Protein 4E9X (pdb70)

B-factor: mean 14.38, std 8.17, range [5.62, 87.33]

Radius of gyration: 26.78 Å; Cα contacts (8 Å, |Δi|>4): 2995; chains: 3; bounding box: 72×50×72 Å

CATH classification: 2.60.40.420 (+1 more: 2.60.40.420)

Solvent-accessible surface area: 29374 Å² total; per-residue (Å²): 79,124,61,99,22,110,2,42,0,23,47,3,29,9,103,0,0,69,76,11,68,0,46,0,0,0,0,29,3,0,1,0,0,0,0,0,12,0,68,46,19,4,60,2,20,0,38,0,44,0,75,9,75,52,36,0,0,0,2,0,0,8,5,40,1,102,64,46,27,112,14,0,0,2,36,20,5,1,6,106,45,4,86,50,55,74,73,67,60,0,118,7,98,2,57,9,34,6,0,0,0,0,4,0,15,12,60,16,9,12,0,3,7,3,0,1,0,1,0,0,0,0,1,36,28,125,152,42,51,102,38,30,137,121,37,74,37,25,0,0,1,0,0,2,13,2,11,41,80,4,10,103,96,53,54,90,8,2,19,35,97,41,76,33,17,20,6,0,3,0,1,38,0,15,51,52,0,18,3,5,78,3,129,137,55,19,8,3,6,0,17,0,0,1,0,1,22,13,28,1,0,4,2,2,2,6,11,24,0,30,0,3,7,9,0,1,28,53,28,128,27,49,60,114,0,1,0,7,24,0,0,0,0,5,0,32,1,0,4,4,67,2,88,6,50,0,6,0,15,1,9,0,13,14,8,36,20,5,0,5,31,27,116,54,72,0,0,1,7,3,0,4,17,8,100,70,15,98,83,39,130,82,10,69,12,84,128,43,130,74,25,70,14,1,9,0,9,61,4,14,122,113,38,78,12,41,35,67,20,109,29,1,103,13,134,130,171,80,117,48,101,21,93,1,40,0,23,57,3,40,13,90,0,1,70,82,13,75,0,68,0,0,0,0,18,4,0,3,0,0,0,0,0,12,0,75,46,24,5,61,1,25,0,41,0,45,0,76,9,75,53,38,0,0,0,2,0,0,8,4,35,1,89,68,44,14,124,14,0,0,2,36,19,6,3,6,109,46,3,85,50,55,74,75,67,58,0,121,6,99,1,57,8,33,6,0,0,1,0,3,0,13,12,58,15,9,11,0,3,6,3,0,0,0,1,0,0,0,1,1,37,31,141,148,43,50,102,32,31,139,121,36,78,46,26,0,0,2,0,0,2,12,2,10,38,75,6,11,100,101,54,54,92,9,2,18,37,99,41,75,33,16,21,6,0,3,1,3,48,0,14,53,54,0,20,3,5,79,4,124,142,56,10,7,4,5,0,14,0,0,1,0,2,24,13,28,0,0,4,2,2,2,7,10,24,0,30,0,3,7,10,0,1,26,55,27,129,28,49,62,114,0,2,0,5,24,0,0,0,0,4,0,30,1,0,4,3,68,2,67,1,49,0,6,0,14,1,8,0,11,14,6,36,21,5,0,9,30,29,124,55,72,0,0,1,8,3,0,4,19,8,95,81,20,110,97,28,122,67,9,70,11,94,125,44,129,75,31,66,15,8,8,0,8,61,5,14,140,119,37,81,13,55,32,63,25,123,48,9,78,15,136,182,79,121,62,102,24,106,1,41,0,26,59,4,41,13,100,0,0,62,79,10,85,0,76,0,0,0,0,22,3,0,3,0,0,0,0,0,11,0,60,49,17,4,60,2,15,0,38,0,45,0,76,10,76,53,50,0,0,0,2,0,0,9,5,46,0,139,74,43,15,129,12,0,0,2,36,19,5,2,7,108,51,5,110,53,59,78,62,66,57,0,114,5,95,1,45,8,37,7,0,0,1,0,4,0,14,14,60,14,9,10,0,4,6,3,0,0,0,2,0,0,0,1,1,35,29,143,158,54,43,100,47,30,162,125,37,70,32,25,0,0,1,0,0,1,13,2,10,42,79,2,14,89,83,53,55,87,7,2,17,37,99,42,76,32,15,13,6,0,3,1,3,47,0,13,52,48,0,18,3,6,80,4,118,132,53,6,8,3,6,0,16,0,0,1,0,1,23,13,27,1,0,4,2,2,2,4,11,24,0,32,0,2,7,10,0,1,26,50,28,128,28,47,61,112,0,1,0,5,24,0,0,0,0,5,0,30,1,0,7,4,71,2,62,1,48,0,5,0,15,2,8,0,13,13,7,38,20,5,0,9,27,27,122,54,71,0,0,1,8,3,0,3,20,8,95,78,24,91,90,38,117,74,10,72,11,83,133,43,130,73,30,71,14,7,7,0,6,61,4,15,128,111,33,78,11,39,34,67,25,124,45,9,76,9,133,183

Secondary structure (DSSP, 8-state):
-EEEEEEEEEEEEEEEETTEEEEEEEETTBSSPPEEEEETTPEEEEEEEE-SSS-B--EEET---TT-GGGS--BTTTB--B-TT-EEEEEEE--S-EEEEEE--SSHHHHHHHS--EEEEEEE-SS--TGGGG-SEEEEEEEEEE-GGGTT-TT---STTS---EEEETTB-TTSS--EEE-TTEEEEEEEEE-SSS-EEEEETT--EEEEEETTEEEEEEEEESEEEE-TT-EEEEEEEE-S-SEEEEEE--GGGS-BTTBSS-SSEEEEEETTSPPPTT-TTTT----TTTTSTTGGGS-SEEE--GGGB-EE-/-EEEEEEEEEEEEEEEETTEEEEEEEETTBSSPPEEEEETT-EEEEEEEEESSS-B--EEET---TT-GGGS--BTTTB--B-TT-EEEEEEE--S-EEEEEE--SSHHHHTTTS--EEEEEEE-SS--HHHHT-SEEEEEEEEEE-GGGTT-TT---STTS---EEEETTB-TTSS--EEE-TT-EEEEEEEE-SSS-EEEEETT--EEEEEETTEEEEEEEEESEEEE-TT-EEEEEEE--S-SEEEEEE--GGGS-BTTBSS-SSEEEEEETT----TT-TTTT----TTTTSTTGGGS-SEEE--GGGB-B-/-EEEEEEEEEEEEEEEETTEEEEEEEETTBSSPPEEEEETT-EEEEEEEEESSS-B--EEET---TT-GGGS--BTTTB--B-TT-EEEEEEE--S-EEEEEE--SSHHHHTTTS--EEEEEEE-SS--HHHHH--EEEEEEEEEE-GGGTT-TT---STTS---EEEETTB-TTSS--EEE-TT-EEEEEEEE-SSS-EEEEETTS-EEEEEETTEEEEEEEEESEEEE-TT-EEEEEEE--S-SEEEEEE--GGGS-BTTBSS-SSEEEEEETTPPPPTT-TTTT----TTTTSTTGGGS-SEEE--GGGB-B-

Structure (mmCIF, N/CA/C/O backbone):
data_4E9X
#
_entry.id   4E9X
#
_cell.length_a   74.737
_cell.length_b   101.159
_cell.length_c   123.982
_cell.angle_alpha   90.00
_cell.angle_beta   90.00
_cell.angle_gamma   90.00
#
_symmetry.space_group_name_H-M   'P 21 21 21'
#
loop_
_entity.id
_entity.type
_entity.pdbx_description
1 polymer 'Multicopper oxidase'
2 non-polymer 'COPPER (II) ION'
3 non-polymer 'OXYGEN MOLECULE'
4 non-polymer 'CHLORIDE ION'
5 water water
#
loop_
_atom_site.group_PDB
_atom_site.id
_atom_site.type_symbol
_atom_site.label_atom_id
_atom_site.label_alt_id
_atom_site.label_comp_id
_atom_site.label_asym_id
_atom_site.label_entity_id
_atom_site.label_seq_id
_atom_site.pdbx_PDB_ins_code
_atom_site.Cartn_x
_atom_site.Cartn_y
_atom_site.Cartn_z
_atom_site.occupancy
_atom_site.B_iso_or_equiv
_atom_site.auth_seq_id
_atom_site.auth_comp_id
_atom_site.auth_asym_id
_atom_site.auth_atom_id
_atom_site.pdbx_PDB_model_num
ATOM 1 N N . ALA A 1 2 ? 81.666 64.050 41.575 1.00 17.83 1002 ALA A N 1
ATOM 2 C CA . ALA A 1 2 ? 82.979 64.684 41.728 1.00 18.28 1002 ALA A CA 1
ATOM 3 C C . ALA A 1 2 ? 82.860 65.972 42.529 1.00 17.96 1002 ALA A C 1
ATOM 4 O O . ALA A 1 2 ? 81.804 66.643 42.421 1.00 17.65 1002 ALA A O 1
ATOM 6 N N . GLU A 1 3 ? 83.915 66.350 43.243 1.00 17.00 1003 GLU A N 1
ATOM 7 C CA . GLU A 1 3 ? 83.922 67.703 43.841 1.00 17.30 1003 GLU A CA 1
ATOM 8 C C . GLU A 1 3 ? 84.428 68.731 42.830 1.00 18.11 1003 GLU A C 1
ATOM 9 O O . GLU A 1 3 ? 85.526 68.612 42.254 1.00 23.30 1003 GLU A O 1
ATOM 15 N N . ARG A 1 4 ? 83.637 69.794 42.613 1.00 15.70 1004 ARG A N 1
ATOM 16 C CA . ARG A 1 4 ? 83.947 70.841 41.642 1.00 16.12 1004 ARG A CA 1
ATOM 17 C C . ARG A 1 4 ? 83.886 72.176 42.364 1.00 16.05 1004 ARG A C 1
ATOM 18 O O . ARG A 1 4 ? 82.829 72.552 42.823 1.00 18.85 1004 ARG A O 1
ATOM 26 N N . GLU A 1 5 ? 85.043 72.801 42.438 1.00 14.77 1005 GLU A N 1
ATOM 27 C CA . GLU A 1 5 ? 85.201 74.051 43.172 1.00 15.06 1005 GLU A CA 1
ATOM 28 C C . GLU A 1 5 ? 85.558 75.187 42.221 1.00 13.80 1005 GLU A C 1
ATOM 29 O O . GLU A 1 5 ? 86.481 75.034 41.417 1.00 15.36 1005 GLU A O 1
ATOM 35 N N . PHE A 1 6 ? 84.856 76.300 42.356 1.00 14.01 1006 PHE A N 1
ATOM 36 C CA . PHE A 1 6 ? 84.954 77.452 41.498 1.00 14.43 1006 PHE A CA 1
ATOM 37 C C . PHE A 1 6 ? 85.193 78.724 42.267 1.00 13.75 1006 PHE A C 1
ATOM 38 O O . PHE A 1 6 ? 84.649 78.834 43.362 1.00 16.71 1006 PHE A O 1
ATOM 46 N N . ASP A 1 7 ? 85.945 79.650 41.688 1.00 14.53 1007 ASP A N 1
ATOM 47 C CA . ASP A 1 7 ? 86.174 80.933 42.342 1.00 15.00 1007 ASP A CA 1
ATOM 48 C C . ASP A 1 7 ? 85.471 82.003 41.482 1.00 17.79 1007 ASP A C 1
ATOM 49 O O . ASP A 1 7 ? 85.766 82.097 40.284 1.00 22.09 1007 ASP A O 1
ATOM 54 N N . MET A 1 8 ? 84.523 82.728 42.070 1.00 15.24 1008 MET A N 1
ATOM 55 C CA A MET A 1 8 ? 83.801 83.712 41.276 0.50 15.77 1008 MET A CA 1
ATOM 56 C CA B MET A 1 8 ? 83.735 83.694 41.344 0.50 15.53 1008 MET A CA 1
ATOM 57 C C . MET A 1 8 ? 83.976 85.086 41.912 1.00 14.68 1008 MET A C 1
ATOM 58 O O . MET A 1 8 ? 84.176 85.165 43.131 1.00 21.08 1008 MET A O 1
ATOM 67 N N . THR A 1 9 ? 83.960 86.142 41.133 1.00 12.61 1009 THR A N 1
ATOM 68 C CA . THR A 1 9 ? 83.987 87.499 41.692 1.00 12.06 1009 THR A CA 1
ATOM 69 C C . THR A 1 9 ? 82.709 88.217 41.196 1.00 12.19 1009 THR A C 1
ATOM 70 O O . THR A 1 9 ? 81.969 87.703 40.333 1.00 13.95 1009 THR A O 1
ATOM 74 N N . ILE A 1 10 ? 82.466 89.350 41.815 1.00 11.90 1010 ILE A N 1
ATOM 75 C CA . ILE A 1 10 ? 81.387 90.241 41.476 1.00 11.37 1010 ILE A CA 1
ATOM 76 C C . ILE A 1 10 ? 82.043 91.586 41.151 1.00 11.51 1010 ILE A C 1
ATOM 77 O O . ILE A 1 10 ? 82.786 92.050 42.036 1.00 12.84 1010 ILE A O 1
ATOM 82 N N . GLU A 1 11 ? 81.816 92.162 39.994 1.00 11.92 1011 GLU A N 1
ATOM 83 C CA . GLU A 1 11 ? 82.574 93.314 39.501 1.00 11.09 1011 GLU A CA 1
ATOM 84 C C . GLU A 1 11 ? 81.656 94.430 39.048 1.00 11.02 1011 GLU A C 1
ATOM 85 O O . GLU A 1 11 ? 80.575 94.147 38.508 1.00 12.29 1011 GLU A O 1
ATOM 91 N N . GLU A 1 12 ? 82.089 95.690 39.205 1.00 12.11 1012 GLU A N 1
ATOM 92 C CA . GLU A 1 12 ? 81.390 96.807 38.608 1.00 11.39 1012 GLU A CA 1
ATOM 93 C C . GLU A 1 12 ? 81.989 97.029 37.222 1.00 11.46 1012 GLU A C 1
ATOM 94 O O . GLU A 1 12 ? 83.148 97.390 37.084 1.00 12.61 1012 GLU A O 1
ATOM 100 N N . VAL A 1 13 ? 81.151 96.778 36.206 1.00 11.58 1013 VAL A N 1
ATOM 101 C CA . VAL A 1 13 ? 81.557 96.989 34.826 1.00 10.80 1013 VAL A CA 1
ATOM 102 C C . VAL A 1 13 ? 80.410 97.640 34.081 1.00 10.59 1013 VAL A C 1
ATOM 103 O O . VAL A 1 13 ? 79.256 97.689 34.574 1.00 11.48 1013 VAL A O 1
ATOM 107 N N . THR A 1 14 ? 80.732 98.166 32.895 1.00 11.05 1014 THR A N 1
ATOM 108 C CA . THR A 1 14 ? 79.729 98.711 31.969 1.00 11.55 1014 THR A CA 1
ATOM 109 C C . THR A 1 14 ? 79.690 97.846 30.685 1.00 10.63 1014 THR A C 1
ATOM 110 O O . THR A 1 14 ? 80.727 97.546 30.097 1.00 12.04 1014 THR A O 1
ATOM 114 N N . ILE A 1 15 ? 78.469 97.507 30.297 1.00 10.70 1015 ILE A N 1
ATOM 115 C CA . ILE A 1 15 ? 78.282 96.694 29.113 1.00 10.20 1015 ILE A CA 1
ATOM 116 C C . ILE A 1 15 ? 77.559 97.484 28.061 1.00 10.16 1015 ILE A C 1
ATOM 117 O O . ILE A 1 15 ? 76.829 98.393 28.384 1.00 13.32 1015 ILE A O 1
ATOM 122 N N . LYS A 1 16 ? 77.743 97.141 26.822 1.00 10.23 1016 LYS A N 1
ATOM 123 C CA . LYS A 1 16 ? 76.956 97.768 25.760 1.00 10.71 1016 LYS A CA 1
ATOM 124 C C . LYS A 1 16 ? 75.770 96.872 25.468 1.00 10.95 1016 LYS A C 1
ATOM 125 O O . LYS A 1 16 ? 75.965 95.773 24.985 1.00 12.33 1016 LYS A O 1
ATOM 131 N N . VAL A 1 17 ? 74.574 97.322 25.801 1.00 10.57 1017 VAL A N 1
ATOM 132 C CA . VAL A 1 17 ? 73.372 96.505 25.580 1.00 10.57 1017 VAL A CA 1
ATOM 133 C C . VAL A 1 17 ? 72.828 96.720 24.168 1.00 10.64 1017 VAL A C 1
ATOM 134 O O . VAL A 1 17 ? 72.381 95.777 23.521 1.00 11.00 1017 VAL A O 1
ATOM 138 N N . ALA A 1 18 ? 72.844 97.989 23.705 1.00 11.27 1018 ALA A N 1
ATOM 139 C CA . ALA A 1 18 ? 72.265 98.340 22.421 1.00 11.73 1018 ALA A CA 1
ATOM 140 C C . ALA A 1 18 ? 73.141 99.466 21.834 1.00 12.34 1018 ALA A C 1
ATOM 141 O O . ALA A 1 18 ? 73.869 100.095 22.633 1.00 15.33 1018 ALA A O 1
ATOM 143 N N . PRO A 1 19 ? 73.045 99.782 20.560 1.00 14.31 1019 PRO A N 1
ATOM 144 C CA . PRO A 1 19 ? 73.731 100.964 20.004 1.00 16.33 1019 PRO A CA 1
ATOM 145 C C . PRO A 1 19 ? 73.301 102.156 20.864 1.00 18.17 1019 PRO A C 1
ATOM 146 O O . PRO A 1 19 ? 72.086 102.426 21.109 1.00 22.99 1019 PRO A O 1
ATOM 150 N N . GLY A 1 20 ? 74.317 102.837 21.438 1.00 23.99 1020 GLY A N 1
ATOM 151 C CA . GLY A 1 20 ? 74.035 103.961 22.288 1.00 28.43 1020 GLY A CA 1
ATOM 152 C C . GLY A 1 20 ? 73.461 103.751 23.663 1.00 28.46 1020 GLY A C 1
ATOM 153 O O . GLY A 1 20 ? 73.157 104.744 24.353 1.00 33.66 1020 GLY A O 1
ATOM 154 N N . LEU A 1 21 ? 73.309 102.514 24.106 1.00 18.89 1021 LEU A N 1
ATOM 155 C CA . LEU A 1 21 ? 72.952 102.221 25.475 1.00 14.23 1021 LEU A CA 1
ATOM 156 C C . LEU A 1 21 ? 74.075 101.373 26.096 1.00 14.23 1021 LEU A C 1
ATOM 157 O O . LEU A 1 21 ? 74.184 100.169 25.896 1.00 13.54 1021 LEU A O 1
ATOM 162 N N . ASP A 1 22 ? 74.894 102.063 26.889 1.00 14.95 1022 ASP A N 1
ATOM 163 C CA . ASP A 1 22 ? 75.889 101.480 27.791 1.00 15.04 1022 ASP A CA 1
ATOM 164 C C . ASP A 1 22 ? 75.272 101.374 29.180 1.00 15.11 1022 ASP A C 1
ATOM 165 O O . ASP A 1 22 ? 74.596 102.328 29.582 1.00 24.67 1022 ASP A O 1
ATOM 170 N N . TYR A 1 23 ? 75.468 100.299 29.902 1.00 11.05 1023 TYR A N 1
ATOM 171 C CA . TYR A 1 23 ? 74.705 100.062 31.124 1.00 10.81 1023 TYR A CA 1
ATOM 172 C C . TYR A 1 23 ? 75.649 99.628 32.235 1.00 11.59 1023 TYR A C 1
ATOM 173 O O . TYR A 1 23 ? 76.449 98.708 32.042 1.00 12.08 1023 TYR A O 1
ATOM 182 N N . LYS A 1 24 ? 75.590 100.262 33.395 1.00 11.69 1024 LYS A N 1
ATOM 183 C CA . LYS A 1 24 ? 76.354 99.854 34.574 1.00 11.76 1024 LYS A CA 1
ATOM 184 C C . LYS A 1 24 ? 75.701 98.636 35.200 1.00 10.87 1024 LYS A C 1
ATOM 185 O O . LYS A 1 24 ? 74.503 98.631 35.505 1.00 12.13 1024 LYS A O 1
ATOM 191 N N . VAL A 1 25 ? 76.482 97.586 35.385 1.00 10.86 1025 VAL A N 1
ATOM 192 C CA . VAL A 1 25 ? 75.988 96.318 35.854 1.00 10.09 1025 VAL A CA 1
ATOM 193 C C . VAL A 1 25 ? 76.895 95.795 36.968 1.00 10.52 1025 VAL A C 1
ATOM 194 O O . VAL A 1 25 ? 78.007 96.288 37.174 1.00 11.14 1025 VAL A O 1
ATOM 198 N N . PHE A 1 26 ? 76.440 94.802 37.711 1.00 10.18 1026 PHE A N 1
ATOM 199 C CA . PHE A 1 26 ? 77.246 94.063 38.660 1.00 10.49 1026 PHE A CA 1
ATOM 200 C C . PHE A 1 26 ? 77.481 92.667 38.076 1.00 10.06 1026 PHE A C 1
ATOM 201 O O . PHE A 1 26 ? 76.722 91.749 38.309 1.00 13.19 1026 PHE A O 1
ATOM 209 N N . GLY A 1 27 ? 78.530 92.542 37.276 1.00 10.27 1027 GLY A N 1
ATOM 210 C CA . GLY A 1 27 ? 78.698 91.299 36.508 1.00 10.90 1027 GLY A CA 1
ATOM 211 C C . GLY A 1 27 ? 79.478 90.285 37.295 1.00 10.25 1027 GLY A C 1
ATOM 212 O O . GLY A 1 27 ? 80.576 90.544 37.815 1.00 11.93 1027 GLY A O 1
ATOM 213 N N . PHE A 1 28 ? 78.950 89.080 37.399 1.00 10.33 1028 PHE A N 1
ATOM 214 C CA . PHE A 1 28 ? 79.714 87.946 37.889 1.00 10.60 1028 PHE A CA 1
ATOM 215 C C . PHE A 1 28 ? 80.897 87.746 36.936 1.00 10.16 1028 PHE A C 1
ATOM 216 O O . PHE A 1 28 ? 80.729 87.683 35.721 1.00 10.62 1028 PHE A O 1
ATOM 224 N N . ASN A 1 29 ? 82.102 87.703 37.503 1.00 11.19 1029 ASN A N 1
ATOM 225 C CA . ASN A 1 29 ? 83.358 87.663 36.765 1.00 11.51 1029 ASN A CA 1
ATOM 226 C C . ASN A 1 29 ? 83.364 88.771 35.726 1.00 11.30 1029 ASN A C 1
ATOM 227 O O . ASN A 1 29 ? 84.004 88.626 34.656 1.00 12.53 1029 ASN A O 1
ATOM 232 N N . GLY A 1 30 ? 82.723 89.897 35.981 1.00 11.40 1030 GLY A N 1
ATOM 233 C CA . GLY A 1 30 ? 82.797 91.022 35.080 1.00 12.20 1030 GLY A CA 1
ATOM 234 C C . GLY A 1 30 ? 82.098 90.811 33.750 1.00 11.03 1030 GLY A C 1
ATOM 235 O O . GLY A 1 30 ? 82.419 91.460 32.769 1.00 11.36 1030 GLY A O 1
ATOM 236 N N . GLN A 1 31 ? 81.073 89.922 33.712 1.00 10.47 1031 GLN A N 1
ATOM 237 C CA . GLN A 1 31 ? 80.395 89.699 32.430 1.00 9.19 1031 GLN A CA 1
ATOM 238 C C . GLN A 1 31 ? 78.889 89.509 32.704 1.00 9.15 1031 GLN A C 1
ATOM 239 O O . GLN A 1 31 ? 78.506 89.108 33.815 1.00 9.55 1031 GLN A O 1
ATOM 245 N N . VAL A 1 32 ? 78.078 89.759 31.661 1.00 8.84 1032 VAL A N 1
ATOM 246 C CA . VAL A 1 32 ? 76.643 89.523 31.693 1.00 9.67 1032 VAL A CA 1
ATOM 247 C C . VAL A 1 32 ? 76.272 88.857 30.359 1.00 8.79 1032 VAL A C 1
ATOM 248 O O . VAL A 1 32 ? 76.589 89.494 29.336 1.00 9.75 1032 VAL A O 1
ATOM 252 N N . PRO A 1 33 ? 75.674 87.671 30.275 1.00 8.89 1033 PRO A N 1
ATOM 253 C CA . PRO A 1 33 ? 75.390 86.747 31.372 1.00 9.25 1033 PRO A CA 1
ATOM 254 C C . PRO A 1 33 ? 76.668 86.361 32.151 1.00 8.99 1033 PRO A C 1
ATOM 255 O O . PRO A 1 33 ? 77.801 86.486 31.641 1.00 8.75 1033 PRO A O 1
ATOM 259 N N . GLY A 1 34 ? 76.468 85.978 33.393 1.00 9.16 1034 GLY A N 1
ATOM 260 C CA . GLY A 1 34 ? 77.554 85.467 34.209 1.00 9.15 1034 GLY A CA 1
ATOM 261 C C . GLY A 1 34 ? 78.114 84.189 33.573 1.00 8.48 1034 GLY A C 1
ATOM 262 O O . GLY A 1 34 ? 77.574 83.605 32.615 1.00 8.54 1034 GLY A O 1
ATOM 263 N N . PRO A 1 35 ? 79.238 83.708 34.130 1.00 8.69 1035 PRO A N 1
ATOM 264 C CA . PRO A 1 35 ? 79.878 82.468 33.644 1.00 9.35 1035 PRO A CA 1
ATOM 265 C C . PRO A 1 35 ? 78.928 81.281 33.650 1.00 8.60 1035 PRO A C 1
ATOM 266 O O . PRO A 1 35 ? 78.047 81.113 34.504 1.00 8.90 1035 PRO A O 1
ATOM 270 N N . LEU A 1 36 ? 79.111 80.439 32.629 1.00 7.87 1036 LEU A N 1
ATOM 271 C CA . LEU A 1 36 ? 78.408 79.181 32.608 1.00 8.34 1036 LEU A CA 1
ATOM 272 C C . LEU A 1 36 ? 79.018 78.232 33.640 1.00 8.70 1036 LEU A C 1
ATOM 273 O O . LEU A 1 36 ? 80.242 78.001 33.652 1.00 9.77 1036 LEU A O 1
ATOM 278 N N . ILE A 1 37 ? 78.197 77.598 34.470 1.00 8.69 1037 ILE A N 1
ATOM 279 C CA . ILE A 1 37 ? 78.631 76.525 35.368 1.00 8.40 1037 ILE A CA 1
ATOM 280 C C . ILE A 1 37 ? 77.960 75.264 34.852 1.00 9.12 1037 ILE A C 1
ATOM 281 O O . ILE A 1 37 ? 76.737 75.216 34.730 1.00 9.89 1037 ILE A O 1
ATOM 286 N N . HIS A 1 38 ? 78.740 74.271 34.518 1.00 9.16 1038 HIS A N 1
ATOM 287 C CA . HIS A 1 38 ? 78.244 73.048 33.880 1.00 9.08 1038 HIS A CA 1
ATOM 288 C C . HIS A 1 38 ? 78.804 71.882 34.676 1.00 9.17 1038 HIS A C 1
ATOM 289 O O . HIS A 1 38 ? 80.021 71.677 34.718 1.00 10.65 1038 HIS A O 1
ATOM 296 N N . VAL A 1 39 ? 77.933 71.133 35.327 1.00 9.94 1039 VAL A N 1
ATOM 297 C CA . VAL A 1 39 ? 78.338 70.024 36.193 1.00 10.44 1039 VAL A CA 1
ATOM 298 C C . VAL A 1 39 ? 77.461 68.823 35.917 1.00 10.63 1039 VAL A C 1
ATOM 299 O O . VAL A 1 39 ? 76.516 68.918 35.109 1.00 10.80 1039 VAL A O 1
ATOM 303 N N . GLN A 1 40 ? 77.788 67.705 36.570 1.00 11.49 1040 GLN A N 1
ATOM 304 C CA . GLN A 1 40 ? 77.000 66.476 36.447 1.00 11.82 1040 GLN A CA 1
ATOM 305 C C . GLN A 1 40 ? 76.131 66.243 37.668 1.00 11.10 1040 GLN A C 1
ATOM 306 O O . GLN A 1 40 ? 76.530 66.598 38.802 1.00 12.46 1040 GLN A O 1
ATOM 312 N N . GLU A 1 41 ? 74.969 65.627 37.425 1.00 10.89 1041 GLU A N 1
ATOM 313 C CA . GLU A 1 41 ? 74.107 65.230 38.534 1.00 11.40 1041 GLU A CA 1
ATOM 314 C C . GLU A 1 41 ? 74.919 64.471 39.571 1.00 12.89 1041 GLU A C 1
ATOM 315 O O . GLU A 1 41 ? 75.718 63.559 39.289 1.00 14.20 1041 GLU A O 1
ATOM 321 N N . GLY A 1 42 ? 74.767 64.892 40.838 1.00 13.28 1042 GLY A N 1
ATOM 322 C CA . GLY A 1 42 ? 75.457 64.306 41.985 1.00 15.91 1042 GLY A CA 1
ATOM 323 C C . GLY A 1 42 ? 76.768 64.994 42.315 1.00 15.07 1042 GLY A C 1
ATOM 324 O O . GLY A 1 42 ? 77.360 64.662 43.347 1.00 16.72 1042 GLY A O 1
ATOM 325 N N . ASP A 1 43 ? 77.294 65.904 41.504 1.00 12.63 1043 ASP A N 1
ATOM 326 C CA . ASP A 1 43 ? 78.549 66.538 41.869 1.00 12.69 1043 ASP A CA 1
ATOM 327 C C . ASP A 1 43 ? 78.349 67.364 43.127 1.00 13.99 1043 ASP A C 1
ATOM 328 O O . ASP A 1 43 ? 77.265 67.898 43.437 1.00 15.05 1043 ASP A O 1
ATOM 333 N N . ASP A 1 44 ? 79.463 67.459 43.888 1.00 13.80 1044 ASP A N 1
ATOM 334 C CA . ASP A 1 44 ? 79.523 68.364 45.010 1.00 12.94 1044 ASP A CA 1
ATOM 335 C C . ASP A 1 44 ? 80.145 69.664 44.530 1.00 14.56 1044 ASP A C 1
ATOM 336 O O . ASP A 1 44 ? 81.306 69.668 44.139 1.00 19.09 1044 ASP A O 1
ATOM 341 N N . VAL A 1 45 ? 79.372 70.742 44.583 1.00 12.91 1045 VAL A N 1
ATOM 342 C CA . VAL A 1 45 ? 79.809 72.044 44.074 1.00 12.25 1045 VAL A CA 1
ATOM 343 C C . VAL A 1 45 ? 80.222 72.931 45.238 1.00 12.69 1045 VAL A C 1
ATOM 344 O O . VAL A 1 45 ? 79.528 73.011 46.256 1.00 15.00 1045 VAL A O 1
ATOM 348 N N . ILE A 1 46 ? 81.350 73.612 45.033 1.00 13.90 1046 ILE A N 1
ATOM 349 C CA . ILE A 1 46 ? 81.824 74.623 45.960 1.00 14.31 1046 ILE A CA 1
ATOM 350 C C . ILE A 1 46 ? 82.061 75.897 45.190 1.00 12.64 1046 ILE A C 1
ATOM 351 O O . ILE A 1 46 ? 82.791 75.866 44.187 1.00 14.87 1046 ILE A O 1
ATOM 356 N N . VAL A 1 47 ? 81.449 77.002 45.584 1.00 13.40 1047 VAL A N 1
ATOM 357 C CA . VAL A 1 47 ? 81.669 78.267 44.880 1.00 13.94 1047 VAL A CA 1
ATOM 358 C C . VAL A 1 47 ? 82.137 79.303 45.912 1.00 13.92 1047 VAL A C 1
ATOM 359 O O . VAL A 1 47 ? 81.399 79.639 46.874 1.00 15.00 1047 VAL A O 1
ATOM 363 N N . ASN A 1 48 ? 83.368 79.824 45.721 1.00 14.19 1048 ASN A N 1
ATOM 364 C CA . ASN A 1 48 ? 83.916 80.843 46.605 1.00 14.41 1048 ASN A CA 1
ATOM 365 C C . ASN A 1 48 ? 83.685 82.196 45.928 1.00 13.42 1048 ASN A C 1
ATOM 366 O O . ASN A 1 48 ? 84.215 82.383 44.815 1.00 16.86 1048 ASN A O 1
ATOM 371 N N . VAL A 1 49 ? 82.912 83.050 46.554 1.00 13.91 1049 VAL A N 1
ATOM 372 C CA . VAL A 1 49 ? 82.495 84.298 45.937 1.00 15.40 1049 VAL A CA 1
ATOM 373 C C . VAL A 1 49 ? 83.205 85.491 46.608 1.00 15.33 1049 VAL A C 1
ATOM 374 O O . VAL A 1 49 ? 83.100 85.605 47.842 1.00 18.41 1049 VAL A O 1
ATOM 378 N N . THR A 1 50 ? 83.858 86.339 45.832 1.00 15.21 1050 THR A N 1
ATOM 379 C CA . THR A 1 50 ? 84.393 87.607 46.346 1.00 14.68 1050 THR A CA 1
ATOM 380 C C . THR A 1 50 ? 83.673 88.804 45.739 1.00 14.64 1050 THR A C 1
ATOM 381 O O . THR A 1 50 ? 83.556 88.945 44.526 1.00 15.08 1050 THR A O 1
ATOM 385 N N . ASN A 1 51 ? 83.183 89.643 46.631 1.00 13.55 1051 ASN A N 1
ATOM 386 C CA . ASN A 1 51 ? 82.436 90.828 46.190 1.00 13.44 1051 ASN A CA 1
ATOM 387 C C . ASN A 1 51 ? 83.383 92.009 45.971 1.00 14.38 1051 ASN A C 1
ATOM 388 O O . ASN A 1 51 ? 83.784 92.658 46.958 1.00 16.12 1051 ASN A O 1
ATOM 393 N N . ASN A 1 52 ? 83.735 92.333 44.729 1.00 14.77 1052 ASN A N 1
ATOM 394 C CA . ASN A 1 52 ? 84.570 93.457 44.381 1.00 14.06 1052 ASN A CA 1
ATOM 395 C C . ASN A 1 52 ? 83.752 94.668 43.994 1.00 14.07 1052 ASN A C 1
ATOM 396 O O . ASN A 1 52 ? 84.264 95.502 43.242 1.00 17.37 1052 ASN A O 1
ATOM 401 N N . THR A 1 53 ? 82.563 94.778 44.532 1.00 14.47 1053 THR A N 1
ATOM 402 C CA . THR A 1 53 ? 81.722 95.957 44.229 1.00 15.13 1053 THR A CA 1
ATOM 403 C C . THR A 1 53 ? 81.510 96.755 45.517 1.00 14.16 1053 THR A C 1
ATOM 404 O O . THR A 1 53 ? 81.998 96.350 46.575 1.00 16.98 1053 THR A O 1
ATOM 408 N N . SER A 1 54 ? 80.819 97.874 45.400 1.00 15.30 1054 SER A N 1
ATOM 409 C CA . SER A 1 54 ? 80.551 98.793 46.495 1.00 16.70 1054 SER A CA 1
ATOM 410 C C . SER A 1 54 ? 79.279 98.463 47.260 1.00 15.79 1054 SER A C 1
ATOM 411 O O . SER A 1 54 ? 79.014 99.205 48.197 1.00 19.15 1054 SER A O 1
ATOM 414 N N . LEU A 1 55 ? 78.569 97.388 46.902 1.00 17.49 1055 LEU A N 1
ATOM 415 C CA . LEU A 1 55 ? 77.256 97.126 47.502 1.00 16.12 1055 LEU A CA 1
ATOM 416 C C . LEU A 1 55 ? 77.201 95.662 47.902 1.00 14.99 1055 LEU A C 1
ATOM 417 O O . LEU A 1 55 ? 77.931 94.834 47.347 1.00 15.31 1055 LEU A O 1
ATOM 422 N N . PRO A 1 56 ? 76.345 95.294 48.864 1.00 15.31 1056 PRO A N 1
ATOM 423 C CA . PRO A 1 56 ? 76.189 93.915 49.243 1.00 14.29 1056 PRO A CA 1
ATOM 424 C C . PRO A 1 56 ? 75.411 93.096 48.191 1.00 12.89 1056 PRO A C 1
ATOM 425 O O . PRO A 1 56 ? 74.544 93.606 47.464 1.00 13.84 1056 PRO A O 1
ATOM 429 N N . HIS A 1 57 ? 75.785 91.796 48.170 1.00 11.82 1057 HIS A N 1
ATOM 430 C CA . HIS A 1 57 ? 75.131 90.841 47.258 1.00 11.79 1057 HIS A CA 1
ATOM 431 C C . HIS A 1 57 ? 75.036 89.477 47.938 1.00 10.86 1057 HIS A C 1
ATOM 432 O O . HIS A 1 57 ? 75.662 89.266 48.982 1.00 11.65 1057 HIS A O 1
ATOM 439 N N . THR A 1 58 ? 74.347 88.545 47.280 1.00 11.07 1058 THR A N 1
ATOM 440 C CA . THR A 1 58 ? 74.439 87.119 47.584 1.00 11.75 1058 THR A CA 1
ATOM 441 C C . THR A 1 58 ? 74.410 86.337 46.259 1.00 11.04 1058 THR A C 1
ATOM 442 O O . THR A 1 58 ? 74.251 86.987 45.225 1.00 12.60 1058 THR A O 1
ATOM 446 N N . ILE A 1 59 ? 74.527 85.028 46.310 1.00 11.09 1059 ILE A N 1
ATOM 447 C CA . ILE A 1 59 ? 74.122 84.241 45.136 1.00 10.69 1059 ILE A CA 1
ATOM 448 C C . ILE A 1 59 ? 73.125 83.194 45.614 1.00 11.47 1059 ILE A C 1
ATOM 449 O O . ILE A 1 59 ? 73.452 82.385 46.482 1.00 11.49 1059 ILE A O 1
ATOM 454 N N . HIS A 1 60 ? 71.941 83.219 45.005 1.00 10.58 1060 HIS A N 1
ATOM 455 C CA . HIS A 1 60 ? 70.961 82.158 45.105 1.00 10.88 1060 HIS A CA 1
ATOM 456 C C . HIS A 1 60 ? 71.042 81.240 43.886 1.00 10.07 1060 HIS A C 1
ATOM 457 O O . HIS A 1 60 ? 71.211 81.665 42.730 1.00 10.87 1060 HIS A O 1
ATOM 464 N N . TRP A 1 61 ? 70.923 79.949 44.118 1.00 9.20 1061 TRP A N 1
ATOM 465 C CA . TRP A 1 61 ? 71.082 78.883 43.115 1.00 10.23 1061 TRP A CA 1
ATOM 466 C C . TRP A 1 61 ? 69.691 78.379 42.800 1.00 8.73 1061 TRP A C 1
ATOM 467 O O . TRP A 1 61 ? 69.119 77.564 43.520 1.00 10.03 1061 TRP A O 1
ATOM 478 N N . HIS A 1 62 ? 69.076 78.944 41.763 1.00 9.47 1062 HIS A N 1
ATOM 479 C CA . HIS A 1 62 ? 67.667 78.751 41.469 1.00 8.93 1062 HIS A CA 1
ATOM 480 C C . HIS A 1 62 ? 67.484 77.386 40.860 1.00 9.16 1062 HIS A C 1
ATOM 481 O O . HIS A 1 62 ? 67.897 77.115 39.751 1.00 10.86 1062 HIS A O 1
ATOM 488 N N . GLY A 1 63 ? 66.686 76.593 41.574 1.00 9.69 1063 GLY A N 1
ATOM 489 C CA . GLY A 1 63 ? 66.382 75.230 41.194 1.00 11.35 1063 GLY A CA 1
ATOM 490 C C . GLY A 1 63 ? 67.182 74.200 41.986 1.00 10.98 1063 GLY A C 1
ATOM 491 O O . GLY A 1 63 ? 66.780 73.019 42.006 1.00 15.04 1063 GLY A O 1
ATOM 492 N N . VAL A 1 64 ? 68.240 74.672 42.665 1.00 10.53 1064 VAL A N 1
ATOM 493 C CA . VAL A 1 64 ? 69.017 73.762 43.512 1.00 10.43 1064 VAL A CA 1
ATOM 494 C C . VAL A 1 64 ? 68.267 73.543 44.787 1.00 10.77 1064 VAL A C 1
ATOM 495 O O . VAL A 1 64 ? 67.856 74.494 45.478 1.00 13.42 1064 VAL A O 1
ATOM 499 N N . HIS A 1 65 ? 67.985 72.289 45.149 1.00 11.28 1065 HIS A N 1
ATOM 500 C CA . HIS A 1 65 ? 67.140 72.122 46.329 1.00 12.27 1065 HIS A CA 1
ATOM 501 C C . HIS A 1 65 ? 67.804 72.502 47.632 1.00 11.23 1065 HIS A C 1
ATOM 502 O O . HIS A 1 65 ? 67.093 72.785 48.604 1.00 11.75 1065 HIS A O 1
ATOM 509 N N . GLN A 1 66 ? 69.137 72.450 47.675 1.00 11.53 1066 GLN A N 1
ATOM 510 C CA . GLN A 1 66 ? 69.878 72.669 48.920 1.00 11.63 1066 GLN A CA 1
ATOM 511 C C . GLN A 1 66 ? 69.451 71.664 49.982 1.00 11.65 1066 GLN A C 1
ATOM 512 O O . GLN A 1 66 ? 69.142 72.015 51.093 1.00 14.26 1066 GLN A O 1
ATOM 518 N N . LYS A 1 67 ? 69.447 70.396 49.600 1.00 12.90 1067 LYS A N 1
ATOM 519 C CA . LYS A 1 67 ? 69.048 69.296 50.459 1.00 15.25 1067 LYS A CA 1
ATOM 520 C C . LYS A 1 67 ? 70.043 69.194 51.612 1.00 18.73 1067 LYS A C 1
ATOM 521 O O . LYS A 1 67 ? 71.191 68.765 51.407 1.00 21.79 1067 LYS A O 1
ATOM 527 N N . GLY A 1 68 ? 69.609 69.604 52.794 1.00 21.18 1068 GLY A N 1
ATOM 528 C CA . GLY A 1 68 ? 70.405 69.598 54.001 1.00 25.98 1068 GLY A CA 1
ATOM 529 C C . GLY A 1 68 ? 71.456 70.699 53.971 1.00 23.45 1068 GLY A C 1
ATOM 530 O O . GLY A 1 68 ? 72.376 70.698 54.786 1.00 27.52 1068 GLY A O 1
ATOM 531 N N . THR A 1 69 ? 71.347 71.605 53.025 1.00 16.59 1069 THR A N 1
ATOM 532 C CA . THR A 1 69 ? 72.338 72.685 52.885 1.00 14.84 1069 THR A CA 1
ATOM 533 C C . THR A 1 69 ? 71.634 74.042 52.757 1.00 13.65 1069 THR A C 1
ATOM 534 O O . THR A 1 69 ? 72.163 74.933 52.053 1.00 13.07 1069 THR A O 1
ATOM 538 N N . TRP A 1 70 ? 70.498 74.190 53.460 1.00 13.38 1070 TRP A N 1
ATOM 539 C CA . TRP A 1 70 ? 69.734 75.425 53.258 1.00 12.59 1070 TRP A CA 1
ATOM 540 C C . TRP A 1 70 ? 70.507 76.704 53.534 1.00 11.28 1070 TRP A C 1
ATOM 541 O O . TRP A 1 70 ? 70.168 77.781 53.015 1.00 12.52 1070 TRP A O 1
ATOM 552 N N . ARG A 1 71 ? 71.553 76.673 54.371 1.00 12.90 1071 ARG A N 1
ATOM 553 C CA . ARG A 1 71 ? 72.349 77.863 54.678 1.00 13.17 1071 ARG A CA 1
ATOM 554 C C . ARG A 1 71 ? 73.172 78.330 53.486 1.00 13.76 1071 ARG A C 1
ATOM 555 O O . ARG A 1 71 ? 73.780 79.434 53.578 1.00 14.93 1071 ARG A O 1
ATOM 563 N N . SER A 1 72 ? 73.176 77.579 52.393 1.00 13.77 1072 SER A N 1
ATOM 564 C CA . SER A 1 72 ? 73.776 78.025 51.136 1.00 12.02 1072 SER A CA 1
ATOM 565 C C . SER A 1 72 ? 72.735 78.463 50.117 1.00 10.74 1072 SER A C 1
ATOM 566 O O . SER A 1 72 ? 73.137 78.637 48.960 1.00 12.01 1072 SER A O 1
ATOM 569 N N . ASP A 1 73 ? 71.479 78.717 50.526 1.00 10.87 1073 ASP A N 1
ATOM 570 C CA . ASP A 1 73 ? 70.474 79.127 49.543 1.00 11.33 1073 ASP A CA 1
ATOM 571 C C . ASP A 1 73 ? 70.619 80.572 49.045 1.00 11.53 1073 ASP A C 1
ATOM 572 O O . ASP A 1 73 ? 70.038 80.938 47.994 1.00 11.35 1073 ASP A O 1
ATOM 577 N N . GLY A 1 74 ? 71.385 81.381 49.743 1.00 10.99 1074 GLY A N 1
ATOM 578 C CA . GLY A 1 74 ? 71.684 82.702 49.242 1.00 11.44 1074 GLY A CA 1
ATOM 579 C C . GLY A 1 74 ? 70.639 83.761 49.457 1.00 11.11 1074 GLY A C 1
ATOM 580 O O . GLY A 1 74 ? 70.573 84.751 48.696 1.00 12.29 1074 GLY A O 1
ATOM 581 N N . VAL A 1 75 ? 69.794 83.648 50.504 1.00 11.43 1075 VAL A N 1
ATOM 582 C CA . VAL A 1 75 ? 68.733 84.662 50.669 1.00 11.72 1075 VAL A CA 1
ATOM 583 C C . VAL A 1 75 ? 69.045 85.514 51.906 1.00 10.82 1075 VAL A C 1
ATOM 584 O O . VAL A 1 75 ? 69.094 85.001 53.035 1.00 11.39 1075 VAL A O 1
ATOM 588 N N . PRO A 1 76 ? 69.256 86.813 51.734 1.00 11.25 1076 PRO A N 1
ATOM 589 C CA . PRO A 1 76 ? 69.671 87.654 52.857 1.00 11.46 1076 PRO A CA 1
ATOM 590 C C . PRO A 1 76 ? 68.529 87.724 53.839 1.00 11.24 1076 PRO A C 1
ATOM 591 O O . PRO A 1 76 ? 67.349 87.832 53.509 1.00 14.40 1076 PRO A O 1
ATOM 595 N N . GLY A 1 77 ? 68.852 87.674 55.129 1.00 12.62 1077 GLY A N 1
ATOM 596 C CA . GLY A 1 77 ? 67.843 87.764 56.196 1.00 12.33 1077 GLY A CA 1
ATOM 597 C C . GLY A 1 77 ? 67.040 86.486 56.395 1.00 11.55 1077 GLY A C 1
ATOM 598 O O . GLY A 1 77 ? 66.195 86.414 57.289 1.00 11.69 1077 GLY A O 1
ATOM 599 N N . VAL A 1 78 ? 67.325 85.487 55.523 1.00 11.47 1078 VAL A N 1
ATOM 600 C CA . VAL A 1 78 ? 66.606 84.216 55.656 1.00 11.22 1078 VAL A CA 1
ATOM 601 C C . VAL A 1 78 ? 67.593 83.073 55.841 1.00 10.70 1078 VAL A C 1
ATOM 602 O O . VAL A 1 78 ? 67.438 82.290 56.803 1.00 11.65 1078 VAL A O 1
ATOM 606 N N . THR A 1 79 ? 68.604 82.997 54.956 1.00 11.06 1079 THR A N 1
ATOM 607 C CA . THR A 1 79 ? 69.607 81.911 55.076 1.00 11.12 1079 THR A CA 1
ATOM 608 C C . THR A 1 79 ? 71.016 82.434 55.318 1.00 11.28 1079 THR A C 1
ATOM 609 O O . THR A 1 79 ? 71.850 81.580 55.687 1.00 13.44 1079 THR A O 1
ATOM 613 N N . GLN A 1 80 ? 71.250 83.749 55.133 1.00 11.52 1080 GLN A N 1
ATOM 614 C CA . GLN A 1 80 ? 72.565 84.311 55.477 1.00 12.05 1080 GLN A CA 1
ATOM 615 C C . GLN A 1 80 ? 72.425 85.796 55.663 1.00 13.59 1080 GLN A C 1
ATOM 616 O O . GLN A 1 80 ? 71.413 86.408 55.257 1.00 13.25 1080 GLN A O 1
ATOM 622 N N . GLN A 1 81 ? 73.451 86.399 56.234 1.00 13.73 1081 GLN A N 1
ATOM 623 C CA . GLN A 1 81 ? 73.636 87.835 56.079 1.00 14.30 1081 GLN A CA 1
ATOM 624 C C . GLN A 1 81 ? 74.271 88.095 54.723 1.00 13.69 1081 GLN A C 1
ATOM 625 O O . GLN A 1 81 ? 74.931 87.195 54.189 1.00 14.84 1081 GLN A O 1
ATOM 631 N N . PRO A 1 82 ? 74.065 89.285 54.136 1.00 13.93 1082 PRO A N 1
ATOM 632 C CA . PRO A 1 82 ? 74.593 89.520 52.797 1.00 14.83 1082 PRO A CA 1
ATOM 633 C C . PRO A 1 82 ? 76.135 89.518 52.762 1.00 14.72 1082 PRO A C 1
ATOM 634 O O . PRO A 1 82 ? 76.809 89.703 53.777 1.00 18.11 1082 PRO A O 1
ATOM 638 N N . ILE A 1 83 ? 76.667 89.366 51.551 1.00 13.25 1083 ILE A N 1
ATOM 639 C CA . ILE A 1 83 ? 78.110 89.486 51.358 1.00 14.36 1083 ILE A CA 1
ATOM 640 C C . ILE A 1 83 ? 78.426 90.945 51.154 1.00 14.19 1083 ILE A C 1
ATOM 641 O O . ILE A 1 83 ? 78.111 91.542 50.119 1.00 14.99 1083 ILE A O 1
ATOM 646 N N . GLU A 1 84 ? 79.001 91.590 52.191 1.00 16.12 1084 GLU A N 1
ATOM 647 C CA . GLU A 1 84 ? 79.252 93.004 52.107 1.00 16.64 1084 GLU A CA 1
ATOM 648 C C . GLU A 1 84 ? 80.370 93.300 51.127 1.00 16.56 1084 GLU A C 1
ATOM 649 O O . GLU A 1 84 ? 81.143 92.414 50.753 1.00 16.94 1084 GLU A O 1
ATOM 655 N N . ALA A 1 85 ? 80.452 94.567 50.746 1.00 16.70 1085 ALA A N 1
ATOM 656 C CA . ALA A 1 85 ? 81.464 95.027 49.816 1.00 17.06 1085 ALA A CA 1
ATOM 657 C C . ALA A 1 85 ? 82.853 94.656 50.304 1.00 16.89 1085 ALA A C 1
ATOM 658 O O . ALA A 1 85 ? 83.209 94.940 51.440 1.00 21.96 1085 ALA A O 1
ATOM 660 N N . GLY A 1 86 ? 83.596 93.999 49.414 1.00 20.37 1086 GLY A N 1
ATOM 661 C CA . GLY A 1 86 ? 84.977 93.565 49.655 1.00 19.71 1086 GLY A CA 1
ATOM 662 C C . GLY A 1 86 ? 85.048 92.226 50.353 1.00 21.85 1086 GLY A C 1
ATOM 663 O O . GLY A 1 86 ? 86.148 91.677 50.451 1.00 25.17 1086 GLY A O 1
ATOM 664 N N . ASP A 1 87 ? 83.956 91.651 50.839 1.00 19.83 1087 ASP A N 1
ATOM 665 C CA . ASP A 1 87 ? 83.988 90.370 51.544 1.00 19.13 1087 ASP A CA 1
ATOM 666 C C . ASP A 1 87 ? 83.803 89.200 50.603 1.00 18.60 1087 ASP A C 1
ATOM 667 O O . ASP A 1 87 ? 83.492 89.310 49.403 1.00 18.02 1087 ASP A O 1
ATOM 672 N N . SER A 1 88 ? 84.023 88.028 51.217 1.00 20.69 1088 SER A N 1
ATOM 673 C CA . SER A 1 88 ? 83.873 86.773 50.525 1.00 20.05 1088 SER A CA 1
ATOM 674 C C . SER A 1 88 ? 82.918 85.849 51.280 1.00 19.12 1088 SER A C 1
ATOM 675 O O . SER A 1 88 ? 82.700 86.094 52.439 1.00 23.25 1088 SER A O 1
ATOM 678 N N . TYR A 1 89 ? 82.455 84.831 50.575 1.00 17.58 1089 TYR A N 1
ATOM 679 C CA . TYR A 1 89 ? 81.532 83.845 51.118 1.00 16.50 1089 TYR A CA 1
ATOM 680 C C . TYR A 1 89 ? 81.578 82.572 50.289 1.00 17.47 1089 TYR A C 1
ATOM 681 O O . TYR A 1 89 ? 81.702 82.657 49.063 1.00 20.82 1089 TYR A O 1
ATOM 690 N N . THR A 1 90 ? 81.458 81.432 50.929 1.00 16.02 1090 THR A N 1
ATOM 691 C CA . THR A 1 90 ? 81.501 80.145 50.207 1.00 14.91 1090 THR A CA 1
ATOM 692 C C . THR A 1 90 ? 80.163 79.409 50.294 1.00 16.05 1090 THR A C 1
ATOM 693 O O . THR A 1 90 ? 79.597 79.187 51.377 1.00 16.42 1090 THR A O 1
ATOM 697 N N . TYR A 1 91 ? 79.699 79.063 49.093 1.00 14.22 1091 TYR A N 1
ATOM 698 C CA . TYR A 1 91 ? 78.506 78.233 48.909 1.00 14.01 1091 TYR A CA 1
ATOM 699 C C . TYR A 1 91 ? 78.923 76.774 48.707 1.00 13.49 1091 TYR A C 1
ATOM 700 O O . TYR A 1 91 ? 79.854 76.589 47.918 1.00 14.49 1091 TYR A O 1
ATOM 709 N N . LYS A 1 92 ? 78.231 75.829 49.337 1.00 14.35 1092 LYS A N 1
ATOM 710 C CA . LYS A 1 92 ? 78.424 74.415 49.034 1.00 14.27 1092 LYS A CA 1
ATOM 711 C C . LYS A 1 92 ? 77.074 73.697 48.910 1.00 14.62 1092 LYS A C 1
ATOM 712 O O . LYS A 1 92 ? 76.197 73.839 49.775 1.00 15.67 1092 LYS A O 1
ATOM 718 N N . PHE A 1 93 ? 76.905 72.954 47.800 1.00 15.16 1093 PHE A N 1
ATOM 719 C CA . PHE A 1 93 ? 75.672 72.196 47.606 1.00 13.82 1093 PHE A CA 1
ATOM 720 C C . PHE A 1 93 ? 75.960 70.998 46.748 1.00 13.06 1093 PHE A C 1
ATOM 721 O O . PHE A 1 93 ? 76.925 71.030 45.970 1.00 14.85 1093 PHE A O 1
ATOM 729 N N . LYS A 1 94 ? 75.135 69.967 46.858 1.00 13.21 1094 LYS A N 1
ATOM 730 C CA . LYS A 1 94 ? 75.202 68.869 45.920 1.00 13.15 1094 LYS A CA 1
ATOM 731 C C . LYS A 1 94 ? 74.205 69.149 44.809 1.00 12.49 1094 LYS A C 1
ATOM 732 O O . LYS A 1 94 ? 73.068 69.556 45.015 1.00 13.74 1094 LYS A O 1
ATOM 738 N N . ALA A 1 95 ? 74.679 68.874 43.563 1.00 11.92 1095 ALA A N 1
ATOM 739 C CA . ALA A 1 95 ? 73.862 69.077 42.392 1.00 12.88 1095 ALA A CA 1
ATOM 740 C C . ALA A 1 95 ? 72.947 67.876 42.151 1.00 11.94 1095 ALA A C 1
ATOM 741 O O . ALA A 1 95 ? 73.110 67.193 41.132 1.00 13.48 1095 ALA A O 1
ATOM 743 N N . ASP A 1 96 ? 72.001 67.638 43.051 1.00 11.18 1096 ASP A N 1
ATOM 744 C CA . ASP A 1 96 ? 71.157 66.462 42.923 1.00 12.20 1096 ASP A CA 1
ATOM 745 C C . ASP A 1 96 ? 69.936 66.790 42.090 1.00 12.71 1096 ASP A C 1
ATOM 746 O O . ASP A 1 96 ? 69.216 65.868 41.722 1.00 24.64 1096 ASP A O 1
ATOM 751 N N . ARG A 1 97 ? 69.663 68.020 41.776 1.00 11.42 1097 ARG A N 1
ATOM 752 C CA . ARG A 1 97 ? 68.539 68.428 40.908 1.00 10.36 1097 ARG A CA 1
ATOM 753 C C . ARG A 1 97 ? 69.052 68.635 39.489 1.00 10.09 1097 ARG A C 1
ATOM 754 O O . ARG A 1 97 ? 69.942 69.446 39.290 1.00 11.69 1097 ARG A O 1
ATOM 762 N N . ILE A 1 98 ? 68.514 67.899 38.532 1.00 10.08 1098 ILE A N 1
ATOM 763 C CA . ILE A 1 98 ? 69.041 67.967 37.175 1.00 9.89 1098 ILE A CA 1
ATOM 764 C C . ILE A 1 98 ? 68.445 69.140 36.413 1.00 9.07 1098 ILE A C 1
ATOM 765 O O . ILE A 1 98 ? 67.403 69.712 36.715 1.00 9.78 1098 ILE A O 1
ATOM 770 N N . GLY A 1 99 ? 69.132 69.429 35.300 1.00 8.74 1099 GLY A N 1
ATOM 771 C CA . GLY A 1 99 ? 68.542 70.220 34.208 1.00 8.90 1099 GLY A CA 1
ATOM 772 C C . GLY A 1 99 ? 69.064 71.631 34.110 1.00 7.78 1099 GLY A C 1
ATOM 773 O O . GLY A 1 99 ? 70.109 72.016 34.665 1.00 8.64 1099 GLY A O 1
ATOM 774 N N . THR A 1 100 ? 68.260 72.455 33.424 1.00 7.51 1100 THR A N 1
ATOM 775 C CA . THR A 1 100 ? 68.565 73.840 33.236 1.00 7.36 1100 THR A CA 1
ATOM 776 C C . THR A 1 100 ? 68.209 74.639 34.496 1.00 7.33 1100 THR A C 1
ATOM 777 O O . THR A 1 100 ? 67.026 74.946 34.738 1.00 8.05 1100 THR A O 1
ATOM 781 N N . LEU A 1 101 ? 69.245 74.973 35.261 1.00 7.62 1101 LEU A N 1
ATOM 782 C CA . LEU A 1 101 ? 69.080 75.821 36.442 1.00 7.27 1101 LEU A CA 1
ATOM 783 C C . LEU A 1 101 ? 69.755 77.158 36.192 1.00 7.46 1101 LEU A C 1
ATOM 784 O O . LEU A 1 101 ? 70.297 77.411 35.088 1.00 8.36 1101 LEU A O 1
ATOM 789 N N . TRP A 1 102 ? 69.743 78.045 37.180 1.00 7.82 1102 TRP A N 1
ATOM 790 C CA . TRP A 1 102 ? 70.453 79.326 37.003 1.00 7.82 1102 TRP A CA 1
ATOM 791 C C . TRP A 1 102 ? 70.796 79.880 38.367 1.00 8.13 1102 TRP A C 1
ATOM 792 O O . TRP A 1 102 ? 70.407 79.313 39.374 1.00 9.73 1102 TRP A O 1
ATOM 803 N N . TYR A 1 103 ? 71.531 80.971 38.382 1.00 8.92 1103 TYR A N 1
ATOM 804 C CA . TYR A 1 103 ? 71.961 81.523 39.662 1.00 8.74 1103 TYR A CA 1
ATOM 805 C C . TYR A 1 103 ? 71.817 83.041 39.516 1.00 9.03 1103 TYR A C 1
ATOM 806 O O . TYR A 1 103 ? 71.950 83.599 38.408 1.00 9.54 1103 TYR A O 1
ATOM 815 N N . HIS A 1 104 ? 71.580 83.742 40.626 1.00 9.66 1104 HIS A N 1
ATOM 816 C CA . HIS A 1 104 ? 71.392 85.181 40.548 1.00 9.43 1104 HIS A CA 1
ATOM 817 C C . HIS A 1 104 ? 71.511 85.804 41.937 1.00 9.35 1104 HIS A C 1
ATOM 818 O O . HIS A 1 104 ? 71.293 85.091 42.936 1.00 11.81 1104 HIS A O 1
ATOM 825 N N . CYS A 1 105 ? 71.780 87.094 41.992 1.00 10.35 1105 CYS A N 1
ATOM 826 C CA . CYS A 1 105 ? 71.784 87.741 43.320 1.00 11.47 1105 CYS A CA 1
ATOM 827 C C . CYS A 1 105 ? 70.398 87.649 43.930 1.00 10.97 1105 CYS A C 1
ATOM 828 O O . CYS A 1 105 ? 69.393 87.626 43.227 1.00 11.26 1105 CYS A O 1
ATOM 831 N N . HIS A 1 106 ? 70.333 87.665 45.264 1.00 10.97 1106 HIS A N 1
ATOM 832 C CA . HIS A 1 106 ? 69.052 87.743 45.949 1.00 11.06 1106 HIS A CA 1
ATOM 833 C C . HIS A 1 106 ? 68.963 88.917 46.930 1.00 12.97 1106 HIS A C 1
ATOM 834 O O . HIS A 1 106 ? 68.108 88.923 47.816 1.00 14.14 1106 HIS A O 1
ATOM 841 N N . VAL A 1 107 ? 69.817 89.924 46.755 1.00 13.91 1107 VAL A N 1
ATOM 842 C CA . VAL A 1 107 ? 69.771 91.189 47.446 1.00 13.72 1107 VAL A CA 1
ATOM 843 C C . VAL A 1 107 ? 69.155 92.232 46.464 1.00 14.94 1107 VAL A C 1
ATOM 844 O O . VAL A 1 107 ? 69.571 92.279 45.288 1.00 17.35 1107 VAL A O 1
ATOM 848 N N . ASN A 1 108 ? 68.255 93.040 46.967 1.00 18.03 1108 ASN A N 1
ATOM 849 C CA . ASN A 1 108 ? 67.722 94.137 46.154 1.00 16.74 1108 ASN A CA 1
ATOM 850 C C . ASN A 1 108 ? 67.304 93.662 44.768 1.00 18.78 1108 ASN A C 1
ATOM 851 O O . ASN A 1 108 ? 67.664 94.241 43.734 1.00 18.64 1108 ASN A O 1
ATOM 856 N N . VAL A 1 109 ? 66.656 92.512 44.677 1.00 16.18 1109 VAL A N 1
ATOM 857 C CA . VAL A 1 109 ? 66.515 91.812 43.397 1.00 15.59 1109 VAL A CA 1
ATOM 858 C C . VAL A 1 109 ? 65.828 92.582 42.281 1.00 14.65 1109 VAL A C 1
ATOM 859 O O . VAL A 1 109 ? 66.166 92.385 41.113 1.00 14.48 1109 VAL A O 1
ATOM 863 N N . ASN A 1 110 ? 64.850 93.423 42.620 1.00 12.62 1110 ASN A N 1
ATOM 864 C CA . ASN A 1 110 ? 64.175 94.217 41.588 1.00 13.07 1110 ASN A CA 1
ATOM 865 C C . ASN A 1 110 ? 65.185 94.992 40.771 1.00 13.21 1110 ASN A C 1
ATOM 866 O O . ASN A 1 110 ? 65.036 95.114 39.557 1.00 13.20 1110 ASN A O 1
ATOM 871 N N . GLU A 1 111 ? 66.236 95.509 41.417 1.00 12.03 1111 GLU A N 1
ATOM 872 C CA . GLU A 1 111 ? 67.259 96.231 40.682 1.00 11.59 1111 GLU A CA 1
ATOM 873 C C . GLU A 1 111 ? 68.365 95.306 40.233 1.00 10.50 1111 GLU A C 1
ATOM 874 O O . GLU A 1 111 ? 68.785 95.318 39.053 1.00 11.54 1111 GLU A O 1
ATOM 880 N N . HIS A 1 112 ? 68.944 94.494 41.151 1.00 11.55 1112 HIS A N 1
ATOM 881 C CA . HIS A 1 112 ? 70.157 93.761 40.821 1.00 10.99 1112 HIS A CA 1
ATOM 882 C C . HIS A 1 112 ? 69.902 92.711 39.739 1.00 10.77 1112 HIS A C 1
ATOM 883 O O . HIS A 1 112 ? 70.741 92.544 38.848 1.00 11.41 1112 HIS A O 1
ATOM 890 N N . VAL A 1 113 ? 68.782 91.979 39.864 1.00 10.96 1113 VAL A N 1
ATOM 891 C CA . VAL A 1 113 ? 68.424 90.978 38.874 1.00 10.50 1113 VAL A CA 1
ATOM 892 C C . VAL A 1 113 ? 67.683 91.656 37.740 1.00 10.12 1113 VAL A C 1
ATOM 893 O O . VAL A 1 113 ? 67.910 91.332 36.569 1.00 11.21 1113 VAL A O 1
ATOM 897 N N . GLY A 1 114 ? 66.845 92.637 38.035 1.00 10.24 1114 GLY A N 1
ATOM 898 C CA . GLY A 1 114 ? 66.031 93.259 36.965 1.00 10.89 1114 GLY A CA 1
ATOM 899 C C . GLY A 1 114 ? 66.871 94.065 35.972 1.00 10.79 1114 GLY A C 1
ATOM 900 O O . GLY A 1 114 ? 66.595 93.986 34.752 1.00 11.96 1114 GLY A O 1
ATOM 901 N N . VAL A 1 115 ? 67.862 94.840 36.457 1.00 10.08 1115 VAL A N 1
ATOM 902 C CA . VAL A 1 115 ? 68.651 95.695 35.505 1.00 9.97 1115 VAL A CA 1
ATOM 903 C C . VAL A 1 115 ? 70.142 95.628 35.716 1.00 10.48 1115 VAL A C 1
ATOM 904 O O . VAL A 1 115 ? 70.797 96.315 34.915 1.00 11.88 1115 VAL A O 1
ATOM 908 N N . ARG A 1 116 ? 70.716 94.890 36.685 1.00 10.20 1116 ARG A N 1
ATOM 909 C CA . ARG A 1 116 ? 72.161 94.951 36.863 1.00 10.20 1116 ARG A CA 1
ATOM 910 C C . ARG A 1 116 ? 72.844 93.656 36.463 1.00 9.69 1116 ARG A C 1
ATOM 911 O O . ARG A 1 116 ? 74.030 93.482 36.733 1.00 10.55 1116 ARG A O 1
ATOM 919 N N . GLY A 1 117 ? 72.144 92.784 35.750 1.00 9.14 1117 GLY A N 1
ATOM 920 C CA . GLY A 1 117 ? 72.778 91.671 35.092 1.00 9.37 1117 GLY A CA 1
ATOM 921 C C . GLY A 1 117 ? 73.314 90.602 36.018 1.00 9.07 1117 GLY A C 1
ATOM 922 O O . GLY A 1 117 ? 74.162 89.823 35.616 1.00 8.96 1117 GLY A O 1
ATOM 923 N N . MET A 1 118 ? 72.796 90.533 37.271 1.00 8.71 1118 MET A N 1
ATOM 924 C CA . MET A 1 118 ? 73.365 89.571 38.242 1.00 9.54 1118 MET A CA 1
ATOM 925 C C . MET A 1 118 ? 72.742 88.203 38.116 1.00 8.60 1118 MET A C 1
ATOM 926 O O . MET A 1 118 ? 72.001 87.718 38.986 1.00 9.91 1118 MET A O 1
ATOM 931 N N . TRP A 1 119 ? 73.120 87.497 37.028 1.00 8.61 1119 TRP A N 1
ATOM 932 C CA . TRP A 1 119 ? 72.549 86.173 36.790 1.00 9.50 1119 TRP A CA 1
ATOM 933 C C . TRP A 1 119 ? 73.399 85.455 35.756 1.00 8.44 1119 TRP A C 1
ATOM 934 O O . TRP A 1 119 ? 74.126 86.072 34.940 1.00 8.90 1119 TRP A O 1
ATOM 945 N N . GLY A 1 120 ? 73.327 84.139 35.790 1.00 9.03 1120 GLY A N 1
ATOM 946 C CA . GLY A 1 120 ? 74.005 83.291 34.826 1.00 8.26 1120 GLY A CA 1
ATOM 947 C C . GLY A 1 120 ? 73.427 81.894 34.897 1.00 8.44 1120 GLY A C 1
ATOM 948 O O . GLY A 1 120 ? 72.583 81.606 35.727 1.00 8.39 1120 GLY A O 1
ATOM 949 N N . PRO A 1 121 ? 73.834 81.036 33.937 1.00 8.35 1121 PRO A N 1
ATOM 950 C CA . PRO A 1 121 ? 73.263 79.696 33.815 1.00 8.20 1121 PRO A CA 1
ATOM 951 C C . PRO A 1 121 ? 74.018 78.614 34.577 1.00 8.02 1121 PRO A C 1
ATOM 952 O O . PRO A 1 121 ? 75.261 78.665 34.620 1.00 9.40 1121 PRO A O 1
ATOM 956 N N . LEU A 1 122 ? 73.262 77.673 35.133 1.00 8.04 1122 LEU A N 1
ATOM 957 C CA . LEU A 1 122 ? 73.785 76.515 35.864 1.00 8.18 1122 LEU A CA 1
ATOM 958 C C . LEU A 1 122 ? 73.194 75.262 35.220 1.00 7.95 1122 LEU A C 1
ATOM 959 O O . LEU A 1 122 ? 72.011 75.014 35.398 1.00 8.62 1122 LEU A O 1
ATOM 964 N N . ILE A 1 123 ? 74.018 74.513 34.502 1.00 8.27 1123 ILE A N 1
ATOM 965 C CA . ILE A 1 123 ? 73.500 73.363 33.752 1.00 8.39 1123 ILE A CA 1
ATOM 966 C C . ILE A 1 123 ? 73.955 72.119 34.472 1.00 8.53 1123 ILE A C 1
ATOM 967 O O . ILE A 1 123 ? 75.163 71.895 34.618 1.00 10.19 1123 ILE A O 1
ATOM 972 N N . VAL A 1 124 ? 73.006 71.296 34.892 1.00 8.45 1124 VAL A N 1
ATOM 973 C CA . VAL A 1 124 ? 73.297 70.034 35.568 1.00 9.50 1124 VAL A CA 1
ATOM 974 C C . VAL A 1 124 ? 72.939 68.904 34.604 1.00 9.71 1124 VAL A C 1
ATOM 975 O O . VAL A 1 124 ? 71.758 68.706 34.307 1.00 11.37 1124 VAL A O 1
ATOM 979 N N . ASP A 1 125 ? 73.945 68.169 34.143 1.00 10.18 1125 ASP A N 1
ATOM 980 C CA . ASP A 1 125 ? 73.648 67.063 33.225 1.00 11.28 1125 ASP A CA 1
ATOM 981 C C . ASP A 1 125 ? 73.016 65.885 33.940 1.00 10.99 1125 ASP A C 1
ATOM 982 O O . ASP A 1 125 ? 73.643 65.362 34.886 1.00 12.84 1125 ASP A O 1
ATOM 987 N N . PRO A 1 126 ? 71.878 65.376 33.516 1.00 11.34 1126 PRO A N 1
ATOM 988 C CA . PRO A 1 126 ? 71.357 64.171 34.141 1.00 12.52 1126 PRO A CA 1
ATOM 989 C C . PRO A 1 126 ? 72.282 62.976 33.860 1.00 13.85 1126 PRO A C 1
ATOM 990 O O . PRO A 1 126 ? 72.835 62.823 32.767 1.00 16.63 1126 PRO A O 1
ATOM 994 N N . LYS A 1 127 ? 72.363 62.087 34.876 1.00 14.03 1127 LYS A N 1
ATOM 995 C CA . LYS A 1 127 ? 73.027 60.810 34.559 1.00 18.64 1127 LYS A CA 1
ATOM 996 C C . LYS A 1 127 ? 72.215 60.037 33.531 1.00 23.58 1127 LYS A C 1
ATOM 997 O O . LYS A 1 127 ? 72.831 59.277 32.735 1.00 29.11 1127 LYS A O 1
ATOM 1003 N N . GLN A 1 128 ? 70.888 60.198 33.484 1.00 21.92 1128 GLN A N 1
ATOM 1004 C CA . GLN A 1 128 ? 70.109 59.585 32.416 1.00 24.46 1128 GLN A CA 1
ATOM 1005 C C . GLN A 1 128 ? 69.187 60.537 31.652 1.00 21.68 1128 GLN A C 1
ATOM 1006 O O . GLN A 1 128 ? 68.021 60.871 31.905 1.00 26.76 1128 GLN A O 1
ATOM 1012 N N . PRO A 1 129 ? 69.814 61.024 30.578 1.00 20.14 1129 PRO A N 1
ATOM 1013 C CA . PRO A 1 129 ? 69.147 62.024 29.724 1.00 21.39 1129 PRO A CA 1
ATOM 1014 C C . PRO A 1 129 ? 68.045 61.400 28.898 1.00 18.51 1129 PRO A C 1
ATOM 1015 O O . PRO A 1 129 ? 68.066 60.188 28.739 1.00 23.08 1129 PRO A O 1
ATOM 1019 N N . LEU A 1 130 ? 67.105 62.237 28.407 1.00 18.23 1130 LEU A N 1
ATOM 1020 C CA . LEU A 1 130 ? 66.084 61.721 27.499 1.00 18.49 1130 LEU A CA 1
ATOM 1021 C C . LEU A 1 130 ? 66.771 61.131 26.296 1.00 20.48 1130 LEU A C 1
ATOM 1022 O O . LEU A 1 130 ? 67.787 61.685 25.912 1.00 19.37 1130 LEU A O 1
ATOM 1027 N N . PRO A 1 131 ? 66.247 60.104 25.652 1.00 18.70 1131 PRO A N 1
ATOM 1028 C CA . PRO A 1 131 ? 66.812 59.730 24.330 1.00 20.11 1131 PRO A CA 1
ATOM 1029 C C . PRO A 1 131 ? 67.000 60.896 23.347 1.00 19.66 1131 PRO A C 1
ATOM 1030 O O . PRO A 1 131 ? 68.012 60.961 22.633 1.00 27.44 1131 PRO A O 1
ATOM 1034 N N . ILE A 1 132 ? 66.090 61.867 23.258 1.00 23.50 1132 ILE A N 1
ATOM 1035 C CA . ILE A 1 132 ? 66.238 62.953 22.268 1.00 22.22 1132 ILE A CA 1
ATOM 1036 C C . ILE A 1 132 ? 67.408 63.856 22.581 1.00 20.68 1132 ILE A C 1
ATOM 1037 O O . ILE A 1 132 ? 68.070 64.345 21.641 1.00 22.95 1132 ILE A O 1
ATOM 1042 N N . GLU A 1 133 ? 67.655 64.037 23.878 1.00 18.52 1133 GLU A N 1
ATOM 1043 C CA . GLU A 1 133 ? 68.814 64.805 24.313 1.00 17.90 1133 GLU A CA 1
ATOM 1044 C C . GLU A 1 133 ? 70.068 64.161 23.774 1.00 18.56 1133 GLU A C 1
ATOM 1045 O O . GLU A 1 133 ? 71.065 64.847 23.521 1.00 23.79 1133 GLU A O 1
ATOM 1051 N N . LYS A 1 134 ? 70.073 62.864 23.541 1.00 21.15 1134 LYS A N 1
ATOM 1052 C CA . LYS A 1 134 ? 71.284 62.220 23.008 1.00 24.75 1134 LYS A CA 1
ATOM 1053 C C . LYS A 1 134 ? 71.507 62.480 21.526 1.00 25.92 1134 LYS A C 1
ATOM 1054 O O . LYS A 1 134 ? 72.608 62.210 21.005 1.00 31.49 1134 LYS A O 1
ATOM 1060 N N . ARG A 1 135 ? 70.526 62.981 20.776 1.00 22.02 1135 ARG A N 1
ATOM 1061 C CA . ARG A 1 135 ? 70.654 63.299 19.359 1.00 21.72 1135 ARG A CA 1
ATOM 1062 C C . ARG A 1 135 ? 71.160 64.709 19.151 1.00 15.76 1135 ARG A C 1
ATOM 1063 O O . ARG A 1 135 ? 71.505 65.116 18.042 1.00 15.18 1135 ARG A O 1
ATOM 1071 N N . VAL A 1 136 ? 71.161 65.480 20.208 1.00 14.77 1136 VAL A N 1
ATOM 1072 C CA . VAL A 1 136 ? 71.465 66.901 20.118 1.00 13.13 1136 VAL A CA 1
ATOM 1073 C C . VAL A 1 136 ? 72.888 67.142 19.596 1.00 12.53 1136 VAL A C 1
ATOM 1074 O O . VAL A 1 136 ? 73.848 66.505 20.057 1.00 15.57 1136 VAL A O 1
ATOM 1078 N N . THR A 1 137 ? 73.010 68.073 18.657 1.00 10.79 1137 THR A N 1
ATOM 1079 C CA . THR A 1 137 ? 74.299 68.436 18.075 1.00 11.34 1137 THR A CA 1
ATOM 1080 C C . THR A 1 137 ? 74.688 69.860 18.448 1.00 11.30 1137 THR A C 1
ATOM 1081 O O . THR A 1 137 ? 75.844 70.248 18.272 1.00 13.69 1137 THR A O 1
ATOM 1085 N N . LYS A 1 138 ? 73.766 70.621 19.023 1.00 10.68 1138 LYS A N 1
ATOM 1086 C CA . LYS A 1 138 ? 74.087 71.999 19.405 1.00 9.99 1138 LYS A CA 1
ATOM 1087 C C . LYS A 1 138 ? 73.181 72.389 20.570 1.00 9.13 1138 LYS A C 1
ATOM 1088 O O . LYS A 1 138 ? 71.977 72.137 20.474 1.00 11.09 1138 LYS A O 1
ATOM 1094 N N . ASP A 1 139 ? 73.763 72.946 21.610 1.00 9.13 1139 ASP A N 1
ATOM 1095 C CA . ASP A 1 139 ? 73.062 73.353 22.837 1.00 9.09 1139 ASP A CA 1
ATOM 1096 C C . ASP A 1 139 ? 73.180 74.841 22.939 1.00 8.17 1139 ASP A C 1
ATOM 1097 O O . ASP A 1 139 ? 74.280 75.370 22.707 1.00 10.03 1139 ASP A O 1
ATOM 1102 N N . VAL A 1 140 ? 72.079 75.523 23.214 1.00 7.96 1140 VAL A N 1
ATOM 1103 C CA . VAL A 1 140 ? 71.935 76.967 23.087 1.00 7.90 1140 VAL A CA 1
ATOM 1104 C C . VAL A 1 140 ? 71.261 77.528 24.331 1.00 7.90 1140 VAL A C 1
ATOM 1105 O O . VAL A 1 140 ? 70.185 77.090 24.692 1.00 9.55 1140 VAL A O 1
ATOM 1109 N N . ILE A 1 141 ? 71.895 78.529 24.928 1.00 7.05 1141 ILE A N 1
ATOM 1110 C CA . ILE A 1 141 ? 71.326 79.234 26.097 1.00 6.98 1141 ILE A CA 1
ATOM 1111 C C . ILE A 1 141 ? 70.841 80.580 25.668 1.00 6.79 1141 ILE A C 1
ATOM 1112 O O . ILE A 1 141 ? 71.612 81.357 25.084 1.00 7.32 1141 ILE A O 1
ATOM 1117 N N . MET A 1 142 ? 69.591 80.901 25.988 1.00 6.75 1142 MET A N 1
ATOM 1118 C CA . MET A 1 142 ? 68.973 82.207 25.713 1.00 7.19 1142 MET A CA 1
ATOM 1119 C C . MET A 1 142 ? 68.370 82.788 26.986 1.00 7.04 1142 MET A C 1
ATOM 1120 O O . MET A 1 142 ? 67.301 82.345 27.447 1.00 7.25 1142 MET A O 1
ATOM 1125 N N . MET A 1 143 ? 69.050 83.797 27.567 1.00 7.40 1143 MET A N 1
ATOM 1126 C CA . MET A 1 143 ? 68.573 84.385 28.837 1.00 7.27 1143 MET A CA 1
ATOM 1127 C C . MET A 1 143 ? 68.003 85.746 28.519 1.00 7.20 1143 MET A C 1
ATOM 1128 O O . MET A 1 143 ? 68.744 86.663 28.070 1.00 7.81 1143 MET A O 1
ATOM 1133 N N . MET A 1 144 ? 66.711 85.902 28.680 1.00 6.98 1144 MET A N 1
ATOM 1134 C CA . MET A 1 144 ? 66.031 87.143 28.303 1.00 7.95 1144 MET A CA 1
ATOM 1135 C C . MET A 1 144 ? 65.911 88.078 29.484 1.00 6.99 1144 MET A C 1
ATOM 1136 O O . MET A 1 144 ? 65.707 87.631 30.615 1.00 8.06 1144 MET A O 1
ATOM 1141 N N . SER A 1 145 ? 66.055 89.392 29.252 1.00 7.69 1145 SER A N 1
ATOM 1142 C CA . SER A 1 145 ? 65.894 90.393 30.296 1.00 8.00 1145 SER A CA 1
ATOM 1143 C C . SER A 1 145 ? 65.532 91.717 29.618 1.00 7.62 1145 SER A C 1
ATOM 1144 O O . SER A 1 145 ? 65.445 91.858 28.397 1.00 8.42 1145 SER A O 1
ATOM 1147 N N . THR A 1 146 ? 65.279 92.660 30.526 1.00 8.65 1146 THR A N 1
ATOM 1148 C CA . THR A 1 146 ? 64.870 94.001 30.108 1.00 8.69 1146 THR A CA 1
ATOM 1149 C C . THR A 1 146 ? 65.720 95.057 30.804 1.00 8.15 1146 THR A C 1
ATOM 1150 O O . THR A 1 146 ? 66.374 94.789 31.816 1.00 10.39 1146 THR A O 1
ATOM 1154 N N . TRP A 1 147 ? 65.688 96.280 30.287 1.00 9.02 1147 TRP A N 1
ATOM 1155 C CA . TRP A 1 147 ? 66.595 97.329 30.750 1.00 9.41 1147 TRP A CA 1
ATOM 1156 C C . TRP A 1 147 ? 65.819 98.646 30.806 1.00 9.23 1147 TRP A C 1
ATOM 1157 O O . TRP A 1 147 ? 64.982 98.897 29.966 1.00 10.52 1147 TRP A O 1
ATOM 1168 N N . GLU A 1 148 ? 66.165 99.473 31.793 1.00 11.21 1148 GLU A N 1
ATOM 1169 C CA . GLU A 1 148 ? 65.518 100.784 31.975 1.00 12.47 1148 GLU A CA 1
ATOM 1170 C C . GLU A 1 148 ? 66.550 101.864 31.710 1.00 11.29 1148 GLU A C 1
ATOM 1171 O O . GLU A 1 148 ? 67.427 102.091 32.551 1.00 13.16 1148 GLU A O 1
ATOM 1177 N N . SER A 1 149 ? 66.522 102.523 30.562 1.00 12.43 1149 SER A N 1
ATOM 1178 C CA . SER A 1 149 ? 67.621 103.419 30.215 1.00 14.25 1149 SER A CA 1
ATOM 1179 C C . SER A 1 149 ? 67.791 104.565 31.206 1.00 15.71 1149 SER A C 1
ATOM 1180 O O . SER A 1 149 ? 68.937 105.052 31.330 1.00 17.32 1149 SER A O 1
ATOM 1183 N N . ALA A 1 150 ? 66.731 104.981 31.893 1.00 14.24 1150 ALA A N 1
ATOM 1184 C CA . ALA A 1 150 ? 66.919 106.123 32.799 1.00 14.91 1150 ALA A CA 1
ATOM 1185 C C . ALA A 1 150 ? 67.896 105.848 33.927 1.00 14.47 1150 ALA A C 1
ATOM 1186 O O . ALA A 1 150 ? 68.424 106.780 34.536 1.00 16.88 1150 ALA A O 1
ATOM 1188 N N . VAL A 1 151 ? 68.061 104.570 34.249 1.00 13.79 1151 VAL A N 1
ATOM 1189 C CA . VAL A 1 151 ? 68.977 104.263 35.375 1.00 13.11 1151 VAL A CA 1
ATOM 1190 C C . VAL A 1 151 ? 70.228 103.563 34.903 1.00 13.14 1151 VAL A C 1
ATOM 1191 O O . VAL A 1 151 ? 70.933 102.924 35.722 1.00 14.39 1151 VAL A O 1
ATOM 1195 N N . ALA A 1 152 ? 70.556 103.667 33.623 1.00 13.82 1152 ALA A N 1
ATOM 1196 C CA . ALA A 1 152 ? 71.747 102.987 33.121 1.00 13.84 1152 ALA A CA 1
ATOM 1197 C C . ALA A 1 152 ? 73.015 103.348 33.866 1.00 14.44 1152 ALA A C 1
ATOM 1198 O O . ALA A 1 152 ? 73.937 102.518 34.005 1.00 17.66 1152 ALA A O 1
ATOM 1200 N N . ASP A 1 153 ? 73.128 104.605 34.266 1.00 17.87 1153 ASP A N 1
ATOM 1201 C CA . ASP A 1 153 ? 74.443 105.110 34.722 1.00 23.22 1153 ASP A CA 1
ATOM 1202 C C . ASP A 1 153 ? 74.493 105.238 36.239 1.00 27.46 1153 ASP A C 1
ATOM 1203 O O . ASP A 1 153 ? 75.402 105.930 36.743 1.00 42.74 1153 ASP A O 1
ATOM 1208 N N . LYS A 1 154 ? 73.528 104.659 36.979 1.00 28.34 1154 LYS A N 1
ATOM 1209 C CA . LYS A 1 154 ? 73.495 104.942 38.421 1.00 36.51 1154 LYS A CA 1
ATOM 1210 C C . LYS A 1 154 ? 72.940 103.771 39.196 1.00 30.75 1154 LYS A C 1
ATOM 1211 O O . LYS A 1 154 ? 71.763 103.464 39.314 1.00 32.59 1154 LYS A O 1
ATOM 1217 N N . TYR A 1 155 ? 73.898 103.078 39.772 1.00 21.96 1155 TYR A N 1
ATOM 1218 C CA . TYR A 1 155 ? 73.566 102.028 40.701 1.00 18.10 1155 TYR A CA 1
ATOM 1219 C C . TYR A 1 155 ? 72.710 102.561 41.848 1.00 20.02 1155 TYR A C 1
ATOM 1220 O O . TYR A 1 155 ? 72.827 103.740 42.280 1.00 22.66 1155 TYR A O 1
ATOM 1229 N N . GLY A 1 156 ? 71.842 101.696 42.395 1.00 18.01 1156 GLY A N 1
ATOM 1230 C CA . GLY A 1 156 ? 70.989 102.085 43.486 1.00 19.24 1156 GLY A CA 1
ATOM 1231 C C . GLY A 1 156 ? 69.579 102.467 43.142 1.00 17.32 1156 GLY A C 1
ATOM 1232 O O . GLY A 1 156 ? 68.780 102.687 44.073 1.00 22.97 1156 GLY A O 1
ATOM 1233 N N . GLU A 1 157 ? 69.253 102.528 41.855 1.00 17.14 1157 GLU A N 1
ATOM 1234 C CA . GLU A 1 157 ? 67.936 102.921 41.362 1.00 20.93 1157 GLU A CA 1
ATOM 1235 C C . GLU A 1 157 ? 67.480 101.900 40.318 1.00 17.92 1157 GLU A C 1
ATOM 1236 O O . GLU A 1 157 ? 68.323 101.228 39.742 1.00 15.85 1157 GLU A O 1
ATOM 1242 N N . GLY A 1 158 ? 66.155 101.802 40.103 1.00 15.27 1158 GLY A N 1
ATOM 1243 C CA . GLY A 1 158 ? 65.621 100.973 39.039 1.00 16.84 1158 GLY A CA 1
ATOM 1244 C C . GLY A 1 158 ? 64.864 99.761 39.514 1.00 14.79 1158 GLY A C 1
ATOM 1245 O O . GLY A 1 158 ? 64.816 99.394 40.663 1.00 16.49 1158 GLY A O 1
ATOM 1246 N N . GLY A 1 159 ? 64.181 99.158 38.554 1.00 15.62 1159 GLY A N 1
ATOM 1247 C CA . GLY A 1 159 ? 63.458 97.955 38.857 1.00 17.39 1159 GLY A CA 1
ATOM 1248 C C . GLY A 1 159 ? 62.163 98.091 39.591 1.00 17.46 1159 GLY A C 1
ATOM 1249 O O . GLY A 1 159 ? 61.683 97.158 40.252 1.00 24.24 1159 GLY A O 1
ATOM 1250 N N . THR A 1 160 ? 61.533 99.261 39.487 1.00 16.79 1160 THR A N 1
ATOM 1251 C CA . THR A 1 160 ? 60.219 99.420 40.120 1.00 15.86 1160 THR A CA 1
ATOM 1252 C C . THR A 1 160 ? 59.111 99.636 39.089 1.00 15.26 1160 THR A C 1
ATOM 1253 O O . THR A 1 160 ? 59.376 99.929 37.940 1.00 14.91 1160 THR A O 1
ATOM 1257 N N . PRO A 1 161 ? 57.853 99.524 39.462 1.00 15.70 1161 PRO A N 1
ATOM 1258 C CA . PRO A 1 161 ? 56.704 99.831 38.601 1.00 17.21 1161 PRO A CA 1
ATOM 1259 C C . PRO A 1 161 ? 56.724 101.231 38.030 1.00 18.12 1161 PRO A C 1
ATOM 1260 O O . PRO A 1 161 ? 56.106 101.533 36.996 1.00 23.31 1161 PRO A O 1
ATOM 1264 N N . MET A 1 162 ? 57.472 102.113 38.723 1.00 19.46 1162 MET A N 1
ATOM 1265 C CA A MET A 1 162 ? 57.569 103.508 38.300 0.50 22.51 1162 MET A CA 1
ATOM 1266 C CA B MET A 1 162 ? 57.472 103.495 38.203 0.50 22.09 1162 MET A CA 1
ATOM 1267 C C . MET A 1 162 ? 58.601 103.761 37.213 1.00 21.89 1162 MET A C 1
ATOM 1268 O O . MET A 1 162 ? 58.666 104.843 36.594 1.00 27.67 1162 MET A O 1
ATOM 1277 N N . ASN A 1 163 ? 59.496 102.818 36.980 1.00 17.80 1163 ASN A N 1
ATOM 1278 C CA . ASN A 1 163 ? 60.497 102.918 35.933 1.00 15.90 1163 ASN A CA 1
ATOM 1279 C C . ASN A 1 163 ? 59.892 102.452 34.620 1.00 14.35 1163 ASN A C 1
ATOM 1280 O O . ASN A 1 163 ? 58.813 101.818 34.656 1.00 21.03 1163 ASN A O 1
ATOM 1285 N N . VAL A 1 164 ? 60.584 102.765 33.533 1.00 14.42 1164 VAL A N 1
ATOM 1286 C CA . VAL A 1 164 ? 60.140 102.326 32.203 1.00 16.41 1164 VAL A CA 1
ATOM 1287 C C . VAL A 1 164 ? 61.180 101.427 31.579 1.00 13.36 1164 VAL A C 1
ATOM 1288 O O . VAL A 1 164 ? 62.291 101.893 31.336 1.00 14.54 1164 VAL A O 1
ATOM 1292 N N . ALA A 1 165 ? 60.830 100.170 31.295 1.00 12.48 1165 ALA A N 1
ATOM 1293 C CA . ALA A 1 165 ? 61.738 99.217 30.595 1.00 11.40 1165 ALA A CA 1
ATOM 1294 C C . ALA A 1 165 ? 61.589 99.496 29.117 1.00 11.28 1165 ALA A C 1
ATOM 1295 O O . ALA A 1 165 ? 60.523 99.259 28.565 1.00 13.84 1165 ALA A O 1
ATOM 1297 N N . ASP A 1 166 ? 62.639 100.057 28.513 1.00 10.66 1166 ASP A N 1
ATOM 1298 C CA . ASP A 1 166 ? 62.569 100.518 27.157 1.00 11.09 1166 ASP A CA 1
ATOM 1299 C C . ASP A 1 166 ? 63.604 99.837 26.257 1.00 11.33 1166 ASP A C 1
ATOM 1300 O O . ASP A 1 166 ? 63.631 100.114 25.051 1.00 11.44 1166 ASP A O 1
ATOM 1305 N N . TYR A 1 167 ? 64.395 98.918 26.787 1.00 10.83 1167 TYR A N 1
ATOM 1306 C CA . TYR A 1 167 ? 65.278 98.094 25.962 1.00 9.72 1167 TYR A CA 1
ATOM 1307 C C . TYR A 1 167 ? 65.163 96.645 26.460 1.00 8.77 1167 TYR A C 1
ATOM 1308 O O . TYR A 1 167 ? 64.777 96.367 27.574 1.00 9.78 1167 TYR A O 1
ATOM 1317 N N . PHE A 1 168 ? 65.409 95.733 25.528 1.00 9.69 1168 PHE A N 1
ATOM 1318 C CA . PHE A 1 168 ? 65.111 94.287 25.680 1.00 9.56 1168 PHE A CA 1
ATOM 1319 C C . PHE A 1 168 ? 66.223 93.438 25.081 1.00 8.93 1168 PHE A C 1
ATOM 1320 O O . PHE A 1 168 ? 66.802 93.872 24.075 1.00 11.01 1168 PHE A O 1
ATOM 1328 N N . SER A 1 169 ? 66.528 92.275 25.634 1.00 7.42 1169 SER A N 1
ATOM 1329 C CA . SER A 1 169 ? 67.684 91.570 25.124 1.00 7.26 1169 SER A CA 1
ATOM 1330 C C . SER A 1 169 ? 67.560 90.066 25.278 1.00 7.23 1169 SER A C 1
ATOM 1331 O O . SER A 1 169 ? 66.777 89.527 26.071 1.00 7.50 1169 SER A O 1
ATOM 1334 N N . VAL A 1 170 ? 68.413 89.379 24.509 1.00 7.64 1170 VAL A N 1
ATOM 1335 C CA . VAL A 1 170 ? 68.801 88.015 24.802 1.00 7.65 1170 VAL A CA 1
ATOM 1336 C C . VAL A 1 170 ? 70.295 88.044 25.094 1.00 7.27 1170 VAL A C 1
ATOM 1337 O O . VAL A 1 170 ? 71.074 88.652 24.341 1.00 8.11 1170 VAL A O 1
ATOM 1341 N N . ASN A 1 171 ? 70.715 87.411 26.173 1.00 7.05 1171 ASN A N 1
ATOM 1342 C CA . ASN A 1 171 ? 72.127 87.365 26.615 1.00 8.83 1171 ASN A CA 1
ATOM 1343 C C . ASN A 1 171 ? 72.719 88.760 26.631 1.00 7.87 1171 ASN A C 1
ATOM 1344 O O . ASN A 1 171 ? 73.857 88.968 26.190 1.00 8.79 1171 ASN A O 1
ATOM 1349 N N . ALA A 1 172 ? 71.925 89.706 27.144 1.00 7.70 1172 ALA A N 1
ATOM 1350 C CA . ALA A 1 172 ? 72.343 91.102 27.397 1.00 9.01 1172 ALA A CA 1
ATOM 1351 C C . ALA A 1 172 ? 72.685 91.899 26.139 1.00 8.43 1172 ALA A C 1
ATOM 1352 O O . ALA A 1 172 ? 73.310 92.956 26.265 1.00 10.38 1172 ALA A O 1
ATOM 1354 N N . LYS A 1 173 ? 72.223 91.486 24.958 1.00 8.21 1173 LYS A N 1
ATOM 1355 C CA A LYS A 1 173 ? 72.330 92.352 23.782 0.50 8.71 1173 LYS A CA 1
ATOM 1356 C CA B LYS A 1 173 ? 72.335 92.325 23.765 0.50 8.74 1173 LYS A CA 1
ATOM 1357 C C . LYS A 1 173 ? 70.963 92.466 23.118 1.00 9.07 1173 LYS A C 1
ATOM 1358 O O . LYS A 1 173 ? 70.142 91.558 23.103 1.00 8.76 1173 LYS A O 1
ATOM 1369 N N . SER A 1 174 ? 70.772 93.655 22.547 1.00 9.40 1174 SER A N 1
ATOM 1370 C CA . SER A 1 174 ? 69.603 94.020 21.753 1.00 9.57 1174 SER A CA 1
ATOM 1371 C C . SER A 1 174 ? 69.975 94.040 20.262 1.00 9.87 1174 SER A C 1
ATOM 1372 O O . SER A 1 174 ? 71.015 94.628 19.901 1.00 9.82 1174 SER A O 1
ATOM 1375 N N . PHE A 1 175 ? 69.167 93.411 19.416 1.00 9.45 1175 PHE A N 1
ATOM 1376 C CA . PHE A 1 175 ? 69.385 93.425 17.989 1.00 10.30 1175 PHE A CA 1
ATOM 1377 C C . PHE A 1 175 ? 69.619 94.854 17.511 1.00 10.94 1175 PHE A C 1
ATOM 1378 O O . PHE A 1 175 ? 68.850 95.745 17.900 1.00 11.66 1175 PHE A O 1
ATOM 1386 N N . PRO A 1 176 ? 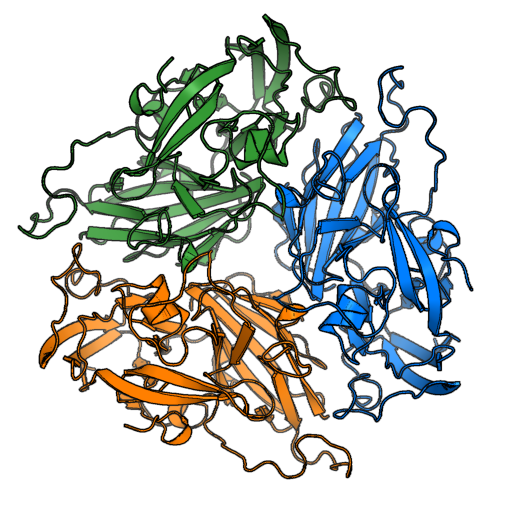70.591 95.149 16.636 1.00 10.86 1176 PRO A N 1
ATOM 1387 C CA . PRO A 1 176 ? 71.425 94.198 15.886 1.00 10.78 1176 PRO A CA 1
ATOM 1388 C C . PRO A 1 176 ? 72.694 93.677 16.532 1.00 10.69 1176 PRO A C 1
ATOM 1389 O O . PRO A 1 176 ? 73.474 93.008 15.855 1.00 10.61 1176 PRO A O 1
ATOM 1393 N N . LEU A 1 177 ? 72.875 93.969 17.812 1.00 10.07 1177 LEU A N 1
ATOM 1394 C CA . LEU A 1 177 ? 74.096 93.562 18.540 1.00 10.38 1177 LEU A CA 1
ATOM 1395 C C . LEU A 1 177 ? 74.030 92.135 19.033 1.00 10.24 1177 LEU A C 1
ATOM 1396 O O . LEU A 1 177 ? 75.021 91.620 19.574 1.00 11.31 1177 LEU A O 1
ATOM 1401 N N . THR A 1 178 ? 72.903 91.465 18.885 1.00 8.94 1178 THR A N 1
ATOM 1402 C CA . THR A 1 178 ? 72.835 90.019 19.097 1.00 8.33 1178 THR A CA 1
ATOM 1403 C C . THR A 1 178 ? 73.628 89.329 17.987 1.00 8.71 1178 THR A C 1
ATOM 1404 O O . THR A 1 178 ? 74.209 89.960 17.113 1.00 10.06 1178 THR A O 1
ATOM 1408 N N . GLN A 1 179 ? 73.659 88.001 18.030 1.00 8.85 1179 GLN A N 1
ATOM 1409 C CA . GLN A 1 179 ? 74.407 87.201 17.037 1.00 8.80 1179 GLN A CA 1
ATOM 1410 C C . GLN A 1 179 ? 73.466 86.137 16.475 1.00 9.12 1179 GLN A C 1
ATOM 1411 O O . GLN A 1 179 ? 72.544 85.681 17.180 1.00 8.55 1179 GLN A O 1
ATOM 1417 N N . PRO A 1 180 ? 73.730 85.700 15.273 1.00 8.26 1180 PRO A N 1
ATOM 1418 C CA . PRO A 1 180 ? 72.936 84.627 14.682 1.00 8.70 1180 PRO A CA 1
ATOM 1419 C C . PRO A 1 180 ? 73.204 83.298 15.342 1.00 7.91 1180 PRO A C 1
ATOM 1420 O O . PRO A 1 180 ? 74.259 83.035 15.936 1.00 9.37 1180 PRO A O 1
ATOM 1424 N N . LEU A 1 181 ? 72.215 82.419 15.201 1.00 8.10 1181 LEU A N 1
ATOM 1425 C CA A LEU A 1 181 ? 72.280 81.010 15.632 0.50 8.21 1181 LEU A CA 1
ATOM 1426 C CA B LEU A 1 181 ? 72.293 81.019 15.625 0.50 8.50 1181 LEU A CA 1
ATOM 1427 C C . LEU A 1 181 ? 72.562 80.229 14.352 1.00 8.38 1181 LEU A C 1
ATOM 1428 O O . LEU A 1 181 ? 71.661 80.017 13.509 1.00 8.55 1181 LEU A O 1
ATOM 1437 N N . ARG A 1 182 ? 73.836 79.838 14.147 1.00 8.62 1182 ARG A N 1
ATOM 1438 C CA . ARG A 1 182 ? 74.256 79.211 12.896 1.00 8.45 1182 ARG A CA 1
ATOM 1439 C C . ARG A 1 182 ? 74.146 77.704 12.996 1.00 8.36 1182 ARG A C 1
ATOM 1440 O O . ARG A 1 182 ? 74.675 77.090 13.941 1.00 10.89 1182 ARG A O 1
ATOM 1448 N N . VAL A 1 183 ? 73.445 77.126 12.036 1.00 8.44 1183 VAL A N 1
ATOM 1449 C CA . VAL A 1 183 ? 73.202 75.670 11.990 1.00 8.93 1183 VAL A CA 1
ATOM 1450 C C . VAL A 1 183 ? 73.522 75.174 10.611 1.00 8.95 1183 VAL A C 1
ATOM 1451 O O . VAL A 1 183 ? 73.708 75.942 9.673 1.00 9.96 1183 VAL A O 1
ATOM 1455 N N . LYS A 1 184 ? 73.543 73.851 10.465 1.00 10.19 1184 LYS A N 1
ATOM 1456 C CA . LYS A 1 184 ? 73.535 73.239 9.136 1.00 10.38 1184 LYS A CA 1
ATOM 1457 C C . LYS A 1 184 ? 72.442 72.172 9.132 1.00 9.41 1184 LYS A C 1
ATOM 1458 O O . LYS A 1 184 ? 72.008 71.662 10.163 1.00 10.66 1184 LYS A O 1
ATOM 1464 N N . LYS A 1 185 ? 71.975 71.838 7.927 1.00 9.85 1185 LYS A N 1
ATOM 1465 C CA . LYS A 1 185 ? 70.886 70.874 7.794 1.00 10.02 1185 LYS A CA 1
ATOM 1466 C C . LYS A 1 185 ? 71.216 69.579 8.488 1.00 9.61 1185 LYS A C 1
ATOM 1467 O O . LYS A 1 185 ? 72.341 69.080 8.307 1.00 11.72 1185 LYS A O 1
ATOM 1473 N N . GLY A 1 186 ? 70.299 69.055 9.287 1.00 10.77 1186 GLY A N 1
ATOM 1474 C CA . GLY A 1 186 ? 70.477 67.781 10.019 1.00 11.10 1186 GLY A CA 1
ATOM 1475 C C . GLY A 1 186 ? 70.868 68.048 11.465 1.00 10.60 1186 GLY A C 1
ATOM 1476 O O . GLY A 1 186 ? 70.858 67.143 12.272 1.00 12.42 1186 GLY A O 1
ATOM 1477 N N . ASP A 1 187 ? 71.244 69.307 11.809 1.00 9.92 1187 ASP A N 1
ATOM 1478 C CA . ASP A 1 187 ? 71.480 69.612 13.223 1.00 9.24 1187 ASP A CA 1
ATOM 1479 C C . ASP A 1 187 ? 70.223 69.341 14.032 1.00 8.74 1187 ASP A C 1
ATOM 1480 O O . ASP A 1 187 ? 69.102 69.416 13.550 1.00 9.61 1187 ASP A O 1
ATOM 1485 N N . VAL A 1 188 ? 70.457 69.027 15.315 1.00 9.25 1188 VAL A N 1
ATOM 1486 C CA . VAL A 1 188 ? 69.376 68.854 16.303 1.00 9.21 1188 VAL A CA 1
ATOM 1487 C C . VAL A 1 188 ? 69.728 69.803 17.423 1.00 8.89 1188 VAL A C 1
ATOM 1488 O O . VAL A 1 188 ? 70.748 69.636 18.112 1.00 10.58 1188 VAL A O 1
ATOM 1492 N N . VAL A 1 189 ? 68.890 70.836 17.572 1.00 8.66 1189 VAL A N 1
ATOM 1493 C CA . VAL A 1 189 ? 69.286 72.002 18.396 1.00 8.35 1189 VAL A CA 1
ATOM 1494 C C . VAL A 1 189 ? 68.462 71.981 19.696 1.00 7.84 1189 VAL A C 1
ATOM 1495 O O . VAL A 1 189 ? 67.246 71.997 19.637 1.00 8.40 1189 VAL A O 1
ATOM 1499 N N . LYS A 1 190 ? 69.168 71.980 20.833 1.00 8.21 1190 LYS A N 1
ATOM 1500 C CA . LYS A 1 190 ? 68.473 72.130 22.126 1.00 8.07 1190 LYS A CA 1
ATOM 1501 C C . LYS A 1 190 ? 68.565 73.610 22.474 1.00 7.92 1190 LYS A C 1
ATOM 1502 O O . LYS A 1 190 ? 69.691 74.138 22.504 1.00 8.63 1190 LYS A O 1
ATOM 1508 N N . ILE A 1 191 ? 67.427 74.266 22.718 1.00 7.40 1191 ILE A N 1
ATOM 1509 C CA . ILE A 1 191 ? 67.440 75.666 23.170 1.00 7.57 1191 ILE A CA 1
ATOM 1510 C C . ILE A 1 191 ? 66.872 75.702 24.592 1.00 6.71 1191 ILE A C 1
ATOM 1511 O O . ILE A 1 191 ? 65.805 75.138 24.838 1.00 7.79 1191 ILE A O 1
ATOM 1516 N N . ARG A 1 192 ? 67.601 76.387 25.447 1.00 6.81 1192 ARG A N 1
ATOM 1517 C CA . ARG A 1 192 ? 67.201 76.581 26.852 1.00 7.16 1192 ARG A CA 1
ATOM 1518 C C . ARG A 1 192 ? 66.862 78.052 27.018 1.00 6.39 1192 ARG A C 1
ATOM 1519 O O . ARG A 1 192 ? 67.772 78.899 26.957 1.00 7.46 1192 ARG A O 1
ATOM 1527 N N . PHE A 1 193 ? 65.573 78.338 27.241 1.00 6.94 1193 PHE A N 1
ATOM 1528 C CA . PHE A 1 193 ? 65.104 79.703 27.468 1.00 7.13 1193 PHE A CA 1
ATOM 1529 C C . PHE A 1 193 ? 65.061 80.003 28.975 1.00 6.20 1193 PHE A C 1
ATOM 1530 O O . PHE A 1 193 ? 64.570 79.157 29.729 1.00 7.41 1193 PHE A O 1
ATOM 1538 N N . PHE A 1 194 ? 65.492 81.200 29.338 1.00 6.57 1194 PHE A N 1
ATOM 1539 C CA . PHE A 1 194 ? 65.434 81.620 30.742 1.00 7.12 1194 PHE A CA 1
ATOM 1540 C C . PHE A 1 194 ? 64.753 82.968 30.868 1.00 6.65 1194 PHE A C 1
ATOM 1541 O O . PHE A 1 194 ? 65.131 83.922 30.144 1.00 7.37 1194 PHE A O 1
ATOM 1549 N N . GLY A 1 195 ? 63.806 83.037 31.811 1.00 6.34 1195 GLY A N 1
ATOM 1550 C CA . GLY A 1 195 ? 63.223 84.332 32.161 1.00 6.94 1195 GLY A CA 1
ATOM 1551 C C . GLY A 1 195 ? 64.113 84.998 33.228 1.00 7.23 1195 GLY A C 1
ATOM 1552 O O . GLY A 1 195 ? 63.824 84.953 34.433 1.00 7.85 1195 GLY A O 1
ATOM 1553 N N . ALA A 1 196 ? 65.235 85.586 32.793 1.00 7.84 1196 ALA A N 1
ATOM 1554 C CA . ALA A 1 196 ? 66.217 86.044 33.778 1.00 8.36 1196 ALA A CA 1
ATOM 1555 C C . ALA A 1 196 ? 65.833 87.387 34.370 1.00 7.86 1196 ALA A C 1
ATOM 1556 O O . ALA A 1 196 ? 66.054 87.607 35.559 1.00 10.86 1196 ALA A O 1
ATOM 1558 N N . GLY A 1 197 ? 65.233 88.303 33.602 1.00 8.59 1197 GLY A N 1
ATOM 1559 C CA . GLY A 1 197 ? 64.797 89.595 34.091 1.00 9.69 1197 GLY A CA 1
ATOM 1560 C C . GLY A 1 197 ? 63.332 89.604 34.499 1.00 9.00 1197 GLY A C 1
ATOM 1561 O O . GLY A 1 197 ? 62.728 88.553 34.772 1.00 9.36 1197 GLY A O 1
ATOM 1562 N N . GLY A 1 198 ? 62.757 90.811 34.524 1.00 9.65 1198 GLY A N 1
ATOM 1563 C CA . GLY A 1 198 ? 61.430 91.059 35.032 1.00 10.22 1198 GLY A CA 1
ATOM 1564 C C . GLY A 1 198 ? 60.314 90.986 33.989 1.00 10.66 1198 GLY A C 1
ATOM 1565 O O . GLY A 1 198 ? 59.149 91.235 34.349 1.00 10.56 1198 GLY A O 1
ATOM 1566 N N . GLY A 1 199 ? 60.642 90.701 32.733 1.00 9.40 1199 GLY A N 1
ATOM 1567 C CA . GLY A 1 199 ? 59.639 90.738 31.652 1.00 11.57 1199 GLY A CA 1
ATOM 1568 C C . GLY A 1 199 ? 59.110 89.367 31.275 1.00 8.01 1199 GLY A C 1
ATOM 1569 O O . GLY A 1 199 ? 59.604 88.305 31.741 1.00 8.32 1199 GLY A O 1
ATOM 1570 N N . ILE A 1 200 ? 58.084 89.393 30.433 1.00 7.94 1200 ILE A N 1
ATOM 1571 C CA A ILE A 1 200 ? 57.578 88.168 29.791 0.50 8.01 1200 ILE A CA 1
ATOM 1572 C CA B ILE A 1 200 ? 57.603 88.158 29.795 0.50 7.95 1200 ILE A CA 1
ATOM 1573 C C . ILE A 1 200 ? 57.972 88.195 28.320 1.00 8.09 1200 ILE A C 1
ATOM 1574 O O . ILE A 1 200 ? 57.940 89.244 27.738 1.00 17.88 1200 ILE A O 1
ATOM 1583 N N . HIS A 1 201 ? 58.355 87.042 27.781 1.00 7.08 1201 HIS A N 1
ATOM 1584 C CA . HIS A 1 201 ? 58.949 86.993 26.441 1.00 7.81 1201 HIS A CA 1
ATOM 1585 C C . HIS A 1 201 ? 58.290 85.832 25.684 1.00 8.26 1201 HIS A C 1
ATOM 1586 O O . HIS A 1 201 ? 58.290 84.679 26.157 1.00 9.87 1201 HIS A O 1
ATOM 1593 N N . ALA A 1 202 ? 57.714 86.123 24.528 1.00 7.10 1202 ALA A N 1
ATOM 1594 C CA . ALA A 1 202 ? 56.990 85.100 23.764 1.00 7.32 1202 ALA A CA 1
ATOM 1595 C C . ALA A 1 202 ? 57.906 84.666 22.622 1.00 6.95 1202 ALA A C 1
ATOM 1596 O O . ALA A 1 202 ? 57.975 85.276 21.582 1.00 8.46 1202 ALA A O 1
ATOM 1598 N N . MET A 1 203 ? 58.716 83.646 22.831 1.00 7.96 1203 MET A N 1
ATOM 1599 C CA . MET A 1 203 ? 59.818 83.338 21.894 1.00 7.99 1203 MET A CA 1
ATOM 1600 C C . MET A 1 203 ? 59.284 82.505 20.726 1.00 7.77 1203 MET A C 1
ATOM 1601 O O . MET A 1 203 ? 58.780 81.387 20.914 1.00 8.27 1203 MET A O 1
ATOM 1606 N N . HIS A 1 204 ? 59.402 83.066 19.540 1.00 8.57 1204 HIS A N 1
ATOM 1607 C CA . HIS A 1 204 ? 58.847 82.458 18.312 1.00 7.53 1204 HIS A CA 1
ATOM 1608 C C . HIS A 1 204 ? 59.955 82.130 17.303 1.00 7.34 1204 HIS A C 1
ATOM 1609 O O . HIS A 1 204 ? 60.714 83.045 16.914 1.00 8.67 1204 HIS A O 1
ATOM 1616 N N . SER A 1 205 ? 59.978 80.884 16.874 1.00 7.45 1205 SER A N 1
ATOM 1617 C CA . SER A 1 205 ? 60.937 80.459 15.842 1.00 7.71 1205 SER A CA 1
ATOM 1618 C C . SER A 1 205 ? 60.258 80.446 14.473 1.00 7.11 1205 SER A C 1
ATOM 1619 O O . SER A 1 205 ? 59.359 79.637 14.226 1.00 9.59 1205 SER A O 1
ATOM 1622 N N . HIS A 1 206 ? 60.702 81.270 13.525 1.00 8.04 1206 HIS A N 1
ATOM 1623 C CA . HIS A 1 206 ? 60.216 81.111 12.153 1.00 7.94 1206 HIS A CA 1
ATOM 1624 C C . HIS A 1 206 ? 60.793 79.797 11.574 1.00 7.44 1206 HIS A C 1
ATOM 1625 O O . HIS A 1 206 ? 61.868 79.335 11.975 1.00 8.22 1206 HIS A O 1
ATOM 1632 N N . GLY A 1 207 ? 60.040 79.262 10.622 1.00 7.67 1207 GLY A N 1
ATOM 1633 C CA . GLY A 1 207 ? 60.551 78.142 9.818 1.00 9.12 1207 GLY A CA 1
ATOM 1634 C C . GLY A 1 207 ? 60.489 76.794 10.463 1.00 8.41 1207 GLY A C 1
ATOM 1635 O O . GLY A 1 207 ? 60.849 75.776 9.817 1.00 8.93 1207 GLY A O 1
ATOM 1636 N N . HIS A 1 208 ? 60.146 76.716 11.766 1.00 8.37 1208 HIS A N 1
ATOM 1637 C CA . HIS A 1 208 ? 60.305 75.495 12.562 1.00 7.81 1208 HIS A CA 1
ATOM 1638 C C . HIS A 1 208 ? 59.312 75.515 13.703 1.00 7.21 1208 HIS A C 1
ATOM 1639 O O . HIS A 1 208 ? 58.977 76.537 14.261 1.00 9.45 1208 HIS A O 1
ATOM 1646 N N . ASP A 1 209 ? 58.853 74.313 14.083 1.00 7.24 1209 ASP A N 1
ATOM 1647 C CA . ASP A 1 209 ? 58.246 74.139 15.401 1.00 8.35 1209 ASP A CA 1
ATOM 1648 C C . ASP A 1 209 ? 59.318 73.720 16.407 1.00 7.87 1209 ASP A C 1
ATOM 1649 O O . ASP A 1 209 ? 60.337 73.147 16.061 1.00 9.85 1209 ASP A O 1
ATOM 1654 N N . MET A 1 210 ? 59.028 74.042 17.662 1.00 7.67 1210 MET A N 1
ATOM 1655 C CA . MET A 1 210 ? 59.844 73.643 18.776 1.00 6.82 1210 MET A CA 1
ATOM 1656 C C . MET A 1 210 ? 59.121 72.527 19.540 1.00 7.64 1210 MET A C 1
ATOM 1657 O O . MET A 1 210 ? 57.920 72.605 19.830 1.00 9.95 1210 MET A O 1
ATOM 1662 N N . LEU A 1 211 ? 59.824 71.476 19.903 1.00 7.08 1211 LEU A N 1
ATOM 1663 C CA . LEU A 1 211 ? 59.286 70.458 20.793 1.00 7.16 1211 LEU A CA 1
ATOM 1664 C C . LEU A 1 211 ? 59.689 70.840 22.215 1.00 7.11 1211 LEU A C 1
ATOM 1665 O O . LEU A 1 211 ? 60.885 70.807 22.528 1.00 7.45 1211 LEU A O 1
ATOM 1670 N N . VAL A 1 212 ? 58.718 71.233 23.025 1.00 7.09 1212 VAL A N 1
ATOM 1671 C CA . VAL A 1 212 ? 58.975 71.616 24.430 1.00 6.82 1212 VAL A CA 1
ATOM 1672 C C . VAL A 1 212 ? 59.136 70.327 25.238 1.00 6.93 1212 VAL A C 1
ATOM 1673 O O . VAL A 1 212 ? 58.190 69.542 25.385 1.00 7.80 1212 VAL A O 1
ATOM 1677 N N . THR A 1 213 ? 60.360 70.101 25.749 1.00 7.36 1213 THR A N 1
ATOM 1678 C CA . THR A 1 213 ? 60.648 68.858 26.448 1.00 7.11 1213 THR A CA 1
ATOM 1679 C C . THR A 1 213 ? 60.836 69.006 27.944 1.00 7.28 1213 THR A C 1
ATOM 1680 O O . THR A 1 213 ? 60.723 68.013 28.640 1.00 7.75 1213 THR A O 1
ATOM 1684 N N . HIS A 1 214 ? 61.195 70.204 28.430 1.00 6.82 1214 HIS A N 1
ATOM 1685 C CA . HIS A 1 214 ? 61.489 70.375 29.860 1.00 7.50 1214 HIS A CA 1
ATOM 1686 C C . HIS A 1 214 ? 60.933 71.698 30.375 1.00 7.21 1214 HIS A C 1
ATOM 1687 O O . HIS A 1 214 ? 61.037 72.711 29.670 1.00 7.86 1214 HIS A O 1
ATOM 1694 N N . LYS A 1 215 ? 60.401 71.621 31.565 1.00 6.83 1215 LYS A N 1
ATOM 1695 C CA . LYS A 1 215 ? 59.906 72.798 32.278 1.00 7.58 1215 LYS A CA 1
ATOM 1696 C C . LYS A 1 215 ? 60.757 72.937 33.543 1.00 6.79 1215 LYS A C 1
ATOM 1697 O O . LYS A 1 215 ? 60.845 71.985 34.329 1.00 7.34 1215 LYS A O 1
ATOM 1703 N N . ASP A 1 216 ? 61.409 74.109 33.680 1.00 7.28 1216 ASP A N 1
ATOM 1704 C CA . ASP A 1 216 ? 62.280 74.377 34.844 1.00 7.47 1216 ASP A CA 1
ATOM 1705 C C . ASP A 1 216 ? 63.323 73.266 35.010 1.00 7.66 1216 ASP A C 1
ATOM 1706 O O . ASP A 1 216 ? 63.732 72.923 36.125 1.00 8.36 1216 ASP A O 1
ATOM 1711 N N . GLY A 1 217 ? 63.804 72.727 33.875 1.00 7.69 1217 GLY A N 1
ATOM 1712 C CA . GLY A 1 217 ? 64.866 71.721 33.872 1.00 7.92 1217 GLY A CA 1
ATOM 1713 C C . GLY A 1 217 ? 64.396 70.293 34.031 1.00 9.04 1217 GLY A C 1
ATOM 1714 O O . GLY A 1 217 ? 65.214 69.403 33.835 1.00 10.71 1217 GLY A O 1
ATOM 1715 N N . LEU A 1 218 ? 63.120 70.046 34.324 1.00 8.50 1218 LEU A N 1
ATOM 1716 C CA . LEU A 1 218 ? 62.672 68.646 34.526 1.00 9.18 1218 LEU A CA 1
ATOM 1717 C C . LEU A 1 218 ? 61.864 68.206 33.322 1.00 7.87 1218 LEU A C 1
ATOM 1718 O O . LEU A 1 218 ? 61.069 68.967 32.755 1.00 8.03 1218 LEU A O 1
ATOM 1723 N N . PRO A 1 219 ? 62.077 66.962 32.889 1.00 8.63 1219 PRO A N 1
ATOM 1724 C CA . PRO A 1 219 ? 61.479 66.513 31.636 1.00 8.97 1219 PRO A CA 1
ATOM 1725 C C . PRO A 1 219 ? 59.980 66.295 31.759 1.00 9.00 1219 PRO A C 1
ATOM 1726 O O . PRO A 1 219 ? 59.493 65.657 32.718 1.00 10.21 1219 PRO A O 1
ATOM 1730 N N . LEU A 1 220 ? 59.242 66.780 30.775 1.00 8.57 1220 LEU A N 1
ATOM 1731 C CA . LEU A 1 220 ? 57.793 66.623 30.774 1.00 8.53 1220 LEU A CA 1
ATOM 1732 C C . LEU A 1 220 ? 57.441 65.198 30.379 1.00 8.72 1220 LEU A C 1
ATOM 1733 O O . LEU A 1 220 ? 57.979 64.623 29.414 1.00 9.71 1220 LEU A O 1
ATOM 1738 N N . ASP A 1 221 ? 56.451 64.630 31.060 1.00 9.46 1221 ASP A N 1
ATOM 1739 C CA . ASP A 1 221 ? 55.891 63.344 30.620 1.00 9.82 1221 ASP A CA 1
ATOM 1740 C C . ASP A 1 221 ? 55.157 63.508 29.293 1.00 9.79 1221 ASP A C 1
ATOM 1741 O O . ASP A 1 221 ? 55.104 62.517 28.516 1.00 11.92 1221 ASP A O 1
ATOM 1746 N N . SER A 1 222 ? 54.596 64.678 29.044 1.00 8.91 1222 SER A N 1
ATOM 1747 C CA A SER A 1 222 ? 53.865 64.921 27.802 0.50 9.46 1222 SER A CA 1
ATOM 1748 C CA B SER A 1 222 ? 53.845 64.941 27.813 0.50 9.57 1222 SER A CA 1
ATOM 1749 C C . SER A 1 222 ? 54.445 66.141 27.099 1.00 8.44 1222 SER A C 1
ATOM 1750 O O . SER A 1 222 ? 53.941 67.256 27.179 1.00 9.85 1222 SER A O 1
ATOM 1755 N N . PRO A 1 223 ? 55.559 65.953 26.378 1.00 8.39 1223 PRO A N 1
ATOM 1756 C CA . PRO A 1 223 ? 56.132 67.052 25.595 1.00 8.69 1223 PRO A CA 1
ATOM 1757 C C . PRO A 1 223 ? 55.134 67.505 24.551 1.00 8.60 1223 PRO A C 1
ATOM 1758 O O . PRO A 1 223 ? 54.240 66.758 24.121 1.00 9.17 1223 PRO A O 1
ATOM 1762 N N . TYR A 1 224 ? 55.256 68.752 24.096 1.00 7.70 1224 TYR A N 1
ATOM 1763 C CA . TYR A 1 224 ? 54.320 69.268 23.125 1.00 7.38 1224 TYR A CA 1
ATOM 1764 C C . TYR A 1 224 ? 55.024 70.225 22.204 1.00 7.88 1224 TYR A C 1
ATOM 1765 O O . TYR A 1 224 ? 55.991 70.905 22.567 1.00 8.61 1224 TYR A O 1
ATOM 1774 N N . TYR A 1 225 ? 54.503 70.319 20.977 1.00 7.50 1225 TYR A N 1
ATOM 1775 C CA . TYR A 1 225 ? 55.024 71.272 20.007 1.00 7.80 1225 TYR A CA 1
ATOM 1776 C C . TYR A 1 225 ? 54.449 72.661 20.188 1.00 7.53 1225 TYR A C 1
ATOM 1777 O O . TYR A 1 225 ? 53.287 72.847 20.591 1.00 8.83 1225 TYR A O 1
ATOM 1786 N N . ALA A 1 226 ? 55.244 73.653 19.859 1.00 7.90 1226 ALA A N 1
ATOM 1787 C CA . ALA A 1 226 ? 54.881 75.057 19.899 1.00 7.94 1226 ALA A CA 1
ATOM 1788 C C . ALA A 1 226 ? 55.667 75.804 18.845 1.00 8.02 1226 ALA A C 1
ATOM 1789 O O . ALA A 1 226 ? 56.814 75.404 18.581 1.00 9.57 1226 ALA A O 1
ATOM 1791 N N . ASP A 1 227 ? 55.087 76.858 18.300 1.00 7.08 1227 ASP A N 1
ATOM 1792 C CA . ASP A 1 227 ? 55.931 77.798 17.544 1.00 7.24 1227 ASP A CA 1
ATOM 1793 C C . ASP A 1 227 ? 56.205 79.063 18.353 1.00 6.78 1227 ASP A C 1
ATOM 1794 O O . ASP A 1 227 ? 57.101 79.829 17.959 1.00 7.79 1227 ASP A O 1
ATOM 1799 N N . THR A 1 228 ? 55.531 79.254 19.498 1.00 6.79 1228 THR A N 1
ATOM 1800 C CA . THR A 1 228 ? 55.746 80.434 20.352 1.00 7.44 1228 THR A CA 1
ATOM 1801 C C . THR A 1 228 ? 55.700 79.953 21.799 1.00 7.38 1228 THR A C 1
ATOM 1802 O O . THR A 1 228 ? 54.719 79.363 22.248 1.00 9.10 1228 THR A O 1
ATOM 1806 N N . VAL A 1 229 ? 56.797 80.183 22.546 1.00 7.22 1229 VAL A N 1
ATOM 1807 C CA . VAL A 1 229 ? 56.873 79.708 23.914 1.00 7.68 1229 VAL A CA 1
ATOM 1808 C C . VAL A 1 229 ? 56.964 80.907 24.841 1.00 7.26 1229 VAL A C 1
ATOM 1809 O O . VAL A 1 229 ? 57.915 81.717 24.747 1.00 8.30 1229 VAL A O 1
ATOM 1813 N N . LEU A 1 230 ? 56.009 81.042 25.749 1.00 7.03 1230 LEU A N 1
ATOM 1814 C CA . LEU A 1 230 ? 55.977 82.161 26.691 1.00 7.42 1230 LEU A CA 1
ATOM 1815 C C . LEU A 1 230 ? 56.891 81.855 27.876 1.00 6.75 1230 LEU A C 1
ATOM 1816 O O . LEU A 1 230 ? 56.735 80.819 28.528 1.00 9.45 1230 LEU A O 1
ATOM 1821 N N . VAL A 1 231 ? 57.831 82.784 28.105 1.00 7.72 1231 VAL A N 1
ATOM 1822 C CA . VAL A 1 231 ? 58.797 82.609 29.184 1.00 8.74 1231 VAL A CA 1
ATOM 1823 C C . VAL A 1 231 ? 58.676 83.785 30.138 1.00 8.56 1231 VAL A C 1
ATOM 1824 O O . VAL A 1 231 ? 58.778 84.930 29.703 1.00 10.06 1231 VAL A O 1
ATOM 1828 N N . SER A 1 232 ? 58.414 83.527 31.405 1.00 8.52 1232 SER A N 1
ATOM 1829 C CA A SER A 1 232 ? 58.170 84.560 32.402 0.50 7.64 1232 SER A CA 1
ATOM 1830 C CA B SER A 1 232 ? 58.199 84.578 32.386 0.50 7.58 1232 SER A CA 1
ATOM 1831 C C . SER A 1 232 ? 59.260 84.508 33.475 1.00 7.00 1232 SER A C 1
ATOM 1832 O O . SER A 1 232 ? 60.041 83.523 33.504 1.00 7.41 1232 SER A O 1
ATOM 1837 N N . PRO A 1 233 ? 59.345 85.512 34.318 1.00 7.43 1233 PRO A N 1
ATOM 1838 C CA . PRO A 1 233 ? 60.473 85.562 35.289 1.00 7.75 1233 PRO A CA 1
ATOM 1839 C C . PRO A 1 233 ? 60.598 84.320 36.154 1.00 7.80 1233 PRO A C 1
ATOM 1840 O O . PRO A 1 233 ? 59.669 83.829 36.792 1.00 8.51 1233 PRO A O 1
ATOM 1844 N N . GLY A 1 234 ? 61.849 83.803 36.176 1.00 7.29 1234 GLY A N 1
ATOM 1845 C CA . GLY A 1 234 ? 62.171 82.638 36.968 1.00 8.09 1234 GLY A CA 1
ATOM 1846 C C . GLY A 1 234 ? 62.138 81.328 36.199 1.00 7.23 1234 GLY A C 1
ATOM 1847 O O . GLY A 1 234 ? 62.840 80.383 36.568 1.00 8.39 1234 GLY A O 1
ATOM 1848 N N . GLU A 1 235 ? 61.318 81.296 35.128 1.00 6.94 1235 GLU A N 1
ATOM 1849 C CA . GLU A 1 235 ? 61.085 80.030 34.445 1.00 7.04 1235 GLU A CA 1
ATOM 1850 C C . GLU A 1 235 ? 62.210 79.629 33.504 1.00 6.35 1235 GLU A C 1
ATOM 1851 O O . GLU A 1 235 ? 62.919 80.486 33.000 1.00 7.41 1235 GLU A O 1
ATOM 1857 N N . ARG A 1 236 ? 62.311 78.326 33.243 1.00 6.56 1236 ARG A N 1
ATOM 1858 C CA . ARG A 1 236 ? 63.091 77.873 32.087 1.00 6.93 1236 ARG A CA 1
ATOM 1859 C C . ARG A 1 236 ? 62.231 76.907 31.292 1.00 7.16 1236 ARG A C 1
ATOM 1860 O O . ARG A 1 236 ? 61.405 76.155 31.819 1.00 7.08 1236 ARG A O 1
ATOM 1868 N N . TYR A 1 237 ? 62.444 76.945 29.969 1.00 6.82 1237 TYR A N 1
ATOM 1869 C CA . TYR A 1 237 ? 61.892 75.939 29.076 1.00 7.39 1237 TYR A CA 1
ATOM 1870 C C . TYR A 1 237 ? 63.020 75.397 28.206 1.00 7.35 1237 TYR A C 1
ATOM 1871 O O . TYR A 1 237 ? 63.804 76.213 27.693 1.00 8.66 1237 TYR A O 1
ATOM 1880 N N . ASP A 1 238 ? 63.094 74.072 28.011 1.00 7.39 1238 ASP A N 1
ATOM 1881 C CA . ASP A 1 238 ? 64.003 73.519 27.032 1.00 7.63 1238 ASP A CA 1
ATOM 1882 C C . ASP A 1 238 ? 63.177 73.010 25.881 1.00 6.67 1238 ASP A C 1
ATOM 1883 O O . ASP A 1 238 ? 62.144 72.368 26.086 1.00 7.43 1238 ASP A O 1
ATOM 1888 N N . VAL A 1 239 ? 63.668 73.277 24.663 1.00 6.91 1239 VAL A N 1
ATOM 1889 C CA . VAL A 1 239 ? 62.987 72.796 23.471 1.00 6.82 1239 VAL A CA 1
ATOM 1890 C C . VAL A 1 239 ? 64.042 72.138 22.562 1.00 6.82 1239 VAL A C 1
ATOM 1891 O O . VAL A 1 239 ? 65.252 72.303 22.734 1.00 7.90 1239 VAL A O 1
ATOM 1895 N N . ILE A 1 240 ? 63.540 71.376 21.592 1.00 7.35 1240 ILE A N 1
ATOM 1896 C CA . ILE A 1 240 ? 64.342 70.823 20.492 1.00 7.41 1240 ILE A CA 1
ATOM 1897 C C . ILE A 1 240 ? 63.799 71.379 19.186 1.00 7.19 1240 ILE A C 1
ATOM 1898 O O . ILE A 1 240 ? 62.584 71.339 18.933 1.00 8.08 1240 ILE A O 1
ATOM 1903 N N . ILE A 1 241 ? 64.719 71.854 18.347 1.00 7.09 1241 ILE A N 1
ATOM 1904 C CA . ILE A 1 241 ? 64.409 72.165 16.952 1.00 8.11 1241 ILE A CA 1
ATOM 1905 C C . ILE A 1 241 ? 65.189 71.195 16.078 1.00 8.18 1241 ILE A C 1
ATOM 1906 O O . ILE A 1 241 ? 66.408 71.073 16.223 1.00 9.80 1241 ILE A O 1
ATOM 1911 N N . GLU A 1 242 ? 64.495 70.514 15.169 1.00 9.28 1242 GLU A N 1
ATOM 1912 C CA . GLU A 1 242 ? 65.134 69.750 14.094 1.00 8.92 1242 GLU A CA 1
ATOM 1913 C C . GLU A 1 242 ? 65.501 70.715 12.994 1.00 8.18 1242 GLU A C 1
ATOM 1914 O O . GLU A 1 242 ? 64.582 71.294 12.386 1.00 10.20 1242 GLU A O 1
ATOM 1920 N N . ALA A 1 243 ? 66.793 70.902 12.730 1.00 9.42 1243 ALA A N 1
ATOM 1921 C CA . ALA A 1 243 ? 67.180 71.853 11.663 1.00 9.14 1243 ALA A CA 1
ATOM 1922 C C . ALA A 1 243 ? 67.156 71.212 10.308 1.00 9.37 1243 ALA A C 1
ATOM 1923 O O . ALA A 1 243 ? 68.167 70.855 9.731 1.00 12.43 1243 ALA A O 1
ATOM 1925 N N . ASP A 1 244 ? 65.951 71.056 9.796 1.00 11.03 1244 ASP A N 1
ATOM 1926 C CA . ASP A 1 244 ? 65.824 70.286 8.558 1.00 11.67 1244 ASP A CA 1
ATOM 1927 C C . ASP A 1 244 ? 65.192 71.158 7.480 1.00 11.08 1244 ASP A C 1
ATOM 1928 O O . ASP A 1 244 ? 64.667 70.662 6.473 1.00 15.37 1244 ASP A O 1
ATOM 1933 N N . ASN A 1 245 ? 65.272 72.477 7.618 1.00 9.11 1245 ASN A N 1
ATOM 1934 C CA . ASN A 1 245 ? 64.587 73.383 6.691 1.00 10.71 1245 ASN A CA 1
ATOM 1935 C C . ASN A 1 245 ? 65.462 74.566 6.361 1.00 9.16 1245 ASN A C 1
ATOM 1936 O O . ASN A 1 245 ? 65.334 75.656 6.927 1.00 10.79 1245 ASN A O 1
ATOM 1941 N N . PRO A 1 246 ? 66.428 74.375 5.460 1.00 9.97 1246 PRO A N 1
ATOM 1942 C CA . PRO A 1 246 ? 67.417 75.467 5.253 1.00 9.79 1246 PRO A CA 1
ATOM 1943 C C . PRO A 1 246 ? 66.782 76.768 4.774 1.00 9.46 1246 PRO A C 1
ATOM 1944 O O . PRO A 1 246 ? 65.994 76.816 3.824 1.00 12.52 1246 PRO A O 1
ATOM 1948 N N . GLY A 1 247 ? 67.209 77.853 5.380 1.00 8.64 1247 GLY A N 1
ATOM 1949 C CA . GLY A 1 247 ? 66.750 79.204 5.084 1.00 9.34 1247 GLY A CA 1
ATOM 1950 C C . GLY A 1 247 ? 67.463 80.184 6.009 1.00 8.42 1247 GLY A C 1
ATOM 1951 O O . GLY A 1 247 ? 68.396 79.765 6.737 1.00 9.98 1247 GLY A O 1
ATOM 1952 N N . ARG A 1 248 ? 67.030 81.418 6.013 1.00 9.28 1248 ARG A N 1
ATOM 1953 C CA . ARG A 1 248 ? 67.382 82.371 7.058 1.00 8.62 1248 ARG A CA 1
ATOM 1954 C C . ARG A 1 248 ? 66.062 82.667 7.788 1.00 8.24 1248 ARG A C 1
ATOM 1955 O O . ARG A 1 248 ? 65.177 83.305 7.207 1.00 9.47 1248 ARG A O 1
ATOM 1963 N N . PHE A 1 249 ? 65.965 82.168 9.015 1.00 7.62 1249 PHE A N 1
ATOM 1964 C CA . PHE A 1 249 ? 64.705 82.201 9.742 1.00 8.25 1249 PHE A CA 1
ATOM 1965 C C . PHE A 1 249 ? 64.850 82.958 11.053 1.00 7.83 1249 PHE A C 1
ATOM 1966 O O . PHE A 1 249 ? 65.511 82.528 11.990 1.00 8.73 1249 PHE A O 1
ATOM 1974 N N . ILE A 1 250 ? 64.207 84.130 11.126 1.00 8.55 1250 ILE A N 1
ATOM 1975 C CA . ILE A 1 250 ? 64.313 84.956 12.347 1.00 9.09 1250 ILE A CA 1
ATOM 1976 C C . ILE A 1 250 ? 63.681 84.226 13.495 1.00 9.31 1250 ILE A C 1
ATOM 1977 O O . ILE A 1 250 ? 62.793 83.380 13.356 1.00 10.11 1250 ILE A O 1
ATOM 1982 N N . PHE A 1 251 ? 64.128 84.567 14.719 1.00 9.21 1251 PHE A N 1
ATOM 1983 C CA . PHE A 1 251 ? 63.753 83.819 15.937 1.00 8.56 1251 PHE A CA 1
ATOM 1984 C C . PHE A 1 251 ? 63.739 84.933 16.981 1.00 9.27 1251 PHE A C 1
ATOM 1985 O O . PHE A 1 251 ? 64.767 85.566 17.218 1.00 11.97 1251 PHE A O 1
ATOM 1993 N N . HIS A 1 252 ? 62.569 85.207 17.573 1.00 8.41 1252 HIS A N 1
ATOM 1994 C CA . HIS A 1 252 ? 62.495 86.480 18.318 1.00 8.99 1252 HIS A CA 1
ATOM 1995 C C . HIS A 1 252 ? 61.368 86.461 19.330 1.00 8.00 1252 HIS A C 1
ATOM 1996 O O . HIS A 1 252 ? 60.436 85.673 19.253 1.00 8.33 1252 HIS A O 1
ATOM 2003 N N . ASP A 1 253 ? 61.450 87.400 20.267 1.00 8.53 1253 ASP A N 1
ATOM 2004 C CA . ASP A 1 253 ? 60.337 87.685 21.188 1.00 8.49 1253 ASP A CA 1
ATOM 2005 C C . ASP A 1 253 ? 59.222 88.307 20.362 1.00 8.65 1253 ASP A C 1
ATOM 2006 O O . ASP A 1 253 ? 59.431 89.288 19.628 1.00 12.31 1253 ASP A O 1
ATOM 2011 N N . HIS A 1 254 ? 58.032 87.737 20.482 1.00 8.65 1254 HIS A N 1
ATOM 2012 C CA . HIS A 1 254 ? 56.866 88.212 19.709 1.00 8.60 1254 HIS A CA 1
ATOM 2013 C C . HIS A 1 254 ? 56.095 89.290 20.426 1.00 9.64 1254 HIS A C 1
ATOM 2014 O O . HIS A 1 254 ? 55.076 89.808 19.894 1.00 11.24 1254 HIS A O 1
ATOM 2021 N N . VAL A 1 255 ? 56.445 89.661 21.658 1.00 8.91 1255 VAL A N 1
ATOM 2022 C CA . VAL A 1 255 ? 55.746 90.758 22.348 1.00 9.88 1255 VAL A CA 1
ATOM 2023 C C . VAL A 1 255 ? 56.082 92.038 21.616 1.00 10.91 1255 VAL A C 1
ATOM 2024 O O . VAL A 1 255 ? 57.270 92.419 21.550 1.00 11.81 1255 VAL A O 1
ATOM 2028 N N . ASP A 1 256 ? 55.085 92.695 21.045 1.00 11.67 1256 ASP A N 1
ATOM 2029 C CA . ASP A 1 256 ? 55.328 93.795 20.080 1.00 14.85 1256 ASP A CA 1
ATOM 2030 C C . ASP A 1 256 ? 56.214 94.896 20.615 1.00 12.90 1256 ASP A C 1
ATOM 2031 O O . ASP A 1 256 ? 57.099 95.340 19.871 1.00 14.76 1256 ASP A O 1
ATOM 2036 N N . THR A 1 257 ? 56.002 95.373 21.854 1.00 12.68 1257 THR A N 1
ATOM 2037 C CA . THR A 1 257 ? 56.855 96.448 22.343 1.00 13.08 1257 THR A CA 1
ATOM 2038 C C . THR A 1 257 ? 58.268 96.011 22.636 1.00 11.59 1257 THR A C 1
ATOM 2039 O O . THR A 1 257 ? 59.170 96.842 22.787 1.00 13.24 1257 THR A O 1
ATOM 2043 N N . HIS A 1 258 ? 58.573 94.709 22.680 1.00 10.94 1258 HIS A N 1
ATOM 2044 C CA . HIS A 1 258 ? 59.922 94.244 22.982 1.00 9.93 1258 HIS A CA 1
ATOM 2045 C C . HIS A 1 258 ? 60.819 94.214 21.762 1.00 11.22 1258 HIS A C 1
ATOM 2046 O O . HIS A 1 258 ? 62.024 94.055 21.955 1.00 13.00 1258 HIS A O 1
ATOM 2053 N N . VAL A 1 259 ? 60.257 94.372 20.539 1.00 11.16 1259 VAL A N 1
ATOM 2054 C CA . VAL A 1 259 ? 61.174 94.444 19.381 1.00 11.67 1259 VAL A CA 1
ATOM 2055 C C . VAL A 1 259 ? 61.411 95.905 19.027 1.00 11.40 1259 VAL A C 1
ATOM 2056 O O . VAL A 1 259 ? 61.400 96.392 17.903 1.00 14.97 1259 VAL A O 1
ATOM 2060 N N . THR A 1 260 ? 61.698 96.647 20.087 1.00 12.05 1260 THR A N 1
ATOM 2061 C CA . THR A 1 260 ? 62.065 98.056 19.972 1.00 11.97 1260 THR A CA 1
ATOM 2062 C C . THR A 1 260 ? 63.302 98.282 20.848 1.00 12.11 1260 THR A C 1
ATOM 2063 O O . THR A 1 260 ? 63.654 97.448 21.698 1.00 12.70 1260 THR A O 1
ATOM 2067 N N . ALA A 1 261 ? 63.921 99.463 20.669 1.00 12.11 1261 ALA A N 1
ATOM 2068 C CA . ALA A 1 261 ? 65.083 99.827 21.473 1.00 11.48 1261 ALA A CA 1
ATOM 2069 C C . ALA A 1 261 ? 64.970 101.317 21.686 1.00 12.16 1261 ALA A C 1
ATOM 2070 O O . ALA A 1 261 ? 65.106 102.074 20.710 1.00 13.74 1261 ALA A O 1
ATOM 2072 N N . GLY A 1 262 ? 64.683 101.788 22.890 1.00 12.93 1262 GLY A N 1
ATOM 2073 C CA . GLY A 1 262 ? 64.553 103.258 23.032 1.00 15.52 1262 GLY A CA 1
ATOM 2074 C C . GLY A 1 262 ? 63.443 103.843 22.198 1.00 15.93 1262 GLY A C 1
ATOM 2075 O O . GLY A 1 262 ? 63.580 105.020 21.788 1.00 20.62 1262 GLY A O 1
ATOM 2076 N N . GLY A 1 263 ? 62.390 103.080 21.946 1.00 14.01 1263 GLY A N 1
ATOM 2077 C CA . GLY A 1 263 ? 61.253 103.536 21.153 1.00 15.46 1263 GLY A CA 1
ATOM 2078 C C . GLY A 1 263 ? 61.487 103.386 19.660 1.00 16.76 1263 GLY A C 1
ATOM 2079 O O . GLY A 1 263 ? 60.605 103.743 18.862 1.00 18.68 1263 GLY A O 1
ATOM 2080 N N . LYS A 1 264 ? 62.632 102.888 19.216 1.00 17.18 1264 LYS A N 1
ATOM 2081 C CA . LYS A 1 264 ? 62.906 102.661 17.779 1.00 16.81 1264 LYS A CA 1
ATOM 2082 C C . LYS A 1 264 ? 62.899 101.186 17.409 1.00 14.67 1264 LYS A C 1
ATOM 2083 O O . LYS A 1 264 ? 63.111 100.321 18.232 1.00 18.60 1264 LYS A O 1
ATOM 2089 N N . HIS A 1 265 ? 62.636 100.821 16.144 1.00 19.51 1265 HIS A N 1
ATOM 2090 C CA . HIS A 1 265 ? 62.483 99.419 15.728 1.00 17.16 1265 HIS A CA 1
ATOM 2091 C C . HIS A 1 265 ? 63.387 99.339 14.515 1.00 16.57 1265 HIS A C 1
ATOM 2092 O O . HIS A 1 265 ? 63.486 100.295 13.703 1.00 18.15 1265 HIS A O 1
ATOM 2099 N N . PRO A 1 266 ? 64.067 98.213 14.322 1.00 15.54 1266 PRO A N 1
ATOM 2100 C CA . PRO A 1 266 ? 64.027 97.011 15.126 1.00 15.84 1266 PRO A CA 1
ATOM 2101 C C . PRO A 1 266 ? 65.064 97.078 16.242 1.00 18.97 1266 PRO A C 1
ATOM 2102 O O . PRO A 1 266 ? 66.000 97.857 16.200 1.00 19.14 1266 PRO A O 1
ATOM 2106 N N . GLY A 1 267 ? 64.771 96.205 17.213 1.00 13.48 1267 GLY A N 1
ATOM 2107 C CA . GLY A 1 267 ? 65.670 96.090 18.350 1.00 11.89 1267 GLY A CA 1
ATOM 2108 C C . GLY A 1 267 ? 65.143 94.918 19.150 1.00 11.18 1267 GLY A C 1
ATOM 2109 O O . GLY A 1 267 ? 64.129 94.310 18.801 1.00 12.28 1267 GLY A O 1
ATOM 2110 N N . GLY A 1 268 ? 65.860 94.594 20.239 1.00 10.30 1268 GLY A N 1
ATOM 2111 C CA . GLY A 1 268 ? 65.281 93.653 21.162 1.00 10.40 1268 GLY A CA 1
ATOM 2112 C C . GLY A 1 268 ? 65.791 92.252 21.015 1.00 9.11 1268 GLY A C 1
ATOM 2113 O O . GLY A 1 268 ? 66.881 92.013 20.441 1.00 9.64 1268 GLY A O 1
ATOM 2114 N N . PRO A 1 269 ? 65.101 91.257 21.567 1.00 9.18 1269 PRO A N 1
ATOM 2115 C CA . PRO A 1 269 ? 65.597 89.863 21.569 1.00 9.16 1269 PRO A CA 1
ATOM 2116 C C . PRO A 1 269 ? 65.264 89.209 20.252 1.00 8.50 1269 PRO A C 1
ATOM 2117 O O . PRO A 1 269 ? 64.227 88.537 20.098 1.00 9.46 1269 PRO A O 1
ATOM 2121 N N . ILE A 1 270 ? 66.159 89.450 19.294 1.00 9.37 1270 ILE A N 1
ATOM 2122 C CA . ILE A 1 270 ? 66.021 88.906 17.948 1.00 9.21 1270 ILE A CA 1
ATOM 2123 C C . ILE A 1 270 ? 67.325 88.203 17.549 1.00 7.89 1270 ILE A C 1
ATOM 2124 O O . ILE A 1 270 ? 68.383 88.835 17.687 1.00 9.86 1270 ILE A O 1
ATOM 2129 N N . THR A 1 271 ? 67.243 86.988 17.031 1.00 8.03 1271 THR A N 1
ATOM 2130 C CA . THR A 1 271 ? 68.352 86.366 16.351 1.00 8.56 1271 THR A CA 1
ATOM 2131 C C . THR A 1 271 ? 67.831 85.829 15.019 1.00 8.56 1271 THR A C 1
ATOM 2132 O O . THR A 1 271 ? 66.640 86.032 14.689 1.00 8.17 1271 THR A O 1
ATOM 2136 N N . VAL A 1 272 ? 68.716 85.206 14.249 1.00 8.55 1272 VAL A N 1
ATOM 2137 C CA . VAL A 1 272 ? 68.320 84.550 12.987 1.00 7.98 1272 VAL A CA 1
ATOM 2138 C C . VAL A 1 272 ? 68.930 83.163 13.021 1.00 7.98 1272 VAL A C 1
ATOM 2139 O O . VAL A 1 272 ? 70.150 83.016 13.323 1.00 8.86 1272 VAL A O 1
ATOM 2143 N N . ILE A 1 273 ? 68.113 82.150 12.749 1.00 7.57 1273 ILE A N 1
ATOM 2144 C CA . ILE A 1 273 ? 68.622 80.794 12.485 1.00 7.56 1273 ILE A CA 1
ATOM 2145 C C . ILE A 1 273 ? 69.151 80.855 11.072 1.00 7.99 1273 ILE A C 1
ATOM 2146 O O . ILE A 1 273 ? 68.351 80.907 10.110 1.00 8.77 1273 ILE A O 1
ATOM 2151 N N . GLU A 1 274 ? 70.477 80.864 10.936 1.00 8.47 1274 GLU A N 1
ATOM 2152 C CA . GLU A 1 274 ? 71.150 80.966 9.636 1.00 7.83 1274 GLU A CA 1
ATOM 2153 C C . GLU A 1 274 ? 71.653 79.591 9.274 1.00 8.35 1274 GLU A C 1
ATOM 2154 O O . GLU A 1 274 ? 72.527 79.041 9.969 1.00 9.86 1274 GLU A O 1
ATOM 2160 N N . TYR A 1 275 ? 71.144 79.025 8.181 1.00 8.49 1275 TYR A N 1
ATOM 2161 C CA . TYR A 1 275 ? 71.703 77.738 7.750 1.00 8.51 1275 TYR A CA 1
ATOM 2162 C C . TYR A 1 275 ? 72.932 77.949 6.853 1.00 8.37 1275 TYR A C 1
ATOM 2163 O O . TYR A 1 275 ? 72.939 78.820 5.946 1.00 9.47 1275 TYR A O 1
ATOM 2172 N N . ASP A 1 276 ? 73.933 77.147 7.129 1.00 8.94 1276 ASP A N 1
ATOM 2173 C CA . ASP A 1 276 ? 75.237 77.311 6.437 1.00 9.97 1276 ASP A CA 1
ATOM 2174 C C . ASP A 1 276 ? 75.099 77.278 4.926 1.00 9.89 1276 ASP A C 1
ATOM 2175 O O . ASP A 1 276 ? 75.866 77.950 4.246 1.00 11.54 1276 ASP A O 1
ATOM 2180 N N . GLY A 1 277 ? 74.164 76.486 4.405 1.00 10.68 1277 GLY A N 1
ATOM 2181 C CA . GLY A 1 277 ? 74.187 76.247 2.932 1.00 11.85 1277 GLY A CA 1
ATOM 2182 C C . GLY A 1 277 ? 73.510 77.366 2.172 1.00 11.02 1277 GLY A C 1
ATOM 2183 O O . GLY A 1 277 ? 73.487 77.305 0.913 1.00 12.53 1277 GLY A O 1
ATOM 2184 N N . VAL A 1 278 ? 72.886 78.331 2.851 1.00 10.85 1278 VAL A N 1
ATOM 2185 C CA . VAL A 1 278 ? 72.036 79.277 2.091 1.00 10.86 1278 VAL A CA 1
ATOM 2186 C C . VAL A 1 278 ? 72.877 80.420 1.576 1.00 10.95 1278 VAL A C 1
ATOM 2187 O O . VAL A 1 278 ? 73.557 81.121 2.357 1.00 11.74 1278 VAL A O 1
ATOM 2191 N N . PRO A 1 279 ? 72.928 80.700 0.284 1.00 12.32 1279 PRO A N 1
ATOM 2192 C CA . PRO A 1 279 ? 73.751 81.829 -0.181 1.00 13.00 1279 PRO A CA 1
ATOM 2193 C C . PRO A 1 279 ? 73.285 83.145 0.388 1.00 13.20 1279 PRO A C 1
ATOM 2194 O O . PRO A 1 279 ? 72.090 83.386 0.564 1.00 14.26 1279 PRO A O 1
ATOM 2198 N N . VAL A 1 280 ? 74.226 84.016 0.728 1.00 13.66 1280 VAL A N 1
ATOM 2199 C CA . VAL A 1 280 ? 73.911 85.289 1.381 1.00 14.76 1280 VAL A CA 1
ATOM 2200 C C . VAL A 1 280 ? 73.605 86.394 0.397 1.00 14.87 1280 VAL A C 1
ATOM 2201 O O . VAL A 1 280 ? 74.366 86.735 -0.473 1.00 27.04 1280 VAL A O 1
ATOM 2205 N N . ASP A 1 281 ? 72.478 87.076 0.531 1.00 15.03 1281 ASP A N 1
ATOM 2206 C CA . ASP A 1 281 ? 72.084 88.172 -0.325 1.00 15.40 1281 ASP A CA 1
ATOM 2207 C C . ASP A 1 281 ? 72.760 89.477 0.080 1.00 13.42 1281 ASP A C 1
ATOM 2208 O O . ASP A 1 281 ? 73.028 89.612 1.284 1.00 15.84 1281 ASP A O 1
ATOM 2213 N N . ASP A 1 282 ? 73.043 90.384 -0.834 1.00 16.69 1282 ASP A N 1
ATOM 2214 C CA . ASP A 1 282 ? 73.728 91.641 -0.512 1.00 18.27 1282 ASP A CA 1
ATOM 2215 C C . ASP A 1 282 ? 72.890 92.484 0.466 1.00 16.95 1282 ASP A C 1
ATOM 2216 O O . ASP A 1 282 ? 73.520 93.283 1.153 1.00 19.09 1282 ASP A O 1
ATOM 2221 N N . TRP A 1 283 ? 71.555 92.278 0.465 1.00 16.11 1283 TRP A N 1
ATOM 2222 C CA . TRP A 1 283 ? 70.677 93.114 1.308 1.00 15.60 1283 TRP A CA 1
ATOM 2223 C C . TRP A 1 283 ? 70.443 92.494 2.683 1.00 14.25 1283 TRP A C 1
ATOM 2224 O O . TRP A 1 283 ? 69.733 93.082 3.510 1.00 16.40 1283 TRP A O 1
ATOM 2235 N N . TYR A 1 284 ? 71.048 91.319 2.909 1.00 11.92 1284 TYR A N 1
ATOM 2236 C CA . TYR A 1 284 ? 70.830 90.669 4.220 1.00 11.17 1284 TYR A CA 1
ATOM 2237 C C . TYR A 1 284 ? 71.408 91.508 5.334 1.00 11.73 1284 TYR A C 1
ATOM 2238 O O . TYR A 1 284 ? 72.581 91.910 5.309 1.00 13.98 1284 TYR A O 1
ATOM 2247 N N . VAL A 1 285 ? 70.603 91.750 6.359 1.00 11.45 1285 VAL A N 1
ATOM 2248 C CA . VAL A 1 285 ? 71.012 92.637 7.445 1.00 11.60 1285 VAL A CA 1
ATOM 2249 C C . VAL A 1 285 ? 72.325 92.197 8.109 1.00 12.12 1285 VAL A C 1
ATOM 2250 O O . VAL A 1 285 ? 73.131 93.039 8.522 1.00 14.46 1285 VAL A O 1
ATOM 2254 N N . TRP A 1 286 ? 72.569 90.914 8.172 1.00 12.20 1286 TRP A N 1
ATOM 2255 C CA . TRP A 1 286 ? 73.756 90.409 8.886 1.00 11.17 1286 TRP A CA 1
ATOM 2256 C C . TRP A 1 286 ? 74.790 89.861 7.938 1.00 11.39 1286 TRP A C 1
ATOM 2257 O O . TRP A 1 286 ? 75.643 89.029 8.323 1.00 11.76 1286 TRP A O 1
ATOM 2268 N N . LYS A 1 287 ? 74.801 90.320 6.691 1.00 12.08 1287 LYS A N 1
ATOM 2269 C CA . LYS A 1 287 ? 75.892 89.912 5.792 1.00 13.28 1287 LYS A CA 1
ATOM 2270 C C . LYS A 1 287 ? 77.236 90.360 6.364 1.00 14.25 1287 LYS A C 1
ATOM 2271 O O . LYS A 1 287 ? 77.366 91.472 6.887 1.00 17.78 1287 LYS A O 1
ATOM 2277 N N . ASP A 1 288 ? 78.280 89.562 6.357 1.00 17.80 1288 ASP A N 1
ATOM 2278 C CA . ASP A 1 288 ? 79.520 90.102 6.996 1.00 22.31 1288 ASP A CA 1
ATOM 2279 C C . ASP A 1 288 ? 79.469 90.496 8.462 1.00 22.41 1288 ASP A C 1
ATOM 2280 O O . ASP A 1 288 ? 80.246 91.278 9.042 1.00 21.79 1288 ASP A O 1
ATOM 2285 N N . LYS A 1 289 ? 78.545 89.950 9.222 1.00 20.20 1289 LYS A N 1
ATOM 2286 C CA . LYS A 1 289 ? 78.535 90.086 10.703 1.00 14.73 1289 LYS A CA 1
ATOM 2287 C C . LYS A 1 289 ? 79.848 89.727 11.324 1.00 14.57 1289 LYS A C 1
ATOM 2288 O O . LYS A 1 289 ? 80.457 88.725 10.928 1.00 14.52 1289 LYS A O 1
ATOM 2294 N N . ASP A 1 290 ? 80.326 90.468 12.292 1.00 15.01 1290 ASP A N 1
ATOM 2295 C CA . ASP A 1 290 ? 81.498 90.070 13.102 1.00 15.22 1290 ASP A CA 1
ATOM 2296 C C . ASP A 1 290 ? 80.992 89.014 14.085 1.00 14.20 1290 ASP A C 1
ATOM 2297 O O . ASP A 1 290 ? 80.447 89.340 15.149 1.00 17.09 1290 ASP A O 1
ATOM 2302 N N . TYR A 1 291 ? 81.156 87.746 13.716 1.00 13.24 1291 TYR A N 1
ATOM 2303 C CA . TYR A 1 291 ? 80.467 86.658 14.370 1.00 11.82 1291 TYR A CA 1
ATOM 2304 C C . TYR A 1 291 ? 81.103 86.150 15.652 1.00 12.31 1291 TYR A C 1
ATOM 2305 O O . TYR A 1 291 ? 82.335 85.978 15.731 1.00 15.11 1291 TYR A O 1
ATOM 2314 N N . ASP A 1 292 ? 80.267 85.857 16.638 1.00 10.25 1292 ASP A N 1
ATOM 2315 C CA . ASP A 1 292 ? 80.651 85.219 17.890 1.00 9.86 1292 ASP A CA 1
ATOM 2316 C C . ASP A 1 292 ? 80.005 83.824 17.991 1.00 9.69 1292 ASP A C 1
ATOM 2317 O O . ASP A 1 292 ? 78.817 83.730 18.293 1.00 9.71 1292 ASP A O 1
ATOM 2322 N N . PRO A 1 293 ? 80.758 82.754 17.779 1.00 9.52 1293 PRO A N 1
ATOM 2323 C CA . PRO A 1 293 ? 80.137 81.407 17.808 1.00 9.91 1293 PRO A CA 1
ATOM 2324 C C . PRO A 1 293 ? 79.677 81.012 19.205 1.00 8.98 1293 PRO A C 1
ATOM 2325 O O . PRO A 1 293 ? 78.992 79.970 19.342 1.00 10.42 1293 PRO A O 1
ATOM 2329 N N . ASN A 1 294 ? 80.085 81.735 20.249 1.00 8.79 1294 ASN A N 1
ATOM 2330 C CA . ASN A 1 294 ? 79.712 81.387 21.611 1.00 8.77 1294 ASN A CA 1
ATOM 2331 C C . ASN A 1 294 ? 78.709 82.327 22.248 1.00 7.68 1294 ASN A C 1
ATOM 2332 O O . ASN A 1 294 ? 78.562 82.309 23.478 1.00 8.67 1294 ASN A O 1
ATOM 2337 N N . PHE A 1 295 ? 77.992 83.097 21.461 1.00 8.19 1295 PHE A N 1
ATOM 2338 C CA . PHE A 1 295 ? 77.010 84.051 21.977 1.00 8.04 1295 PHE A CA 1
ATOM 2339 C C . PHE A 1 295 ? 75.898 83.355 22.751 1.00 8.45 1295 PHE A C 1
ATOM 2340 O O . PHE A 1 295 ? 75.283 83.982 23.602 1.00 8.37 1295 PHE A O 1
ATOM 2348 N N . PHE A 1 296 ? 75.621 82.090 22.443 1.00 8.02 1296 PHE A N 1
ATOM 2349 C CA . PHE A 1 296 ? 74.625 81.317 23.185 1.00 8.03 1296 PHE A CA 1
ATOM 2350 C C . PHE A 1 296 ? 75.271 80.216 24.003 1.00 7.47 1296 PHE A C 1
ATOM 2351 O O . PHE A 1 296 ? 74.615 79.245 24.386 1.00 7.97 1296 PHE A O 1
ATOM 2359 N N . TYR A 1 297 ? 76.580 80.399 24.317 1.00 8.16 1297 TYR A N 1
ATOM 2360 C CA . TYR A 1 297 ? 77.338 79.432 25.132 1.00 8.26 1297 TYR A CA 1
ATOM 2361 C C . TYR A 1 297 ? 77.485 78.086 24.449 1.00 8.42 1297 TYR A C 1
ATOM 2362 O O . TYR A 1 297 ? 77.892 77.093 25.055 1.00 9.18 1297 TYR A O 1
ATOM 2371 N N . SER A 1 298 ? 77.228 77.980 23.119 1.00 8.81 1298 SER A N 1
ATOM 2372 C CA . SER A 1 298 ? 77.210 76.632 22.507 1.00 9.10 1298 SER A CA 1
ATOM 2373 C C . SER A 1 298 ? 78.581 76.013 22.421 1.00 8.79 1298 SER A C 1
ATOM 2374 O O . SER A 1 298 ? 78.688 74.821 22.446 1.00 10.22 1298 SER A O 1
ATOM 2377 N N . GLU A 1 299 ? 79.627 76.846 22.321 1.00 9.38 1299 GLU A N 1
ATOM 2378 C CA . GLU A 1 299 ? 80.980 76.236 22.313 1.00 10.25 1299 GLU A CA 1
ATOM 2379 C C . GLU A 1 299 ? 81.364 75.851 23.736 1.00 9.74 1299 GLU A C 1
ATOM 2380 O O . GLU A 1 299 ? 81.837 74.730 23.986 1.00 11.47 1299 GLU A O 1
ATOM 2386 N N . SER A 1 300 ? 81.135 76.728 24.713 1.00 9.24 1300 SER A N 1
ATOM 2387 C CA . SER A 1 300 ? 81.465 76.360 26.104 1.00 9.92 1300 SER A CA 1
ATOM 2388 C C . SER A 1 300 ? 80.728 75.099 26.541 1.00 10.16 1300 SER A C 1
ATOM 2389 O O . SER A 1 300 ? 81.337 74.339 27.312 1.00 11.27 1300 SER A O 1
ATOM 2392 N N . LEU A 1 301 ? 79.481 74.924 26.094 1.00 10.74 1301 LEU A N 1
ATOM 2393 C CA . LEU A 1 301 ? 78.710 73.757 26.507 1.00 10.94 1301 LEU A CA 1
ATOM 2394 C C . LEU A 1 301 ? 79.330 72.463 26.019 1.00 12.84 1301 LEU A C 1
ATOM 2395 O O . LEU A 1 301 ? 78.975 71.420 26.595 1.00 15.78 1301 LEU A O 1
ATOM 2400 N N . LYS A 1 302 ? 80.220 72.465 25.025 1.00 11.97 1302 LYS A N 1
ATOM 2401 C CA . LYS A 1 302 ? 80.876 71.267 24.511 1.00 14.57 1302 LYS A CA 1
ATOM 2402 C C . LYS A 1 302 ? 82.199 71.003 25.189 1.00 13.35 1302 LYS A C 1
ATOM 2403 O O . LYS A 1 302 ? 82.832 69.961 24.880 1.00 16.07 1302 LYS A O 1
ATOM 2409 N N . GLN A 1 303 ? 82.645 71.935 26.062 1.00 12.82 1303 GLN A N 1
ATOM 2410 C CA . GLN A 1 303 ? 84.044 71.834 26.519 1.00 14.76 1303 GLN A CA 1
ATOM 2411 C C . GLN A 1 303 ? 84.227 71.160 27.857 1.00 15.99 1303 GLN A C 1
ATOM 2412 O O . GLN A 1 303 ? 85.286 71.347 28.461 1.00 18.18 1303 GLN A O 1
ATOM 2418 N N . GLY A 1 304 ? 83.272 70.356 28.287 1.00 15.90 1304 GLY A N 1
ATOM 2419 C CA . GLY A 1 304 ? 83.405 69.555 29.521 1.00 17.40 1304 GLY A CA 1
ATOM 2420 C C . GLY A 1 304 ? 82.874 70.320 30.734 1.00 15.46 1304 GLY A C 1
ATOM 2421 O O . GLY A 1 304 ? 82.397 71.469 30.727 1.00 16.07 1304 GLY A O 1
ATOM 2422 N N . TYR A 1 305 ? 82.913 69.586 31.854 1.00 13.05 1305 TYR A N 1
ATOM 2423 C CA . TYR A 1 305 ? 82.398 70.207 33.059 1.00 12.52 1305 TYR A CA 1
ATOM 2424 C C . TYR A 1 305 ? 83.325 71.278 33.584 1.00 12.77 1305 TYR A C 1
ATOM 2425 O O . TYR A 1 305 ? 84.542 71.159 33.401 1.00 14.62 1305 TYR A O 1
ATOM 2434 N N . GLY A 1 306 ? 82.782 72.279 34.240 1.00 12.01 1306 GLY A N 1
ATOM 2435 C CA . GLY A 1 306 ? 83.568 73.358 34.808 1.00 12.22 1306 GLY A CA 1
ATOM 2436 C C . GLY A 1 306 ? 82.833 74.681 34.758 1.00 10.42 1306 GLY A C 1
ATOM 2437 O O . GLY A 1 306 ? 81.603 74.706 34.578 1.00 11.75 1306 GLY A O 1
ATOM 2438 N N . MET A 1 307 ? 83.571 75.768 34.922 1.00 10.89 1307 MET A N 1
ATOM 2439 C CA . MET A 1 307 ? 83.017 77.119 34.898 1.00 11.17 1307 MET A CA 1
ATOM 2440 C C . MET A 1 307 ? 83.697 77.876 33.751 1.00 12.38 1307 MET A C 1
ATOM 2441 O O . MET A 1 307 ? 84.947 77.870 33.601 1.00 13.47 1307 MET A O 1
ATOM 2446 N N . PHE A 1 308 ? 82.910 78.511 32.882 1.00 10.28 1308 PHE A N 1
ATOM 2447 C CA . PHE A 1 308 ? 83.398 79.097 31.657 1.00 10.36 1308 PHE A CA 1
ATOM 2448 C C . PHE A 1 308 ? 82.997 80.550 31.546 1.00 8.88 1308 PHE A C 1
ATOM 2449 O O . PHE A 1 308 ? 81.813 80.899 31.526 1.00 10.61 1308 PHE A O 1
ATOM 2457 N N . ASP A 1 309 ? 84.023 81.401 31.480 1.00 8.81 1309 ASP A N 1
ATOM 2458 C CA . ASP A 1 309 ? 83.826 82.813 31.133 1.00 9.32 1309 ASP A CA 1
ATOM 2459 C C . ASP A 1 309 ? 83.661 82.949 29.620 1.00 8.75 1309 ASP A C 1
ATOM 2460 O O . ASP A 1 309 ? 83.952 82.011 28.854 1.00 10.22 1309 ASP A O 1
ATOM 2465 N N . HIS A 1 310 ? 83.185 84.102 29.187 1.00 8.63 1310 HIS A N 1
ATOM 2466 C CA . HIS A 1 310 ? 83.111 84.338 27.764 1.00 9.35 1310 HIS A CA 1
ATOM 2467 C C . HIS A 1 310 ? 83.372 85.825 27.522 1.00 9.65 1310 HIS A C 1
ATOM 2468 O O . HIS A 1 310 ? 82.645 86.711 28.026 1.00 10.10 1310 HIS A O 1
ATOM 2475 N N . ASP A 1 311 ? 84.423 86.107 26.719 1.00 9.23 1311 ASP A N 1
ATOM 2476 C CA . ASP A 1 311 ? 84.773 87.508 26.555 1.00 9.57 1311 ASP A CA 1
ATOM 2477 C C . ASP A 1 311 ? 83.746 88.274 25.751 1.00 9.31 1311 ASP A C 1
ATOM 2478 O O . ASP A 1 311 ? 83.684 89.487 25.884 1.00 11.50 1311 ASP A O 1
ATOM 2483 N N . GLY A 1 312 ? 82.868 87.644 24.962 1.00 9.65 1312 GLY A N 1
ATOM 2484 C CA . GLY A 1 312 ? 81.819 88.410 24.262 1.00 10.79 1312 GLY A CA 1
ATOM 2485 C C . GLY A 1 312 ? 80.825 88.985 25.233 1.00 10.45 1312 GLY A C 1
ATOM 2486 O O . GLY A 1 312 ? 80.044 89.855 24.848 1.00 17.70 1312 GLY A O 1
ATOM 2487 N N . PHE A 1 313 ? 80.818 88.502 26.481 1.00 8.77 1313 PHE A N 1
ATOM 2488 C CA . PHE A 1 313 ? 79.867 89.005 27.493 1.00 9.78 1313 PHE A CA 1
ATOM 2489 C C . PHE A 1 313 ? 80.545 89.941 28.476 1.00 9.89 1313 PHE A C 1
ATOM 2490 O O . PHE A 1 313 ? 79.868 90.462 29.386 1.00 10.29 1313 PHE A O 1
ATOM 2498 N N . LYS A 1 314 ? 81.848 90.175 28.370 1.00 9.46 1314 LYS A N 1
ATOM 2499 C CA . LYS A 1 314 ? 82.553 91.007 29.348 1.00 10.48 1314 LYS A CA 1
ATOM 2500 C C . LYS A 1 314 ? 82.302 92.507 29.203 1.00 11.39 1314 LYS A C 1
ATOM 2501 O O . LYS A 1 314 ? 82.190 93.007 28.072 1.00 14.16 1314 LYS A O 1
ATOM 2507 N N . GLY A 1 315 ? 82.195 93.198 30.358 1.00 11.82 1315 GLY A N 1
ATOM 2508 C CA . GLY A 1 315 ? 82.044 94.658 30.310 1.00 12.84 1315 GLY A CA 1
ATOM 2509 C C . GLY A 1 315 ? 83.394 95.303 30.611 1.00 12.98 1315 GLY A C 1
ATOM 2510 O O . GLY A 1 315 ? 84.433 94.667 30.827 1.00 14.40 1315 GLY A O 1
ATOM 2511 N N . GLU A 1 316 ? 83.341 96.636 30.613 1.00 11.95 1316 GLU A N 1
ATOM 2512 C CA . GLU A 1 316 ? 84.512 97.475 30.793 1.00 12.62 1316 GLU A CA 1
ATOM 2513 C C . GLU A 1 316 ? 84.566 97.976 32.238 1.00 13.39 1316 GLU A C 1
ATOM 2514 O O . GLU A 1 316 ? 83.571 98.497 32.786 1.00 14.45 1316 GLU A O 1
ATOM 2520 N N . PHE A 1 317 ? 85.721 97.826 32.899 1.00 13.24 1317 PHE A N 1
ATOM 2521 C CA . PHE A 1 317 ? 85.958 98.357 34.231 1.00 14.89 1317 PHE A CA 1
ATOM 2522 C C . PHE A 1 317 ? 86.098 99.881 34.232 1.00 17.97 1317 PHE A C 1
ATOM 2523 O O . PHE A 1 317 ? 86.539 100.439 33.208 1.00 21.00 1317 PHE A O 1
ATOM 2531 N N . GLU A 1 318 ? 85.798 100.618 35.287 1.00 19.38 1318 GLU A N 1
ATOM 2532 C CA . GLU A 1 318 ? 86.186 102.027 35.319 1.00 25.24 1318 GLU A CA 1
ATOM 2533 C C . GLU A 1 318 ? 87.688 102.235 35.278 1.00 27.86 1318 GLU A C 1
ATOM 2534 O O . GLU A 1 318 ? 88.346 101.358 35.896 1.00 31.80 1318 GLU A O 1
ATOM 2540 N N . ALA B 1 2 ? 24.266 67.802 50.223 1.00 17.60 2002 ALA B N 1
ATOM 2541 C CA . ALA B 1 2 ? 23.594 68.517 51.299 1.00 14.90 2002 ALA B CA 1
ATOM 2542 C C . ALA B 1 2 ? 23.341 69.989 50.956 1.00 15.38 2002 ALA B C 1
ATOM 2543 O O . ALA B 1 2 ? 24.007 70.575 50.113 1.00 16.63 2002 ALA B O 1
ATOM 2545 N N . GLU B 1 3 ? 22.375 70.617 51.595 1.00 15.56 2003 GLU B N 1
ATOM 2546 C CA . GLU B 1 3 ? 22.084 72.012 51.371 1.00 16.52 2003 GLU B CA 1
ATOM 2547 C C . GLU B 1 3 ? 22.961 72.815 52.318 1.00 15.87 2003 GLU B C 1
ATOM 2548 O O . GLU B 1 3 ? 23.016 72.563 53.538 1.00 21.73 2003 GLU B O 1
ATOM 2554 N N . ARG B 1 4 ? 23.631 73.799 51.773 1.00 14.41 2004 ARG B N 1
ATOM 2555 C CA . ARG B 1 4 ? 24.503 74.693 52.508 1.00 15.54 2004 ARG B CA 1
ATOM 2556 C C . ARG B 1 4 ? 24.048 76.149 52.336 1.00 16.16 2004 ARG B C 1
ATOM 2557 O O . ARG B 1 4 ? 24.201 76.726 51.224 1.00 18.99 2004 ARG B O 1
ATOM 2565 N N . GLU B 1 5 ? 23.474 76.710 53.370 1.00 13.10 2005 GLU B N 1
ATOM 2566 C CA . GLU B 1 5 ? 22.937 78.063 53.272 1.00 12.54 2005 GLU B CA 1
ATOM 2567 C C . GLU B 1 5 ? 23.690 78.985 54.199 1.00 14.74 2005 GLU B C 1
ATOM 2568 O O . GLU B 1 5 ? 23.936 78.743 55.416 1.00 15.65 2005 GLU B O 1
ATOM 2574 N N . PHE B 1 6 ? 24.099 80.148 53.655 1.00 15.59 2006 PHE B N 1
ATOM 2575 C CA . PHE B 1 6 ? 24.708 81.102 54.591 1.00 17.77 2006 PHE B CA 1
ATOM 2576 C C . PHE B 1 6 ? 24.461 82.499 54.054 1.00 14.58 2006 PHE B C 1
ATOM 2577 O O . PHE B 1 6 ? 23.936 82.727 52.964 1.00 15.19 2006 PHE B O 1
ATOM 2585 N N . ASP B 1 7 ? 24.828 83.442 54.906 1.00 12.75 2007 ASP B N 1
ATOM 2586 C CA . ASP B 1 7 ? 24.571 84.849 54.718 1.00 10.89 2007 ASP B CA 1
ATOM 2587 C C . ASP B 1 7 ? 25.884 85.611 54.586 1.00 12.96 2007 ASP B C 1
ATOM 2588 O O . ASP B 1 7 ? 26.784 85.474 55.432 1.00 14.64 2007 ASP B O 1
ATOM 2593 N N . MET B 1 8 ? 25.938 86.420 53.525 1.00 11.64 2008 MET B N 1
ATOM 2594 C CA A MET B 1 8 ? 27.128 87.226 53.273 0.50 11.55 2008 MET B CA 1
ATOM 2595 C CA B MET B 1 8 ? 27.109 87.231 53.281 0.50 11.76 2008 MET B CA 1
ATOM 2596 C C . MET B 1 8 ? 26.703 88.689 53.207 1.00 11.72 2008 MET B C 1
ATOM 2597 O O . MET B 1 8 ? 25.630 89.010 52.718 1.00 15.50 2008 MET B O 1
ATOM 2606 N N . THR B 1 9 ? 27.554 89.573 53.698 1.00 11.46 2009 THR B N 1
ATOM 2607 C CA . THR B 1 9 ? 27.341 91.011 53.489 1.00 11.17 2009 THR B CA 1
ATOM 2608 C C . THR B 1 9 ? 28.492 91.605 52.680 1.00 9.68 2009 THR B C 1
ATOM 2609 O O . THR B 1 9 ? 29.496 90.919 52.451 1.00 10.66 2009 THR B O 1
ATOM 2613 N N . ILE B 1 10 ? 28.286 92.834 52.277 1.00 10.47 2010 ILE B N 1
ATOM 2614 C CA . ILE B 1 10 ? 29.287 93.623 51.568 1.00 10.09 2010 ILE B CA 1
ATOM 2615 C C . ILE B 1 10 ? 29.455 94.895 52.380 1.00 10.50 2010 ILE B C 1
ATOM 2616 O O . ILE B 1 10 ? 28.450 95.531 52.632 1.00 10.92 2010 ILE B O 1
ATOM 2621 N N . GLU B 1 11 ? 30.697 95.207 52.777 1.00 11.29 2011 GLU B N 1
ATOM 2622 C CA . GLU B 1 11 ? 30.935 96.242 53.762 1.00 10.94 2011 GLU B CA 1
ATOM 2623 C C . GLU B 1 11 ? 32.020 97.198 53.287 1.00 10.33 2011 GLU B C 1
ATOM 2624 O O . GLU B 1 11 ? 32.989 96.766 52.648 1.00 11.52 2011 GLU B O 1
ATOM 2630 N N . GLU B 1 12 ? 31.863 98.469 53.615 1.00 10.79 2012 GLU B N 1
ATOM 2631 C CA . GLU B 1 12 ? 32.926 99.438 53.393 1.00 11.83 2012 GLU B CA 1
ATOM 2632 C C . GLU B 1 12 ? 33.866 99.404 54.597 1.00 11.16 2012 GLU B C 1
ATOM 2633 O O . GLU B 1 12 ? 33.500 99.832 55.689 1.00 13.53 2012 GLU B O 1
ATOM 2639 N N . VAL B 1 13 ? 35.079 98.869 54.420 1.00 10.09 2013 VAL B N 1
ATOM 2640 C CA . VAL B 1 13 ? 36.063 98.832 55.461 1.00 11.47 2013 VAL B CA 1
ATOM 2641 C C . VAL B 1 13 ? 37.405 99.199 54.921 1.00 10.97 2013 VAL B C 1
ATOM 2642 O O . VAL B 1 13 ? 37.585 99.305 53.713 1.00 11.99 2013 VAL B O 1
ATOM 2646 N N . THR B 1 14 ? 38.347 99.405 55.812 1.00 10.81 2014 THR B N 1
ATOM 2647 C CA . THR B 1 14 ? 39.737 99.716 55.476 1.00 11.06 2014 THR B CA 1
ATOM 2648 C C . THR B 1 14 ? 40.657 98.612 56.030 1.00 11.26 2014 THR B C 1
ATOM 2649 O O . THR B 1 14 ? 40.531 98.187 57.176 1.00 12.42 2014 THR B O 1
ATOM 2653 N N . ILE B 1 15 ? 41.541 98.114 55.192 1.00 11.08 2015 ILE B N 1
ATOM 2654 C CA . ILE B 1 15 ? 42.509 97.101 55.597 1.00 11.52 2015 ILE B CA 1
ATOM 2655 C C . ILE B 1 15 ? 43.917 97.664 55.499 1.00 10.75 2015 ILE B C 1
ATOM 2656 O O . ILE B 1 15 ? 44.153 98.630 54.804 1.00 12.64 2015 ILE B O 1
ATOM 2661 N N . LYS B 1 16 ? 44.864 97.013 56.188 1.00 10.47 2016 LYS B N 1
ATOM 2662 C CA . LYS B 1 16 ? 46.271 97.406 56.054 1.00 11.10 2016 LYS B CA 1
ATOM 2663 C C . LYS B 1 16 ? 46.936 96.467 55.070 1.00 10.83 2016 LYS B C 1
ATOM 2664 O O . LYS B 1 16 ? 47.034 95.267 55.356 1.00 13.95 2016 LYS B O 1
ATOM 2670 N N . VAL B 1 17 ? 47.345 96.977 53.923 1.00 10.67 2017 VAL B N 1
ATOM 2671 C CA . VAL B 1 17 ? 48.008 96.086 52.937 1.00 11.09 2017 VAL B CA 1
ATOM 2672 C C . VAL B 1 17 ? 49.505 96.045 53.168 1.00 10.22 2017 VAL B C 1
ATOM 2673 O O . VAL B 1 17 ? 50.116 94.965 53.007 1.00 11.89 2017 VAL B O 1
ATOM 2677 N N . ALA B 1 18 ? 50.098 97.169 53.498 1.00 10.66 2018 ALA B N 1
ATOM 2678 C CA . ALA B 1 18 ? 51.545 97.221 53.709 1.00 12.46 2018 ALA B CA 1
ATOM 2679 C C . ALA B 1 18 ? 51.787 98.197 54.826 1.00 14.22 2018 ALA B C 1
ATOM 2680 O O . ALA B 1 18 ? 50.912 99.007 55.138 1.00 16.26 2018 ALA B O 1
ATOM 2682 N N . PRO B 1 19 ? 52.954 98.207 55.460 1.00 16.52 2019 PRO B N 1
ATOM 2683 C CA . PRO B 1 19 ? 53.238 99.321 56.380 1.00 19.65 2019 PRO B CA 1
ATOM 2684 C C . PRO B 1 19 ? 53.104 100.642 55.629 1.00 18.70 2019 PRO B C 1
ATOM 2685 O O . PRO B 1 19 ? 53.618 100.913 54.535 1.00 22.66 2019 PRO B O 1
ATOM 2689 N N . GLY B 1 20 ? 52.326 101.567 56.208 1.00 18.79 2020 GLY B N 1
ATOM 2690 C CA . GLY B 1 20 ? 52.063 102.825 55.577 1.00 19.27 2020 GLY B CA 1
ATOM 2691 C C . GLY B 1 20 ? 50.926 102.864 54.585 1.00 18.65 2020 GLY B C 1
ATOM 2692 O O . GLY B 1 20 ? 50.620 103.977 54.111 1.00 20.33 2020 GLY B O 1
ATOM 2693 N N . LEU B 1 21 ? 50.329 101.732 54.219 1.00 14.89 2021 LEU B N 1
ATOM 2694 C CA . LEU B 1 21 ? 49.306 101.729 53.182 1.00 12.81 2021 LEU B CA 1
ATOM 2695 C C . LEU B 1 21 ?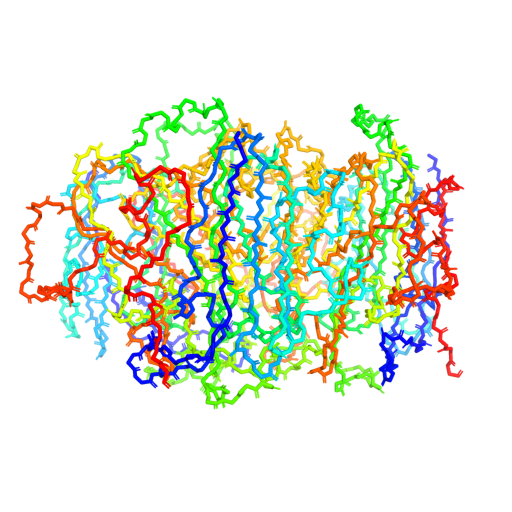 48.041 101.056 53.734 1.00 12.37 2021 LEU B C 1
ATOM 2696 O O . LEU B 1 21 ? 47.906 99.817 53.783 1.00 15.03 2021 LEU B O 1
ATOM 2701 N N . ASP B 1 22 ? 47.107 101.914 54.120 1.00 13.09 2022 ASP B N 1
ATOM 2702 C CA . ASP B 1 22 ? 45.752 101.533 54.433 1.00 13.08 2022 ASP B CA 1
ATOM 2703 C C . ASP B 1 22 ? 44.920 101.715 53.159 1.00 14.30 2022 ASP B C 1
ATOM 2704 O O . ASP B 1 22 ? 45.161 102.633 52.404 1.00 19.19 2022 ASP B O 1
ATOM 2709 N N . TYR B 1 23 ? 44.016 100.763 52.915 1.00 10.77 2023 TYR B N 1
ATOM 2710 C CA . TYR B 1 23 ? 43.306 100.717 51.640 1.00 11.19 2023 TYR B CA 1
ATOM 2711 C C . TYR B 1 23 ? 41.815 100.531 51.880 1.00 9.18 2023 TYR B C 1
ATOM 2712 O O . TYR B 1 23 ? 41.432 99.616 52.609 1.00 10.81 2023 TYR B O 1
ATOM 2721 N N . LYS B 1 24 ? 41.013 101.422 51.275 1.00 9.83 2024 LYS B N 1
ATOM 2722 C CA . LYS B 1 24 ? 39.543 101.276 51.333 1.00 10.79 2024 LYS B CA 1
ATOM 2723 C C . LYS B 1 24 ? 39.115 100.170 50.370 1.00 9.69 2024 LYS B C 1
ATOM 2724 O O . LYS B 1 24 ? 39.489 100.188 49.178 1.00 10.79 2024 LYS B O 1
ATOM 2730 N N . VAL B 1 25 ? 38.341 99.220 50.926 1.00 10.81 2025 VAL B N 1
ATOM 2731 C CA . VAL B 1 25 ? 37.921 98.034 50.123 1.00 9.79 2025 VAL B CA 1
ATOM 2732 C C . VAL B 1 25 ? 36.422 97.846 50.341 1.00 10.03 2025 VAL B C 1
ATOM 2733 O O . VAL B 1 25 ? 35.788 98.431 51.249 1.00 11.20 2025 VAL B O 1
ATOM 2737 N N . PHE B 1 26 ? 35.842 96.998 49.493 1.00 9.36 2026 PHE B N 1
ATOM 2738 C CA . PHE B 1 26 ? 34.466 96.521 49.670 1.00 9.04 2026 PHE B CA 1
ATOM 2739 C C . PHE B 1 26 ? 34.554 95.076 50.092 1.00 9.55 2026 PHE B C 1
ATOM 2740 O O . PHE B 1 26 ? 34.577 94.167 49.259 1.00 12.04 2026 PHE B O 1
ATOM 2748 N N . GLY B 1 27 ? 34.697 94.825 51.396 1.00 9.85 2027 GLY B N 1
ATOM 2749 C CA . GLY B 1 27 ? 34.984 93.450 51.823 1.00 9.80 2027 GLY B CA 1
ATOM 2750 C C . GLY B 1 27 ? 33.720 92.636 52.025 1.00 9.60 2027 GLY B C 1
ATOM 2751 O O . GLY B 1 27 ? 32.770 93.071 52.699 1.00 10.09 2027 GLY B O 1
ATOM 2752 N N . PHE B 1 28 ? 33.730 91.448 51.467 1.00 9.06 2028 PHE B N 1
ATOM 2753 C CA . PHE B 1 28 ? 32.692 90.452 51.789 1.00 9.11 2028 PHE B CA 1
ATOM 2754 C C . PHE B 1 28 ? 32.836 90.104 53.277 1.00 9.89 2028 PHE B C 1
ATOM 2755 O O . PHE B 1 28 ? 33.946 89.784 53.724 1.00 9.54 2028 PHE B O 1
ATOM 2763 N N . ASN B 1 29 ? 31.724 90.262 54.001 1.00 9.93 2029 ASN B N 1
ATOM 2764 C CA . ASN B 1 29 ? 31.715 90.108 55.466 1.00 11.06 2029 ASN B CA 1
ATOM 2765 C C . ASN B 1 29 ? 32.803 90.991 56.092 1.00 10.94 2029 ASN B C 1
ATOM 2766 O O . ASN B 1 29 ? 33.371 90.667 57.136 1.00 12.16 2029 ASN B O 1
ATOM 2771 N N . GLY B 1 30 ? 33.066 92.142 55.464 1.00 10.01 2030 GLY B N 1
ATOM 2772 C CA . GLY B 1 30 ? 34.047 93.086 56.008 1.00 11.18 2030 GLY B CA 1
ATOM 2773 C C . GLY B 1 30 ? 35.466 92.573 56.063 1.00 10.62 2030 GLY B C 1
ATOM 2774 O O . GLY B 1 30 ? 36.246 93.039 56.934 1.00 12.17 2030 GLY B O 1
ATOM 2775 N N . GLN B 1 31 ? 35.853 91.658 55.180 1.00 10.83 2031 GLN B N 1
ATOM 2776 C CA . GLN B 1 31 ? 37.224 91.122 55.237 1.00 9.83 2031 GLN B CA 1
ATOM 2777 C C . GLN B 1 31 ? 37.727 90.921 53.831 1.00 9.46 2031 GLN B C 1
ATOM 2778 O O . GLN B 1 31 ? 36.970 90.696 52.902 1.00 9.55 2031 GLN B O 1
ATOM 2784 N N . VAL B 1 32 ? 39.055 90.936 53.722 1.00 9.36 2032 VAL B N 1
ATOM 2785 C CA . VAL B 1 32 ? 39.741 90.636 52.464 1.00 9.42 2032 VAL B CA 1
ATOM 2786 C C . VAL B 1 32 ? 40.951 89.714 52.807 1.00 9.28 2032 VAL B C 1
ATOM 2787 O O . VAL B 1 32 ? 41.771 90.152 53.655 1.00 9.50 2032 VAL B O 1
ATOM 2791 N N . PRO B 1 33 ? 41.153 88.525 52.244 1.00 8.53 2033 PRO B N 1
ATOM 2792 C CA . PRO B 1 33 ? 40.201 87.833 51.379 1.00 8.41 2033 PRO B CA 1
ATOM 2793 C C . PRO B 1 33 ? 38.821 87.641 51.977 1.00 9.63 2033 PRO B C 1
ATOM 2794 O O . PRO B 1 33 ? 38.672 87.715 53.191 1.00 8.85 2033 PRO B O 1
ATOM 2798 N N . GLY B 1 34 ? 37.820 87.540 51.096 1.00 8.52 2034 GLY B N 1
ATOM 2799 C CA . GLY B 1 34 ? 36.483 87.232 51.581 1.00 8.93 2034 GLY B CA 1
ATOM 2800 C C . GLY B 1 34 ? 36.471 85.882 52.282 1.00 8.13 2034 GLY B C 1
ATOM 2801 O O . GLY B 1 34 ? 37.451 85.109 52.271 1.00 8.53 2034 GLY B O 1
ATOM 2802 N N . PRO B 1 35 ? 35.329 85.571 52.947 1.00 8.29 2035 PRO B N 1
ATOM 2803 C CA . PRO B 1 35 ? 35.198 84.296 53.664 1.00 9.10 2035 PRO B CA 1
ATOM 2804 C C . PRO B 1 35 ? 35.500 83.114 52.771 1.00 8.25 2035 PRO B C 1
ATOM 2805 O O . PRO B 1 35 ? 35.170 83.063 51.579 1.00 8.90 2035 PRO B O 1
ATOM 2809 N N . LEU B 1 36 ? 36.121 82.090 53.387 1.00 8.58 2036 LEU B N 1
ATOM 2810 C CA . LEU B 1 36 ? 36.240 80.806 52.686 1.00 8.29 2036 LEU B CA 1
ATOM 2811 C C . LEU B 1 36 ? 34.910 80.118 52.590 1.00 7.91 2036 LEU B C 1
ATOM 2812 O O . LEU B 1 36 ? 34.189 80.004 53.595 1.00 9.15 2036 LEU B O 1
ATOM 2817 N N . ILE B 1 37 ? 34.515 79.614 51.435 1.00 7.54 2037 ILE B N 1
ATOM 2818 C CA . ILE B 1 37 ? 33.358 78.714 51.301 1.00 8.24 2037 ILE B CA 1
ATOM 2819 C C . ILE B 1 37 ? 33.941 77.367 50.929 1.00 7.94 2037 ILE B C 1
ATOM 2820 O O . ILE B 1 37 ? 34.685 77.263 49.938 1.00 8.33 2037 ILE B O 1
ATOM 2825 N N . HIS B 1 38 ? 33.617 76.363 51.725 1.00 7.93 2038 HIS B N 1
ATOM 2826 C CA . HIS B 1 38 ? 34.137 75.014 51.504 1.00 8.07 2038 HIS B CA 1
ATOM 2827 C C . HIS B 1 38 ? 32.955 74.052 51.479 1.00 8.27 2038 HIS B C 1
ATOM 2828 O O . HIS B 1 38 ? 32.250 73.940 52.495 1.00 8.98 2038 HIS B O 1
ATOM 2835 N N . VAL B 1 39 ? 32.716 73.404 50.352 1.00 8.33 2039 VAL B N 1
ATOM 2836 C CA . VAL B 1 39 ? 31.577 72.505 50.205 1.00 9.23 2039 VAL B CA 1
ATOM 2837 C C . VAL B 1 39 ? 32.048 71.189 49.563 1.00 8.95 2039 VAL B C 1
ATOM 2838 O O . VAL B 1 39 ? 33.196 71.074 49.162 1.00 10.13 2039 VAL B O 1
ATOM 2842 N N . GLN B 1 40 ? 31.111 70.237 49.447 1.00 10.01 2040 GLN B N 1
ATOM 2843 C CA . GLN B 1 40 ? 31.343 68.980 48.754 1.00 9.98 2040 GLN B CA 1
ATOM 2844 C C . GLN B 1 40 ? 30.698 68.993 47.363 1.00 10.09 2040 GLN B C 1
ATOM 2845 O O . GLN B 1 40 ? 29.634 69.586 47.169 1.00 10.72 2040 GLN B O 1
ATOM 2851 N N . GLU B 1 41 ? 31.352 68.254 46.438 1.00 10.13 2041 GLU B N 1
ATOM 2852 C CA . GLU B 1 41 ? 30.777 68.027 45.102 1.00 11.07 2041 GLU B CA 1
ATOM 2853 C C . GLU B 1 41 ? 29.332 67.592 45.230 1.00 11.50 2041 GLU B C 1
ATOM 2854 O O . GLU B 1 41 ? 28.998 66.654 45.965 1.00 11.75 2041 GLU B O 1
ATOM 2860 N N . GLY B 1 42 ? 28.473 68.291 44.529 1.00 12.25 2042 GLY B N 1
ATOM 2861 C CA . GLY B 1 42 ? 27.046 67.978 44.514 1.00 12.34 2042 GLY B CA 1
ATOM 2862 C C . GLY B 1 42 ? 26.241 68.756 45.527 1.00 12.49 2042 GLY B C 1
ATOM 2863 O O . GLY B 1 42 ? 25.007 68.664 45.464 1.00 14.96 2042 GLY B O 1
ATOM 2864 N N . ASP B 1 43 ? 26.840 69.500 46.455 1.00 11.13 2043 ASP B N 1
ATOM 2865 C CA . ASP B 1 43 ? 26.036 70.272 47.417 1.00 11.81 2043 ASP B CA 1
ATOM 2866 C C . ASP B 1 43 ? 25.201 71.354 46.743 1.00 11.18 2043 ASP B C 1
ATOM 2867 O O . ASP B 1 43 ? 25.602 71.940 45.751 1.00 12.75 2043 ASP B O 1
ATOM 2872 N N . ASP B 1 44 ? 24.037 71.607 47.335 1.00 11.78 2044 ASP B N 1
ATOM 2873 C CA . ASP B 1 44 ? 23.206 72.720 46.932 1.00 12.10 2044 ASP B CA 1
ATOM 2874 C C . ASP B 1 44 ? 23.581 73.900 47.789 1.00 12.45 2044 ASP B C 1
ATOM 2875 O O . ASP B 1 44 ? 23.476 73.816 49.037 1.00 19.81 2044 ASP B O 1
ATOM 2880 N N . VAL B 1 45 ? 23.974 74.997 47.172 1.00 11.90 2045 VAL B N 1
ATOM 2881 C CA . VAL B 1 45 ? 24.423 76.195 47.892 1.00 11.71 2045 VAL B CA 1
ATOM 2882 C C . VAL B 1 45 ? 23.393 77.296 47.763 1.00 11.92 2045 VAL B C 1
ATOM 2883 O O . VAL B 1 45 ? 22.858 77.522 46.665 1.00 12.88 2045 VAL B O 1
ATOM 2887 N N . ILE B 1 46 ? 23.098 77.983 48.867 1.00 12.06 2046 ILE B N 1
ATOM 2888 C CA . ILE B 1 46 ? 22.218 79.145 48.880 1.00 12.44 2046 ILE B CA 1
ATOM 2889 C C . ILE B 1 46 ? 22.994 80.245 49.585 1.00 11.20 2046 ILE B C 1
ATOM 2890 O O . ILE B 1 46 ? 23.425 80.037 50.729 1.00 13.79 2046 ILE B O 1
ATOM 2895 N N . VAL B 1 47 ? 23.197 81.377 48.892 1.00 11.56 2047 VAL B N 1
ATOM 2896 C CA . VAL B 1 47 ? 23.920 82.472 49.506 1.00 11.15 2047 VAL B CA 1
ATOM 2897 C C . VAL B 1 47 ? 23.033 83.710 49.546 1.00 11.87 2047 VAL B C 1
ATOM 2898 O O . VAL B 1 47 ? 22.640 84.215 48.478 1.00 13.05 2047 VAL B O 1
ATOM 2902 N N . ASN B 1 48 ? 22.711 84.179 50.747 1.00 12.89 2048 ASN B N 1
ATOM 2903 C CA . ASN B 1 48 ? 21.908 85.396 50.902 1.00 12.83 2048 ASN B CA 1
ATOM 2904 C C . ASN B 1 48 ? 22.825 86.610 51.114 1.00 13.06 2048 ASN B C 1
ATOM 2905 O O . ASN B 1 48 ? 23.515 86.675 52.119 1.00 15.18 2048 ASN B O 1
ATOM 2910 N N . VAL B 1 49 ? 22.827 87.520 50.154 1.00 11.87 2049 VAL B N 1
ATOM 2911 C CA . VAL B 1 49 ? 23.767 88.644 50.116 1.00 12.26 2049 VAL B CA 1
ATOM 2912 C C . VAL B 1 49 ? 23.071 89.932 50.432 1.00 12.45 2049 VAL B C 1
ATOM 2913 O O . VAL B 1 49 ? 22.022 90.226 49.865 1.00 17.22 2049 VAL B O 1
ATOM 2917 N N . THR B 1 50 ? 23.652 90.709 51.363 1.00 12.15 2050 THR B N 1
ATOM 2918 C CA . THR B 1 50 ? 23.161 92.057 51.641 1.00 11.93 2050 THR B CA 1
ATOM 2919 C C . THR B 1 50 ? 24.268 93.069 51.357 1.00 11.24 2050 THR B C 1
ATOM 2920 O O . THR B 1 50 ? 25.376 92.956 51.867 1.00 12.17 2050 THR B O 1
ATOM 2924 N N . ASN B 1 51 ? 23.935 94.075 50.529 1.00 11.15 2051 ASN B N 1
ATOM 2925 C CA . ASN B 1 51 ? 24.889 95.122 50.193 1.00 11.08 2051 ASN B CA 1
ATOM 2926 C C . ASN B 1 51 ? 24.824 96.252 51.173 1.00 10.55 2051 ASN B C 1
ATOM 2927 O O . ASN B 1 51 ? 23.918 97.088 51.103 1.00 13.97 2051 ASN B O 1
ATOM 2932 N N . ASN B 1 52 ? 25.758 96.348 52.103 1.00 11.43 2052 ASN B N 1
ATOM 2933 C CA . ASN B 1 52 ? 25.802 97.444 53.077 1.00 12.45 2052 ASN B CA 1
ATOM 2934 C C . ASN B 1 52 ? 26.808 98.485 52.640 1.00 12.03 2052 ASN B C 1
ATOM 2935 O O . ASN B 1 52 ? 27.404 99.159 53.484 1.00 15.75 2052 ASN B O 1
ATOM 2940 N N . THR B 1 53 ? 26.995 98.672 51.354 1.00 11.93 2053 THR B N 1
ATOM 2941 C CA . THR B 1 53 ? 27.873 99.725 50.810 1.00 11.69 2053 THR B CA 1
ATOM 2942 C C . THR B 1 53 ? 27.058 100.758 50.033 1.00 11.84 2053 THR B C 1
ATOM 2943 O O . THR B 1 53 ? 25.858 100.626 49.810 1.00 15.08 2053 THR B O 1
ATOM 2947 N N . SER B 1 54 ? 27.734 101.808 49.621 1.00 12.65 2054 SER B N 1
ATOM 2948 C CA . SER B 1 54 ? 27.133 102.881 48.852 1.00 13.74 2054 SER B CA 1
ATOM 2949 C C . SER B 1 54 ? 27.049 102.600 47.363 1.00 13.88 2054 SER B C 1
ATOM 2950 O O . SER B 1 54 ? 26.497 103.485 46.667 1.00 15.50 2054 SER B O 1
ATOM 2953 N N . LEU B 1 55 ? 27.575 101.508 46.864 1.00 12.08 2055 LEU B N 1
ATOM 2954 C CA . LEU B 1 55 ? 27.579 101.254 45.439 1.00 13.69 2055 LEU B CA 1
ATOM 2955 C C . LEU B 1 55 ? 26.943 99.910 45.097 1.00 11.73 2055 LEU B C 1
ATOM 2956 O O . LEU B 1 55 ? 26.914 99.031 45.949 1.00 11.51 2055 LEU B O 1
ATOM 2961 N N . PRO B 1 56 ? 26.498 99.695 43.849 1.00 11.81 2056 PRO B N 1
ATOM 2962 C CA . PRO B 1 56 ? 25.996 98.375 43.464 1.00 11.36 2056 PRO B CA 1
ATOM 2963 C C . PRO B 1 56 ? 27.133 97.372 43.249 1.00 10.30 2056 PRO B C 1
ATOM 2964 O O . PRO B 1 56 ? 28.254 97.691 42.874 1.00 10.50 2056 PRO B O 1
ATOM 2968 N N . HIS B 1 57 ? 26.787 96.104 43.498 1.00 9.95 2057 HIS B N 1
ATOM 2969 C CA . HIS B 1 57 ? 27.682 94.946 43.361 1.00 9.07 2057 HIS B CA 1
ATOM 2970 C C . HIS B 1 57 ? 26.893 93.742 42.899 1.00 8.91 2057 HIS B C 1
ATOM 2971 O O . HIS B 1 57 ? 25.652 93.759 42.878 1.00 10.61 2057 HIS B O 1
ATOM 2978 N N . THR B 1 58 ? 27.606 92.677 42.544 1.00 8.72 2058 THR B N 1
ATOM 2979 C CA . THR B 1 58 ? 27.038 91.340 42.407 1.00 8.66 2058 THR B CA 1
ATOM 2980 C C . THR B 1 58 ? 28.051 90.347 43.002 1.00 8.61 2058 THR B C 1
ATOM 2981 O O . THR B 1 58 ? 29.098 90.748 43.463 1.00 10.31 2058 THR B O 1
ATOM 2985 N N . ILE B 1 59 ? 27.698 89.059 43.006 1.00 9.15 2059 ILE B N 1
ATOM 2986 C CA . ILE B 1 59 ? 28.714 88.041 43.209 1.00 8.92 2059 ILE B CA 1
ATOM 2987 C C . ILE B 1 59 ? 28.607 87.043 42.063 1.00 8.60 2059 ILE B C 1
ATOM 2988 O O . ILE B 1 59 ? 27.568 86.468 41.828 1.00 9.48 2059 ILE B O 1
ATOM 2993 N N . HIS B 1 60 ? 29.737 86.876 41.326 1.00 8.83 2060 HIS B N 1
ATOM 2994 C CA . HIS B 1 60 ? 29.920 85.828 40.337 1.00 8.21 2060 HIS B CA 1
ATOM 2995 C C . HIS B 1 60 ? 30.736 84.685 40.969 1.00 7.86 2060 HIS B C 1
ATOM 2996 O O . HIS B 1 60 ? 31.692 84.946 41.714 1.00 8.37 2060 HIS B O 1
ATOM 3003 N N . TRP B 1 61 ? 30.350 83.454 40.652 1.00 7.20 2061 TRP B N 1
ATOM 3004 C CA . TRP B 1 61 ? 30.923 82.237 41.242 1.00 8.12 2061 TRP B CA 1
ATOM 3005 C C . TRP B 1 61 ? 31.791 81.627 40.139 1.00 7.13 2061 TRP B C 1
ATOM 3006 O O . TRP B 1 61 ? 31.294 80.948 39.227 1.00 8.84 2061 TRP B O 1
ATOM 3017 N N . HIS B 1 62 ? 33.065 81.975 40.164 1.00 8.00 2062 HIS B N 1
ATOM 3018 C CA . HIS B 1 62 ? 33.983 81.667 39.033 1.00 7.57 2062 HIS B CA 1
ATOM 3019 C C . HIS B 1 62 ? 34.352 80.211 39.081 1.00 7.56 2062 HIS B C 1
ATOM 3020 O O . HIS B 1 62 ? 35.049 79.717 39.957 1.00 8.88 2062 HIS B O 1
ATOM 3027 N N . GLY B 1 63 ? 33.979 79.506 37.996 1.00 8.57 2063 GLY B N 1
ATOM 3028 C CA . GLY B 1 63 ? 34.232 78.077 37.887 1.00 9.96 2063 GLY B CA 1
ATOM 3029 C C . GLY B 1 63 ? 32.930 77.291 38.074 1.00 9.46 2063 GLY B C 1
ATOM 3030 O O . GLY B 1 63 ? 32.872 76.143 37.636 1.00 11.92 2063 GLY B O 1
ATOM 3031 N N . VAL B 1 64 ? 31.924 77.918 38.705 1.00 8.76 2064 VAL B N 1
ATOM 3032 C CA . VAL B 1 64 ? 30.630 77.254 38.929 1.00 9.30 2064 VAL B CA 1
ATOM 3033 C C . VAL B 1 64 ? 29.871 77.287 37.594 1.00 9.64 2064 VAL B C 1
ATOM 3034 O O . VAL B 1 64 ? 29.688 78.366 37.018 1.00 11.98 2064 VAL B O 1
ATOM 3038 N N . HIS B 1 65 ? 29.430 76.148 37.114 1.00 9.30 2065 HIS B N 1
ATOM 3039 C CA . HIS B 1 65 ? 28.818 76.105 35.756 1.00 9.82 2065 HIS B CA 1
ATOM 3040 C C . HIS B 1 65 ? 27.469 76.786 35.743 1.00 9.09 2065 HIS B C 1
ATOM 3041 O O . HIS B 1 65 ? 27.038 77.262 34.689 1.00 10.72 2065 HIS B O 1
ATOM 3048 N N . GLN B 1 66 ? 26.772 76.784 36.891 1.00 9.05 2066 GLN B N 1
ATOM 3049 C CA . GLN B 1 66 ? 25.400 77.292 36.923 1.00 9.37 2066 GLN B CA 1
ATOM 3050 C C . GLN B 1 66 ? 24.497 76.486 35.973 1.00 9.58 2066 GLN B C 1
ATOM 3051 O O . GLN B 1 66 ? 23.709 77.046 35.197 1.00 12.64 2066 GLN B O 1
ATOM 3057 N N . LYS B 1 67 ? 24.604 75.152 36.065 1.00 10.96 2067 LYS B N 1
ATOM 3058 C CA . LYS B 1 67 ? 23.868 74.266 35.213 1.00 13.37 2067 LYS B CA 1
ATOM 3059 C C . LYS B 1 67 ? 22.386 74.406 35.562 1.00 15.79 2067 LYS B C 1
ATOM 3060 O O . LYS B 1 67 ? 21.960 74.044 36.656 1.00 19.48 2067 LYS B O 1
ATOM 3066 N N . GLY B 1 68 ? 21.634 74.955 34.623 1.00 19.11 2068 GLY B N 1
ATOM 3067 C CA . GLY B 1 68 ? 20.218 75.277 34.705 1.00 19.69 2068 GLY B CA 1
ATOM 3068 C C . GLY B 1 68 ? 19.970 76.412 35.680 1.00 19.84 2068 GLY B C 1
ATOM 3069 O O . GLY B 1 68 ? 18.831 76.648 36.094 1.00 24.69 2068 GLY B O 1
ATOM 3070 N N . THR B 1 69 ? 21.011 77.107 36.113 1.00 15.25 2069 THR B N 1
ATOM 3071 C CA . THR B 1 69 ? 20.815 78.184 37.104 1.00 13.70 2069 THR B CA 1
ATOM 3072 C C . THR B 1 69 ? 21.562 79.445 36.642 1.00 11.65 2069 THR B C 1
ATOM 3073 O O . THR B 1 69 ? 22.100 80.227 37.461 1.00 10.28 2069 THR B O 1
ATOM 3077 N N . TRP B 1 70 ? 21.633 79.718 35.331 1.00 11.05 2070 TRP B N 1
ATOM 3078 C CA . TRP B 1 70 ? 22.391 80.847 34.804 1.00 9.96 2070 TRP B CA 1
ATOM 3079 C C . TRP B 1 70 ? 21.974 82.170 35.434 1.00 9.00 2070 TRP B C 1
ATOM 3080 O O . TRP B 1 70 ? 22.825 83.074 35.492 1.00 10.26 2070 TRP B O 1
ATOM 3091 N N . ARG B 1 71 ? 20.745 82.350 35.913 1.00 9.92 2071 ARG B N 1
ATOM 3092 C CA . ARG B 1 71 ? 20.339 83.586 36.565 1.00 12.00 2071 ARG B CA 1
ATOM 3093 C C . ARG B 1 71 ? 21.013 83.814 37.917 1.00 9.51 2071 ARG B C 1
ATOM 3094 O O . ARG B 1 71 ? 20.814 84.870 38.519 1.00 11.29 2071 ARG B O 1
ATOM 3102 N N . SER B 1 72 ? 21.822 82.874 38.376 1.00 9.46 2072 SER B N 1
ATOM 3103 C CA . SER B 1 72 ? 22.652 83.054 39.584 1.00 10.16 2072 SER B CA 1
ATOM 3104 C C . SER B 1 72 ? 24.116 83.318 39.200 1.00 8.80 2072 SER B C 1
ATOM 3105 O O . SER B 1 72 ? 24.957 83.280 40.098 1.00 10.56 2072 SER B O 1
ATOM 3108 N N . ASP B 1 73 ? 24.432 83.532 37.938 1.00 8.38 2073 ASP B N 1
ATOM 3109 C CA . ASP B 1 73 ? 25.838 83.720 37.570 1.00 8.84 2073 ASP B CA 1
ATOM 3110 C C . ASP B 1 73 ? 26.440 85.031 38.024 1.00 8.71 2073 ASP B C 1
ATOM 3111 O O . ASP B 1 73 ? 27.672 85.162 38.052 1.00 10.11 2073 ASP B O 1
ATOM 3116 N N . GLY B 1 74 ? 25.631 86.021 38.378 1.00 8.72 2074 GLY B N 1
ATOM 3117 C CA . GLY B 1 74 ? 26.180 87.226 39.014 1.00 9.18 2074 GLY B CA 1
ATOM 3118 C C . GLY B 1 74 ? 26.716 88.284 38.021 1.00 9.01 2074 GLY B C 1
ATOM 3119 O O . GLY B 1 74 ? 27.591 89.051 38.416 1.00 10.54 2074 GLY B O 1
ATOM 3120 N N . VAL B 1 75 ? 26.191 88.351 36.789 1.00 8.56 2075 VAL B N 1
ATOM 3121 C CA . VAL B 1 75 ? 26.764 89.291 35.819 1.00 8.69 2075 VAL B CA 1
ATOM 3122 C C . VAL B 1 75 ? 25.741 90.382 35.554 1.00 7.87 2075 VAL B C 1
ATOM 3123 O O . VAL B 1 75 ? 24.657 90.117 34.986 1.00 8.48 2075 VAL B O 1
ATOM 3127 N N . PRO B 1 76 ? 26.048 91.623 35.910 1.00 8.74 2076 PRO B N 1
ATOM 3128 C CA . PRO B 1 76 ? 25.049 92.675 35.765 1.00 9.19 2076 PRO B CA 1
ATOM 3129 C C . PRO B 1 76 ? 24.769 92.961 34.288 1.00 8.59 2076 PRO B C 1
ATOM 3130 O O . PRO B 1 76 ? 25.652 92.984 33.443 1.00 10.21 2076 PRO B O 1
ATOM 3134 N N . GLY B 1 77 ? 23.496 93.142 33.993 1.00 8.55 2077 GLY B N 1
ATOM 3135 C CA . GLY B 1 77 ? 23.119 93.425 32.594 1.00 9.14 2077 GLY B CA 1
ATOM 3136 C C . GLY B 1 77 ? 23.111 92.193 31.696 1.00 8.58 2077 GLY B C 1
ATOM 3137 O O . GLY B 1 77 ? 22.756 92.292 30.520 1.00 9.27 2077 GLY B O 1
ATOM 3138 N N . VAL B 1 78 ? 23.509 91.047 32.238 1.00 8.81 2078 VAL B N 1
ATOM 3139 C CA . VAL B 1 78 ? 23.543 89.808 31.458 1.00 8.84 2078 VAL B CA 1
ATOM 3140 C C . VAL B 1 78 ? 22.676 88.756 32.179 1.00 8.44 2078 VAL B C 1
ATOM 3141 O O . VAL B 1 78 ? 21.815 88.196 31.513 1.00 9.21 2078 VAL B O 1
ATOM 3145 N N . THR B 1 79 ? 22.898 88.526 33.471 1.00 8.44 2079 THR B N 1
ATOM 3146 C CA . THR B 1 79 ? 22.109 87.523 34.193 1.00 8.55 2079 THR B CA 1
ATOM 3147 C C . THR B 1 79 ? 21.267 88.111 35.329 1.00 8.00 2079 THR B C 1
ATOM 3148 O O . THR B 1 79 ? 20.374 87.422 35.830 1.00 9.35 2079 THR B O 1
ATOM 3152 N N . GLN B 1 80 ? 21.535 89.332 35.733 1.00 8.47 2080 GLN B N 1
ATOM 3153 C CA . GLN B 1 80 ? 20.706 90.010 36.738 1.00 8.57 2080 GLN B CA 1
ATOM 3154 C C . GLN B 1 80 ? 20.893 91.499 36.607 1.00 8.56 2080 GLN B C 1
ATOM 3155 O O . GLN B 1 80 ? 21.851 91.967 36.002 1.00 9.12 2080 GLN B O 1
ATOM 3161 N N . GLN B 1 81 ? 19.971 92.214 37.270 1.00 9.84 2081 GLN B N 1
ATOM 3162 C CA . GLN B 1 81 ? 20.214 93.611 37.574 1.00 11.22 2081 GLN B CA 1
ATOM 3163 C C . GLN B 1 81 ? 21.135 93.658 38.795 1.00 10.27 2081 GLN B C 1
ATOM 3164 O O . GLN B 1 81 ? 21.067 92.734 39.595 1.00 11.38 2081 GLN B O 1
ATOM 3170 N N . PRO B 1 82 ? 21.958 94.679 38.969 1.00 11.31 2082 PRO B N 1
ATOM 3171 C CA . PRO B 1 82 ? 22.870 94.694 40.112 1.00 12.17 2082 PRO B CA 1
ATOM 3172 C C . PRO B 1 82 ? 22.147 94.738 41.451 1.00 10.80 2082 PRO B C 1
ATOM 3173 O O . PRO B 1 82 ? 20.964 95.068 41.556 1.00 12.11 2082 PRO B O 1
ATOM 3177 N N . ILE B 1 83 ? 22.889 94.396 42.500 1.00 11.13 2083 ILE B N 1
ATOM 3178 C CA . ILE B 1 83 ? 22.388 94.511 43.859 1.00 11.01 2083 ILE B CA 1
ATOM 3179 C C . ILE B 1 83 ? 22.666 95.946 44.306 1.00 10.51 2083 ILE B C 1
ATOM 3180 O O . ILE B 1 83 ? 23.839 96.305 44.574 1.00 11.14 2083 ILE B O 1
ATOM 3185 N N . GLU B 1 84 ? 21.598 96.746 44.370 1.00 11.50 2084 GLU B N 1
ATOM 3186 C CA . GLU B 1 84 ? 21.812 98.150 44.689 1.00 11.87 2084 GLU B CA 1
ATOM 3187 C C . GLU B 1 84 ? 22.215 98.325 46.161 1.00 13.08 2084 GLU B C 1
ATOM 3188 O O . GLU B 1 84 ? 22.064 97.444 47.003 1.00 12.83 2084 GLU B O 1
ATOM 3194 N N . ALA B 1 85 ? 22.714 99.544 46.445 1.00 13.55 2085 ALA B N 1
ATOM 3195 C CA . ALA B 1 85 ? 23.099 99.855 47.832 1.00 14.50 2085 ALA B CA 1
ATOM 3196 C C . ALA B 1 85 ? 21.948 99.597 48.776 1.00 13.61 2085 ALA B C 1
ATOM 3197 O O . ALA B 1 85 ? 20.814 100.081 48.541 1.00 15.83 2085 ALA B O 1
ATOM 3199 N N . GLY B 1 86 ? 22.201 98.853 49.855 1.00 14.77 2086 GLY B N 1
ATOM 3200 C CA . GLY B 1 86 ? 21.168 98.554 50.840 1.00 16.10 2086 GLY B CA 1
ATOM 3201 C C . GLY B 1 86 ? 20.279 97.370 50.532 1.00 16.80 2086 GLY B C 1
ATOM 3202 O O . GLY B 1 86 ? 19.530 96.943 51.422 1.00 20.58 2086 GLY B O 1
ATOM 3203 N N . ASP B 1 87 ? 20.385 96.828 49.291 1.00 15.43 2087 ASP B N 1
ATOM 3204 C CA . ASP B 1 87 ? 19.497 95.738 48.937 1.00 15.13 2087 ASP B CA 1
ATOM 3205 C C . ASP B 1 87 ? 20.122 94.374 49.167 1.00 14.04 2087 ASP B C 1
ATOM 3206 O O . ASP B 1 87 ? 21.288 94.233 49.496 1.00 14.14 2087 ASP B O 1
ATOM 3211 N N . SER B 1 88 ? 19.290 93.361 48.949 1.00 17.53 2088 SER B N 1
ATOM 3212 C CA . SER B 1 88 ? 19.721 91.983 49.166 1.00 18.21 2088 SER B CA 1
ATOM 3213 C C . SER B 1 88 ? 19.350 91.121 47.979 1.00 16.55 2088 SER B C 1
ATOM 3214 O O . SER B 1 88 ? 18.462 91.495 47.183 1.00 20.01 2088 SER B O 1
ATOM 3217 N N . TYR B 1 89 ? 19.987 89.981 47.864 1.00 15.51 2089 TYR B N 1
ATOM 3218 C CA . TYR B 1 89 ? 19.823 89.120 46.692 1.00 15.10 2089 TYR B CA 1
ATOM 3219 C C . TYR B 1 89 ? 20.268 87.731 47.107 1.00 14.21 2089 TYR B C 1
ATOM 3220 O O . TYR B 1 89 ? 21.263 87.620 47.865 1.00 15.59 2089 TYR B O 1
ATOM 3229 N N . THR B 1 90 ? 19.585 86.725 46.637 1.00 12.89 2090 THR B N 1
ATOM 3230 C CA . THR B 1 90 ? 19.956 85.348 46.950 1.00 13.30 2090 THR B CA 1
ATOM 3231 C C . THR B 1 90 ? 20.449 84.611 45.715 1.00 12.28 2090 THR B C 1
ATOM 3232 O O . THR B 1 90 ? 19.776 84.604 44.660 1.00 16.84 2090 THR B O 1
ATOM 3236 N N . TYR B 1 91 ? 21.594 83.969 45.804 1.00 10.98 2091 TYR B N 1
ATOM 3237 C CA . TYR B 1 91 ? 22.151 83.069 44.790 1.00 11.60 2091 TYR B CA 1
ATOM 3238 C C . TYR B 1 91 ? 21.838 81.647 45.173 1.00 10.67 2091 TYR B C 1
ATOM 3239 O O . TYR B 1 91 ? 21.965 81.293 46.338 1.00 12.69 2091 TYR B O 1
ATOM 3248 N N . LYS B 1 92 ? 21.459 80.834 44.173 1.00 11.19 2092 LYS B N 1
ATOM 3249 C CA . LYS B 1 92 ? 21.296 79.394 44.429 1.00 11.84 2092 LYS B CA 1
ATOM 3250 C C . LYS B 1 92 ? 21.978 78.640 43.305 1.00 11.47 2092 LYS B C 1
ATOM 3251 O O . LYS B 1 92 ? 21.715 78.926 42.132 1.00 13.59 2092 LYS B O 1
ATOM 3257 N N . PHE B 1 93 ? 22.844 77.691 43.634 1.00 11.73 2093 PHE B N 1
ATOM 3258 C CA . PHE B 1 93 ? 23.465 76.868 42.582 1.00 12.22 2093 PHE B CA 1
ATOM 3259 C C . PHE B 1 93 ? 23.876 75.539 43.188 1.00 11.14 2093 PHE B C 1
ATOM 3260 O O . PHE B 1 93 ? 24.014 75.397 44.423 1.00 13.55 2093 PHE B O 1
ATOM 3268 N N . LYS B 1 94 ? 24.074 74.556 42.320 1.00 10.72 2094 LYS B N 1
ATOM 3269 C CA . LYS B 1 94 ? 24.611 73.230 42.717 1.00 11.74 2094 LYS B CA 1
ATOM 3270 C C . LYS B 1 94 ? 26.111 73.189 42.433 1.00 10.79 2094 LYS B C 1
ATOM 3271 O O . LYS B 1 94 ? 26.574 73.570 41.351 1.00 13.06 2094 LYS B O 1
ATOM 3277 N N . ALA B 1 95 ? 26.893 72.778 43.435 1.00 10.24 2095 ALA B N 1
ATOM 3278 C CA . ALA B 1 95 ? 28.341 72.727 43.300 1.00 12.34 2095 ALA B CA 1
ATOM 3279 C C . ALA B 1 95 ? 28.753 71.432 42.621 1.00 10.61 2095 ALA B C 1
ATOM 3280 O O . ALA B 1 95 ? 29.413 70.578 43.220 1.00 13.72 2095 ALA B O 1
ATOM 3282 N N . ASP B 1 96 ? 28.403 71.296 41.326 1.00 10.09 2096 ASP B N 1
ATOM 3283 C CA A ASP B 1 96 ? 28.724 70.085 40.577 0.50 11.11 2096 ASP B CA 1
ATOM 3284 C CA B ASP B 1 96 ? 28.727 70.108 40.562 0.50 10.77 2096 ASP B CA 1
ATOM 3285 C C . ASP B 1 96 ? 30.098 70.185 39.917 1.00 10.91 2096 ASP B C 1
ATOM 3286 O O . ASP B 1 96 ? 30.527 69.173 39.375 1.00 22.18 2096 ASP B O 1
ATOM 3295 N N . ARG B 1 97 ? 30.760 71.301 39.937 1.00 9.87 2097 ARG B N 1
ATOM 3296 C CA . ARG B 1 97 ? 32.115 71.448 39.409 1.00 9.67 2097 ARG B CA 1
ATOM 3297 C C . ARG B 1 97 ? 33.092 71.410 40.560 1.00 8.69 2097 ARG B C 1
ATOM 3298 O O . ARG B 1 97 ? 32.974 72.178 41.526 1.00 10.49 2097 ARG B O 1
ATOM 3306 N N . ILE B 1 98 ? 34.078 70.507 40.472 1.00 8.58 2098 ILE B N 1
ATOM 3307 C CA . ILE B 1 98 ? 34.973 70.273 41.604 1.00 8.23 2098 ILE B CA 1
ATOM 3308 C C . ILE B 1 98 ? 36.134 71.255 41.584 1.00 7.98 2098 ILE B C 1
ATOM 3309 O O . ILE B 1 98 ? 36.502 71.846 40.557 1.00 8.46 2098 ILE B O 1
ATOM 3314 N N . GLY B 1 99 ? 36.812 71.366 42.747 1.00 7.72 2099 GLY B N 1
ATOM 3315 C CA . GLY B 1 99 ? 38.141 71.885 42.851 1.00 7.02 2099 GLY B CA 1
ATOM 3316 C C . GLY B 1 99 ? 38.208 73.304 43.388 1.00 6.90 2099 GLY B C 1
ATOM 3317 O O . GLY B 1 99 ? 37.292 73.858 44.023 1.00 7.46 2099 GLY B O 1
ATOM 3318 N N . THR B 1 100 ? 39.372 73.912 43.103 1.00 6.39 2100 THR B N 1
ATOM 3319 C CA . THR B 1 100 ? 39.640 75.279 43.507 1.00 6.70 2100 THR B CA 1
ATOM 3320 C C . THR B 1 100 ? 38.913 76.302 42.624 1.00 6.12 2100 THR B C 1
ATOM 3321 O O . THR B 1 100 ? 39.334 76.563 41.496 1.00 7.05 2100 THR B O 1
ATOM 3325 N N . LEU B 1 101 ? 37.817 76.840 43.161 1.00 6.17 2101 LEU B N 1
ATOM 3326 C CA . LEU B 1 101 ? 37.026 77.877 42.491 1.00 6.14 2101 LEU B CA 1
ATOM 3327 C C . LEU B 1 101 ? 37.163 79.162 43.289 1.00 6.15 2101 LEU B C 1
ATOM 3328 O O . LEU B 1 101 ? 37.876 79.183 44.317 1.00 7.21 2101 LEU B O 1
ATOM 3333 N N . TRP B 1 102 ? 36.502 80.217 42.844 1.00 6.43 2102 TRP B N 1
ATOM 3334 C CA . TRP B 1 102 ? 36.535 81.452 43.647 1.00 6.98 2102 TRP B CA 1
ATOM 3335 C C . TRP B 1 102 ? 35.319 82.264 43.316 1.00 7.03 2102 TRP B C 1
ATOM 3336 O O . TRP B 1 102 ? 34.509 81.870 42.461 1.00 8.28 2102 TRP B O 1
ATOM 3347 N N . TYR B 1 103 ? 35.126 83.362 44.007 1.00 7.08 2103 TYR B N 1
ATOM 3348 C CA . TYR B 1 103 ? 33.967 84.241 43.760 1.00 6.90 2103 TYR B CA 1
ATOM 3349 C C . TYR B 1 103 ? 34.448 85.681 43.803 1.00 7.15 2103 TYR B C 1
ATOM 3350 O O . TYR B 1 103 ? 35.441 85.996 44.490 1.00 7.92 2103 TYR B O 1
ATOM 3359 N N . HIS B 1 104 ? 33.738 86.552 43.082 1.00 6.89 2104 HIS B N 1
ATOM 3360 C CA . HIS B 1 104 ? 34.154 87.933 43.073 1.00 6.85 2104 HIS B CA 1
ATOM 3361 C C . HIS B 1 104 ? 33.005 88.790 42.552 1.00 7.32 2104 HIS B C 1
ATOM 3362 O O . HIS B 1 104 ? 32.112 88.270 41.881 1.00 8.31 2104 HIS B O 1
ATOM 3369 N N . CYS B 1 105 ? 33.098 90.077 42.841 1.00 8.59 2105 CYS B N 1
ATOM 3370 C CA . CYS B 1 105 ? 32.098 91.009 42.270 1.00 9.06 2105 CYS B CA 1
ATOM 3371 C C . CYS B 1 105 ? 32.217 91.015 40.762 1.00 8.60 2105 CYS B C 1
ATOM 3372 O O . CYS B 1 105 ? 33.319 90.797 40.216 1.00 9.85 2105 CYS B O 1
ATOM 3375 N N . HIS B 1 106 ? 31.117 91.264 40.049 1.00 8.43 2106 HIS B N 1
ATOM 3376 C CA . HIS B 1 106 ? 31.209 91.409 38.592 1.00 9.70 2106 HIS B CA 1
ATOM 3377 C C . HIS B 1 106 ? 30.671 92.744 38.113 1.00 10.05 2106 HIS B C 1
ATOM 3378 O O . HIS B 1 106 ? 30.404 92.912 36.927 1.00 10.88 2106 HIS B O 1
ATOM 3385 N N . VAL B 1 107 ? 30.526 93.690 39.021 1.00 10.83 2107 VAL B N 1
ATOM 3386 C CA . VAL B 1 107 ? 30.289 95.106 38.677 1.00 11.35 2107 VAL B CA 1
ATOM 3387 C C . VAL B 1 107 ? 31.612 95.885 38.722 1.00 11.54 2107 VAL B C 1
ATOM 3388 O O . VAL B 1 107 ? 32.429 95.724 39.674 1.00 13.61 2107 VAL B O 1
ATOM 3392 N N . ASN B 1 108 ? 31.775 96.787 37.767 1.00 14.27 2108 ASN B N 1
ATOM 3393 C CA . ASN B 1 108 ? 32.997 97.629 37.786 1.00 15.66 2108 ASN B CA 1
ATOM 3394 C C . ASN B 1 108 ? 34.284 96.878 38.074 1.00 15.25 2108 ASN B C 1
ATOM 3395 O O . ASN B 1 108 ? 35.066 97.291 38.937 1.00 18.19 2108 ASN B O 1
ATOM 3400 N N . VAL B 1 109 ? 34.476 95.718 37.422 1.00 14.07 2109 VAL B N 1
ATOM 3401 C CA . VAL B 1 109 ? 35.437 94.724 37.906 1.00 14.06 2109 VAL B CA 1
ATOM 3402 C C . VAL B 1 109 ? 36.864 95.254 37.941 1.00 12.31 2109 VAL B C 1
ATOM 3403 O O . VAL B 1 109 ? 37.664 94.869 38.821 1.00 12.79 2109 VAL B O 1
ATOM 3407 N N . ASN B 1 110 ? 37.227 96.099 36.979 1.00 10.79 2110 ASN B N 1
ATOM 3408 C CA . ASN B 1 110 ? 38.606 96.625 36.961 1.00 11.72 2110 ASN B CA 1
ATOM 3409 C C . ASN B 1 110 ? 38.965 97.275 38.265 1.00 10.31 2110 ASN B C 1
ATOM 3410 O O . ASN B 1 110 ? 40.082 97.143 38.752 1.00 12.03 2110 ASN B O 1
ATOM 3415 N N . GLU B 1 111 ? 38.020 97.996 38.904 1.00 9.91 2111 GLU B N 1
ATOM 3416 C CA . GLU B 1 111 ? 38.273 98.587 40.214 1.00 10.11 2111 GLU B CA 1
ATOM 3417 C C . GLU B 1 111 ? 37.891 97.620 41.344 1.00 9.09 2111 GLU B C 1
ATOM 3418 O O . GLU B 1 111 ? 38.656 97.391 42.272 1.00 10.02 2111 GLU B O 1
ATOM 3424 N N . HIS B 1 112 ? 36.654 97.044 41.309 1.00 9.04 2112 HIS B N 1
ATOM 3425 C CA . HIS B 1 112 ? 36.177 96.315 42.480 1.00 9.11 2112 HIS B CA 1
ATOM 3426 C C . HIS B 1 112 ? 36.964 95.039 42.747 1.00 9.55 2112 HIS B C 1
ATOM 3427 O O . HIS B 1 112 ? 37.292 94.711 43.898 1.00 9.78 2112 HIS B O 1
ATOM 3434 N N . VAL B 1 113 ? 37.290 94.319 41.675 1.00 9.45 2113 VAL B N 1
ATOM 3435 C CA . VAL B 1 113 ? 38.135 93.129 41.815 1.00 10.48 2113 VAL B CA 1
ATOM 3436 C C . VAL B 1 113 ? 39.605 93.544 41.800 1.00 10.67 2113 VAL B C 1
ATOM 3437 O O . VAL B 1 113 ? 40.403 92.985 42.593 1.00 11.35 2113 VAL B O 1
ATOM 3441 N N . GLY B 1 114 ? 39.962 94.501 40.937 1.00 9.85 2114 GLY B N 1
ATOM 3442 C CA . GLY B 1 114 ? 41.363 94.890 40.813 1.00 10.38 2114 GLY B CA 1
ATOM 3443 C C . GLY B 1 114 ? 41.940 95.465 42.095 1.00 9.92 2114 GLY B C 1
ATOM 3444 O O . GLY B 1 114 ? 43.094 95.166 42.440 1.00 12.48 2114 GLY B O 1
ATOM 3445 N N . VAL B 1 115 ? 41.246 96.364 42.781 1.00 9.45 2115 VAL B N 1
ATOM 3446 C CA . VAL B 1 115 ? 41.832 97.035 43.932 1.00 9.85 2115 VAL B CA 1
ATOM 3447 C C . VAL B 1 115 ? 40.876 97.132 45.119 1.00 9.93 2115 VAL B C 1
ATOM 3448 O O . VAL B 1 115 ? 41.299 97.661 46.147 1.00 10.93 2115 VAL B O 1
ATOM 3452 N N . ARG B 1 116 ? 39.639 96.656 45.094 1.00 9.45 2116 ARG B N 1
ATOM 3453 C CA . ARG B 1 116 ? 38.761 96.798 46.271 1.00 9.57 2116 ARG B CA 1
ATOM 3454 C C . ARG B 1 116 ? 38.508 95.471 46.957 1.00 8.22 2116 ARG B C 1
ATOM 3455 O O . ARG B 1 116 ? 37.636 95.415 47.831 1.00 9.71 2116 ARG B O 1
ATOM 3463 N N . GLY B 1 117 ? 39.272 94.439 46.665 1.00 8.57 2117 GLY B N 1
ATOM 3464 C CA . GLY B 1 117 ? 39.292 93.240 47.481 1.00 9.06 2117 GLY B CA 1
ATOM 3465 C C . GLY B 1 117 ? 38.021 92.387 47.370 1.00 8.09 2117 GLY B C 1
ATOM 3466 O O . GLY B 1 117 ? 37.765 91.601 48.303 1.00 8.64 2117 GLY B O 1
ATOM 3467 N N . MET B 1 118 ? 37.248 92.546 46.298 1.00 8.17 2118 MET B N 1
ATOM 3468 C CA . MET B 1 118 ? 35.959 91.858 46.249 1.00 7.90 2118 MET B CA 1
ATOM 3469 C C . MET B 1 118 ? 36.105 90.450 45.701 1.00 7.50 2118 MET B C 1
ATOM 3470 O O . MET B 1 118 ? 35.669 90.152 44.583 1.00 8.37 2118 MET B O 1
ATOM 3475 N N . TRP B 1 119 ? 36.700 89.584 46.490 1.00 7.75 2119 TRP B N 1
ATOM 3476 C CA . TRP B 1 119 ? 36.980 88.222 46.041 1.00 7.94 2119 TRP B CA 1
ATOM 3477 C C . TRP B 1 119 ? 37.239 87.352 47.261 1.00 6.96 2119 TRP B C 1
ATOM 3478 O O . TRP B 1 119 ? 37.653 87.808 48.344 1.00 8.13 2119 TRP B O 1
ATOM 3489 N N . GLY B 1 120 ? 37.044 86.037 47.088 1.00 7.22 2120 GLY B N 1
ATOM 3490 C CA . GLY B 1 120 ? 37.366 85.032 48.082 1.00 7.46 2120 GLY B CA 1
ATOM 3491 C C . GLY B 1 120 ? 37.358 83.667 47.467 1.00 7.12 2120 GLY B C 1
ATOM 3492 O O . GLY B 1 120 ? 37.006 83.490 46.280 1.00 7.98 2120 GLY B O 1
ATOM 3493 N N . PRO B 1 121 ? 37.773 82.658 48.210 1.00 7.32 2121 PRO B N 1
ATOM 3494 C CA . PRO B 1 121 ? 37.921 81.304 47.695 1.00 6.81 2121 PRO B CA 1
ATOM 3495 C C . PRO B 1 121 ? 36.702 80.435 47.892 1.00 6.75 2121 PRO B C 1
ATOM 3496 O O . PRO B 1 121 ? 36.031 80.540 48.918 1.00 7.75 2121 PRO B O 1
ATOM 3500 N N . LEU B 1 122 ? 36.441 79.560 46.887 1.00 6.58 2122 LEU B N 1
ATOM 3501 C CA . LEU B 1 122 ? 35.331 78.604 46.916 1.00 6.92 2122 LEU B CA 1
ATOM 3502 C C . LEU B 1 122 ? 35.928 77.250 46.604 1.00 6.69 2122 LEU B C 1
ATOM 3503 O O . LEU B 1 122 ? 36.277 76.954 45.473 1.00 7.65 2122 LEU B O 1
ATOM 3508 N N . ILE B 1 123 ? 36.084 76.394 47.620 1.00 7.13 2123 ILE B N 1
ATOM 3509 C CA . ILE B 1 123 ? 36.683 75.083 47.470 1.00 7.31 2123 ILE B CA 1
ATOM 3510 C C . ILE B 1 123 ? 35.631 74.002 47.468 1.00 7.21 2123 ILE B C 1
ATOM 3511 O O . ILE B 1 123 ? 34.846 73.875 48.415 1.00 8.22 2123 ILE B O 1
ATOM 3516 N N . VAL B 1 124 ? 35.581 73.252 46.375 1.00 7.72 2124 VAL B N 1
ATOM 3517 C CA . VAL B 1 124 ? 34.610 72.142 46.250 1.00 7.83 2124 VAL B CA 1
ATOM 3518 C C . VAL B 1 124 ? 35.399 70.843 46.319 1.00 8.19 2124 VAL B C 1
ATOM 3519 O O . VAL B 1 124 ? 36.229 70.524 45.455 1.00 9.48 2124 VAL B O 1
ATOM 3523 N N . ASP B 1 125 ? 35.166 70.058 47.382 1.00 8.43 2125 ASP B N 1
ATOM 3524 C CA . ASP B 1 125 ? 35.908 68.807 47.531 1.00 8.68 2125 ASP B CA 1
ATOM 3525 C C . ASP B 1 125 ? 35.338 67.744 46.553 1.00 9.32 2125 ASP B C 1
ATOM 3526 O O . ASP B 1 125 ? 34.128 67.476 46.554 1.00 10.23 2125 ASP B O 1
ATOM 3531 N N . PRO B 1 126 ? 36.191 67.118 45.757 1.00 9.63 2126 PRO B N 1
ATOM 3532 C CA . PRO B 1 126 ? 35.674 66.059 44.856 1.00 10.41 2126 PRO B CA 1
ATOM 3533 C C . PRO B 1 126 ? 35.299 64.817 45.628 1.00 9.97 2126 PRO B C 1
ATOM 3534 O O . PRO B 1 126 ? 35.931 64.439 46.630 1.00 10.96 2126 PRO B O 1
ATOM 3538 N N . LYS B 1 127 ? 34.279 64.134 45.132 1.00 10.93 2127 LYS B N 1
ATOM 3539 C CA . LYS B 1 127 ? 33.956 62.789 45.611 1.00 12.70 2127 LYS B CA 1
ATOM 3540 C C . LYS B 1 127 ? 35.132 61.849 45.456 1.00 12.61 2127 LYS B C 1
ATOM 3541 O O . LYS B 1 127 ? 35.305 60.921 46.291 1.00 17.37 2127 LYS B O 1
ATOM 3547 N N . GLN B 1 128 ? 35.948 62.001 44.433 1.00 11.38 2128 GLN B N 1
ATOM 3548 C CA . GLN B 1 128 ? 37.083 61.122 44.151 1.00 11.04 2128 GLN B CA 1
ATOM 3549 C C . GLN B 1 128 ? 38.349 61.959 44.025 1.00 10.74 2128 GLN B C 1
ATOM 3550 O O . GLN B 1 128 ? 38.829 62.299 42.919 1.00 13.66 2128 GLN B O 1
ATOM 3556 N N . PRO B 1 129 ? 38.966 62.302 45.144 1.00 11.36 2129 PRO B N 1
ATOM 3557 C CA . PRO B 1 129 ? 40.200 63.058 45.088 1.00 13.16 2129 PRO B CA 1
ATOM 3558 C C . PRO B 1 129 ? 41.269 62.208 44.426 1.00 12.54 2129 PRO B C 1
ATOM 3559 O O . PRO B 1 129 ? 41.161 60.990 44.354 1.00 16.77 2129 PRO B O 1
ATOM 3563 N N . LEU B 1 130 ? 42.320 62.838 43.934 1.00 12.56 2130 LEU B N 1
ATOM 3564 C CA . LEU B 1 130 ? 43.522 62.091 43.498 1.00 13.56 2130 LEU B CA 1
ATOM 3565 C C . LEU B 1 130 ? 44.166 61.400 44.664 1.00 13.98 2130 LEU B C 1
ATOM 3566 O O . LEU B 1 130 ? 44.084 61.848 45.804 1.00 13.52 2130 LEU B O 1
ATOM 3571 N N . PRO B 1 131 ? 44.885 60.305 44.395 1.00 15.74 2131 PRO B N 1
ATOM 3572 C CA . PRO B 1 131 ? 45.610 59.634 45.496 1.00 17.31 2131 PRO B CA 1
ATOM 3573 C C . PRO B 1 131 ? 46.528 60.592 46.251 1.00 14.83 2131 PRO B C 1
ATOM 3574 O O . PRO B 1 131 ? 46.611 60.528 47.467 1.00 16.47 2131 PRO B O 1
ATOM 3578 N N . ILE B 1 132 ? 47.167 61.522 45.510 1.00 15.47 2132 ILE B N 1
ATOM 3579 C CA . ILE B 1 132 ? 48.119 62.413 46.225 1.00 15.20 2132 ILE B CA 1
ATOM 3580 C C . ILE B 1 132 ? 47.345 63.337 47.135 1.00 14.47 2132 ILE B C 1
ATOM 3581 O O . ILE B 1 132 ? 47.850 63.716 48.208 1.00 14.59 2132 ILE B O 1
ATOM 3586 N N . GLU B 1 133 ? 46.124 63.693 46.736 1.00 13.43 2133 GLU B N 1
ATOM 3587 C CA . GLU B 1 133 ? 45.339 64.578 47.606 1.00 13.36 2133 GLU B CA 1
ATOM 3588 C C . GLU B 1 133 ? 44.980 63.899 48.929 1.00 13.01 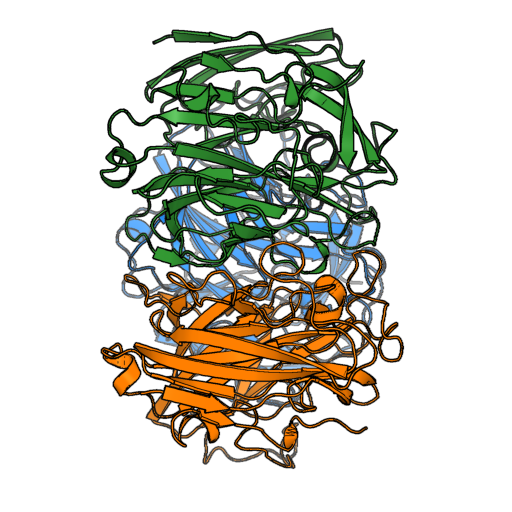2133 GLU B C 1
ATOM 3589 O O . GLU B 1 133 ? 44.794 64.590 49.930 1.00 15.14 2133 GLU B O 1
ATOM 3595 N N . LYS B 1 134 ? 44.847 62.578 48.933 1.00 14.08 2134 LYS B N 1
ATOM 3596 C CA . LYS B 1 134 ? 44.515 61.886 50.155 1.00 14.40 2134 LYS B CA 1
ATOM 3597 C C . LYS B 1 134 ? 45.712 61.896 51.104 1.00 14.80 2134 LYS B C 1
ATOM 3598 O O . LYS B 1 134 ? 45.520 61.610 52.290 1.00 20.95 2134 LYS B O 1
ATOM 3604 N N . ARG B 1 135 ? 46.930 62.168 50.678 1.00 14.72 2135 ARG B N 1
ATOM 3605 C CA . ARG B 1 135 ? 48.138 62.204 51.503 1.00 14.65 2135 ARG B CA 1
ATOM 3606 C C . ARG B 1 135 ? 48.336 63.601 52.108 1.00 12.47 2135 ARG B C 1
ATOM 3607 O O . ARG B 1 135 ? 49.204 63.777 52.974 1.00 13.31 2135 ARG B O 1
ATOM 3615 N N . VAL B 1 136 ? 47.591 64.631 51.664 1.00 11.60 2136 VAL B N 1
ATOM 3616 C CA . VAL B 1 136 ? 47.825 65.998 52.066 1.00 11.32 2136 VAL B CA 1
ATOM 3617 C C . VAL B 1 136 ? 47.568 66.132 53.564 1.00 12.17 2136 VAL B C 1
ATOM 3618 O O . VAL B 1 136 ? 46.573 65.621 54.080 1.00 15.13 2136 VAL B O 1
ATOM 3622 N N . THR B 1 137 ? 48.507 66.841 54.205 1.00 11.55 2137 THR B N 1
ATOM 3623 C CA . THR B 1 137 ? 48.409 67.128 55.626 1.00 11.84 2137 THR B CA 1
ATOM 3624 C C . THR B 1 137 ? 48.168 68.615 55.877 1.00 12.55 2137 THR B C 1
ATOM 3625 O O . THR B 1 137 ? 47.828 68.980 57.003 1.00 14.78 2137 THR B O 1
ATOM 3629 N N . LYS B 1 138 ? 48.339 69.487 54.891 1.00 11.71 2138 LYS B N 1
ATOM 3630 C CA . LYS B 1 138 ? 48.144 70.925 55.050 1.00 10.76 2138 LYS B CA 1
ATOM 3631 C C . LYS B 1 138 ? 47.656 71.470 53.696 1.00 9.86 2138 LYS B C 1
ATOM 3632 O O . LYS B 1 138 ? 48.297 71.203 52.665 1.00 10.59 2138 LYS B O 1
ATOM 3638 N N . ASP B 1 139 ? 46.604 72.230 53.739 1.00 8.78 2139 ASP B N 1
ATOM 3639 C CA . ASP B 1 139 ? 45.959 72.790 52.541 1.00 8.74 2139 ASP B CA 1
ATOM 3640 C C . ASP B 1 139 ? 46.105 74.314 52.682 1.00 8.89 2139 ASP B C 1
ATOM 3641 O O . ASP B 1 139 ? 45.803 74.862 53.745 1.00 9.80 2139 ASP B O 1
ATOM 3646 N N . VAL B 1 140 ? 46.584 74.978 51.624 1.00 8.45 2140 VAL B N 1
ATOM 3647 C CA . VAL B 1 140 ? 47.046 76.349 51.683 1.00 8.23 2140 VAL B CA 1
ATOM 3648 C C . VAL B 1 140 ? 46.453 77.165 50.542 1.00 7.79 2140 VAL B C 1
ATOM 3649 O O . VAL B 1 140 ? 46.665 76.798 49.377 1.00 9.21 2140 VAL B O 1
ATOM 3653 N N . ILE B 1 141 ? 45.781 78.246 50.833 1.00 7.42 2141 ILE B N 1
ATOM 3654 C CA . ILE B 1 141 ? 45.209 79.166 49.823 1.00 6.63 2141 ILE B CA 1
ATOM 3655 C C . ILE B 1 141 ? 46.084 80.399 49.719 1.00 7.13 2141 ILE B C 1
ATOM 3656 O O . ILE B 1 141 ? 46.344 81.086 50.727 1.00 8.02 2141 ILE B O 1
ATOM 3661 N N . MET B 1 142 ? 46.516 80.746 48.523 1.00 7.21 2142 MET B N 1
ATOM 3662 C CA . MET B 1 142 ? 47.323 81.933 48.222 1.00 6.98 2142 MET B CA 1
ATOM 3663 C C . MET B 1 142 ? 46.669 82.711 47.100 1.00 6.66 2142 MET B C 1
ATOM 3664 O O . MET B 1 142 ? 46.729 82.338 45.917 1.00 6.88 2142 MET B O 1
ATOM 3669 N N . MET B 1 143 ? 46.015 83.821 47.471 1.00 6.98 2143 MET B N 1
ATOM 3670 C CA . MET B 1 143 ? 45.292 84.673 46.491 1.00 6.91 2143 MET B CA 1
ATOM 3671 C C . MET B 1 143 ? 46.118 85.921 46.235 1.00 6.89 2143 MET B C 1
ATOM 3672 O O . MET B 1 143 ? 46.326 86.744 47.126 1.00 7.55 2143 MET B O 1
ATOM 3677 N N . MET B 1 144 ? 46.644 86.043 45.002 1.00 6.68 2144 MET B N 1
ATOM 3678 C CA . MET B 1 144 ? 47.544 87.149 44.685 1.00 7.25 2144 MET B CA 1
ATOM 3679 C C . MET B 1 144 ? 46.759 88.310 44.064 1.00 6.81 2144 MET B C 1
ATOM 3680 O O . MET B 1 144 ? 45.847 88.088 43.283 1.00 7.98 2144 MET B O 1
ATOM 3685 N N . SER B 1 145 ? 47.162 89.532 44.391 1.00 7.68 2145 SER B N 1
ATOM 3686 C CA . SER B 1 145 ? 46.554 90.704 43.797 1.00 7.74 2145 SER B CA 1
ATOM 3687 C C . SER B 1 145 ? 47.540 91.869 43.876 1.00 7.87 2145 SER B C 1
ATOM 3688 O O . SER B 1 145 ? 48.643 91.747 44.432 1.00 8.65 2145 SER B O 1
ATOM 3691 N N . THR B 1 146 ? 47.110 92.990 43.299 1.00 8.12 2146 THR B N 1
ATOM 3692 C CA . THR B 1 146 ? 47.953 94.208 43.229 1.00 8.69 2146 THR B CA 1
ATOM 3693 C C . THR B 1 146 ? 47.123 95.406 43.673 1.00 8.94 2146 THR B C 1
ATOM 3694 O O . THR B 1 146 ? 45.866 95.364 43.709 1.00 9.22 2146 THR B O 1
ATOM 3698 N N . TRP B 1 147 ? 47.833 96.490 43.983 1.00 8.46 2147 TRP B N 1
ATOM 3699 C CA . TRP B 1 147 ? 47.173 97.644 44.622 1.00 9.39 2147 TRP B CA 1
ATOM 3700 C C . TRP B 1 147 ? 47.774 98.907 43.996 1.00 9.40 2147 TRP B C 1
ATOM 3701 O O . TRP B 1 147 ? 48.981 98.934 43.683 1.00 10.40 2147 TRP B O 1
ATOM 3712 N N . GLU B 1 148 ? 46.950 99.928 43.848 1.00 10.68 2148 GLU B N 1
ATOM 3713 C CA . GLU B 1 148 ? 47.320 101.233 43.305 1.00 11.11 2148 GLU B CA 1
ATOM 3714 C C . GLU B 1 148 ? 47.238 102.237 44.434 1.00 10.81 2148 GLU B C 1
ATOM 3715 O O . GLU B 1 148 ? 46.161 102.678 44.845 1.00 12.08 2148 GLU B O 1
ATOM 3721 N N . SER B 1 149 ? 48.386 102.611 45.013 1.00 12.90 2149 SER B N 1
ATOM 3722 C CA . SER B 1 149 ? 48.314 103.446 46.199 1.00 14.23 2149 SER B CA 1
ATOM 3723 C C . SER B 1 149 ? 47.640 104.773 45.915 1.00 14.18 2149 SER B C 1
ATOM 3724 O O . SER B 1 149 ? 47.032 105.320 46.849 1.00 14.68 2149 SER B O 1
ATOM 3727 N N . ALA B 1 150 ? 47.684 105.296 44.706 1.00 13.78 2150 ALA B N 1
ATOM 3728 C CA . ALA B 1 150 ? 47.056 106.613 44.487 1.00 15.28 2150 ALA B CA 1
ATOM 3729 C C . ALA B 1 150 ? 45.576 106.634 44.774 1.00 13.70 2150 ALA B C 1
ATOM 3730 O O . ALA B 1 150 ? 45.001 107.681 45.015 1.00 15.72 2150 ALA B O 1
ATOM 3732 N N . VAL B 1 151 ? 44.898 105.480 44.712 1.00 13.19 2151 VAL B N 1
ATOM 3733 C CA . VAL B 1 151 ? 43.447 105.458 44.875 1.00 12.09 2151 VAL B CA 1
ATOM 3734 C C . VAL B 1 151 ? 43.075 104.701 46.128 1.00 11.88 2151 VAL B C 1
ATOM 3735 O O . VAL B 1 151 ? 41.921 104.295 46.274 1.00 12.23 2151 VAL B O 1
ATOM 3739 N N . ALA B 1 152 ? 44.003 104.511 47.057 1.00 11.95 2152 ALA B N 1
ATOM 3740 C CA . ALA B 1 152 ? 43.734 103.800 48.284 1.00 11.98 2152 ALA B CA 1
ATOM 3741 C C . ALA B 1 152 ? 42.536 104.386 49.061 1.00 12.05 2152 ALA B C 1
ATOM 3742 O O . ALA B 1 152 ? 41.786 103.652 49.680 1.00 13.29 2152 ALA B O 1
ATOM 3744 N N . ASP B 1 153 ? 42.371 105.714 49.042 1.00 12.60 2153 ASP B N 1
ATOM 3745 C CA . ASP B 1 153 ? 41.294 106.382 49.788 1.00 13.95 2153 ASP B CA 1
ATOM 3746 C C . ASP B 1 153 ? 40.124 106.772 48.880 1.00 14.35 2153 ASP B C 1
ATOM 3747 O O . ASP B 1 153 ? 39.245 107.571 49.248 1.00 19.27 2153 ASP B O 1
ATOM 3752 N N . LYS B 1 154 ? 40.024 106.261 47.659 1.00 14.30 2154 LYS B N 1
ATOM 3753 C CA . LYS B 1 154 ? 39.150 106.853 46.615 1.00 15.83 2154 LYS B CA 1
ATOM 3754 C C . LYS B 1 154 ? 38.276 105.835 45.890 1.00 13.46 2154 LYS B C 1
ATOM 3755 O O . LYS B 1 154 ? 38.505 105.532 44.708 1.00 16.54 2154 LYS B O 1
ATOM 3761 N N . TYR B 1 155 ? 37.217 105.340 46.566 1.00 15.62 2155 TYR B N 1
ATOM 3762 C CA . TYR B 1 155 ? 36.222 104.500 45.890 1.00 14.46 2155 TYR B CA 1
ATOM 3763 C C . TYR B 1 155 ? 35.743 105.195 44.639 1.00 15.05 2155 TYR B C 1
ATOM 3764 O O . TYR B 1 155 ? 35.511 106.398 44.610 1.00 18.95 2155 TYR B O 1
ATOM 3773 N N . GLY B 1 156 ? 35.622 104.449 43.568 1.00 14.37 2156 GLY B N 1
ATOM 3774 C CA . GLY B 1 156 ? 35.097 104.925 42.300 1.00 14.85 2156 GLY B CA 1
ATOM 3775 C C . GLY B 1 156 ? 36.250 105.268 41.371 1.00 14.33 2156 GLY B C 1
ATOM 3776 O O . GLY B 1 156 ? 36.006 105.754 40.244 1.00 16.99 2156 GLY B O 1
ATOM 3777 N N . GLU B 1 157 ? 37.466 105.034 41.796 1.00 14.19 2157 GLU B N 1
ATOM 3778 C CA . GLU B 1 157 ? 38.662 105.291 40.971 1.00 16.32 2157 GLU B CA 1
ATOM 3779 C C . GLU B 1 157 ? 39.591 104.077 41.003 1.00 13.64 2157 GLU B C 1
ATOM 3780 O O . GLU B 1 157 ? 39.578 103.341 41.979 1.00 15.10 2157 GLU B O 1
ATOM 3786 N N . GLY B 1 158 ? 40.385 103.924 39.939 1.00 14.95 2158 GLY B N 1
ATOM 3787 C CA . GLY B 1 158 ? 41.401 102.886 39.891 1.00 16.09 2158 GLY B CA 1
ATOM 3788 C C . GLY B 1 158 ? 41.138 101.773 38.898 1.00 13.86 2158 GLY B C 1
ATOM 3789 O O . GLY B 1 158 ? 40.096 101.622 38.286 1.00 15.77 2158 GLY B O 1
ATOM 3790 N N . GLY B 1 159 ? 42.195 100.935 38.742 1.00 13.40 2159 GLY B N 1
ATOM 3791 C CA . GLY B 1 159 ? 42.024 99.780 37.916 1.00 14.75 2159 GLY B CA 1
ATOM 3792 C C . GLY B 1 159 ? 42.022 100.093 36.439 1.00 13.47 2159 GLY B C 1
ATOM 3793 O O . GLY B 1 159 ? 41.456 99.336 35.642 1.00 19.60 2159 GLY B O 1
ATOM 3794 N N . THR B 1 160 ? 42.679 101.163 36.014 1.00 14.84 2160 THR B N 1
ATOM 3795 C CA . THR B 1 160 ? 42.761 101.374 34.571 1.00 14.44 2160 THR B CA 1
ATOM 3796 C C . THR B 1 160 ? 44.202 101.379 34.118 1.00 14.11 2160 THR B C 1
ATOM 3797 O O . THR B 1 160 ? 45.115 101.411 34.942 1.00 15.18 2160 THR B O 1
ATOM 3801 N N . PRO B 1 161 ? 44.446 101.298 32.819 1.00 15.11 2161 PRO B N 1
ATOM 3802 C CA . PRO B 1 161 ? 45.817 101.387 32.278 1.00 17.61 2161 PRO B CA 1
ATOM 3803 C C . PRO B 1 161 ? 46.582 102.637 32.733 1.00 17.45 2161 PRO B C 1
ATOM 3804 O O . PRO B 1 161 ? 47.816 102.607 32.692 1.00 23.43 2161 PRO B O 1
ATOM 3808 N N . MET B 1 162 ? 45.847 103.669 33.102 1.00 17.98 2162 MET B N 1
ATOM 3809 C CA . MET B 1 162 ? 46.460 104.954 33.417 1.00 18.90 2162 MET B CA 1
ATOM 3810 C C . MET B 1 162 ? 46.938 104.952 34.866 1.00 19.28 2162 MET B C 1
ATOM 3811 O O . MET B 1 162 ? 47.695 105.857 35.251 1.00 23.17 2162 MET B O 1
ATOM 3816 N N . ASN B 1 163 ? 46.507 103.981 35.664 1.00 16.49 2163 ASN B N 1
ATOM 3817 C CA . ASN B 1 163 ? 46.882 103.847 37.072 1.00 14.44 2163 ASN B CA 1
ATOM 3818 C C . ASN B 1 163 ? 48.175 103.050 37.176 1.00 14.64 2163 ASN B C 1
ATOM 3819 O O . ASN B 1 163 ? 48.595 102.389 36.215 1.00 18.09 2163 ASN B O 1
ATOM 3824 N N . VAL B 1 164 ? 48.789 103.183 38.356 1.00 15.32 2164 VAL B N 1
ATOM 3825 C CA . VAL B 1 164 ? 50.059 102.489 38.582 1.00 17.88 2164 VAL B CA 1
ATOM 3826 C C . VAL B 1 164 ? 49.913 101.519 39.756 1.00 13.14 2164 VAL B C 1
ATOM 3827 O O . VAL B 1 164 ? 49.635 101.961 40.872 1.00 15.29 2164 VAL B O 1
ATOM 3831 N N . ALA B 1 165 ? 50.065 100.223 39.464 1.00 13.00 2165 ALA B N 1
ATOM 3832 C CA . ALA B 1 165 ? 50.015 99.228 40.541 1.00 11.33 2165 ALA B CA 1
ATOM 3833 C C . ALA B 1 165 ? 51.405 99.181 41.145 1.00 11.77 2165 ALA B C 1
ATOM 3834 O O . ALA B 1 165 ? 52.379 98.821 40.470 1.00 13.98 2165 ALA B O 1
ATOM 3836 N N . ASP B 1 166 ? 51.508 99.600 42.399 1.00 11.30 2166 ASP B N 1
ATOM 3837 C CA . ASP B 1 166 ? 52.788 99.787 43.059 1.00 10.99 2166 ASP B CA 1
ATOM 3838 C C . ASP B 1 166 ? 52.893 98.971 44.347 1.00 9.41 2166 ASP B C 1
ATOM 3839 O O . ASP B 1 166 ? 53.949 99.052 44.985 1.00 11.25 2166 ASP B O 1
ATOM 3844 N N . TYR B 1 167 ? 51.877 98.249 44.731 1.00 9.57 2167 TYR B N 1
ATOM 3845 C CA . TYR B 1 167 ? 52.002 97.320 45.851 1.00 9.31 2167 TYR B CA 1
ATOM 3846 C C . TYR B 1 167 ? 51.347 96.006 45.422 1.00 9.09 2167 TYR B C 1
ATOM 3847 O O . TYR B 1 167 ? 50.538 95.926 44.511 1.00 9.61 2167 TYR B O 1
ATOM 3856 N N . PHE B 1 168 ? 51.831 94.934 46.052 1.00 9.01 2168 PHE B N 1
ATOM 3857 C CA . PHE B 1 168 ? 51.575 93.569 45.592 1.00 8.70 2168 PHE B CA 1
ATOM 3858 C C . PHE B 1 168 ? 51.414 92.679 46.824 1.00 8.21 2168 PHE B C 1
ATOM 3859 O O . PHE B 1 168 ? 52.063 92.891 47.842 1.00 10.44 2168 PHE B O 1
ATOM 3867 N N . SER B 1 169 ? 50.557 91.663 46.758 1.00 7.87 2169 SER B N 1
ATOM 3868 C CA . SER B 1 169 ? 50.272 90.909 47.955 1.00 8.05 2169 SER B CA 1
ATOM 3869 C C . SER B 1 169 ? 49.876 89.461 47.708 1.00 7.95 2169 SER B C 1
ATOM 3870 O O . SER B 1 169 ? 49.477 89.067 46.598 1.00 8.34 2169 SER B O 1
ATOM 3873 N N . VAL B 1 170 ? 49.968 88.680 48.780 1.00 7.68 2170 VAL B N 1
ATOM 3874 C CA . VAL B 1 170 ? 49.262 87.394 48.899 1.00 7.82 2170 VAL B CA 1
ATOM 3875 C C . VAL B 1 170 ? 48.298 87.557 50.044 1.00 8.29 2170 VAL B C 1
ATOM 3876 O O . VAL B 1 170 ? 48.659 88.073 51.136 1.00 8.49 2170 VAL B O 1
ATOM 3880 N N . ASN B 1 171 ? 47.035 87.170 49.838 1.00 8.17 2171 ASN B N 1
ATOM 3881 C CA . ASN B 1 171 ? 45.989 87.290 50.849 1.00 8.26 2171 ASN B CA 1
ATOM 3882 C C . ASN B 1 171 ? 45.958 88.680 51.474 1.00 8.00 2171 ASN B C 1
ATOM 3883 O O . ASN B 1 171 ? 45.800 88.824 52.678 1.00 9.04 2171 ASN B O 1
ATOM 3888 N N . ALA B 1 172 ? 46.095 89.701 50.636 1.00 7.94 2172 ALA B N 1
ATOM 3889 C CA . ALA B 1 172 ? 45.919 91.125 50.955 1.00 8.61 2172 ALA B CA 1
ATOM 3890 C C . ALA B 1 172 ? 46.985 91.654 51.911 1.00 7.83 2172 ALA B C 1
ATOM 3891 O O . ALA B 1 172 ? 46.797 92.722 52.505 1.00 10.22 2172 ALA B O 1
ATOM 3893 N N . LYS B 1 173 ? 48.135 91.004 52.005 1.00 8.30 2173 LYS B N 1
ATOM 3894 C CA . LYS B 1 173 ? 49.271 91.567 52.719 1.00 8.66 2173 LYS B CA 1
ATOM 3895 C C . LYS B 1 173 ? 50.525 91.530 51.862 1.00 8.40 2173 LYS B C 1
ATOM 3896 O O . LYS B 1 173 ? 50.761 90.576 51.094 1.00 9.03 2173 LYS B O 1
ATOM 3902 N N . SER B 1 174 ? 51.345 92.570 52.002 1.00 8.93 2174 SER B N 1
ATOM 3903 C CA . SER B 1 174 ? 52.651 92.743 51.408 1.00 8.70 2174 SER B CA 1
ATOM 3904 C C . SER B 1 174 ? 53.701 92.433 52.455 1.00 9.15 2174 SER B C 1
ATOM 3905 O O . SER B 1 174 ? 53.623 92.973 53.568 1.00 11.07 2174 SER B O 1
ATOM 3908 N N . PHE B 1 175 ? 54.694 91.597 52.138 1.00 9.19 2175 PHE B N 1
ATOM 3909 C CA . PHE B 1 175 ? 55.796 91.327 53.050 1.00 10.48 2175 PHE B CA 1
ATOM 3910 C C . PHE B 1 175 ? 56.364 92.627 53.568 1.00 11.17 2175 PHE B C 1
ATOM 3911 O O . PHE B 1 175 ? 56.595 93.526 52.767 1.00 11.27 2175 PHE B O 1
ATOM 3919 N N . PRO B 1 176 ? 56.686 92.767 54.855 1.00 11.74 2176 PRO B N 1
ATOM 3920 C CA . PRO B 1 176 ? 56.742 91.707 55.865 1.00 11.37 2176 PRO B CA 1
ATOM 3921 C C . PRO B 1 176 ? 55.458 91.414 56.610 1.00 11.21 2176 PRO B C 1
ATOM 3922 O O . PRO B 1 176 ? 55.509 90.664 57.587 1.00 12.11 2176 PRO B O 1
ATOM 3926 N N . LEU B 1 177 ? 54.329 91.956 56.176 1.00 11.10 2177 LEU B N 1
ATOM 3927 C CA . LEU B 1 177 ? 53.080 91.733 56.912 1.00 11.30 2177 LEU B CA 1
ATOM 3928 C C . LEU B 1 177 ? 52.379 90.454 56.487 1.00 10.80 2177 LEU B C 1
ATOM 3929 O O . LEU B 1 177 ? 51.312 90.133 57.028 1.00 12.26 2177 LEU B O 1
ATOM 3934 N N . THR B 1 178 ? 52.934 89.701 55.502 1.00 10.53 2178 THR B N 1
ATOM 3935 C CA . THR B 1 178 ? 52.481 88.320 55.293 1.00 9.94 2178 THR B CA 1
ATOM 3936 C C . THR B 1 178 ? 52.871 87.453 56.483 1.00 9.40 2178 THR B C 1
ATOM 3937 O O . THR B 1 178 ? 53.442 87.920 57.465 1.00 11.38 2178 THR B O 1
ATOM 3941 N N . GLN B 1 179 ? 52.548 86.163 56.389 1.00 10.27 2179 GLN B N 1
ATOM 3942 C CA . GLN B 1 179 ? 52.834 85.199 57.454 1.00 9.92 2179 GLN B CA 1
ATOM 3943 C C . GLN B 1 179 ? 53.635 84.050 56.874 1.00 9.54 2179 GLN B C 1
ATOM 3944 O O . GLN B 1 179 ? 53.432 83.741 55.669 1.00 10.16 2179 GLN B O 1
ATOM 3950 N N . PRO B 1 180 ? 54.457 83.416 57.656 1.00 9.56 2180 PRO B N 1
ATOM 3951 C CA . PRO B 1 180 ? 55.191 82.220 57.200 1.00 9.27 2180 PRO B CA 1
ATOM 3952 C C . PRO B 1 180 ? 54.233 81.032 57.008 1.00 9.43 2180 PRO B C 1
ATOM 3953 O O . PRO B 1 180 ? 53.152 80.962 57.627 1.00 11.06 2180 PRO B O 1
ATOM 3957 N N . LEU B 1 181 ? 54.689 80.105 56.151 1.00 9.37 2181 LEU B N 1
ATOM 3958 C CA . LEU B 1 181 ? 54.033 78.848 55.930 1.00 9.70 2181 LEU B CA 1
ATOM 3959 C C . LEU B 1 181 ? 54.809 77.836 56.779 1.00 9.69 2181 LEU B C 1
ATOM 3960 O O . LEU B 1 181 ? 55.905 77.401 56.386 1.00 11.14 2181 LEU B O 1
ATOM 3965 N N . ARG B 1 182 ? 54.261 77.493 57.937 1.00 10.11 2182 ARG B N 1
ATOM 3966 C CA . ARG B 1 182 ? 54.990 76.635 58.876 1.00 11.06 2182 ARG B CA 1
ATOM 3967 C C . ARG B 1 182 ? 54.651 75.182 58.640 1.00 10.98 2182 ARG B C 1
ATOM 3968 O O . ARG B 1 182 ? 53.436 74.807 58.618 1.00 13.85 2182 ARG B O 1
ATOM 3976 N N . VAL B 1 183 ? 55.695 74.385 58.439 1.00 10.82 2183 VAL B N 1
ATOM 3977 C CA . VAL B 1 183 ? 55.513 72.965 58.124 1.00 10.64 2183 VAL B CA 1
ATOM 3978 C C . VAL B 1 183 ? 56.405 72.147 59.053 1.00 11.23 2183 VAL B C 1
ATOM 3979 O O . VAL B 1 183 ? 57.289 72.719 59.708 1.00 11.17 2183 VAL B O 1
ATOM 3983 N N . LYS B 1 184 ? 56.159 70.857 59.036 1.00 12.76 2184 LYS B N 1
ATOM 3984 C CA . LYS B 1 184 ? 57.117 69.946 59.695 1.00 14.96 2184 LYS B CA 1
ATOM 3985 C C . LYS B 1 184 ? 57.549 68.893 58.679 1.00 13.12 2184 LYS B C 1
ATOM 3986 O O . LYS B 1 184 ? 56.794 68.583 57.757 1.00 12.47 2184 LYS B O 1
ATOM 3992 N N . LYS B 1 185 ? 58.765 68.351 58.866 1.00 12.53 2185 LYS B N 1
ATOM 3993 C CA . LYS B 1 185 ? 59.297 67.378 57.952 1.00 12.22 2185 LYS B CA 1
ATOM 3994 C C . LYS B 1 185 ? 58.308 66.230 57.811 1.00 11.91 2185 LYS B C 1
ATOM 3995 O O . LYS B 1 185 ? 57.787 65.703 58.793 1.00 14.50 2185 LYS B O 1
ATOM 4001 N N . GLY B 1 186 ? 58.045 65.839 56.562 1.00 13.27 2186 GLY B N 1
ATOM 4002 C CA . GLY B 1 186 ? 57.124 64.768 56.172 1.00 13.01 2186 GLY B CA 1
ATOM 4003 C C . GLY B 1 186 ? 55.717 65.308 55.844 1.00 12.01 2186 GLY B C 1
ATOM 4004 O O . GLY B 1 186 ? 54.839 64.548 55.404 1.00 14.18 2186 GLY B O 1
ATOM 4005 N N . ASP B 1 187 ? 55.461 66.606 56.063 1.00 12.24 2187 ASP B N 1
ATOM 4006 C CA . ASP B 1 187 ? 54.165 67.169 55.656 1.00 11.65 2187 ASP B CA 1
ATOM 4007 C C . ASP B 1 187 ? 54.029 66.989 54.140 1.00 11.33 2187 ASP B C 1
ATOM 4008 O O . ASP B 1 187 ? 55.023 66.965 53.407 1.00 10.30 2187 ASP B O 1
ATOM 4013 N N . VAL B 1 188 ? 52.778 66.944 53.706 1.00 10.34 2188 VAL B N 1
ATOM 4014 C CA . VAL B 1 188 ? 52.438 66.930 52.249 1.00 10.14 2188 VAL B CA 1
ATOM 4015 C C . VAL B 1 188 ? 51.536 68.121 52.089 1.00 9.45 2188 VAL B C 1
ATOM 4016 O O . VAL B 1 188 ? 50.410 68.132 52.614 1.00 10.65 2188 VAL B O 1
ATOM 4020 N N . VAL B 1 189 ? 52.039 69.170 51.409 1.00 8.58 2189 VAL B N 1
ATOM 4021 C CA . VAL B 1 189 ? 51.372 70.467 51.366 1.00 8.86 2189 VAL B CA 1
ATOM 4022 C C . VAL B 1 189 ? 50.696 70.698 50.019 1.00 8.02 2189 VAL B C 1
ATOM 4023 O O . VAL B 1 189 ? 51.357 70.672 48.963 1.00 8.93 2189 VAL B O 1
ATOM 4027 N N . LYS B 1 190 ? 49.384 70.918 50.039 1.00 7.98 2190 LYS B N 1
ATOM 4028 C CA . LYS B 1 190 ? 48.657 71.323 48.844 1.00 7.83 2190 LYS B CA 1
ATOM 4029 C C . LYS B 1 190 ? 48.600 72.848 48.853 1.00 7.85 2190 LYS B C 1
ATOM 4030 O O . LYS B 1 190 ? 48.124 73.435 49.833 1.00 9.01 2190 LYS B O 1
ATOM 4036 N N . ILE B 1 191 ? 49.083 73.491 47.783 1.00 7.06 2191 ILE B N 1
ATOM 4037 C CA . ILE B 1 191 ? 48.964 74.956 47.679 1.00 7.31 2191 ILE B CA 1
ATOM 4038 C C . ILE B 1 191 ? 48.112 75.267 46.457 1.00 6.66 2191 ILE B C 1
ATOM 4039 O O . ILE B 1 191 ? 48.329 74.722 45.376 1.00 7.40 2191 ILE B O 1
ATOM 4044 N N . ARG B 1 192 ? 47.120 76.142 46.709 1.00 7.02 2192 ARG B N 1
ATOM 4045 C CA . ARG B 1 192 ? 46.209 76.596 45.659 1.00 6.55 2192 ARG B CA 1
ATOM 4046 C C . ARG B 1 192 ? 46.512 78.052 45.404 1.00 6.24 2192 ARG B C 1
ATOM 4047 O O . ARG B 1 192 ? 46.315 78.916 46.269 1.00 6.72 2192 ARG B O 1
ATOM 4055 N N . PHE B 1 193 ? 47.030 78.344 44.210 1.00 6.52 2193 PHE B N 1
ATOM 4056 C CA . PHE B 1 193 ? 47.321 79.709 43.753 1.00 6.62 2193 PHE B CA 1
ATOM 4057 C C . PHE B 1 193 ? 46.157 80.285 42.978 1.00 5.94 2193 PHE B C 1
ATOM 4058 O O . PHE B 1 193 ? 45.596 79.601 42.136 1.00 7.43 2193 PHE B O 1
ATOM 4066 N N . PHE B 1 194 ? 45.843 81.562 43.278 1.00 6.06 2194 PHE B N 1
ATOM 4067 C CA . PHE B 1 194 ? 44.745 82.235 42.560 1.00 6.55 2194 PHE B CA 1
ATOM 4068 C C . PHE B 1 194 ? 45.251 83.555 42.001 1.00 6.59 2194 PHE B C 1
ATOM 4069 O O . PHE B 1 194 ? 45.868 84.340 42.741 1.00 6.93 2194 PHE B O 1
ATOM 4077 N N . GLY B 1 195 ? 44.914 83.807 40.727 1.00 6.25 2195 GLY B N 1
ATOM 4078 C CA . GLY B 1 195 ? 45.133 85.124 40.127 1.00 6.82 2195 GLY B CA 1
ATOM 4079 C C . GLY B 1 195 ? 43.920 85.995 40.398 1.00 6.29 2195 GLY B C 1
ATOM 4080 O O . GLY B 1 195 ? 43.038 86.160 39.584 1.00 7.54 2195 GLY B O 1
ATOM 4081 N N . ALA B 1 196 ? 43.852 86.527 41.622 1.00 6.59 2196 ALA B N 1
ATOM 4082 C CA . ALA B 1 196 ? 42.652 87.238 42.050 1.00 7.33 2196 ALA B CA 1
ATOM 4083 C C . ALA B 1 196 ? 42.588 88.621 41.489 1.00 8.42 2196 ALA B C 1
ATOM 4084 O O . ALA B 1 196 ? 41.507 89.105 41.139 1.00 10.67 2196 ALA B O 1
ATOM 4086 N N . GLY B 1 197 ? 43.750 89.304 41.401 1.00 9.24 2197 GLY B N 1
ATOM 4087 C CA . GLY B 1 197 ? 43.768 90.690 40.889 1.00 9.60 2197 GLY B CA 1
ATOM 4088 C C . GLY B 1 197 ? 44.157 90.749 39.426 1.00 8.56 2197 GLY B C 1
ATOM 4089 O O . GLY B 1 197 ? 44.018 89.757 38.683 1.00 9.44 2197 GLY B O 1
ATOM 4090 N N . GLY B 1 198 ? 44.622 91.927 38.998 1.00 9.02 2198 GLY B N 1
ATOM 4091 C CA . GLY B 1 198 ? 44.894 92.163 37.579 1.00 9.66 2198 GLY B CA 1
ATOM 4092 C C . GLY B 1 198 ? 46.301 91.841 37.181 1.00 9.40 2198 GLY B C 1
ATOM 4093 O O . GLY B 1 198 ? 46.603 92.117 36.000 1.00 10.36 2198 GLY B O 1
ATOM 4094 N N . GLY B 1 199 ? 47.141 91.292 38.038 1.00 9.32 2199 GLY B N 1
ATOM 4095 C CA . GLY B 1 199 ? 48.554 91.089 37.701 1.00 11.20 2199 GLY B CA 1
ATOM 4096 C C . GLY B 1 199 ? 48.889 89.638 37.325 1.00 7.58 2199 GLY B C 1
ATOM 4097 O O . GLY B 1 199 ? 48.068 88.745 37.429 1.00 7.73 2199 GLY B O 1
ATOM 4098 N N . ILE B 1 200 ? 50.117 89.450 36.881 1.00 7.43 2200 ILE B N 1
ATOM 4099 C CA A ILE B 1 200 ? 50.662 88.132 36.662 0.50 7.80 2200 ILE B CA 1
ATOM 4100 C CA B ILE B 1 200 ? 50.662 88.133 36.660 0.50 7.47 2200 ILE B CA 1
ATOM 4101 C C . ILE B 1 200 ? 51.719 87.865 37.730 1.00 9.04 2200 ILE B C 1
ATOM 4102 O O . ILE B 1 200 ? 52.454 88.750 38.139 1.00 15.69 2200 ILE B O 1
ATOM 4111 N N . HIS B 1 201 ? 51.757 86.637 38.234 1.00 6.56 2201 HIS B N 1
ATOM 4112 C CA . HIS B 1 201 ? 52.596 86.348 39.403 1.00 7.07 2201 HIS B CA 1
ATOM 4113 C C . HIS B 1 201 ? 53.351 85.051 39.085 1.00 7.43 2201 HIS B C 1
ATOM 4114 O O . HIS B 1 201 ? 52.713 84.011 38.758 1.00 10.13 2201 HIS B O 1
ATOM 4121 N N . ALA B 1 202 ? 54.652 85.067 39.205 1.00 7.35 2202 ALA B N 1
ATOM 4122 C CA . ALA B 1 202 ? 55.482 83.868 38.887 1.00 7.05 2202 ALA B CA 1
ATOM 4123 C C . ALA B 1 202 ? 55.878 83.252 40.223 1.00 7.29 2202 ALA B C 1
ATOM 4124 O O . ALA B 1 202 ? 56.912 83.666 40.821 1.00 8.60 2202 ALA B O 1
ATOM 4126 N N . MET B 1 203 ? 55.123 82.303 40.734 1.00 8.03 2203 MET B N 1
ATOM 4127 C CA . MET B 1 203 ? 55.324 81.861 42.128 1.00 8.43 2203 MET B CA 1
ATOM 4128 C C . MET B 1 203 ? 56.421 80.798 42.184 1.00 7.69 2203 MET B C 1
ATOM 4129 O O . MET B 1 203 ? 56.338 79.737 41.538 1.00 8.77 2203 MET B O 1
ATOM 4134 N N . HIS B 1 204 ? 57.485 81.078 42.940 1.00 9.05 2204 HIS B N 1
ATOM 4135 C CA . HIS B 1 204 ? 58.671 80.234 42.983 1.00 9.18 2204 HIS B CA 1
ATOM 4136 C C . HIS B 1 204 ? 58.939 79.778 44.422 1.00 7.88 2204 HIS B C 1
ATOM 4137 O O . HIS B 1 204 ? 59.034 80.627 45.314 1.00 9.28 2204 HIS B O 1
ATOM 4144 N N . SER B 1 205 ? 59.064 78.472 44.585 1.00 7.71 2205 SER B N 1
ATOM 4145 C CA . SER B 1 205 ? 59.387 77.889 45.897 1.00 8.01 2205 SER B CA 1
ATOM 4146 C C . SER B 1 205 ? 60.867 77.570 45.978 1.00 7.85 2205 SER B C 1
ATOM 4147 O O . SER B 1 205 ? 61.368 76.717 45.263 1.00 9.89 2205 SER B O 1
ATOM 4150 N N . HIS B 1 206 ? 61.602 78.225 46.881 1.00 8.11 2206 HIS B N 1
ATOM 4151 C CA . HIS B 1 206 ? 62.976 77.726 47.123 1.00 8.26 2206 HIS B CA 1
ATOM 4152 C C . HIS B 1 206 ? 62.944 76.393 47.802 1.00 8.05 2206 HIS B C 1
ATOM 4153 O O . HIS B 1 206 ? 61.971 76.073 48.491 1.00 9.19 2206 HIS B O 1
ATOM 4160 N N . GLY B 1 207 ? 64.003 75.591 47.610 1.00 9.09 2207 GLY B N 1
ATOM 4161 C CA . GLY B 1 207 ? 64.257 74.390 48.355 1.00 10.34 2207 GLY B CA 1
ATOM 4162 C C . GLY B 1 207 ? 63.452 73.184 47.914 1.00 9.74 2207 GLY B C 1
ATOM 4163 O O . GLY B 1 207 ? 63.606 72.087 48.504 1.00 10.10 2207 GLY B O 1
ATOM 4164 N N . HIS B 1 208 ? 62.500 73.367 46.978 1.00 9.15 2208 HIS B N 1
ATOM 4165 C CA . HIS B 1 208 ? 61.511 72.373 46.671 1.00 9.15 2208 HIS B CA 1
ATOM 4166 C C . HIS B 1 208 ? 61.028 72.538 45.229 1.00 8.65 2208 HIS B C 1
ATOM 4167 O O . HIS B 1 208 ? 60.872 73.647 44.797 1.00 9.84 2208 HIS B O 1
ATOM 4174 N N . ASP B 1 209 ? 60.719 71.425 44.582 1.00 9.12 2209 ASP B N 1
ATOM 4175 C CA . ASP B 1 209 ? 59.908 71.488 43.384 1.00 8.92 2209 ASP B CA 1
ATOM 4176 C C . ASP B 1 209 ? 58.426 71.351 43.763 1.00 8.49 2209 ASP B C 1
ATOM 4177 O O . ASP B 1 209 ? 58.109 70.739 44.789 1.00 10.89 2209 ASP B O 1
ATOM 4182 N N . MET B 1 210 ? 57.583 71.911 42.945 1.00 7.56 2210 MET B N 1
ATOM 4183 C CA . MET B 1 210 ? 56.133 71.774 43.080 1.00 7.26 2210 MET B CA 1
ATOM 4184 C C . MET B 1 210 ? 55.635 70.768 42.036 1.00 7.32 2210 MET B C 1
ATOM 4185 O O . MET B 1 210 ? 56.100 70.854 40.877 1.00 10.46 2210 MET B O 1
ATOM 4190 N N . LEU B 1 211 ? 54.739 69.899 42.389 1.00 7.03 2211 LEU B N 1
ATOM 4191 C CA . LEU B 1 211 ? 54.065 69.049 41.383 1.00 7.47 2211 LEU B CA 1
ATOM 4192 C C . LEU B 1 211 ? 52.749 69.753 41.056 1.00 7.35 2211 LEU B C 1
ATOM 4193 O O . LEU B 1 211 ? 51.877 69.891 41.938 1.00 7.27 2211 LEU B O 1
ATOM 4198 N N . VAL B 1 212 ? 52.603 70.233 39.806 1.00 7.23 2212 VAL B N 1
ATOM 4199 C CA . VAL B 1 212 ? 51.368 70.894 39.369 1.00 6.82 2212 VAL B CA 1
ATOM 4200 C C . VAL B 1 212 ? 50.360 69.802 39.023 1.00 6.93 2212 VAL B C 1
ATOM 4201 O O . VAL B 1 212 ? 50.561 69.031 38.081 1.00 7.44 2212 VAL B O 1
ATOM 4205 N N . THR B 1 213 ? 49.277 69.794 39.826 1.00 6.49 2213 THR B N 1
ATOM 4206 C CA . THR B 1 213 ? 48.293 68.731 39.716 1.00 6.97 2213 THR B CA 1
ATOM 4207 C C . THR B 1 213 ? 46.964 69.169 39.122 1.00 6.64 2213 THR B C 1
ATOM 4208 O O . THR B 1 213 ? 46.232 68.328 38.604 1.00 7.24 2213 THR B O 1
ATOM 4212 N N . HIS B 1 214 ? 46.623 70.468 39.254 1.00 6.64 2214 HIS B N 1
ATOM 4213 C CA . HIS B 1 214 ? 45.285 70.928 38.793 1.00 7.04 2214 HIS B CA 1
ATOM 4214 C C . HIS B 1 214 ? 45.417 72.292 38.129 1.00 6.54 2214 HIS B C 1
ATOM 4215 O O . HIS B 1 214 ? 46.197 73.139 38.592 1.00 7.29 2214 HIS B O 1
ATOM 4222 N N . LYS B 1 215 ? 44.639 72.465 37.080 1.00 6.25 2215 LYS B N 1
ATOM 4223 C CA . LYS B 1 215 ? 44.502 73.754 36.396 1.00 6.85 2215 LYS B CA 1
ATOM 4224 C C . LYS B 1 215 ? 43.047 74.137 36.537 1.00 5.95 2215 LYS B C 1
ATOM 4225 O O . LYS B 1 215 ? 42.149 73.369 36.175 1.00 6.82 2215 LYS B O 1
ATOM 4231 N N . ASP B 1 216 ? 42.799 75.303 37.121 1.00 6.58 2216 ASP B N 1
ATOM 4232 C CA . ASP B 1 216 ? 41.444 75.844 37.325 1.00 6.57 2216 ASP B CA 1
ATOM 4233 C C . ASP B 1 216 ? 40.567 74.841 38.085 1.00 6.86 2216 ASP B C 1
ATOM 4234 O O . ASP B 1 216 ? 39.358 74.739 37.858 1.00 7.34 2216 ASP B O 1
ATOM 4239 N N . GLY B 1 217 ? 41.199 74.133 39.022 1.00 7.10 2217 GLY B N 1
ATOM 4240 C CA . GLY B 1 217 ? 40.515 73.168 39.872 1.00 7.71 2217 GLY B CA 1
ATOM 4241 C C . GLY B 1 217 ? 40.338 71.777 39.292 1.00 7.34 2217 GLY B C 1
ATOM 4242 O O . GLY B 1 217 ? 39.885 70.882 40.013 1.00 9.60 2217 GLY B O 1
ATOM 4243 N N . LEU B 1 218 ? 40.648 71.546 38.030 1.00 6.95 2218 LEU B N 1
ATOM 4244 C CA . LEU B 1 218 ? 40.444 70.225 37.431 1.00 7.35 2218 LEU B CA 1
ATOM 4245 C C . LEU B 1 218 ? 41.769 69.494 37.341 1.00 7.26 2218 LEU B C 1
ATOM 4246 O O . LEU B 1 218 ? 42.788 70.112 36.957 1.00 7.52 2218 LEU B O 1
ATOM 4251 N N . PRO B 1 219 ? 41.800 68.208 37.680 1.00 7.50 2219 PRO B N 1
ATOM 4252 C CA . PRO B 1 219 ? 43.052 67.471 37.707 1.00 7.84 2219 PRO B CA 1
ATOM 4253 C C . PRO B 1 219 ? 43.614 67.230 36.318 1.00 7.92 2219 PRO B C 1
ATOM 4254 O O . PRO B 1 219 ? 42.936 66.782 35.394 1.00 9.11 2219 PRO B O 1
ATOM 4258 N N . LEU B 1 220 ? 44.901 67.505 36.166 1.00 7.43 2220 LEU B N 1
ATOM 4259 C CA . LEU B 1 220 ? 45.589 67.263 34.897 1.00 7.56 2220 LEU B CA 1
ATOM 4260 C C . LEU B 1 220 ? 45.840 65.791 34.699 1.00 7.85 2220 LEU B C 1
ATOM 4261 O O . LEU B 1 220 ? 46.280 65.055 35.599 1.00 8.84 2220 LEU B O 1
ATOM 4266 N N . ASP B 1 221 ? 45.605 65.315 33.473 1.00 8.07 2221 ASP B N 1
ATOM 4267 C CA . ASP B 1 221 ? 45.989 63.972 33.128 1.00 9.20 2221 ASP B CA 1
ATOM 4268 C C . ASP B 1 221 ? 47.495 63.808 33.152 1.00 9.36 2221 ASP B C 1
ATOM 4269 O O . ASP B 1 221 ? 47.995 62.706 33.421 1.00 11.35 2221 ASP B O 1
ATOM 4274 N N . SER B 1 222 ? 48.240 64.834 32.843 1.00 8.89 2222 SER B N 1
ATOM 4275 C CA A SER B 1 222 ? 49.701 64.845 32.831 0.50 9.92 2222 SER B CA 1
ATOM 4276 C CA B SER B 1 222 ? 49.706 64.829 32.839 0.50 9.65 2222 SER B CA 1
ATOM 4277 C C . SER B 1 222 ? 50.238 65.901 33.780 1.00 8.90 2222 SER B C 1
ATOM 4278 O O . SER B 1 222 ? 50.649 66.987 33.348 1.00 10.00 2222 SER B O 1
ATOM 4283 N N . PRO B 1 223 ? 50.280 65.639 35.062 1.00 8.40 2223 PRO B N 1
ATOM 4284 C CA . PRO B 1 223 ? 50.871 66.611 36.009 1.00 8.13 2223 PRO B CA 1
ATOM 4285 C C . PRO B 1 223 ? 52.326 66.742 35.688 1.00 7.94 2223 PRO B C 1
ATOM 4286 O O . PRO B 1 223 ? 52.969 65.882 35.073 1.00 9.07 2223 PRO B O 1
ATOM 4290 N N . TYR B 1 224 ? 52.883 67.874 36.112 1.00 7.24 2224 TYR B N 1
ATOM 4291 C CA . TYR B 1 224 ? 54.282 68.164 35.804 1.00 7.66 2224 TYR B CA 1
ATOM 4292 C C . TYR B 1 224 ? 54.923 68.954 36.966 1.00 7.32 2224 TYR B C 1
ATOM 4293 O O . TYR B 1 224 ? 54.268 69.706 37.694 1.00 8.22 2224 TYR B O 1
ATOM 4302 N N . TYR B 1 225 ? 56.226 68.776 37.096 1.00 7.70 2225 TYR B N 1
ATOM 4303 C CA . TYR B 1 225 ? 56.987 69.512 38.107 1.00 7.88 2225 TYR B CA 1
ATOM 4304 C C . TYR B 1 225 ? 57.394 70.875 37.605 1.00 7.58 2225 TYR B C 1
ATOM 4305 O O . TYR B 1 225 ? 57.670 71.088 36.417 1.00 9.01 2225 TYR B O 1
ATOM 4314 N N . ALA B 1 226 ? 57.482 71.793 38.552 1.00 7.88 2226 ALA B N 1
ATOM 4315 C CA . ALA B 1 226 ? 57.873 73.167 38.275 1.00 7.80 2226 ALA B CA 1
ATOM 4316 C C . ALA B 1 226 ? 58.511 73.736 39.510 1.00 7.24 2226 ALA B C 1
ATOM 4317 O O . ALA B 1 226 ? 58.115 73.383 40.639 1.00 9.65 2226 ALA B O 1
ATOM 4319 N N . ASP B 1 227 ? 59.458 74.642 39.360 1.00 7.31 2227 ASP B N 1
ATOM 4320 C CA . ASP B 1 227 ? 59.889 75.448 40.483 1.00 7.31 2227 ASP B CA 1
ATOM 4321 C C . ASP B 1 227 ? 59.325 76.842 40.426 1.00 8.38 2227 ASP B C 1
ATOM 4322 O O . ASP B 1 227 ? 59.358 77.551 41.447 1.00 8.41 2227 ASP B O 1
ATOM 4327 N N . THR B 1 228 ? 58.701 77.236 39.297 1.00 7.20 2228 THR B N 1
ATOM 4328 C CA . THR B 1 228 ? 58.079 78.545 39.157 1.00 7.40 2228 THR B CA 1
ATOM 4329 C C . THR B 1 228 ? 56.802 78.351 38.386 1.00 7.84 2228 THR B C 1
ATOM 4330 O O . THR B 1 228 ? 56.808 77.806 37.267 1.00 9.68 2228 THR B O 1
ATOM 4334 N N . VAL B 1 229 ? 55.661 78.798 38.944 1.00 7.92 2229 VAL B N 1
ATOM 4335 C CA . VAL B 1 229 ? 54.351 78.618 38.332 1.00 7.24 2229 VAL B CA 1
ATOM 4336 C C . VAL B 1 229 ? 53.758 79.975 37.997 1.00 6.90 2229 VAL B C 1
ATOM 4337 O O . VAL B 1 229 ? 53.533 80.768 38.910 1.00 7.93 2229 VAL B O 1
ATOM 4341 N N . LEU B 1 230 ? 53.510 80.240 36.721 1.00 6.85 2230 LEU B N 1
ATOM 4342 C CA . LEU B 1 230 ? 52.950 81.532 36.307 1.00 7.62 2230 LEU B CA 1
ATOM 4343 C C . LEU B 1 230 ? 51.447 81.504 36.530 1.00 6.97 2230 LEU B C 1
ATOM 4344 O O . LEU B 1 230 ? 50.718 80.637 36.030 1.00 9.34 2230 LEU B O 1
ATOM 4349 N N . VAL B 1 231 ? 50.938 82.491 37.273 1.00 7.51 2231 VAL B N 1
ATOM 4350 C CA . VAL B 1 231 ? 49.521 82.603 37.608 1.00 8.26 2231 VAL B CA 1
ATOM 4351 C C . VAL B 1 231 ? 49.001 83.936 37.103 1.00 7.30 2231 VAL B C 1
ATOM 4352 O O . VAL B 1 231 ? 49.528 84.979 37.496 1.00 9.22 2231 VAL B O 1
ATOM 4356 N N . SER B 1 232 ? 48.006 83.913 36.199 1.00 7.53 2232 SER B N 1
ATOM 4357 C CA A SER B 1 232 ? 47.472 85.127 35.591 0.50 7.52 2232 SER B CA 1
ATOM 4358 C CA B SER B 1 232 ? 47.473 85.138 35.617 0.50 7.56 2232 SER B CA 1
ATOM 4359 C C . SER B 1 232 ? 46.029 85.342 36.033 1.00 6.58 2232 SER B C 1
ATOM 4360 O O . SER B 1 232 ? 45.411 84.439 36.636 1.00 6.95 2232 SER B O 1
ATOM 4365 N N . PRO B 1 233 ? 45.460 86.531 35.745 1.00 6.86 2233 PRO B N 1
ATOM 4366 C CA . PRO B 1 233 ? 44.125 86.825 36.258 1.00 7.09 2233 PRO B CA 1
ATOM 4367 C C . PRO B 1 233 ? 43.098 85.799 35.865 1.00 6.43 2233 PRO B C 1
ATOM 4368 O O . PRO B 1 233 ? 42.928 85.413 34.705 1.00 7.69 2233 PRO B O 1
ATOM 4372 N N . GLY B 1 234 ? 42.359 85.325 36.899 1.00 6.75 2234 GLY B N 1
ATOM 4373 C CA . GLY B 1 234 ? 41.276 84.361 36.731 1.00 6.90 2234 GLY B CA 1
ATOM 4374 C C . GLY B 1 234 ? 41.709 82.942 36.960 1.00 6.99 2234 GLY B C 1
ATOM 4375 O O . GLY B 1 234 ? 40.868 82.096 37.326 1.00 7.33 2234 GLY B O 1
ATOM 4376 N N . GLU B 1 235 ? 43.007 82.654 36.768 1.00 6.51 2235 GLU B N 1
ATOM 4377 C CA . GLU B 1 235 ? 43.472 81.260 36.817 1.00 6.73 2235 GLU B CA 1
ATOM 4378 C C . GLU B 1 235 ? 43.625 80.772 38.237 1.00 5.84 2235 GLU B C 1
ATOM 4379 O O . GLU B 1 235 ? 43.893 81.492 39.194 1.00 6.89 2235 GLU B O 1
ATOM 4385 N N . ARG B 1 236 ? 43.551 79.436 38.380 1.00 6.23 2236 ARG B N 1
ATOM 4386 C CA . ARG B 1 236 ? 44.042 78.771 39.604 1.00 6.34 2236 ARG B CA 1
ATOM 4387 C C . ARG B 1 236 ? 44.967 77.649 39.197 1.00 6.58 2236 ARG B C 1
ATOM 4388 O O . ARG B 1 236 ? 44.757 76.970 38.156 1.00 7.25 2236 ARG B O 1
ATOM 4396 N N . TYR B 1 237 ? 45.982 77.410 40.023 1.00 5.72 2237 TYR B N 1
ATOM 4397 C CA . TYR B 1 237 ? 46.840 76.242 39.904 1.00 6.05 2237 TYR B CA 1
ATOM 4398 C C . TYR B 1 237 ? 46.918 75.562 41.265 1.00 6.42 2237 TYR B C 1
ATOM 4399 O O . TYR B 1 237 ? 47.115 76.305 42.255 1.00 7.66 2237 TYR B O 1
ATOM 4408 N N . ASP B 1 238 ? 46.794 74.246 41.318 1.00 6.19 2238 ASP B N 1
ATOM 4409 C CA . ASP B 1 238 ? 47.049 73.531 42.576 1.00 6.87 2238 ASP B CA 1
ATOM 4410 C C . ASP B 1 238 ? 48.350 72.765 42.420 1.00 6.69 2238 ASP B C 1
ATOM 4411 O O . ASP B 1 238 ? 48.588 72.182 41.338 1.00 6.88 2238 ASP B O 1
ATOM 4416 N N . VAL B 1 239 ? 49.162 72.797 43.467 1.00 6.77 2239 VAL B N 1
ATOM 4417 C CA . VAL B 1 239 ? 50.420 72.066 43.458 1.00 6.72 2239 VAL B CA 1
ATOM 4418 C C . VAL B 1 239 ? 50.498 71.240 44.742 1.00 7.20 2239 VAL B C 1
ATOM 4419 O O . VAL B 1 239 ? 49.751 71.478 45.718 1.00 7.68 2239 VAL B O 1
ATOM 4423 N N . ILE B 1 240 ? 51.448 70.319 44.740 1.00 7.40 2240 ILE B N 1
ATOM 4424 C CA . ILE B 1 240 ? 51.863 69.565 45.930 1.00 7.53 2240 ILE B CA 1
ATOM 4425 C C . ILE B 1 240 ? 53.342 69.835 46.176 1.00 7.33 2240 ILE B C 1
ATOM 4426 O O . ILE B 1 240 ? 54.136 69.710 45.227 1.00 7.78 2240 ILE B O 1
ATOM 4431 N N . ILE B 1 241 ? 53.703 70.157 47.402 1.00 7.92 2241 ILE B N 1
ATOM 4432 C CA . ILE B 1 241 ? 55.103 70.151 47.856 1.00 9.06 2241 ILE B CA 1
ATOM 4433 C C . ILE B 1 241 ? 55.253 69.058 48.923 1.00 9.17 2241 ILE B C 1
ATOM 4434 O O . ILE B 1 241 ? 54.514 69.040 49.893 1.00 9.95 2241 ILE B O 1
ATOM 4439 N N . GLU B 1 242 ? 56.224 68.173 48.740 1.00 9.34 2242 GLU B N 1
ATOM 4440 C CA . GLU B 1 242 ? 56.627 67.234 49.742 1.00 9.75 2242 GLU B CA 1
ATOM 4441 C C . GLU B 1 242 ? 57.606 67.981 50.655 1.00 9.31 2242 GLU B C 1
ATOM 4442 O O . GLU B 1 242 ? 58.668 68.390 50.185 1.00 10.18 2242 GLU B O 1
ATOM 4448 N N . ALA B 1 243 ? 57.268 68.160 51.941 1.00 9.77 2243 ALA B N 1
ATOM 4449 C CA . ALA B 1 243 ? 58.126 68.895 52.867 1.00 10.02 2243 ALA B CA 1
ATOM 4450 C C . ALA B 1 243 ? 59.213 68.003 53.444 1.00 10.97 2243 ALA B C 1
ATOM 4451 O O . ALA B 1 243 ? 59.173 67.554 54.605 1.00 13.17 2243 ALA B O 1
ATOM 4453 N N . ASP B 1 244 ? 60.189 67.696 52.615 1.00 9.90 2244 ASP B N 1
ATOM 4454 C CA . ASP B 1 244 ? 61.203 66.703 53.017 1.00 13.64 2244 ASP B CA 1
ATOM 4455 C C . ASP B 1 244 ? 62.606 67.330 53.064 1.00 11.81 2244 ASP B C 1
ATOM 4456 O O . ASP B 1 244 ? 63.616 66.619 53.039 1.00 14.17 2244 ASP B O 1
ATOM 4461 N N . ASN B 1 245 ? 62.644 68.674 53.202 1.00 10.39 2245 ASN B N 1
ATOM 4462 C CA . ASN B 1 245 ? 63.962 69.348 53.156 1.00 10.74 2245 ASN B CA 1
ATOM 4463 C C . ASN B 1 245 ? 64.020 70.436 54.194 1.00 10.17 2245 ASN B C 1
ATOM 4464 O O . ASN B 1 245 ? 63.810 71.632 53.876 1.00 11.22 2245 ASN B O 1
ATOM 4469 N N . PRO B 1 246 ? 64.241 70.119 55.474 1.00 10.99 2246 PRO B N 1
ATOM 4470 C CA . PRO B 1 246 ? 64.126 71.164 56.506 1.00 12.15 2246 PRO B CA 1
ATOM 4471 C C . PRO B 1 246 ? 65.111 72.314 56.310 1.00 11.23 2246 PRO B C 1
ATOM 4472 O O . PRO B 1 246 ? 66.312 72.126 56.046 1.00 13.95 2246 PRO B O 1
ATOM 4476 N N . GLY B 1 247 ? 64.581 73.517 56.482 1.00 10.95 2247 GLY B N 1
ATOM 4477 C CA . GLY B 1 247 ? 65.325 74.740 56.427 1.00 11.11 2247 GLY B CA 1
ATOM 4478 C C . GLY B 1 247 ? 64.375 75.912 56.523 1.00 9.74 2247 GLY B C 1
ATOM 4479 O O . GLY B 1 247 ? 63.231 75.712 56.883 1.00 11.16 2247 GLY B O 1
ATOM 4480 N N . ARG B 1 248 ? 64.865 77.099 56.172 1.00 10.07 2248 ARG B N 1
ATOM 4481 C CA . ARG B 1 248 ? 63.989 78.257 55.957 1.00 10.65 2248 ARG B CA 1
ATOM 4482 C C . ARG B 1 248 ? 64.082 78.634 54.456 1.00 10.15 2248 ARG B C 1
ATOM 4483 O O . ARG B 1 248 ? 65.153 79.046 54.024 1.00 11.20 2248 ARG B O 1
ATOM 4491 N N . PHE B 1 249 ? 62.976 78.414 53.733 1.00 9.23 2249 PHE B N 1
ATOM 4492 C CA . PHE B 1 249 ? 63.021 78.521 52.279 1.00 8.76 2249 PHE B CA 1
ATOM 4493 C C . PHE B 1 249 ? 61.992 79.534 51.824 1.00 8.56 2249 PHE B C 1
ATOM 4494 O O . PHE B 1 249 ? 60.762 79.312 51.915 1.00 9.17 2249 PHE B O 1
ATOM 4502 N N . ILE B 1 250 ? 62.484 80.654 51.316 1.00 8.95 2250 ILE B N 1
ATOM 4503 C CA . ILE B 1 250 ? 61.532 81.687 50.856 1.00 9.44 2250 ILE B CA 1
ATOM 4504 C C . ILE B 1 250 ? 60.721 81.196 49.676 1.00 9.80 2250 ILE B C 1
ATOM 4505 O O . ILE B 1 250 ? 61.089 80.290 48.937 1.00 9.87 2250 ILE B O 1
ATOM 4510 N N . PHE B 1 251 ? 59.567 81.825 49.478 1.00 10.04 2251 PHE B N 1
ATOM 4511 C CA . PHE B 1 251 ? 58.566 81.358 48.518 1.00 9.17 2251 PHE B CA 1
ATOM 4512 C C . PHE B 1 251 ? 57.863 82.612 48.053 1.00 10.48 2251 PHE B C 1
ATOM 4513 O O . PHE B 1 251 ? 57.236 83.319 48.881 1.00 12.37 2251 PHE B O 1
ATOM 4521 N N . HIS B 1 252 ? 57.997 82.946 46.772 1.00 9.28 2252 HIS B N 1
ATOM 4522 C CA . HIS B 1 252 ? 57.640 84.307 46.408 1.00 9.56 2252 HIS B CA 1
ATOM 4523 C C . HIS B 1 252 ? 57.333 84.472 44.946 1.00 9.14 2252 HIS B C 1
ATOM 4524 O O . HIS B 1 252 ? 57.707 83.641 44.130 1.00 9.36 2252 HIS B O 1
ATOM 4531 N N . ASP B 1 253 ? 56.691 85.584 44.615 1.00 8.65 2253 ASP B N 1
ATOM 4532 C CA . ASP B 1 253 ? 56.520 86.014 43.223 1.00 8.90 2253 ASP B CA 1
ATOM 4533 C C . ASP B 1 253 ? 57.888 86.409 42.662 1.00 9.10 2253 ASP B C 1
ATOM 4534 O O . ASP B 1 253 ? 58.589 87.238 43.284 1.00 12.24 2253 ASP B O 1
ATOM 4539 N N . HIS B 1 254 ? 58.288 85.835 41.525 1.00 9.49 2254 HIS B N 1
ATOM 4540 C CA . HIS B 1 254 ? 59.594 86.094 40.947 1.00 8.98 2254 HIS B CA 1
ATOM 4541 C C . HIS B 1 254 ? 59.564 87.247 39.950 1.00 10.27 2254 HIS B C 1
ATOM 4542 O O . HIS B 1 254 ? 60.614 87.560 39.357 1.00 11.95 2254 HIS B O 1
ATOM 4549 N N . VAL B 1 255 ? 58.396 87.866 39.742 1.00 9.91 2255 VAL B N 1
ATOM 4550 C CA . VAL B 1 255 ? 58.374 89.037 38.840 1.00 10.29 2255 VAL B CA 1
ATOM 4551 C C . VAL B 1 255 ? 59.099 90.153 39.584 1.00 11.49 2255 VAL B C 1
ATOM 4552 O O . VAL B 1 255 ? 58.630 90.534 40.682 1.00 12.44 2255 VAL B O 1
ATOM 4556 N N . ASP B 1 256 ? 60.188 90.698 39.023 1.00 13.46 2256 ASP B N 1
ATOM 4557 C CA . ASP B 1 256 ? 61.141 91.568 39.732 1.00 13.74 2256 ASP B CA 1
ATOM 4558 C C . ASP B 1 256 ? 60.495 92.779 40.361 1.00 13.11 2256 ASP B C 1
ATOM 4559 O O . ASP B 1 256 ? 60.786 93.088 41.539 1.00 14.44 2256 ASP B O 1
ATOM 4564 N N . THR B 1 257 ? 59.608 93.429 39.627 1.00 13.11 2257 THR B N 1
ATOM 4565 C CA . THR B 1 257 ? 58.956 94.626 40.170 1.00 13.76 2257 THR B CA 1
ATOM 4566 C C . THR B 1 257 ? 57.970 94.309 41.267 1.00 11.96 2257 THR B C 1
ATOM 4567 O O . THR B 1 257 ? 57.550 95.241 41.987 1.00 14.07 2257 THR B O 1
ATOM 4571 N N . HIS B 1 258 ? 57.517 93.090 41.434 1.00 10.85 2258 HIS B N 1
ATOM 4572 C CA . HIS B 1 258 ? 56.484 92.748 42.415 1.00 11.34 2258 HIS B CA 1
ATOM 4573 C C . HIS B 1 258 ? 57.049 92.522 43.799 1.00 10.56 2258 HIS B C 1
ATOM 4574 O O . HIS B 1 258 ? 56.226 92.479 44.723 1.00 12.93 2258 HIS B O 1
ATOM 4581 N N . VAL B 1 259 ? 58.370 92.422 43.945 1.00 11.12 2259 VAL B N 1
ATOM 4582 C CA . VAL B 1 259 ? 58.882 92.280 45.318 1.00 13.93 2259 VAL B CA 1
ATOM 4583 C C . VAL B 1 259 ? 59.345 93.661 45.783 1.00 11.86 2259 VAL B C 1
ATOM 4584 O O . VAL B 1 259 ? 60.400 93.884 46.357 1.00 15.20 2259 VAL B O 1
ATOM 4588 N N . THR B 1 260 ? 58.495 94.637 45.537 1.00 13.40 2260 THR B N 1
ATOM 4589 C CA . THR B 1 260 ? 58.634 96.009 45.988 1.00 12.37 2260 THR B CA 1
ATOM 4590 C C . THR B 1 260 ? 57.320 96.441 46.648 1.00 12.23 2260 THR B C 1
ATOM 4591 O O . THR B 1 260 ? 56.294 95.755 46.494 1.00 13.43 2260 THR B O 1
ATOM 4595 N N . ALA B 1 261 ? 57.410 97.578 47.338 1.00 12.49 2261 ALA B N 1
ATOM 4596 C CA . ALA B 1 261 ? 56.240 98.153 48.015 1.00 11.48 2261 ALA B CA 1
ATOM 4597 C C . ALA B 1 261 ? 56.363 99.638 47.923 1.00 11.65 2261 ALA B C 1
ATOM 4598 O O . ALA B 1 261 ? 57.229 100.230 48.588 1.00 14.72 2261 ALA B O 1
ATOM 4600 N N . GLY B 1 262 ? 55.597 100.314 47.067 1.00 12.37 2262 GLY B N 1
ATOM 4601 C CA . GLY B 1 262 ? 55.782 101.752 46.948 1.00 13.75 2262 GLY B CA 1
ATOM 4602 C C . GLY B 1 262 ? 57.168 102.150 46.512 1.00 14.02 2262 GLY B C 1
ATOM 4603 O O . GLY B 1 262 ? 57.714 103.197 46.898 1.00 17.15 2262 GLY B O 1
ATOM 4604 N N . GLY B 1 263 ? 57.793 101.310 45.653 1.00 14.91 2263 GLY B N 1
ATOM 4605 C CA . GLY B 1 263 ? 59.132 101.587 45.143 1.00 16.13 2263 GLY B CA 1
ATOM 4606 C C . GLY B 1 263 ? 60.239 101.110 46.056 1.00 14.87 2263 GLY B C 1
ATOM 4607 O O . GLY B 1 263 ? 61.406 101.173 45.681 1.00 18.55 2263 GLY B O 1
ATOM 4608 N N . LYS B 1 264 ? 59.958 100.681 47.287 1.00 17.01 2264 LYS B N 1
ATOM 4609 C CA . LYS B 1 264 ? 60.904 100.212 48.295 1.00 17.72 2264 LYS B CA 1
ATOM 4610 C C . LYS B 1 264 ? 61.027 98.681 48.193 1.00 15.45 2264 LYS B C 1
ATOM 4611 O O . LYS B 1 264 ? 60.060 98.009 47.781 1.00 18.05 2264 LYS B O 1
ATOM 4617 N N . HIS B 1 265 ? 62.138 98.037 48.540 1.00 18.14 2265 HIS B N 1
ATOM 4618 C CA . HIS B 1 265 ? 62.347 96.587 48.534 1.00 18.60 2265 HIS B CA 1
ATOM 4619 C C . HIS B 1 265 ? 62.911 96.208 49.895 1.00 15.17 2265 HIS B C 1
ATOM 4620 O O . HIS B 1 265 ? 63.698 97.000 50.417 1.00 20.75 2265 HIS B O 1
ATOM 4627 N N . PRO B 1 266 ? 62.569 95.068 50.465 1.00 17.24 2266 PRO B N 1
ATOM 4628 C CA . PRO B 1 266 ? 61.625 94.107 49.893 1.00 16.19 2266 PRO B CA 1
ATOM 4629 C C . PRO B 1 266 ? 60.192 94.403 50.274 1.00 15.37 2266 PRO B C 1
ATOM 4630 O O . PRO B 1 266 ? 59.880 95.108 51.211 1.00 18.80 2266 PRO B O 1
ATOM 4634 N N . GLY B 1 267 ? 59.310 93.796 49.501 1.00 12.95 2267 GLY B N 1
ATOM 4635 C CA . GLY B 1 267 ? 57.863 93.935 49.724 1.00 12.30 2267 GLY B CA 1
ATOM 4636 C C . GLY B 1 267 ? 57.215 92.866 48.846 1.00 10.30 2267 GLY B C 1
ATOM 4637 O O . GLY B 1 267 ? 57.923 92.138 48.115 1.00 11.78 2267 GLY B O 1
ATOM 4638 N N . GLY B 1 268 ? 55.891 92.792 48.916 1.00 11.53 2268 GLY B N 1
ATOM 4639 C CA . GLY B 1 268 ? 55.183 92.041 47.874 1.00 10.90 2268 GLY B CA 1
ATOM 4640 C C . GLY B 1 268 ? 54.810 90.652 48.350 1.00 9.46 2268 GLY B C 1
ATOM 4641 O O . GLY B 1 268 ? 54.754 90.342 49.549 1.00 10.05 2268 GLY B O 1
ATOM 4642 N N . PRO B 1 269 ? 54.497 89.778 47.380 1.00 8.84 2269 PRO B N 1
ATOM 4643 C CA . PRO B 1 269 ? 53.992 88.433 47.714 1.00 8.66 2269 PRO B CA 1
ATOM 4644 C C . PRO B 1 269 ? 55.134 87.491 48.030 1.00 10.04 2269 PRO B C 1
ATOM 4645 O O . PRO B 1 269 ? 55.673 86.770 47.180 1.00 10.94 2269 PRO B O 1
ATOM 4649 N N . ILE B 1 270 ? 55.546 87.528 49.302 1.00 9.37 2270 ILE B N 1
ATOM 4650 C CA . ILE B 1 270 ? 56.656 86.761 49.817 1.00 9.38 2270 ILE B CA 1
ATOM 4651 C C . ILE B 1 270 ? 56.217 86.077 51.110 1.00 9.08 2270 ILE B C 1
ATOM 4652 O O . ILE B 1 270 ? 55.666 86.752 52.000 1.00 11.39 2270 ILE B O 1
ATOM 4657 N N . THR B 1 271 ? 56.500 84.778 51.216 1.00 9.00 2271 THR B N 1
ATOM 4658 C CA . THR B 1 271 ? 56.424 84.070 52.474 1.00 9.31 2271 THR B CA 1
ATOM 4659 C C . THR B 1 271 ? 57.685 83.252 52.621 1.00 8.88 2271 THR B C 1
ATOM 4660 O O . THR B 1 271 ? 58.588 83.365 51.784 1.00 9.22 2271 THR B O 1
ATOM 4664 N N . VAL B 1 272 ? 57.741 82.500 53.722 1.00 9.39 2272 VAL B N 1
ATOM 4665 C CA . VAL B 1 272 ? 58.885 81.623 53.972 1.00 8.91 2272 VAL B CA 1
ATOM 4666 C C . VAL B 1 272 ? 58.299 80.299 54.411 1.00 8.72 2272 VAL B C 1
ATOM 4667 O O . VAL B 1 272 ? 57.441 80.263 55.330 1.00 10.24 2272 VAL B O 1
ATOM 4671 N N . ILE B 1 273 ? 58.736 79.218 53.814 1.00 8.38 2273 ILE B N 1
ATOM 4672 C CA . ILE B 1 273 ? 58.439 77.866 54.296 1.00 9.11 2273 ILE B CA 1
ATOM 4673 C C . ILE B 1 273 ? 59.402 77.634 55.459 1.00 9.58 2273 ILE B C 1
ATOM 4674 O O . ILE B 1 273 ? 60.609 77.524 55.268 1.00 10.79 2273 ILE B O 1
ATOM 4679 N N . GLU B 1 274 ? 58.849 77.667 56.675 1.00 9.39 2274 GLU B N 1
ATOM 4680 C CA . GLU B 1 274 ? 59.649 77.523 57.896 1.00 10.30 2274 GLU B CA 1
ATOM 4681 C C . GLU B 1 274 ? 59.421 76.104 58.418 1.00 9.42 2274 GLU B C 1
ATOM 4682 O O . GLU B 1 274 ? 58.296 75.743 58.748 1.00 11.65 2274 GLU B O 1
ATOM 4688 N N . TYR B 1 275 ? 60.474 75.313 58.516 1.00 9.80 2275 TYR B N 1
ATOM 4689 C CA . TYR B 1 275 ? 60.266 73.983 59.117 1.00 10.20 2275 TYR B CA 1
ATOM 4690 C C . TYR B 1 275 ? 60.440 74.037 60.619 1.00 11.12 2275 TYR B C 1
ATOM 4691 O O . TYR B 1 275 ? 61.369 74.681 61.147 1.00 12.18 2275 TYR B O 1
ATOM 4700 N N . ASP B 1 276 ? 59.575 73.271 61.312 1.00 11.84 2276 ASP B N 1
ATOM 4701 C CA . ASP B 1 276 ? 59.707 73.088 62.743 1.00 13.66 2276 ASP B CA 1
ATOM 4702 C C . ASP B 1 276 ? 61.113 72.545 63.066 1.00 13.84 2276 ASP B C 1
ATOM 4703 O O . ASP B 1 276 ? 61.628 71.706 62.323 1.00 15.21 2276 ASP B O 1
ATOM 4708 N N . GLY B 1 277 ? 61.663 73.082 64.149 1.00 13.99 2277 GLY B N 1
ATOM 4709 C CA . GLY B 1 277 ? 62.912 72.528 64.659 1.00 13.29 2277 GLY B CA 1
ATOM 4710 C C . GLY B 1 277 ? 64.179 73.074 64.013 1.00 13.28 2277 GLY B C 1
ATOM 4711 O O . GLY B 1 277 ? 65.287 72.665 64.395 1.00 15.49 2277 GLY B O 1
ATOM 4712 N N . VAL B 1 278 ? 64.107 73.970 63.028 1.00 13.67 2278 VAL B N 1
ATOM 4713 C CA . VAL B 1 278 ? 65.294 74.627 62.464 1.00 12.91 2278 VAL B CA 1
ATOM 4714 C C . VAL B 1 278 ? 65.724 75.771 63.390 1.00 10.61 2278 VAL B C 1
ATOM 4715 O O . VAL B 1 278 ? 64.915 76.695 63.665 1.00 11.34 2278 VAL B O 1
ATOM 4719 N N . PRO B 1 279 ? 66.941 75.758 63.899 1.00 11.74 2279 PRO B N 1
ATOM 4720 C CA . PRO B 1 279 ? 67.345 76.836 64.827 1.00 11.75 2279 PRO B CA 1
ATOM 4721 C C . PRO B 1 279 ? 67.266 78.220 64.212 1.00 10.78 2279 PRO B C 1
ATOM 4722 O O . PRO B 1 279 ? 67.500 78.383 62.999 1.00 12.82 2279 PRO B O 1
ATOM 4726 N N . VAL B 1 280 ? 66.919 79.222 65.013 1.00 11.05 2280 VAL B N 1
ATOM 4727 C CA . VAL B 1 280 ? 66.590 80.563 64.530 1.00 11.53 2280 VAL B CA 1
ATOM 4728 C C . VAL B 1 280 ? 67.763 81.521 64.761 1.00 11.60 2280 VAL B C 1
ATOM 4729 O O . VAL B 1 280 ? 68.128 81.832 65.904 1.00 11.90 2280 VAL B O 1
ATOM 4733 N N . ASP B 1 281 ? 68.397 82.015 63.714 1.00 12.47 2281 ASP B N 1
ATOM 4734 C CA . ASP B 1 281 ? 69.456 83.009 63.820 1.00 11.98 2281 ASP B CA 1
ATOM 4735 C C . ASP B 1 281 ? 68.867 84.324 64.269 1.00 13.15 2281 ASP B C 1
ATOM 4736 O O . ASP B 1 281 ? 67.755 84.676 63.879 1.00 13.60 2281 ASP B O 1
ATOM 4741 N N . ASP B 1 282 ? 69.654 85.072 65.071 1.00 13.75 2282 ASP B N 1
ATOM 4742 C CA . ASP B 1 282 ? 69.244 86.395 65.531 1.00 15.62 2282 ASP B CA 1
ATOM 4743 C C . ASP B 1 282 ? 69.000 87.370 64.381 1.00 15.23 2282 ASP B C 1
ATOM 4744 O O . ASP B 1 282 ? 68.281 88.350 64.630 1.00 19.00 2282 ASP B O 1
ATOM 4749 N N . TRP B 1 283 ? 69.523 87.115 63.178 1.00 14.46 2283 TRP B N 1
ATOM 4750 C CA . TRP B 1 283 ? 69.279 88.030 62.037 1.00 14.94 2283 TRP B CA 1
ATOM 4751 C C . TRP B 1 283 ? 68.096 87.576 61.215 1.00 14.31 2283 TRP B C 1
ATOM 4752 O O . TRP B 1 283 ? 67.744 88.279 60.250 1.00 17.59 2283 TRP B O 1
ATOM 4763 N N . TYR B 1 284 ? 67.423 86.464 61.540 1.00 13.17 2284 TYR B N 1
ATOM 4764 C CA . TYR B 1 284 ? 66.268 86.074 60.725 1.00 11.60 2284 TYR B CA 1
ATOM 4765 C C . TYR B 1 284 ? 65.171 87.122 60.773 1.00 12.11 2284 TYR B C 1
ATOM 4766 O O . TYR B 1 284 ? 64.720 87.511 61.847 1.00 12.54 2284 TYR B O 1
ATOM 4775 N N . VAL B 1 285 ? 64.696 87.526 59.574 1.00 12.37 2285 VAL B N 1
ATOM 4776 C CA . VAL B 1 285 ? 63.780 88.675 59.436 1.00 12.51 2285 VAL B CA 1
ATOM 4777 C C . VAL B 1 285 ? 62.503 88.418 60.219 1.00 12.72 2285 VAL B C 1
ATOM 4778 O O . VAL B 1 285 ? 61.882 89.361 60.738 1.00 13.81 2285 VAL B O 1
ATOM 4782 N N . TRP B 1 286 ? 62.059 87.167 60.373 1.00 12.14 2286 TRP B N 1
ATOM 4783 C CA . TRP B 1 286 ? 60.785 86.862 61.019 1.00 12.67 2286 TRP B CA 1
ATOM 4784 C C . TRP B 1 286 ? 60.958 86.169 62.361 1.00 12.72 2286 TRP B C 1
ATOM 4785 O O . TRP B 1 286 ? 60.099 85.417 62.868 1.00 15.46 2286 TRP B O 1
ATOM 4796 N N . LYS B 1 287 ? 62.106 86.380 63.019 1.00 13.90 2287 LYS B N 1
ATOM 4797 C CA . LYS B 1 287 ? 62.350 85.721 64.295 1.00 14.63 2287 LYS B CA 1
ATOM 4798 C C . LYS B 1 287 ? 61.288 86.076 65.324 1.00 17.15 2287 LYS B C 1
ATOM 4799 O O . LYS B 1 287 ? 60.869 85.261 66.135 1.00 23.00 2287 LYS B O 1
ATOM 4805 N N . ASP B 1 288 ? 60.784 87.301 65.292 1.00 17.97 2288 ASP B N 1
ATOM 4806 C CA . ASP B 1 288 ? 59.815 87.586 66.392 1.00 20.67 2288 ASP B CA 1
ATOM 4807 C C . ASP B 1 288 ? 58.390 87.562 65.894 1.00 24.23 2288 ASP B C 1
ATOM 4808 O O . ASP B 1 288 ? 57.532 88.245 66.488 1.00 26.96 2288 ASP B O 1
ATOM 4813 N N . LYS B 1 289 ? 58.075 86.852 64.838 1.00 18.35 2289 LYS B N 1
ATOM 4814 C CA . LYS B 1 289 ? 56.749 86.978 64.230 1.00 15.78 2289 LYS B CA 1
ATOM 4815 C C . LYS B 1 289 ? 55.573 86.653 65.135 1.00 16.15 2289 LYS B C 1
ATOM 4816 O O . LYS B 1 289 ? 55.469 85.613 65.786 1.00 19.11 2289 LYS B O 1
ATOM 4822 N N . ASP B 1 290 ? 54.613 87.574 65.131 1.00 18.17 2290 ASP B N 1
ATOM 4823 C CA . ASP B 1 290 ? 53.304 87.310 65.758 1.00 21.32 2290 ASP B CA 1
ATOM 4824 C C . ASP B 1 290 ? 52.516 86.451 64.768 1.00 18.56 2290 ASP B C 1
ATOM 4825 O O . ASP B 1 290 ? 51.915 86.941 63.789 1.00 20.71 2290 ASP B O 1
ATOM 4830 N N . TYR B 1 291 ? 52.523 85.127 64.947 1.00 17.45 2291 TYR B N 1
ATOM 4831 C CA . TYR B 1 291 ? 52.098 84.163 63.960 1.00 16.74 2291 TYR B CA 1
ATOM 4832 C C . TYR B 1 291 ? 50.607 83.925 63.915 1.00 13.80 2291 TYR B C 1
ATOM 4833 O O . TYR B 1 291 ? 49.923 83.814 64.923 1.00 17.59 2291 TYR B O 1
ATOM 4842 N N . ASP B 1 292 ? 50.085 83.883 62.696 1.00 12.06 2292 ASP B N 1
ATOM 4843 C CA . ASP B 1 292 ? 48.684 83.579 62.423 1.00 12.73 2292 ASP B CA 1
ATOM 4844 C C . ASP B 1 292 ? 48.635 82.275 61.667 1.00 10.93 2292 ASP B C 1
ATOM 4845 O O . ASP B 1 292 ? 48.928 82.257 60.451 1.00 11.61 2292 ASP B O 1
ATOM 4850 N N . PRO B 1 293 ? 48.265 81.186 62.328 1.00 11.82 2293 PRO B N 1
ATOM 4851 C CA . PRO B 1 293 ? 48.234 79.887 61.665 1.00 12.71 2293 PRO B CA 1
ATOM 4852 C C . PRO B 1 293 ? 47.154 79.803 60.587 1.00 11.97 2293 PRO B C 1
ATOM 4853 O O . PRO B 1 293 ? 47.166 78.798 59.871 1.00 13.06 2293 PRO B O 1
ATOM 4857 N N . ASN B 1 294 ? 46.233 80.720 60.488 1.00 10.70 2294 ASN B N 1
ATOM 4858 C CA . ASN B 1 294 ? 45.166 80.632 59.506 1.00 9.83 2294 ASN B CA 1
ATOM 4859 C C . ASN B 1 294 ? 45.316 81.669 58.383 1.00 8.86 2294 ASN B C 1
ATOM 4860 O O . ASN B 1 294 ? 44.355 81.920 57.647 1.00 9.73 2294 ASN B O 1
ATOM 4865 N N . PHE B 1 295 ? 46.523 82.229 58.201 1.00 9.35 2295 PHE B N 1
ATOM 4866 C CA . PHE B 1 295 ? 46.705 83.210 57.144 1.00 9.26 2295 PHE B CA 1
ATOM 4867 C C . PHE B 1 295 ? 46.482 82.656 55.741 1.00 8.33 2295 PHE B C 1
ATOM 4868 O O . PHE B 1 295 ? 46.147 83.455 54.852 1.00 8.66 2295 PHE B O 1
ATOM 4876 N N . PHE B 1 296 ? 46.649 81.335 55.589 1.00 8.49 2296 PHE B N 1
ATOM 4877 C CA . PHE B 1 296 ? 46.393 80.739 54.286 1.00 8.95 2296 PHE B CA 1
ATOM 4878 C C . PHE B 1 296 ? 45.135 79.869 54.341 1.00 8.08 2296 PHE B C 1
ATOM 4879 O O . PHE B 1 296 ? 44.972 78.978 53.528 1.00 8.17 2296 PHE B O 1
ATOM 4887 N N . TYR B 1 297 ? 44.260 80.112 55.319 1.00 8.25 2297 TYR B N 1
ATOM 4888 C CA . TYR B 1 297 ? 42.997 79.408 55.561 1.00 8.22 2297 TYR B CA 1
ATOM 4889 C C . TYR B 1 297 ? 43.252 77.945 55.924 1.00 8.47 2297 TYR B C 1
ATOM 4890 O O . TYR B 1 297 ? 42.296 77.129 55.918 1.00 9.22 2297 TYR B O 1
ATOM 4899 N N . SER B 1 298 ? 44.485 77.571 56.363 1.00 8.45 2298 SER B N 1
ATOM 4900 C CA . SER B 1 298 ? 44.757 76.140 56.554 1.00 9.87 2298 SER B CA 1
ATOM 4901 C C . SER B 1 298 ? 43.985 75.494 57.715 1.00 9.24 2298 SER B C 1
ATOM 4902 O O . SER B 1 298 ? 43.654 74.335 57.680 1.00 10.97 2298 SER B O 1
ATOM 4905 N N . GLU B 1 299 ? 43.695 76.326 58.739 1.00 9.67 2299 GLU B N 1
ATOM 4906 C CA . GLU B 1 299 ? 42.897 75.798 59.839 1.00 10.18 2299 GLU B CA 1
ATOM 4907 C C . GLU B 1 299 ? 41.423 75.749 59.472 1.00 10.48 2299 GLU B C 1
ATOM 4908 O O . GLU B 1 299 ? 40.772 74.727 59.726 1.00 11.21 2299 GLU B O 1
ATOM 4914 N N . SER B 1 300 ? 40.904 76.809 58.846 1.00 9.85 2300 SER B N 1
ATOM 4915 C CA . SER B 1 300 ? 39.508 76.760 58.428 1.00 10.00 2300 SER B CA 1
ATOM 4916 C C . SER B 1 300 ? 39.209 75.580 57.504 1.00 9.99 2300 SER B C 1
ATOM 4917 O O . SER B 1 300 ? 38.126 75.007 57.582 1.00 10.73 2300 SER B O 1
ATOM 4920 N N . LEU B 1 301 ? 40.137 75.257 56.623 1.00 9.28 2301 LEU B N 1
ATOM 4921 C CA . LEU B 1 301 ? 39.958 74.158 55.674 1.00 9.66 2301 LEU B CA 1
ATOM 4922 C C . LEU B 1 301 ? 39.791 72.830 56.379 1.00 10.57 2301 LEU B C 1
ATOM 4923 O O . LEU B 1 301 ? 39.331 71.900 55.697 1.00 11.67 2301 LEU B O 1
ATOM 4928 N N . LYS B 1 302 ? 40.109 72.749 57.671 1.00 11.43 2302 LYS B N 1
ATOM 4929 C CA . LYS B 1 302 ? 39.910 71.488 58.391 1.00 12.12 2302 LYS B CA 1
ATOM 4930 C C . LYS B 1 302 ? 38.616 71.424 59.210 1.00 11.67 2302 LYS B C 1
ATOM 4931 O O . LYS B 1 302 ? 38.374 70.450 59.926 1.00 14.51 2302 LYS B O 1
ATOM 4937 N N . GLN B 1 303 ? 37.819 72.478 59.144 1.00 11.64 2303 GLN B N 1
ATOM 4938 C CA . GLN B 1 303 ? 36.686 72.602 60.066 1.00 13.12 2303 GLN B CA 1
ATOM 4939 C C . GLN B 1 303 ? 35.296 72.396 59.434 1.00 13.08 2303 GLN B C 1
ATOM 4940 O O . GLN B 1 303 ? 34.271 72.884 59.978 1.00 16.30 2303 GLN B O 1
ATOM 4946 N N . GLY B 1 304 ? 35.206 71.663 58.346 1.00 13.97 2304 GLY B N 1
ATOM 4947 C CA . GLY B 1 304 ? 33.835 71.303 57.986 1.00 13.98 2304 GLY B CA 1
ATOM 4948 C C . GLY B 1 304 ? 33.351 72.115 56.808 1.00 12.28 2304 GLY B C 1
ATOM 4949 O O . GLY B 1 304 ? 34.086 72.917 56.223 1.00 14.20 2304 GLY B O 1
ATOM 4950 N N . TYR B 1 305 ? 32.115 71.869 56.414 1.00 10.98 2305 TYR B N 1
ATOM 4951 C CA . TYR B 1 305 ? 31.565 72.446 55.192 1.00 10.50 2305 TYR B CA 1
ATOM 4952 C C . TYR B 1 305 ? 30.641 73.606 55.488 1.00 10.61 2305 TYR B C 1
ATOM 4953 O O . TYR B 1 305 ? 29.661 73.514 56.276 1.00 11.77 2305 TYR B O 1
ATOM 4962 N N . GLY B 1 306 ? 30.926 74.739 54.884 1.00 10.70 2306 GLY B N 1
ATOM 4963 C CA . GLY B 1 306 ? 30.195 75.964 55.084 1.00 12.00 2306 GLY B CA 1
ATOM 4964 C C . GLY B 1 306 ? 31.107 77.170 54.806 1.00 10.00 2306 GLY B C 1
ATOM 4965 O O . GLY B 1 306 ? 32.030 77.089 53.986 1.00 10.79 2306 GLY B O 1
ATOM 4966 N N . MET B 1 307 ? 30.760 78.276 55.417 1.00 9.69 2307 MET B N 1
ATOM 4967 C CA . MET B 1 307 ? 31.385 79.579 55.221 1.00 9.56 2307 MET B CA 1
ATOM 4968 C C . MET B 1 307 ? 32.162 79.970 56.465 1.00 9.56 2307 MET B C 1
ATOM 4969 O O . MET B 1 307 ? 31.636 79.869 57.589 1.00 11.22 2307 MET B O 1
ATOM 4974 N N . PHE B 1 308 ? 33.411 80.395 56.276 1.00 9.63 2308 PHE B N 1
ATOM 4975 C CA . PHE B 1 308 ? 34.316 80.730 57.363 1.00 10.29 2308 PHE B CA 1
ATOM 4976 C C . PHE B 1 308 ? 34.835 82.137 57.261 1.00 9.63 2308 PHE B C 1
ATOM 4977 O O . PHE B 1 308 ? 35.517 82.491 56.265 1.00 10.88 2308 PHE B O 1
ATOM 4985 N N . ASP B 1 309 ? 34.583 82.964 58.253 1.00 10.94 2309 ASP B N 1
ATOM 4986 C CA . ASP B 1 309 ? 35.268 84.262 58.367 1.00 10.26 2309 ASP B CA 1
ATOM 4987 C C . ASP B 1 309 ? 36.641 84.042 59.011 1.00 10.73 2309 ASP B C 1
ATOM 4988 O O . ASP B 1 309 ? 36.931 82.985 59.608 1.00 13.46 2309 ASP B O 1
ATOM 4993 N N . HIS B 1 310 ? 37.497 85.037 58.947 1.00 10.58 2310 HIS B N 1
ATOM 4994 C CA . HIS B 1 310 ? 38.781 84.967 59.652 1.00 10.44 2310 HIS B CA 1
ATOM 4995 C C . HIS B 1 310 ? 39.095 86.350 60.178 1.00 12.04 2310 HIS B C 1
ATOM 4996 O O . HIS B 1 310 ? 39.237 87.310 59.416 1.00 11.66 2310 HIS B O 1
ATOM 5003 N N . ASP B 1 311 ? 39.222 86.460 61.501 1.00 12.76 2311 ASP B N 1
ATOM 5004 C CA . ASP B 1 311 ? 39.413 87.801 62.079 1.00 15.13 2311 ASP B CA 1
ATOM 5005 C C . ASP B 1 311 ? 40.672 88.468 61.572 1.00 14.38 2311 ASP B C 1
ATOM 5006 O O . ASP B 1 311 ? 40.679 89.719 61.436 1.00 15.81 2311 ASP B O 1
ATOM 5011 N N . GLY B 1 312 ? 41.757 87.755 61.228 1.00 13.79 2312 GLY B N 1
ATOM 5012 C CA . GLY B 1 312 ? 42.937 88.475 60.758 1.00 15.62 2312 GLY B CA 1
ATOM 5013 C C . GLY B 1 312 ? 42.728 89.129 59.412 1.00 14.45 2312 GLY B C 1
ATOM 5014 O O . GLY B 1 312 ? 43.551 89.934 58.981 1.00 17.22 2312 GLY B O 1
ATOM 5015 N N . PHE B 1 313 ? 41.661 88.803 58.683 1.00 11.16 2313 PHE B N 1
ATOM 5016 C CA . PHE B 1 313 ? 41.412 89.436 57.381 1.00 11.11 2313 PHE B CA 1
ATOM 5017 C C . PHE B 1 313 ? 40.395 90.552 57.501 1.00 10.87 2313 PHE B C 1
ATOM 5018 O O . PHE B 1 313 ? 40.039 91.215 56.524 1.00 12.07 2313 PHE B O 1
ATOM 5026 N N . LYS B 1 314 ? 39.839 90.807 58.690 1.00 11.76 2314 LYS B N 1
ATOM 5027 C CA . LYS B 1 314 ? 38.780 91.820 58.852 1.00 11.72 2314 LYS B CA 1
ATOM 5028 C C . LYS B 1 314 ? 39.373 93.208 58.743 1.00 11.76 2314 LYS B C 1
ATOM 5029 O O . LYS B 1 314 ? 40.475 93.514 59.215 1.00 12.98 2314 LYS B O 1
ATOM 5035 N N . GLY B 1 315 ? 38.628 94.117 58.118 1.00 13.34 2315 GLY B N 1
ATOM 5036 C CA . GLY B 1 315 ? 38.987 95.523 58.074 1.00 13.62 2315 GLY B CA 1
ATOM 5037 C C . GLY B 1 315 ? 38.230 96.355 59.113 1.00 14.70 2315 GLY B C 1
ATOM 5038 O O . GLY B 1 315 ? 37.366 95.907 59.842 1.00 17.83 2315 GLY B O 1
ATOM 5039 N N . GLU B 1 316 ? 38.565 97.636 59.166 1.00 14.62 2316 GLU B N 1
ATOM 5040 C CA . GLU B 1 316 ? 37.927 98.535 60.132 1.00 16.85 2316 GLU B CA 1
ATOM 5041 C C . GLU B 1 316 ? 36.869 99.397 59.452 1.00 16.23 2316 GLU B C 1
ATOM 5042 O O . GLU B 1 316 ? 37.063 99.843 58.317 1.00 15.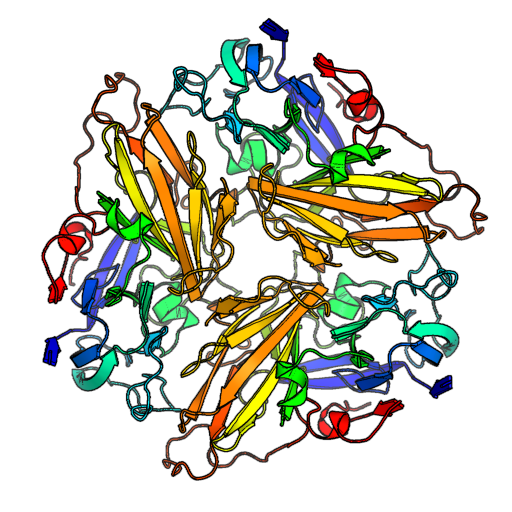65 2316 GLU B O 1
ATOM 5048 N N . PHE B 1 317 ? 35.773 99.650 60.157 1.00 19.71 2317 PHE B N 1
ATOM 5049 C CA . PHE B 1 317 ? 34.721 100.503 59.581 1.00 22.21 2317 PHE B CA 1
ATOM 5050 C C . PHE B 1 317 ? 35.001 101.991 59.752 1.00 25.58 2317 PHE B C 1
ATOM 5051 O O . PHE B 1 317 ? 35.814 102.322 60.640 1.00 37.31 2317 PHE B O 1
ATOM 5059 N N . ALA C 1 2 ? 45.948 70.875 -3.815 1.00 14.88 3002 ALA C N 1
ATOM 5060 C CA . ALA C 1 2 ? 45.582 71.771 -4.921 1.00 14.69 3002 ALA C CA 1
ATOM 5061 C C . ALA C 1 2 ? 46.363 73.085 -4.863 1.00 14.64 3002 ALA C C 1
ATOM 5062 O O . ALA C 1 2 ? 46.826 73.478 -3.791 1.00 14.35 3002 ALA C O 1
ATOM 5064 N N . GLU C 1 3 ? 46.492 73.752 -6.002 1.00 15.14 3003 GLU C N 1
ATOM 5065 C CA . GLU C 1 3 ? 47.128 75.061 -6.075 1.00 15.78 3003 GLU C CA 1
ATOM 5066 C C . GLU C 1 3 ? 46.030 76.091 -5.930 1.00 13.96 3003 GLU C C 1
ATOM 5067 O O . GLU C 1 3 ? 45.043 76.038 -6.689 1.00 18.97 3003 GLU C O 1
ATOM 5073 N N . ARG C 1 4 ? 46.144 76.953 -4.947 1.00 13.13 3004 ARG C N 1
ATOM 5074 C CA . ARG C 1 4 ? 45.131 77.959 -4.622 1.00 13.42 3004 ARG C CA 1
ATOM 5075 C C . ARG C 1 4 ? 45.776 79.332 -4.658 1.00 13.28 3004 ARG C C 1
ATOM 5076 O O . ARG C 1 4 ? 46.726 79.534 -3.888 1.00 16.37 3004 ARG C O 1
ATOM 5084 N N . GLU C 1 5 ? 45.247 80.216 -5.506 1.00 14.07 3005 GLU C N 1
ATOM 5085 C CA . GLU C 1 5 ? 45.874 81.513 -5.780 1.00 13.76 3005 GLU C CA 1
ATOM 5086 C C . GLU C 1 5 ? 44.922 82.629 -5.406 1.00 13.45 3005 GLU C C 1
ATOM 5087 O O . GLU C 1 5 ? 43.772 82.676 -5.854 1.00 14.83 3005 GLU C O 1
ATOM 5093 N N . PHE C 1 6 ? 45.389 83.538 -4.551 1.00 12.62 3006 PHE C N 1
ATOM 5094 C CA . PHE C 1 6 ? 44.580 84.619 -4.011 1.00 12.71 3006 PHE C CA 1
ATOM 5095 C C . PHE C 1 6 ? 45.228 85.968 -4.281 1.00 12.23 3006 PHE C C 1
ATOM 5096 O O . PHE C 1 6 ? 46.462 86.074 -4.299 1.00 14.89 3006 PHE C O 1
ATOM 5104 N N . ASP C 1 7 ? 44.435 87.001 -4.419 1.00 13.95 3007 ASP C N 1
ATOM 5105 C CA . ASP C 1 7 ? 44.958 88.354 -4.603 1.00 14.53 3007 ASP C CA 1
ATOM 5106 C C . ASP C 1 7 ? 44.534 89.182 -3.423 1.00 14.52 3007 ASP C C 1
ATOM 5107 O O . ASP C 1 7 ? 43.338 89.225 -3.099 1.00 17.10 3007 ASP C O 1
ATOM 5112 N N . MET C 1 8 ? 45.525 89.751 -2.767 1.00 13.96 3008 MET C N 1
ATOM 5113 C CA A MET C 1 8 ? 45.315 90.546 -1.568 0.50 14.40 3008 MET C CA 1
ATOM 5114 C CA B MET C 1 8 ? 45.311 90.559 -1.583 0.50 14.71 3008 MET C CA 1
ATOM 5115 C C . MET C 1 8 ? 45.775 91.969 -1.819 1.00 13.94 3008 MET C C 1
ATOM 5116 O O . MET C 1 8 ? 46.772 92.108 -2.546 1.00 18.79 3008 MET C O 1
ATOM 5125 N N . THR C 1 9 ? 45.154 92.952 -1.240 1.00 13.00 3009 THR C N 1
ATOM 5126 C CA . THR C 1 9 ? 45.716 94.304 -1.237 1.00 12.88 3009 THR C CA 1
ATOM 5127 C C . THR C 1 9 ? 45.980 94.729 0.198 1.00 11.72 3009 THR C C 1
ATOM 5128 O O . THR C 1 9 ? 45.555 94.093 1.184 1.00 12.53 3009 THR C O 1
ATOM 5132 N N . ILE C 1 10 ? 46.653 95.852 0.372 1.00 11.89 3010 ILE C N 1
ATOM 5133 C CA . ILE C 1 10 ? 46.876 96.519 1.657 1.00 11.93 3010 ILE C CA 1
ATOM 5134 C C . ILE C 1 10 ? 46.369 97.935 1.468 1.00 11.56 3010 ILE C C 1
ATOM 5135 O O . ILE C 1 10 ? 46.756 98.612 0.497 1.00 13.74 3010 ILE C O 1
ATOM 5140 N N . GLU C 1 11 ? 45.468 98.363 2.334 1.00 12.05 3011 GLU C N 1
ATOM 5141 C CA . GLU C 1 11 ? 44.713 99.600 2.121 1.00 12.03 3011 GLU C CA 1
ATOM 5142 C C . GLU C 1 11 ? 44.778 100.489 3.365 1.00 11.90 3011 GLU C C 1
ATOM 5143 O O . GLU C 1 11 ? 44.811 99.948 4.475 1.00 13.43 3011 GLU C O 1
ATOM 5149 N N . GLU C 1 12 ? 44.816 101.811 3.185 1.00 13.50 3012 GLU C N 1
ATOM 5150 C CA . GLU C 1 12 ? 44.708 102.756 4.268 1.00 12.32 3012 GLU C CA 1
ATOM 5151 C C . GLU C 1 12 ? 43.233 102.999 4.527 1.00 12.88 3012 GLU C C 1
ATOM 5152 O O . GLU C 1 12 ? 42.568 103.569 3.679 1.00 15.14 3012 GLU C O 1
ATOM 5158 N N . VAL C 1 13 ? 42.726 102.549 5.669 1.00 11.96 3013 VAL C N 1
ATOM 5159 C CA . VAL C 1 13 ? 41.312 102.720 5.988 1.00 12.41 3013 VAL C CA 1
ATOM 5160 C C . VAL C 1 13 ? 41.198 103.086 7.477 1.00 12.30 3013 VAL C C 1
ATOM 5161 O O . VAL C 1 13 ? 42.173 102.939 8.222 1.00 14.27 3013 VAL C O 1
ATOM 5165 N N . THR C 1 14 ? 40.029 103.528 7.889 1.00 12.45 3014 THR C N 1
ATOM 5166 C CA . THR C 1 14 ? 39.706 103.855 9.269 1.00 12.59 3014 THR C CA 1
ATOM 5167 C C . THR C 1 14 ? 38.628 102.900 9.747 1.00 12.08 3014 THR C C 1
ATOM 5168 O O . THR C 1 14 ? 37.626 102.694 9.009 1.00 13.87 3014 THR C O 1
ATOM 5172 N N . ILE C 1 15 ? 38.828 102.321 10.924 1.00 11.76 3015 ILE C N 1
ATOM 5173 C CA . ILE C 1 15 ? 37.824 101.411 11.476 1.00 11.68 3015 ILE C CA 1
ATOM 5174 C C . ILE C 1 15 ? 37.326 101.989 12.785 1.00 11.33 3015 ILE C C 1
ATOM 5175 O O . ILE C 1 15 ? 37.997 102.790 13.450 1.00 13.04 3015 ILE C O 1
ATOM 5180 N N . LYS C 1 16 ? 36.128 101.571 13.153 1.00 11.42 3016 LYS C N 1
ATOM 5181 C CA . LYS C 1 16 ? 35.562 101.938 14.453 1.00 10.91 3016 LYS C CA 1
ATOM 5182 C C . LYS C 1 16 ? 35.864 100.799 15.427 1.00 10.03 3016 LYS C C 1
ATOM 5183 O O . LYS C 1 16 ? 35.304 99.717 15.300 1.00 13.43 3016 LYS C O 1
ATOM 5189 N N . VAL C 1 17 ? 36.757 101.067 16.359 1.00 10.50 3017 VAL C N 1
ATOM 5190 C CA . VAL C 1 17 ? 37.108 100.026 17.342 1.00 9.67 3017 VAL C CA 1
ATOM 5191 C C . VAL C 1 17 ? 36.191 100.073 18.543 1.00 10.16 3017 VAL C C 1
ATOM 5192 O O . VAL C 1 17 ? 35.768 99.014 19.065 1.00 10.38 3017 VAL C O 1
ATOM 5196 N N . ALA C 1 18 ? 35.858 101.275 19.004 1.00 10.76 3018 ALA C N 1
ATOM 5197 C CA . ALA C 1 18 ? 35.042 101.423 20.204 1.00 11.68 3018 ALA C CA 1
ATOM 5198 C C . ALA C 1 18 ? 34.167 102.653 20.006 1.00 14.29 3018 ALA C C 1
ATOM 5199 O O . ALA C 1 18 ? 34.455 103.489 19.155 1.00 16.19 3018 ALA C O 1
ATOM 5201 N N . PRO C 1 19 ? 33.157 102.817 20.827 1.00 15.15 3019 PRO C N 1
ATOM 5202 C CA . PRO C 1 19 ? 32.464 104.097 20.873 1.00 22.72 3019 PRO C CA 1
ATOM 5203 C C . PRO C 1 19 ? 33.543 105.090 21.336 1.00 27.82 3019 PRO C C 1
ATOM 5204 O O . PRO C 1 19 ? 34.257 104.869 22.364 1.00 31.44 3019 PRO C O 1
ATOM 5208 N N . GLY C 1 20 ? 33.712 106.152 20.564 1.00 29.30 3020 GLY C N 1
ATOM 5209 C CA . GLY C 1 20 ? 34.797 107.031 21.002 1.00 23.71 3020 GLY C CA 1
ATOM 5210 C C . GLY C 1 20 ? 36.153 106.729 20.414 1.00 16.36 3020 GLY C C 1
ATOM 5211 O O . GLY C 1 20 ? 37.062 107.534 20.708 1.00 18.67 3020 GLY C O 1
ATOM 5212 N N . LEU C 1 21 ? 36.316 105.686 19.600 1.00 14.91 3021 LEU C N 1
ATOM 5213 C CA . LEU C 1 21 ? 37.647 105.449 19.037 1.00 13.10 3021 LEU C CA 1
ATOM 5214 C C . LEU C 1 21 ? 37.539 104.915 17.608 1.00 12.23 3021 LEU C C 1
ATOM 5215 O O . LEU C 1 21 ? 37.288 103.731 17.384 1.00 13.38 3021 LEU C O 1
ATOM 5220 N N . ASP C 1 22 ? 37.755 105.789 16.651 1.00 11.64 3022 ASP C N 1
ATOM 5221 C CA . ASP C 1 22 ? 38.063 105.398 15.288 1.00 13.46 3022 ASP C CA 1
ATOM 5222 C C . ASP C 1 22 ? 39.576 105.328 15.146 1.00 12.96 3022 ASP C C 1
ATOM 5223 O O . ASP C 1 22 ? 40.281 106.119 15.778 1.00 16.11 3022 ASP C O 1
ATOM 5228 N N . TYR C 1 23 ? 40.070 104.398 14.354 1.00 10.77 3023 TYR C N 1
ATOM 5229 C CA . TYR C 1 23 ? 41.532 104.156 14.289 1.00 10.50 3023 TYR C CA 1
ATOM 5230 C C . TYR C 1 23 ? 41.968 103.997 12.848 1.00 10.61 3023 TYR C C 1
ATOM 5231 O O . TYR C 1 23 ? 41.337 103.274 12.063 1.00 11.44 3023 TYR C O 1
ATOM 5240 N N . LYS C 1 24 ? 43.074 104.674 12.516 1.00 11.90 3024 LYS C N 1
ATOM 5241 C CA . LYS C 1 24 ? 43.671 104.515 11.185 1.00 11.03 3024 LYS C CA 1
ATOM 5242 C C . LYS C 1 24 ? 44.508 103.228 11.164 1.00 10.61 3024 LYS C C 1
ATOM 5243 O O . LYS C 1 24 ? 45.389 103.056 12.017 1.00 12.10 3024 LYS C O 1
ATOM 5249 N N . VAL C 1 25 ? 44.222 102.374 10.195 1.00 11.50 3025 VAL C N 1
ATOM 5250 C CA . VAL C 1 25 ? 44.853 101.049 10.122 1.00 9.63 3025 VAL C CA 1
ATOM 5251 C C . VAL C 1 25 ? 45.331 100.795 8.694 1.00 10.03 3025 VAL C C 1
ATOM 5252 O O . VAL C 1 25 ? 44.974 101.523 7.748 1.00 11.45 3025 VAL C O 1
ATOM 5256 N N . PHE C 1 26 ? 46.156 99.778 8.558 1.00 10.77 3026 PHE C N 1
ATOM 5257 C CA . PHE C 1 26 ? 46.554 99.250 7.230 1.00 11.04 3026 PHE C CA 1
ATOM 5258 C C . PHE C 1 26 ? 45.873 97.910 7.077 1.00 11.09 3026 PHE C C 1
ATOM 5259 O O . PHE C 1 26 ? 46.354 96.858 7.479 1.00 12.52 3026 PHE C O 1
ATOM 5267 N N . GLY C 1 27 ? 44.655 97.944 6.531 1.00 10.73 3027 GLY C N 1
ATOM 5268 C CA . GLY C 1 27 ? 43.864 96.744 6.434 1.00 10.75 3027 GLY C CA 1
ATOM 5269 C C . GLY C 1 27 ? 44.178 95.907 5.196 1.00 10.31 3027 GLY C C 1
ATOM 5270 O O . GLY C 1 27 ? 44.150 96.415 4.080 1.00 11.13 3027 GLY C O 1
ATOM 5271 N N . PHE C 1 28 ? 44.432 94.607 5.408 1.00 9.78 3028 PHE C N 1
ATOM 5272 C CA . PHE C 1 28 ? 44.493 93.634 4.292 1.00 9.93 3028 PHE C CA 1
ATOM 5273 C C . PHE C 1 28 ? 43.103 93.570 3.696 1.00 10.44 3028 PHE C C 1
ATOM 5274 O O . PHE C 1 28 ? 42.103 93.398 4.414 1.00 10.47 3028 PHE C O 1
ATOM 5282 N N . ASN C 1 29 ? 43.023 93.765 2.390 1.00 11.56 3029 ASN C N 1
ATOM 5283 C CA . ASN C 1 29 ? 41.741 93.931 1.675 1.00 11.31 3029 ASN C CA 1
ATOM 5284 C C . ASN C 1 29 ? 40.884 94.979 2.384 1.00 11.53 3029 ASN C C 1
ATOM 5285 O O . ASN C 1 29 ? 39.650 94.886 2.383 1.00 12.00 3029 ASN C O 1
ATOM 5290 N N . GLY C 1 30 ? 41.493 96.015 2.986 1.00 11.14 3030 GLY C N 1
ATOM 5291 C CA . GLY C 1 30 ? 40.730 97.102 3.606 1.00 12.19 3030 GLY C CA 1
ATOM 5292 C C . GLY C 1 30 ? 39.851 96.677 4.778 1.00 11.02 3030 GLY C C 1
ATOM 5293 O O . GLY C 1 30 ? 38.884 97.355 5.074 1.00 12.41 3030 GLY C O 1
ATOM 5294 N N . GLN C 1 31 ? 40.250 95.613 5.493 1.00 10.41 3031 GLN C N 1
ATOM 5295 C CA . GLN C 1 31 ? 39.463 95.160 6.644 1.00 9.74 3031 GLN C CA 1
ATOM 5296 C C . GLN C 1 31 ? 40.394 94.691 7.768 1.00 9.41 3031 GLN C C 1
ATOM 5297 O O . GLN C 1 31 ? 41.530 94.280 7.532 1.00 9.87 3031 GLN C O 1
ATOM 5303 N N . VAL C 1 32 ? 39.871 94.763 8.982 1.00 9.16 3032 VAL C N 1
ATOM 5304 C CA . VAL C 1 32 ? 40.558 94.278 10.189 1.00 9.64 3032 VAL C CA 1
ATOM 5305 C C . VAL C 1 32 ? 39.538 93.498 11.018 1.00 8.44 3032 VAL C C 1
ATOM 5306 O O . VAL C 1 32 ? 38.497 94.115 11.346 1.00 9.46 3032 VAL C O 1
ATOM 5310 N N . PRO C 1 33 ? 39.705 92.221 11.355 1.00 8.68 3033 PRO C N 1
ATOM 5311 C CA . PRO C 1 33 ? 40.751 91.307 10.912 1.00 8.48 3033 PRO C CA 1
ATOM 5312 C C . PRO C 1 33 ? 40.846 91.223 9.385 1.00 7.92 3033 PRO C C 1
ATOM 5313 O O . PRO C 1 33 ? 39.893 91.515 8.683 1.00 8.39 3033 PRO C O 1
ATOM 5317 N N . GLY C 1 34 ? 42.044 90.891 8.885 1.00 8.16 3034 GLY C N 1
ATOM 5318 C CA . GLY C 1 34 ? 42.219 90.614 7.484 1.00 8.73 3034 GLY C CA 1
ATOM 5319 C C . GLY C 1 34 ? 41.356 89.415 7.050 1.00 8.44 3034 GLY C C 1
ATOM 5320 O O . GLY C 1 34 ? 40.759 88.715 7.889 1.00 8.88 3034 GLY C O 1
ATOM 5321 N N . PRO C 1 35 ? 41.270 89.174 5.748 1.00 8.35 3035 PRO C N 1
ATOM 5322 C CA A PRO C 1 35 ? 40.465 88.079 5.228 0.50 8.63 3035 PRO C CA 1
ATOM 5323 C CA B PRO C 1 35 ? 40.442 88.079 5.251 0.50 8.47 3035 PRO C CA 1
ATOM 5324 C C . PRO C 1 35 ? 40.877 86.740 5.823 1.00 8.49 3035 PRO C C 1
ATOM 5325 O O . PRO C 1 35 ? 42.058 86.449 6.080 1.00 8.96 3035 PRO C O 1
ATOM 5332 N N . LEU C 1 36 ? 39.866 85.882 6.024 1.00 8.23 3036 LEU C N 1
ATOM 5333 C CA . LEU C 1 36 ? 40.164 84.484 6.373 1.00 7.88 3036 LEU C CA 1
ATOM 5334 C C . LEU C 1 36 ? 40.764 83.791 5.167 1.00 8.34 3036 LEU C C 1
ATOM 5335 O O . LEU C 1 36 ? 40.201 83.829 4.072 1.00 9.63 3036 LEU C O 1
ATOM 5340 N N . ILE C 1 37 ? 41.897 83.137 5.355 1.00 7.86 3037 ILE C N 1
ATOM 5341 C CA . ILE C 1 37 ? 42.438 82.226 4.325 1.00 8.23 3037 ILE C CA 1
ATOM 5342 C C . ILE C 1 37 ? 42.269 80.803 4.865 1.00 8.02 3037 ILE C C 1
ATOM 5343 O O . ILE C 1 37 ? 42.738 80.509 5.991 1.00 9.05 3037 ILE C O 1
ATOM 5348 N N . HIS C 1 38 ? 41.551 79.943 4.170 1.00 9.05 3038 HIS C N 1
ATOM 5349 C CA . HIS C 1 38 ? 41.260 78.589 4.630 1.00 8.43 3038 HIS C CA 1
ATOM 5350 C C . HIS C 1 38 ? 41.695 77.622 3.556 1.00 8.58 3038 HIS C C 1
ATOM 5351 O O . HIS C 1 38 ? 41.184 77.713 2.420 1.00 9.88 3038 HIS C O 1
ATOM 5358 N N . VAL C 1 39 ? 42.655 76.749 3.843 1.00 9.13 3039 VAL C N 1
ATOM 5359 C CA . VAL C 1 39 ? 43.164 75.821 2.841 1.00 9.28 3039 VAL C CA 1
ATOM 5360 C C . VAL C 1 39 ? 43.279 74.445 3.463 1.00 8.95 3039 VAL C C 1
ATOM 5361 O O . VAL C 1 39 ? 43.010 74.267 4.661 1.00 9.85 3039 VAL C O 1
ATOM 5365 N N . GLN C 1 40 ? 43.680 73.472 2.683 1.00 9.41 3040 GLN C N 1
ATOM 5366 C CA . GLN C 1 40 ? 43.877 72.088 3.162 1.00 9.27 3040 GLN C CA 1
ATOM 5367 C C . GLN C 1 40 ? 45.358 71.776 3.240 1.00 8.90 3040 GLN C C 1
ATOM 5368 O O . GLN C 1 40 ? 46.153 72.233 2.426 1.00 10.61 3040 GLN C O 1
ATOM 5374 N N . GLU C 1 41 ? 45.729 70.954 4.224 1.00 10.19 3041 GLU C N 1
ATOM 5375 C CA . GLU C 1 41 ? 47.089 70.417 4.349 1.00 10.44 3041 GLU C CA 1
ATOM 5376 C C . GLU C 1 41 ? 47.549 69.896 2.981 1.00 12.18 3041 GLU C C 1
ATOM 5377 O O . GLU C 1 41 ? 46.823 69.118 2.332 1.00 12.57 3041 GLU C O 1
ATOM 5383 N N . GLY C 1 42 ? 48.758 70.339 2.598 1.00 12.29 3042 GLY C N 1
ATOM 5384 C CA . GLY C 1 42 ? 49.340 69.933 1.303 1.00 13.22 3042 GLY C CA 1
ATOM 5385 C C . GLY C 1 42 ? 49.084 70.869 0.150 1.00 14.08 3042 GLY C C 1
ATOM 5386 O O . GLY C 1 42 ? 49.689 70.758 -0.919 1.00 15.32 3042 GLY C O 1
ATOM 5387 N N . ASP C 1 43 ? 48.226 71.866 0.258 1.00 12.43 3043 ASP C N 1
ATOM 5388 C CA . ASP C 1 43 ? 47.931 72.741 -0.839 1.00 11.34 3043 ASP C CA 1
ATOM 5389 C C . ASP C 1 43 ? 49.116 73.656 -1.105 1.00 12.33 3043 ASP C C 1
ATOM 5390 O O . ASP C 1 43 ? 49.872 74.028 -0.217 1.00 13.21 3043 ASP C O 1
ATOM 5395 N N . ASP C 1 44 ? 49.231 74.002 -2.364 1.00 12.63 3044 ASP C N 1
ATOM 5396 C CA . ASP C 1 44 ? 50.218 74.975 -2.846 1.00 13.29 3044 ASP C CA 1
ATOM 5397 C C . ASP C 1 44 ? 49.530 76.325 -2.880 1.00 13.87 3044 ASP C C 1
ATOM 5398 O O . ASP C 1 44 ? 48.586 76.448 -3.678 1.00 17.17 3044 ASP C O 1
ATOM 5403 N N . VAL C 1 45 ? 49.906 77.250 -2.031 1.00 12.54 3045 VAL C N 1
ATOM 5404 C CA . VAL C 1 45 ? 49.266 78.560 -1.882 1.00 11.88 3045 VAL C CA 1
ATOM 5405 C C . VAL C 1 45 ? 50.095 79.597 -2.609 1.00 12.57 3045 VAL C C 1
ATOM 5406 O O . VAL C 1 45 ? 51.333 79.645 -2.521 1.00 13.85 3045 VAL C O 1
ATOM 5410 N N . ILE C 1 46 ? 49.450 80.465 -3.357 1.00 12.29 3046 ILE C N 1
ATOM 5411 C CA . ILE C 1 46 ? 50.023 81.617 -4.041 1.00 12.40 3046 ILE C CA 1
ATOM 5412 C C . ILE C 1 46 ? 49.236 82.839 -3.614 1.00 12.06 3046 ILE C C 1
ATOM 5413 O O . ILE C 1 46 ? 48.016 82.813 -3.744 1.00 13.42 3046 ILE C O 1
ATOM 5418 N N . VAL C 1 47 ? 49.922 83.845 -3.054 1.00 12.94 3047 VAL C N 1
ATOM 5419 C CA . VAL C 1 47 ? 49.225 85.091 -2.653 1.00 12.22 3047 VAL C CA 1
ATOM 5420 C C . VAL C 1 47 ? 49.936 86.237 -3.324 1.00 12.78 3047 VAL C C 1
ATOM 5421 O O . VAL C 1 47 ? 51.102 86.467 -3.076 1.00 13.33 3047 VAL C O 1
ATOM 5425 N N . ASN C 1 48 ? 49.218 86.906 -4.220 1.00 11.79 3048 ASN C N 1
ATOM 5426 C CA . ASN C 1 48 ? 49.716 88.107 -4.882 1.00 13.24 3048 ASN C CA 1
ATOM 5427 C C . ASN C 1 48 ? 49.243 89.319 -4.071 1.00 12.81 3048 ASN C C 1
ATOM 5428 O O . ASN C 1 48 ? 48.046 89.506 -3.874 1.00 16.65 3048 ASN C O 1
ATOM 5433 N N . VAL C 1 49 ? 50.196 90.098 -3.594 1.00 13.05 3049 VAL C N 1
ATOM 5434 C CA . VAL C 1 49 ? 49.926 91.221 -2.698 1.00 14.29 3049 VAL C CA 1
ATOM 5435 C C . VAL C 1 49 ? 50.213 92.556 -3.404 1.00 13.71 3049 VAL C C 1
ATOM 5436 O O . VAL C 1 49 ? 51.340 92.724 -3.889 1.00 16.31 3049 VAL C O 1
ATOM 5440 N N . THR C 1 50 ? 49.270 93.477 -3.410 1.00 14.06 3050 THR C N 1
ATOM 5441 C CA . THR C 1 50 ? 49.524 94.832 -3.917 1.00 14.91 30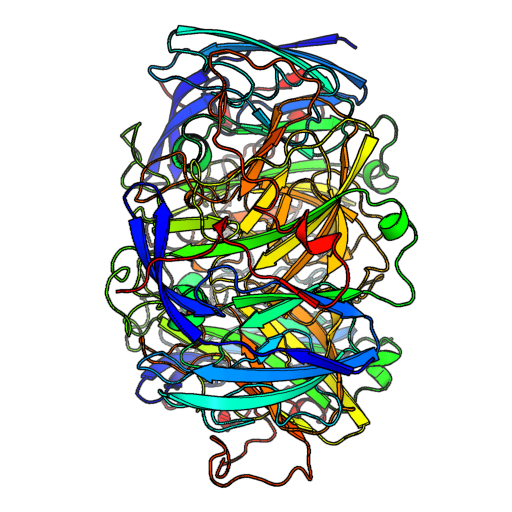50 THR C CA 1
ATOM 5442 C C . THR C 1 50 ? 49.384 95.805 -2.754 1.00 14.42 3050 THR C C 1
ATOM 5443 O O . THR C 1 50 ? 48.414 95.842 -1.988 1.00 14.80 3050 THR C O 1
ATOM 5447 N N . ASN C 1 51 ? 50.423 96.617 -2.566 1.00 14.97 3051 ASN C N 1
ATOM 5448 C CA . ASN C 1 51 ? 50.521 97.604 -1.479 1.00 14.67 3051 ASN C CA 1
ATOM 5449 C C . ASN C 1 51 ? 49.931 98.918 -1.945 1.00 15.28 3051 ASN C C 1
ATOM 5450 O O . ASN C 1 51 ? 50.625 99.690 -2.650 1.00 16.88 3051 ASN C O 1
ATOM 5455 N N . ASN C 1 52 ? 48.701 99.193 -1.530 1.00 14.07 3052 ASN C N 1
ATOM 5456 C CA . ASN C 1 52 ? 48.009 100.422 -1.924 1.00 14.71 3052 ASN C CA 1
ATOM 5457 C C . ASN C 1 52 ? 48.083 101.439 -0.792 1.00 15.37 3052 ASN C C 1
ATOM 5458 O O . ASN C 1 52 ? 47.212 102.314 -0.631 1.00 19.77 3052 ASN C O 1
ATOM 5463 N N . THR C 1 53 ? 49.159 101.339 -0.042 1.00 14.98 3053 THR C N 1
ATOM 5464 C CA . THR C 1 53 ? 49.395 102.291 1.021 1.00 13.99 3053 THR C CA 1
ATOM 5465 C C . THR C 1 53 ? 50.646 103.149 0.741 1.00 15.86 3053 THR C C 1
ATOM 5466 O O . THR C 1 53 ? 51.330 102.927 -0.275 1.00 19.77 3053 THR C O 1
ATOM 5470 N N . SER C 1 54 ? 50.904 104.075 1.654 1.00 16.63 3054 SER C N 1
ATOM 5471 C CA . SER C 1 54 ? 52.008 105.043 1.588 1.00 19.11 3054 SER C CA 1
ATOM 5472 C C . SER C 1 54 ? 53.308 104.521 2.220 1.00 17.24 3054 SER C C 1
ATOM 5473 O O . SER C 1 54 ? 54.311 105.245 2.160 1.00 18.02 3054 SER C O 1
ATOM 5476 N N . LEU C 1 55 ? 53.309 103.305 2.767 1.00 15.42 3055 LEU C N 1
ATOM 5477 C CA . LEU C 1 55 ? 54.428 102.816 3.547 1.00 15.70 3055 LEU C CA 1
ATOM 5478 C C . LEU C 1 55 ? 54.750 101.398 3.107 1.00 14.25 3055 LEU C C 1
ATOM 5479 O O . LEU C 1 55 ? 53.863 100.726 2.569 1.00 15.41 3055 LEU C O 1
ATOM 5484 N N . PRO C 1 56 ? 55.978 100.961 3.322 1.00 13.79 3056 PRO C N 1
ATOM 5485 C CA . PRO C 1 56 ? 56.335 99.579 2.972 1.00 13.12 3056 PRO C CA 1
ATOM 5486 C C . PRO C 1 56 ? 55.780 98.550 3.992 1.00 12.84 3056 PRO C C 1
ATOM 5487 O O . PRO C 1 56 ? 55.597 98.856 5.178 1.00 13.20 3056 PRO C O 1
ATOM 5491 N N . HIS C 1 57 ? 55.536 97.337 3.477 1.00 11.44 3057 HIS C N 1
ATOM 5492 C CA . HIS C 1 57 ? 54.972 96.250 4.258 1.00 10.99 3057 HIS C CA 1
ATOM 5493 C C . HIS C 1 57 ? 55.545 94.924 3.759 1.00 10.52 3057 HIS C C 1
ATOM 5494 O O . HIS C 1 57 ? 56.151 94.863 2.692 1.00 12.20 3057 HIS C O 1
ATOM 5501 N N . THR C 1 58 ? 55.297 93.852 4.514 1.00 10.79 3058 THR C N 1
ATOM 5502 C CA . THR C 1 58 ? 55.445 92.493 4.020 1.00 10.70 3058 THR C CA 1
ATOM 5503 C C . THR C 1 58 ? 54.252 91.694 4.511 1.00 10.85 3058 THR C C 1
ATOM 5504 O O . THR C 1 58 ? 53.405 92.222 5.255 1.00 11.47 3058 THR C O 1
ATOM 5508 N N . ILE C 1 59 ? 54.170 90.424 4.155 1.00 10.66 3059 ILE C N 1
ATOM 5509 C CA . ILE C 1 59 ? 53.304 89.492 4.899 1.00 10.51 3059 ILE C CA 1
ATOM 5510 C C . ILE C 1 59 ? 54.161 88.305 5.311 1.00 10.22 3059 ILE C C 1
ATOM 5511 O O . ILE C 1 59 ? 54.777 87.644 4.477 1.00 11.04 3059 ILE C O 1
ATOM 5516 N N . HIS C 1 60 ? 54.193 88.054 6.643 1.00 9.93 3060 HIS C N 1
ATOM 5517 C CA . HIS C 1 60 ? 54.758 86.829 7.191 1.00 9.79 3060 HIS C CA 1
ATOM 5518 C C . HIS C 1 60 ? 53.617 85.848 7.529 1.00 8.10 3060 HIS C C 1
ATOM 5519 O O . HIS C 1 60 ? 52.554 86.273 7.992 1.00 9.58 3060 HIS C O 1
ATOM 5526 N N . TRP C 1 61 ? 53.866 84.583 7.288 1.00 8.47 3061 TRP C N 1
ATOM 5527 C CA . TRP C 1 61 ? 52.825 83.534 7.406 1.00 8.66 3061 TRP C CA 1
ATOM 5528 C C . TRP C 1 61 ? 53.252 82.764 8.664 1.00 8.23 3061 TRP C C 1
ATOM 5529 O O . TRP C 1 61 ? 54.131 81.885 8.612 1.00 8.77 3061 TRP C O 1
ATOM 5540 N N . HIS C 1 62 ? 52.659 83.153 9.803 1.00 7.47 3062 HIS C N 1
ATOM 5541 C CA . HIS C 1 62 ? 53.106 82.641 11.088 1.00 8.19 3062 HIS C CA 1
ATOM 5542 C C . HIS C 1 62 ? 52.583 81.215 11.290 1.00 8.46 3062 HIS C C 1
ATOM 5543 O O . HIS C 1 62 ? 51.397 80.976 11.442 1.00 9.22 3062 HIS C O 1
ATOM 5550 N N . GLY C 1 63 ? 53.596 80.347 11.456 1.00 8.57 3063 GLY C N 1
ATOM 5551 C CA . GLY C 1 63 ? 53.336 78.917 11.636 1.00 10.18 3063 GLY C CA 1
ATOM 5552 C C . GLY C 1 63 ? 53.618 78.149 10.349 1.00 10.13 3063 GLY C C 1
ATOM 5553 O O . GLY C 1 63 ? 53.768 76.905 10.445 1.00 12.46 3063 GLY C O 1
ATOM 5554 N N . VAL C 1 64 ? 53.705 78.864 9.200 1.00 9.80 3064 VAL C N 1
ATOM 5555 C CA . VAL C 1 64 ? 54.019 78.190 7.934 1.00 9.79 3064 VAL C CA 1
ATOM 5556 C C . VAL C 1 64 ? 55.515 77.893 7.929 1.00 9.41 3064 VAL C C 1
ATOM 5557 O O . VAL C 1 64 ? 56.301 78.791 8.142 1.00 11.50 3064 VAL C O 1
ATOM 5561 N N . HIS C 1 65 ? 55.923 76.624 7.727 1.00 10.57 3065 HIS C N 1
ATOM 5562 C CA . HIS C 1 65 ? 57.347 76.327 7.811 1.00 11.02 3065 HIS C CA 1
ATOM 5563 C C . HIS C 1 65 ? 58.146 76.948 6.682 1.00 10.23 3065 HIS C C 1
ATOM 5564 O O . HIS C 1 65 ? 59.347 77.209 6.860 1.00 11.27 3065 HIS C O 1
ATOM 5571 N N . GLN C 1 66 ? 57.531 77.165 5.519 1.00 10.76 3066 GLN C N 1
ATOM 5572 C CA . GLN C 1 66 ? 58.241 77.645 4.317 1.00 10.56 3066 GLN C CA 1
ATOM 5573 C C . GLN C 1 66 ? 59.295 76.632 3.902 1.00 10.89 3066 GLN C C 1
ATOM 5574 O O . GLN C 1 66 ? 60.446 76.966 3.576 1.00 13.33 3066 GLN C O 1
ATOM 5580 N N . LYS C 1 67 ? 58.927 75.351 3.916 1.00 11.84 3067 LYS C N 1
ATOM 5581 C CA . LYS C 1 67 ? 59.831 74.299 3.497 1.00 14.33 3067 LYS C CA 1
ATOM 5582 C C . LYS C 1 67 ? 60.192 74.432 2.018 1.00 15.26 3067 LYS C C 1
ATOM 5583 O O . LYS C 1 67 ? 59.321 74.323 1.145 1.00 16.46 3067 LYS C O 1
ATOM 5589 N N . GLY C 1 68 ? 61.436 74.688 1.686 1.00 16.94 3068 GLY C N 1
ATOM 5590 C CA . GLY C 1 68 ? 61.843 74.885 0.292 1.00 19.80 3068 GLY C CA 1
ATOM 5591 C C . GLY C 1 68 ? 61.454 76.265 -0.194 1.00 19.47 3068 GLY C C 1
ATOM 5592 O O . GLY C 1 68 ? 61.683 76.521 -1.373 1.00 23.53 3068 GLY C O 1
ATOM 5593 N N . THR C 1 69 ? 60.891 77.138 0.655 1.00 15.33 3069 THR C N 1
ATOM 5594 C CA . THR C 1 69 ? 60.417 78.428 0.166 1.00 14.37 3069 THR C CA 1
ATOM 5595 C C . THR C 1 69 ? 60.742 79.540 1.161 1.00 11.93 3069 THR C C 1
ATOM 5596 O O . THR C 1 69 ? 59.928 80.455 1.355 1.00 12.55 3069 THR C O 1
ATOM 5600 N N . TRP C 1 70 ? 61.880 79.526 1.848 1.00 12.08 3070 TRP C N 1
ATOM 5601 C CA . TRP C 1 70 ? 62.147 80.565 2.863 1.00 11.82 3070 TRP C CA 1
ATOM 5602 C C . TRP C 1 70 ? 62.097 81.982 2.311 1.00 11.29 3070 TRP C C 1
ATOM 5603 O O . TRP C 1 70 ? 61.823 82.907 3.112 1.00 10.98 3070 TRP C O 1
ATOM 5614 N N . ARG C 1 71 ? 62.310 82.197 0.994 1.00 11.89 3071 ARG C N 1
ATOM 5615 C CA . ARG C 1 71 ? 62.161 83.561 0.458 1.00 12.44 3071 ARG C CA 1
ATOM 5616 C C . ARG C 1 71 ? 60.721 84.073 0.444 1.00 11.31 3071 ARG C C 1
ATOM 5617 O O . ARG C 1 71 ? 60.557 85.240 0.083 1.00 13.34 3071 ARG C O 1
ATOM 5625 N N . SER C 1 72 ? 59.736 83.250 0.831 1.00 11.83 3072 SER C N 1
ATOM 5626 C CA . SER C 1 72 ? 58.368 83.735 1.059 1.00 11.69 3072 SER C CA 1
ATOM 5627 C C . SER C 1 72 ? 58.044 83.945 2.537 1.00 10.51 3072 SER C C 1
ATOM 5628 O O . SER C 1 72 ? 56.863 84.123 2.847 1.00 10.29 3072 SER C O 1
ATOM 5631 N N . ASP C 1 73 ? 59.018 83.926 3.450 1.00 10.14 3073 ASP C N 1
ATOM 5632 C CA . ASP C 1 73 ? 58.715 84.046 4.880 1.00 9.77 3073 ASP C CA 1
ATOM 5633 C C . ASP C 1 73 ? 58.274 85.447 5.289 1.00 9.85 3073 ASP C C 1
ATOM 5634 O O . ASP C 1 73 ? 57.698 85.590 6.360 1.00 10.75 3073 ASP C O 1
ATOM 5639 N N . GLY C 1 74 ? 58.589 86.433 4.453 1.00 9.79 3074 GLY C N 1
ATOM 5640 C CA . GLY C 1 74 ? 58.066 87.780 4.635 1.00 10.56 3074 GLY C CA 1
ATOM 5641 C C . GLY C 1 74 ? 58.810 88.635 5.642 1.00 9.95 3074 GLY C C 1
ATOM 5642 O O . GLY C 1 74 ? 58.176 89.528 6.269 1.00 12.69 3074 GLY C O 1
ATOM 5643 N N . VAL C 1 75 ? 60.110 88.438 5.831 1.00 10.16 3075 VAL C N 1
ATOM 5644 C CA . VAL C 1 75 ? 60.837 89.196 6.869 1.00 9.55 3075 VAL C CA 1
ATOM 5645 C C . VAL C 1 75 ? 61.785 90.150 6.164 1.00 9.89 3075 VAL C C 1
ATOM 5646 O O . VAL C 1 75 ? 62.729 89.718 5.458 1.00 10.25 3075 VAL C O 1
ATOM 5650 N N . PRO C 1 76 ? 61.574 91.454 6.312 1.00 10.69 3076 PRO C N 1
ATOM 5651 C CA . PRO C 1 76 ? 62.406 92.438 5.537 1.00 10.83 3076 PRO C CA 1
ATOM 5652 C C . PRO C 1 76 ? 63.840 92.379 6.043 1.00 11.50 3076 PRO C C 1
ATOM 5653 O O . PRO C 1 76 ? 64.108 92.219 7.240 1.00 11.98 3076 PRO C O 1
ATOM 5657 N N . GLY C 1 77 ? 64.786 92.455 5.100 1.00 11.24 3077 GLY C N 1
ATOM 5658 C CA . GLY C 1 77 ? 66.195 92.459 5.467 1.00 11.47 3077 GLY C CA 1
ATOM 5659 C C . GLY C 1 77 ? 66.686 91.060 5.787 1.00 10.96 3077 GLY C C 1
ATOM 5660 O O . GLY C 1 77 ? 67.885 90.896 6.047 1.00 12.02 3077 GLY C O 1
ATOM 5661 N N . VAL C 1 78 ? 65.836 90.038 5.797 1.00 10.54 3078 VAL C N 1
ATOM 5662 C CA . VAL C 1 78 ? 66.218 88.663 6.134 1.00 10.12 3078 VAL C CA 1
ATOM 5663 C C . VAL C 1 78 ? 65.795 87.726 4.991 1.00 9.00 3078 VAL C C 1
ATOM 5664 O O . VAL C 1 78 ? 66.652 87.008 4.471 1.00 10.37 3078 VAL C O 1
ATOM 5668 N N . THR C 1 79 ? 64.537 87.770 4.554 1.00 9.92 3079 THR C N 1
ATOM 5669 C CA . THR C 1 79 ? 64.097 86.902 3.433 1.00 10.66 3079 THR C CA 1
ATOM 5670 C C . THR C 1 79 ? 63.652 87.671 2.204 1.00 11.75 3079 THR C C 1
ATOM 5671 O O . THR C 1 79 ? 63.465 87.015 1.158 1.00 12.83 3079 THR C O 1
ATOM 5675 N N . GLN C 1 80 ? 63.426 88.972 2.298 1.00 11.70 3080 GLN C N 1
ATOM 5676 C CA . GLN C 1 80 ? 63.130 89.781 1.137 1.00 10.93 3080 GLN C CA 1
ATOM 5677 C C . GLN C 1 80 ? 63.431 91.238 1.480 1.00 11.02 3080 GLN C C 1
ATOM 5678 O O . GLN C 1 80 ? 63.554 91.565 2.631 1.00 11.06 3080 GLN C O 1
ATOM 5684 N N . GLN C 1 81 ? 63.454 92.070 0.442 1.00 12.65 3081 GLN C N 1
ATOM 5685 C CA . GLN C 1 81 ? 63.299 93.486 0.613 1.00 13.82 3081 GLN C CA 1
ATOM 5686 C C . GLN C 1 81 ? 61.798 93.785 0.760 1.00 13.24 3081 GLN C C 1
ATOM 5687 O O . GLN C 1 81 ? 60.985 93.065 0.204 1.00 14.69 3081 GLN C O 1
ATOM 5693 N N . PRO C 1 82 ? 61.431 94.848 1.494 1.00 13.67 3082 PRO C N 1
ATOM 5694 C CA . PRO C 1 82 ? 60.028 95.138 1.704 1.00 15.33 3082 PRO C CA 1
ATOM 5695 C C . PRO C 1 82 ? 59.271 95.444 0.409 1.00 15.02 3082 PRO C C 1
ATOM 5696 O O . PRO C 1 82 ? 59.828 95.833 -0.612 1.00 15.08 3082 PRO C O 1
ATOM 5700 N N . ILE C 1 83 ? 57.951 95.292 0.475 1.00 14.67 3083 ILE C N 1
ATOM 5701 C CA . ILE C 1 83 ? 57.053 95.669 -0.628 1.00 13.07 3083 ILE C CA 1
ATOM 5702 C C . ILE C 1 83 ? 56.796 97.151 -0.515 1.00 14.68 3083 ILE C C 1
ATOM 5703 O O . ILE C 1 83 ? 56.065 97.618 0.386 1.00 14.32 3083 ILE C O 1
ATOM 5708 N N . GLU C 1 84 ? 57.405 97.952 -1.378 1.00 14.24 3084 GLU C N 1
ATOM 5709 C CA . GLU C 1 84 ? 57.255 99.398 -1.270 1.00 14.58 3084 GLU C CA 1
ATOM 5710 C C . GLU C 1 84 ? 55.858 99.843 -1.675 1.00 14.98 3084 GLU C C 1
ATOM 5711 O O . GLU C 1 84 ? 55.109 99.107 -2.334 1.00 16.57 3084 GLU C O 1
ATOM 5717 N N . ALA C 1 85 ? 55.535 101.066 -1.294 1.00 17.35 3085 ALA C N 1
ATOM 5718 C CA . ALA C 1 85 ? 54.268 101.730 -1.620 1.00 17.78 3085 ALA C CA 1
ATOM 5719 C C . ALA C 1 85 ? 53.945 101.666 -3.097 1.00 18.93 3085 ALA C C 1
ATOM 5720 O O . ALA C 1 85 ? 54.780 102.097 -3.929 1.00 22.05 3085 ALA C O 1
ATOM 5722 N N . GLY C 1 86 ? 52.776 101.119 -3.451 1.00 18.62 3086 GLY C N 1
ATOM 5723 C CA . GLY C 1 86 ? 52.419 100.978 -4.848 1.00 20.86 3086 GLY C CA 1
ATOM 5724 C C . GLY C 1 86 ? 52.803 99.701 -5.563 1.00 22.88 3086 GLY C C 1
ATOM 5725 O O . GLY C 1 86 ? 52.275 99.326 -6.637 1.00 24.79 3086 GLY C O 1
ATOM 5726 N N . ASP C 1 87 ? 53.765 98.994 -4.943 1.00 20.62 3087 ASP C N 1
ATOM 5727 C CA . ASP C 1 87 ? 54.337 97.802 -5.559 1.00 19.86 3087 ASP C CA 1
ATOM 5728 C C . ASP C 1 87 ? 53.569 96.530 -5.187 1.00 17.79 3087 ASP C C 1
ATOM 5729 O O . ASP C 1 87 ? 52.729 96.539 -4.307 1.00 19.59 3087 ASP C O 1
ATOM 5734 N N . SER C 1 88 ? 53.918 95.477 -5.912 1.00 19.50 3088 SER C N 1
ATOM 5735 C CA . SER C 1 88 ? 53.335 94.168 -5.661 1.00 19.81 3088 SER C CA 1
ATOM 5736 C C . SER C 1 88 ? 54.410 93.109 -5.451 1.00 20.76 3088 SER C C 1
ATOM 5737 O O . SER C 1 88 ? 55.602 93.308 -5.746 1.00 24.63 3088 SER C O 1
ATOM 5740 N N . TYR C 1 89 ? 53.946 91.979 -4.911 1.00 16.40 3089 TYR C N 1
ATOM 5741 C CA . TYR C 1 89 ? 54.874 90.929 -4.549 1.00 15.28 3089 TYR C CA 1
ATOM 5742 C C . TYR C 1 89 ? 54.133 89.614 -4.391 1.00 14.20 3089 TYR C C 1
ATOM 5743 O O . TYR C 1 89 ? 53.007 89.567 -3.859 1.00 17.49 3089 TYR C O 1
ATOM 5752 N N . THR C 1 90 ? 54.721 88.507 -4.788 1.00 13.59 3090 THR C N 1
ATOM 5753 C CA . THR C 1 90 ? 53.977 87.209 -4.682 1.00 14.40 3090 THR C CA 1
ATOM 5754 C C . THR C 1 90 ? 54.667 86.274 -3.749 1.00 12.54 3090 THR C C 1
ATOM 5755 O O . THR C 1 90 ? 55.875 86.051 -3.811 1.00 14.99 3090 THR C O 1
ATOM 5759 N N . TYR C 1 91 ? 53.847 85.726 -2.870 1.00 11.94 3091 TYR C N 1
ATOM 5760 C CA . TYR C 1 91 ? 54.249 84.720 -1.916 1.00 11.67 3091 TYR C CA 1
ATOM 5761 C C . TYR C 1 91 ? 53.832 83.346 -2.441 1.00 11.38 3091 TYR C C 1
ATOM 5762 O O . TYR C 1 91 ? 52.724 83.215 -2.939 1.00 13.14 3091 TYR C O 1
ATOM 5771 N N . LYS C 1 92 ? 54.628 82.319 -2.323 1.00 12.08 3092 LYS C N 1
ATOM 5772 C CA . LYS C 1 92 ? 54.268 80.950 -2.636 1.00 12.15 3092 LYS C CA 1
ATOM 5773 C C . LYS C 1 92 ? 54.780 80.014 -1.544 1.00 12.22 3092 LYS C C 1
ATOM 5774 O O . LYS C 1 92 ? 55.967 80.049 -1.224 1.00 14.77 3092 LYS C O 1
ATOM 5780 N N . PHE C 1 93 ? 53.900 79.173 -1.017 1.00 11.75 3093 PHE C N 1
ATOM 5781 C CA . PHE C 1 93 ? 54.328 78.174 -0.045 1.00 12.09 3093 PHE C CA 1
ATOM 5782 C C . PHE C 1 93 ? 53.400 76.973 -0.100 1.00 11.28 3093 PHE C C 1
ATOM 5783 O O . PHE C 1 93 ? 52.250 77.074 -0.512 1.00 13.81 3093 PHE C O 1
ATOM 5791 N N . LYS C 1 94 ? 53.894 75.863 0.406 1.00 11.68 3094 LYS C N 1
ATOM 5792 C CA . LYS C 1 94 ? 53.095 74.633 0.566 1.00 12.38 3094 LYS C CA 1
ATOM 5793 C C . LYS C 1 94 ? 52.587 74.551 1.984 1.00 12.17 3094 LYS C C 1
ATOM 5794 O O . LYS C 1 94 ? 53.351 74.729 2.944 1.00 15.82 3094 LYS C O 1
ATOM 5800 N N . ALA C 1 95 ? 51.292 74.340 2.158 1.00 10.77 3095 ALA C N 1
ATOM 5801 C CA . ALA C 1 95 ? 50.671 74.373 3.471 1.00 11.75 3095 ALA C CA 1
ATOM 5802 C C . ALA C 1 95 ? 50.839 73.026 4.100 1.00 10.98 3095 ALA C C 1
ATOM 5803 O O . ALA C 1 95 ? 49.883 72.259 4.298 1.00 13.35 3095 ALA C O 1
ATOM 5805 N N . ASP C 1 96 ? 52.104 72.686 4.442 1.00 11.29 3096 ASP C N 1
ATOM 5806 C CA . ASP C 1 96 ? 52.296 71.341 4.978 1.00 12.18 3096 ASP C CA 1
ATOM 5807 C C . ASP C 1 96 ? 52.133 71.345 6.506 1.00 12.72 3096 ASP C C 1
ATOM 5808 O O . ASP C 1 96 ? 52.079 70.279 7.137 1.00 20.90 3096 ASP C O 1
ATOM 5813 N N . ARG C 1 97 ? 52.038 72.468 7.160 1.00 10.71 3097 ARG C N 1
ATOM 5814 C CA . ARG C 1 97 ? 51.858 72.608 8.612 1.00 9.64 3097 ARG C CA 1
ATOM 5815 C C . ARG C 1 97 ? 50.378 72.828 8.869 1.00 8.78 3097 ARG C C 1
ATOM 5816 O O . ARG C 1 97 ? 49.805 73.797 8.383 1.00 10.72 3097 ARG C O 1
ATOM 5824 N N . ILE C 1 98 ? 49.762 71.957 9.655 1.00 8.75 3098 ILE C N 1
ATOM 5825 C CA . ILE C 1 98 ? 48.336 72.015 9.869 1.00 9.03 3098 ILE C CA 1
ATOM 5826 C C . ILE C 1 98 ? 47.957 72.988 11.000 1.00 7.48 3098 ILE C C 1
ATOM 5827 O O . ILE C 1 98 ? 48.772 73.330 11.874 1.00 9.30 3098 ILE C O 1
ATOM 5832 N N . GLY C 1 99 ? 46.681 73.358 11.006 1.00 7.89 3099 GLY C N 1
ATOM 5833 C CA . GLY C 1 99 ? 46.053 73.976 12.183 1.00 8.08 3099 GLY C CA 1
ATOM 5834 C C . GLY C 1 99 ? 45.795 75.445 12.052 1.00 6.73 3099 GLY C C 1
ATOM 5835 O O . GLY C 1 99 ? 45.795 76.057 10.985 1.00 7.62 3099 GLY C O 1
ATOM 5836 N N . THR C 1 100 ? 45.579 76.044 13.241 1.00 6.91 3100 THR C N 1
ATOM 5837 C CA . THR C 1 100 ? 45.339 77.471 13.345 1.00 6.48 3100 THR C CA 1
ATOM 5838 C C . THR C 1 100 ? 46.629 78.263 13.222 1.00 6.64 3100 THR C C 1
ATOM 5839 O O . THR C 1 100 ? 47.433 78.326 14.167 1.00 6.98 3100 THR C O 1
ATOM 5843 N N . LEU C 1 101 ? 46.831 78.863 12.084 1.00 7.17 3101 LEU C N 1
ATOM 5844 C CA . LEU C 1 101 ? 47.968 79.718 11.763 1.00 6.87 3101 LEU C CA 1
ATOM 5845 C C . LEU C 1 101 ? 47.455 81.143 11.613 1.00 6.84 3101 LEU C C 1
ATOM 5846 O O . LEU C 1 101 ? 46.239 81.414 11.735 1.00 7.28 3101 LEU C O 1
ATOM 5851 N N . TRP C 1 102 ? 48.334 82.092 11.301 1.00 7.06 3102 TRP C N 1
ATOM 5852 C CA . TRP C 1 102 ? 47.856 83.439 11.032 1.00 7.18 3102 TRP C CA 1
ATOM 5853 C C . TRP C 1 102 ? 48.911 84.132 10.170 1.00 7.75 3102 TRP C C 1
ATOM 5854 O O . TRP C 1 102 ? 49.979 83.535 9.903 1.00 8.86 3102 TRP C O 1
ATOM 5865 N N . TYR C 1 103 ? 48.618 85.351 9.743 1.00 7.65 3103 TYR C N 1
ATOM 5866 C CA . TYR C 1 103 ? 49.558 86.092 8.907 1.00 7.90 3103 TYR C CA 1
ATOM 5867 C C . TYR C 1 103 ? 49.528 87.522 9.375 1.00 7.63 3103 TYR C C 1
ATOM 5868 O O . TYR C 1 103 ? 48.530 88.010 9.903 1.00 8.40 3103 TYR C O 1
ATOM 5877 N N . HIS C 1 104 ? 50.662 88.197 9.168 1.00 8.36 3104 HIS C N 1
ATOM 5878 C CA . HIS C 1 104 ? 50.729 89.561 9.633 1.00 8.13 3104 HIS C CA 1
ATOM 5879 C C . HIS C 1 104 ? 51.919 90.271 8.963 1.00 7.89 3104 HIS C C 1
ATOM 5880 O O . HIS C 1 104 ? 52.875 89.616 8.514 1.00 9.71 3104 HIS C O 1
ATOM 5887 N N . CYS C 1 105 ? 51.878 91.595 8.926 1.00 9.72 3105 CYS C N 1
ATOM 5888 C CA . CYS C 1 105 ? 53.041 92.346 8.448 1.00 9.30 3105 CYS C CA 1
ATOM 5889 C C . CYS C 1 105 ? 54.263 92.051 9.314 1.00 9.12 3105 CYS C C 1
ATOM 5890 O O . CYS C 1 105 ? 54.166 91.796 10.531 1.00 9.80 3105 CYS C O 1
ATOM 5893 N N . HIS C 1 106 ? 55.447 92.112 8.725 1.00 9.99 3106 HIS C N 1
ATOM 5894 C CA . HIS C 1 106 ? 56.697 91.995 9.518 1.00 10.23 3106 HIS C CA 1
ATOM 5895 C C . HIS C 1 106 ? 57.639 93.218 9.332 1.00 10.90 3106 HIS C C 1
ATOM 5896 O O . HIS C 1 106 ? 58.808 93.133 9.714 1.00 13.28 3106 HIS C O 1
ATOM 5903 N N . VAL C 1 107 ? 57.080 94.314 8.851 1.00 12.21 3107 VAL C N 1
ATOM 5904 C CA . VAL C 1 107 ? 57.760 95.621 8.842 1.00 13.86 3107 VAL C CA 1
ATOM 5905 C C . VAL C 1 107 ? 57.213 96.435 10.044 1.00 14.65 3107 VAL C C 1
ATOM 5906 O O . VAL C 1 107 ? 55.977 96.474 10.224 1.00 15.92 3107 VAL C O 1
ATOM 5910 N N . ASN C 1 108 ? 58.112 97.076 10.746 1.00 18.22 3108 ASN C N 1
ATOM 5911 C CA . ASN C 1 108 ? 57.707 97.978 11.803 1.00 17.01 3108 ASN C CA 1
ATOM 5912 C C . ASN C 1 108 ? 56.663 97.347 12.721 1.00 18.26 3108 ASN C C 1
ATOM 5913 O O . ASN C 1 108 ? 55.655 97.996 13.017 1.00 21.48 3108 ASN C O 1
ATOM 5918 N N . VAL C 1 109 ? 56.918 96.082 13.104 1.00 16.94 3109 VAL C N 1
ATOM 5919 C CA . VAL C 1 109 ? 55.886 95.227 13.674 1.00 14.77 3109 VAL C CA 1
ATOM 5920 C C . VAL C 1 109 ? 55.204 95.787 14.956 1.00 14.48 3109 VAL C C 1
ATOM 5921 O O . VAL C 1 109 ? 54.010 95.632 15.175 1.00 13.78 3109 VAL C O 1
ATOM 5925 N N . ASN C 1 110 ? 55.988 96.446 15.793 1.00 11.97 3110 ASN C N 1
ATOM 5926 C CA . ASN C 1 110 ? 55.454 97.039 17.025 1.00 13.04 3110 ASN C CA 1
ATOM 5927 C C . ASN C 1 110 ? 54.281 97.956 16.708 1.00 12.97 3110 ASN C C 1
ATOM 5928 O O . ASN C 1 110 ? 53.308 97.967 17.461 1.00 13.36 3110 ASN C O 1
ATOM 5933 N N . GLU C 1 111 ? 54.381 98.722 15.588 1.00 11.05 3111 GLU C N 1
ATOM 5934 C CA . GLU C 1 111 ? 53.261 99.570 15.219 1.00 10.83 3111 GLU C CA 1
ATOM 5935 C C . GLU C 1 111 ? 52.279 98.852 14.288 1.00 10.67 3111 GLU C C 1
ATOM 5936 O O . GLU C 1 111 ? 51.074 98.864 14.498 1.00 10.69 3111 GLU C O 1
ATOM 5942 N N . HIS C 1 112 ? 52.830 98.245 13.205 1.00 10.06 3112 HIS C N 1
ATOM 5943 C CA . HIS C 1 112 ? 51.875 97.755 12.182 1.00 10.74 3112 HIS C CA 1
ATOM 5944 C C . HIS C 1 112 ? 51.033 96.577 12.686 1.00 10.25 3112 HIS C C 1
ATOM 5945 O O . HIS C 1 112 ? 49.829 96.527 12.363 1.00 11.08 3112 HIS C O 1
ATOM 5952 N N . VAL C 1 113 ? 51.653 95.638 13.444 1.00 9.90 3113 VAL C N 1
ATOM 5953 C CA . VAL C 1 113 ? 50.869 94.542 14.031 1.00 10.02 3113 VAL C CA 1
ATOM 5954 C C . VAL C 1 113 ? 50.288 95.018 15.373 1.00 11.03 3113 VAL C C 1
ATOM 5955 O O . VAL C 1 113 ? 49.150 94.675 15.673 1.00 12.15 3113 VAL C O 1
ATOM 5959 N N . GLY C 1 114 ? 50.969 95.818 16.163 1.00 10.57 3114 GLY C N 1
ATOM 5960 C CA . GLY C 1 114 ? 50.487 96.200 17.471 1.00 11.07 3114 GLY C CA 1
ATOM 5961 C C . GLY C 1 114 ? 49.222 97.049 17.366 1.00 10.16 3114 GLY C C 1
ATOM 5962 O O . GLY C 1 114 ? 48.294 96.830 18.147 1.00 12.20 3114 GLY C O 1
ATOM 5963 N N . VAL C 1 115 ? 49.208 98.065 16.503 1.00 9.50 3115 VAL C N 1
ATOM 5964 C CA . VAL C 1 115 ? 48.078 98.970 16.462 1.00 9.43 3115 VAL C CA 1
ATOM 5965 C C . VAL C 1 115 ? 47.513 99.251 15.066 1.00 9.63 3115 VAL C C 1
ATOM 5966 O O . VAL C 1 115 ? 46.499 99.988 14.990 1.00 11.70 3115 VAL C O 1
ATOM 5970 N N . ARG C 1 116 ? 48.067 98.706 13.976 1.00 9.49 3116 ARG C N 1
ATOM 5971 C CA . ARG C 1 116 ? 47.513 99.061 12.686 1.00 9.62 3116 ARG C CA 1
ATOM 5972 C C . ARG C 1 116 ? 46.789 97.906 12.014 1.00 9.61 3116 ARG C C 1
ATOM 5973 O O . ARG C 1 116 ? 46.457 97.970 10.826 1.00 10.39 3116 ARG C O 1
ATOM 5981 N N . GLY C 1 117 ? 46.441 96.855 12.789 1.00 9.14 3117 GLY C N 1
ATOM 5982 C CA . GLY C 1 117 ? 45.494 95.864 12.298 1.00 8.90 3117 GLY C CA 1
ATOM 5983 C C . GLY C 1 117 ? 46.036 94.958 11.218 1.00 8.18 3117 GLY C C 1
ATOM 5984 O O . GLY C 1 117 ? 45.233 94.341 10.516 1.00 9.03 3117 GLY C O 1
ATOM 5985 N N . MET C 1 118 ? 47.345 94.874 11.031 1.00 8.77 3118 MET C N 1
ATOM 5986 C CA . MET C 1 118 ? 47.916 94.133 9.913 1.00 8.99 3118 MET C CA 1
ATOM 5987 C C . MET C 1 118 ? 48.050 92.632 10.265 1.00 7.86 3118 MET C C 1
ATOM 5988 O O . MET C 1 118 ? 49.136 92.064 10.406 1.00 8.72 3118 MET C O 1
ATOM 5993 N N . TRP C 1 119 ? 46.880 91.994 10.334 1.00 7.74 3119 TRP C N 1
ATOM 5994 C CA . TRP C 1 119 ? 46.892 90.579 10.691 1.00 7.67 3119 TRP C CA 1
ATOM 5995 C C . TRP C 1 119 ? 45.555 89.939 10.275 1.00 7.39 3119 TRP C C 1
ATOM 5996 O O . TRP C 1 119 ? 44.527 90.605 10.157 1.00 8.31 3119 TRP C O 1
ATOM 6007 N N . GLY C 1 120 ? 45.617 88.616 10.100 1.00 7.66 3120 GLY C N 1
ATOM 6008 C CA . GLY C 1 120 ? 44.395 87.840 9.808 1.00 7.76 3120 GLY C CA 1
ATOM 6009 C C . GLY C 1 120 ? 44.652 86.355 10.018 1.00 6.38 3120 GLY C C 1
ATOM 6010 O O . GLY C 1 120 ? 45.783 85.955 10.268 1.00 7.38 3120 GLY C O 1
ATOM 6011 N N . PRO C 1 121 ? 43.619 85.570 9.962 1.00 6.89 3121 PRO C N 1
ATOM 6012 C CA . PRO C 1 121 ? 43.738 84.124 10.247 1.00 7.21 3121 PRO C CA 1
ATOM 6013 C C . PRO C 1 121 ? 43.987 83.269 9.013 1.00 6.97 3121 PRO C C 1
ATOM 6014 O O . PRO C 1 121 ? 43.453 83.546 7.935 1.00 8.30 3121 PRO C O 1
ATOM 6018 N N . LEU C 1 122 ? 44.802 82.235 9.188 1.00 7.20 3122 LEU C N 1
ATOM 6019 C CA . LEU C 1 122 ? 45.141 81.266 8.149 1.00 7.32 3122 LEU C CA 1
ATOM 6020 C C . LEU C 1 122 ? 44.896 79.874 8.729 1.00 6.71 3122 LEU C C 1
ATOM 6021 O O . LEU C 1 122 ? 45.631 79.406 9.621 1.00 7.55 3122 LEU C O 1
ATOM 6026 N N . ILE C 1 123 ? 43.818 79.240 8.266 1.00 7.45 3123 ILE C N 1
ATOM 6027 C CA . ILE C 1 123 ? 43.421 77.965 8.812 1.00 7.72 3123 ILE C CA 1
ATOM 6028 C C . ILE C 1 123 ? 43.783 76.865 7.822 1.00 7.58 3123 ILE C C 1
ATOM 6029 O O . ILE C 1 123 ? 43.346 76.936 6.656 1.00 9.12 3123 ILE C O 1
ATOM 6034 N N . VAL C 1 124 ? 44.544 75.886 8.276 1.00 7.90 3124 VAL C N 1
ATOM 6035 C CA . VAL C 1 124 ? 44.943 74.758 7.405 1.00 8.25 3124 VAL C CA 1
ATOM 6036 C C . VAL C 1 124 ? 44.271 73.526 7.943 1.00 8.33 3124 VAL C C 1
ATOM 6037 O O . VAL C 1 124 ? 44.529 73.101 9.079 1.00 9.75 3124 VAL C O 1
ATOM 6041 N N . ASP C 1 125 ? 43.376 72.925 7.204 1.00 8.38 3125 ASP C N 1
ATOM 6042 C CA . ASP C 1 125 ? 42.675 71.741 7.668 1.00 9.24 3125 ASP C CA 1
ATOM 6043 C C . ASP C 1 125 ? 43.564 70.507 7.535 1.00 9.02 3125 ASP C C 1
ATOM 6044 O O . ASP C 1 125 ? 44.114 70.255 6.447 1.00 10.54 3125 ASP C O 1
ATOM 6049 N N . PRO C 1 126 ? 43.706 69.722 8.567 1.00 10.33 3126 PRO C N 1
ATOM 6050 C CA . PRO C 1 126 ? 44.469 68.482 8.402 1.00 12.07 3126 PRO C CA 1
ATOM 6051 C C . PRO C 1 126 ? 43.712 67.552 7.471 1.00 12.50 3126 PRO C C 1
ATOM 6052 O O . PRO C 1 126 ? 42.487 67.488 7.474 1.00 14.46 3126 PRO C O 1
ATOM 6056 N N . LYS C 1 127 ? 44.461 66.790 6.704 1.00 14.89 3127 LYS C N 1
ATOM 6057 C CA . LYS C 1 127 ? 43.827 65.715 5.952 1.00 21.81 3127 LYS C CA 1
ATOM 6058 C C . LYS C 1 127 ? 43.234 64.685 6.934 1.00 27.57 3127 LYS C C 1
ATOM 6059 O O . LYS C 1 127 ? 42.247 64.065 6.517 1.00 37.46 3127 LYS C O 1
ATOM 6065 N N . GLN C 1 128 ? 43.738 64.571 8.173 1.00 30.26 3128 GLN C N 1
ATOM 6066 C CA . GLN C 1 128 ? 43.224 63.742 9.285 1.00 32.17 3128 GLN C CA 1
ATOM 6067 C C . GLN C 1 128 ? 43.055 64.473 10.610 1.00 34.67 3128 GLN C C 1
ATOM 6068 O O . GLN C 1 128 ? 43.931 64.662 11.525 1.00 27.27 3128 GLN C O 1
ATOM 6074 N N . PRO C 1 129 ? 41.819 64.968 10.807 1.00 33.72 3129 PRO C N 1
ATOM 6075 C CA . PRO C 1 129 ? 41.496 65.813 11.968 1.00 29.73 3129 PRO C CA 1
ATOM 6076 C C . PRO C 1 129 ? 41.320 64.938 13.199 1.00 24.77 3129 PRO C C 1
ATOM 6077 O O . PRO C 1 129 ? 41.076 63.775 13.016 1.00 33.76 3129 PRO C O 1
ATOM 6081 N N . LEU C 1 130 ? 41.510 65.561 14.375 1.00 23.80 3130 LEU C N 1
ATOM 6082 C CA . LEU C 1 130 ? 41.269 64.788 15.585 1.00 23.14 3130 LEU C CA 1
ATOM 6083 C C . LEU C 1 130 ? 39.867 64.246 15.499 1.00 26.47 3130 LEU C C 1
ATOM 6084 O O . LEU C 1 130 ? 38.968 64.791 14.871 1.00 19.83 3130 LEU C O 1
ATOM 6089 N N . PRO C 1 131 ? 39.692 63.167 16.219 1.00 26.91 3131 PRO C N 1
ATOM 6090 C CA . PRO C 1 131 ? 38.325 62.752 16.547 1.00 23.30 3131 PRO C CA 1
ATOM 6091 C C . PRO C 1 131 ? 37.479 63.866 17.155 1.00 25.59 3131 PRO C C 1
ATOM 6092 O O . PRO C 1 131 ? 36.343 63.957 16.633 1.00 24.39 3131 PRO C O 1
ATOM 6096 N N . ILE C 1 132 ? 37.901 64.711 18.130 1.00 27.58 3132 ILE C N 1
ATOM 6097 C CA . ILE C 1 132 ? 36.999 65.749 18.663 1.00 28.28 3132 ILE C CA 1
ATOM 6098 C C . ILE C 1 132 ? 36.552 66.757 17.596 1.00 23.87 3132 ILE C C 1
ATOM 6099 O O . ILE C 1 132 ? 35.445 67.328 17.579 1.00 23.00 3132 ILE C O 1
ATOM 6104 N N . GLU C 1 133 ? 37.519 66.929 16.671 1.00 19.18 3133 GLU C N 1
ATOM 6105 C CA . GLU C 1 133 ? 37.144 67.917 15.652 1.00 18.24 3133 GLU C CA 1
ATOM 6106 C C . GLU C 1 133 ? 35.963 67.387 14.843 1.00 19.29 3133 GLU C C 1
ATOM 6107 O O . GLU C 1 133 ? 35.223 68.210 14.300 1.00 21.95 3133 GLU C O 1
ATOM 6113 N N . LYS C 1 134 ? 35.787 66.090 14.760 1.00 21.38 3134 LYS C N 1
ATOM 6114 C CA . LYS C 1 134 ? 34.716 65.503 13.951 1.00 22.56 3134 LYS C CA 1
ATOM 6115 C C . LYS C 1 134 ? 33.328 65.939 14.444 1.00 20.08 3134 LYS C C 1
ATOM 6116 O O . LYS C 1 134 ? 32.398 66.058 13.609 1.00 22.96 3134 LYS C O 1
ATOM 6122 N N . ARG C 1 135 ? 33.220 66.116 15.758 1.00 17.95 3135 ARG C N 1
ATOM 6123 C CA . ARG C 1 135 ? 31.938 66.440 16.402 1.00 14.75 3135 ARG C CA 1
ATOM 6124 C C . ARG C 1 135 ? 31.641 67.931 16.316 1.00 13.11 3135 ARG C C 1
ATOM 6125 O O . ARG C 1 135 ? 30.530 68.383 16.647 1.00 12.54 3135 ARG C O 1
ATOM 6133 N N . VAL C 1 136 ? 32.591 68.743 15.920 1.00 12.26 3136 VAL C N 1
ATOM 6134 C CA . VAL C 1 136 ? 32.386 70.213 15.940 1.00 10.95 3136 VAL C CA 1
ATOM 6135 C C . VAL C 1 136 ? 31.246 70.645 15.041 1.00 11.09 3136 VAL C C 1
ATOM 6136 O O . VAL C 1 136 ? 31.175 70.203 13.883 1.00 13.46 3136 VAL C O 1
ATOM 6140 N N . THR C 1 137 ? 30.375 71.490 15.511 1.00 9.69 3137 THR C N 1
ATOM 6141 C CA . THR C 1 137 ? 29.274 72.065 14.746 1.00 10.20 3137 THR C CA 1
ATOM 6142 C C . THR C 1 137 ? 29.440 73.568 14.506 1.00 9.29 3137 THR C C 1
ATOM 6143 O O . THR C 1 137 ? 28.687 74.133 13.685 1.00 11.50 3137 THR C O 1
ATOM 6147 N N . LYS C 1 138 ? 30.365 74.226 15.153 1.00 8.99 3138 LYS C N 1
ATOM 6148 C CA . LYS C 1 138 ? 30.540 75.659 14.965 1.00 8.56 3138 LYS C CA 1
ATOM 6149 C C . LYS C 1 138 ? 32.006 75.978 15.196 1.00 8.42 3138 LYS C C 1
ATOM 6150 O O . LYS C 1 138 ? 32.557 75.485 16.196 1.00 9.26 3138 LYS C O 1
ATOM 6156 N N . ASP C 1 139 ? 32.632 76.734 14.305 1.00 7.43 3139 ASP C N 1
ATOM 6157 C CA . ASP C 1 139 ? 34.056 77.095 14.413 1.00 7.93 3139 ASP C CA 1
ATOM 6158 C C . ASP C 1 139 ? 34.135 78.600 14.574 1.00 7.80 3139 ASP C C 1
ATOM 6159 O O . ASP C 1 139 ? 33.394 79.319 13.890 1.00 9.14 3139 ASP C O 1
ATOM 6164 N N . VAL C 1 140 ? 34.985 79.049 15.512 1.00 7.15 3140 VAL C N 1
ATOM 6165 C CA . VAL C 1 140 ? 34.947 80.417 15.959 1.00 7.31 3140 VAL C CA 1
ATOM 6166 C C . VAL C 1 140 ? 36.344 80.982 16.038 1.00 7.17 3140 VAL C C 1
ATOM 6167 O O . VAL C 1 140 ? 37.180 80.350 16.721 1.00 8.41 3140 VAL C O 1
ATOM 6171 N N . ILE C 1 141 ? 36.619 82.144 15.453 1.00 6.21 3141 ILE C N 1
ATOM 6172 C CA . ILE C 1 141 ? 37.938 82.807 15.529 1.00 6.48 3141 ILE C CA 1
ATOM 6173 C C . ILE C 1 141 ? 37.848 84.020 16.401 1.00 6.61 3141 ILE C C 1
ATOM 6174 O O . ILE C 1 141 ? 36.981 84.869 16.203 1.00 7.29 3141 ILE C O 1
ATOM 6179 N N . MET C 1 142 ? 38.741 84.100 17.391 1.00 6.44 3142 MET C N 1
ATOM 6180 C CA . MET C 1 142 ? 38.853 85.254 18.276 1.00 6.51 3142 MET C CA 1
ATOM 6181 C C . MET C 1 142 ? 40.296 85.764 18.290 1.00 6.78 3142 MET C C 1
ATOM 6182 O O . MET C 1 142 ? 41.165 85.138 18.876 1.00 6.69 3142 MET C O 1
ATOM 6187 N N . MET C 1 143 ? 40.481 86.925 17.649 1.00 6.72 3143 MET C N 1
ATOM 6188 C CA . MET C 1 143 ? 41.840 87.517 17.547 1.00 6.56 3143 MET C CA 1
ATOM 6189 C C . MET C 1 143 ? 41.887 88.725 18.456 1.00 6.38 3143 MET C C 1
ATOM 6190 O O . MET C 1 143 ? 41.185 89.726 18.227 1.00 7.12 3143 MET C O 1
ATOM 6195 N N . MET C 1 144 ? 42.706 88.633 19.508 1.00 5.90 3144 MET C N 1
ATOM 6196 C CA . MET C 1 144 ? 42.757 89.717 20.506 1.00 7.05 3144 MET C CA 1
ATOM 6197 C C . MET C 1 144 ? 43.867 90.680 20.201 1.00 6.53 3144 MET C C 1
ATOM 6198 O O . MET C 1 144 ? 44.944 90.268 19.746 1.00 7.65 3144 MET C O 1
ATOM 6203 N N . SER C 1 145 ? 43.628 91.992 20.476 1.00 6.85 3145 SER C N 1
ATOM 6204 C CA . SER C 1 145 ? 44.664 92.977 20.291 1.00 7.53 3145 SER C CA 1
ATOM 6205 C C . SER C 1 145 ? 44.336 94.187 21.145 1.00 7.57 3145 SER C C 1
ATOM 6206 O O . SER C 1 145 ? 43.316 94.209 21.853 1.00 8.36 3145 SER C O 1
ATOM 6209 N N . THR C 1 146 ? 45.252 95.130 21.129 1.00 7.77 3146 THR C N 1
ATOM 6210 C CA . THR C 1 146 ? 45.148 96.343 21.980 1.00 8.25 3146 THR C CA 1
ATOM 6211 C C . THR C 1 146 ? 45.394 97.582 21.127 1.00 8.25 3146 THR C C 1
ATOM 6212 O O . THR C 1 146 ? 45.959 97.474 20.016 1.00 8.56 3146 THR C O 1
ATOM 6216 N N . TRP C 1 147 ? 44.977 98.750 21.642 1.00 7.95 3147 TRP C N 1
ATOM 6217 C CA . TRP C 1 147 ? 44.995 99.968 20.838 1.00 9.25 3147 TRP C CA 1
ATOM 6218 C C . TRP C 1 147 ? 45.473 101.120 21.702 1.00 9.27 3147 TRP C C 1
ATOM 6219 O O . TRP C 1 147 ? 45.175 101.140 22.903 1.00 10.27 3147 TRP C O 1
ATOM 6230 N N . GLU C 1 148 ? 46.148 102.081 21.090 1.00 11.13 3148 GLU C N 1
ATOM 6231 C CA . GLU C 1 148 ? 46.675 103.231 21.825 1.00 11.84 3148 GLU C CA 1
ATOM 6232 C C . GLU C 1 148 ? 46.008 104.486 21.315 1.00 11.58 3148 GLU C C 1
ATOM 6233 O O . GLU C 1 148 ? 46.286 104.951 20.161 1.00 12.94 3148 GLU C O 1
ATOM 6239 N N . SER C 1 149 ? 45.111 105.089 22.059 1.00 12.07 3149 SER C N 1
ATOM 6240 C CA . SER C 1 149 ? 44.287 106.141 21.440 1.00 13.82 3149 SER C CA 1
ATOM 6241 C C . SER C 1 149 ? 45.121 107.335 21.024 1.00 14.15 3149 SER C C 1
ATOM 6242 O O . SER C 1 149 ? 44.730 108.067 20.113 1.00 15.20 3149 SER C O 1
ATOM 6245 N N . ALA C 1 150 ? 46.255 107.565 21.672 1.00 13.28 3150 ALA C N 1
ATOM 6246 C CA . ALA C 1 150 ? 46.931 108.829 21.285 1.00 15.04 3150 ALA C CA 1
ATOM 6247 C C . ALA C 1 150 ? 47.495 108.806 19.887 1.00 14.62 3150 ALA C C 1
ATOM 6248 O O . ALA C 1 150 ? 47.839 109.899 19.364 1.00 18.14 3150 ALA C O 1
ATOM 6250 N N . VAL C 1 151 ? 47.612 107.627 19.293 1.00 13.93 3151 VAL C N 1
ATOM 6251 C CA . VAL C 1 151 ? 48.213 107.580 17.942 1.00 13.49 3151 VAL C CA 1
ATOM 6252 C C . VAL C 1 151 ? 47.167 107.062 16.956 1.00 11.86 3151 VAL C C 1
ATOM 6253 O O . VAL C 1 151 ? 47.497 106.611 15.866 1.00 12.80 3151 VAL C O 1
ATOM 6257 N N . ALA C 1 152 ? 45.890 107.162 17.323 1.00 12.59 3152 ALA C N 1
ATOM 6258 C CA . ALA C 1 152 ? 44.850 106.638 16.450 1.00 13.35 3152 ALA C CA 1
ATOM 6259 C C . ALA C 1 152 ? 44.820 107.261 15.067 1.00 14.87 3152 ALA C C 1
ATOM 6260 O O . ALA C 1 152 ? 44.366 106.625 14.136 1.00 19.34 3152 ALA C O 1
ATOM 6262 N N . ASP C 1 153 ? 45.164 108.555 14.937 1.00 16.35 3153 ASP C N 1
ATOM 6263 C CA . ASP C 1 153 ? 44.974 109.289 13.701 1.00 24.55 3153 ASP C CA 1
ATOM 6264 C C . ASP C 1 153 ? 46.250 109.398 12.877 1.00 25.27 3153 ASP C C 1
ATOM 6265 O O . ASP C 1 153 ? 46.206 110.084 11.842 1.00 39.01 3153 ASP C O 1
ATOM 6270 N N . LYS C 1 154 ? 47.363 108.821 13.349 1.00 28.12 3154 LYS C N 1
ATOM 6271 C CA . LYS C 1 154 ? 48.678 109.106 12.779 1.00 36.51 3154 LYS C CA 1
ATOM 6272 C C . LYS C 1 154 ? 49.608 107.931 12.505 1.00 31.79 3154 LYS C C 1
ATOM 6273 O O . LYS C 1 154 ? 50.290 107.496 13.454 1.00 30.50 3154 LYS C O 1
ATOM 6279 N N . TYR C 1 155 ? 49.662 107.500 11.243 1.00 21.96 3155 TYR C N 1
ATOM 6280 C CA . TYR C 1 155 ? 50.618 106.415 10.982 1.00 17.01 3155 TYR C CA 1
ATOM 6281 C C . TYR C 1 155 ? 52.039 106.846 11.311 1.00 17.95 3155 TYR C C 1
ATOM 6282 O O . TYR C 1 155 ? 52.327 108.033 11.139 1.00 20.49 3155 TYR C O 1
ATOM 6291 N N . GLY C 1 156 ? 52.868 105.894 11.757 1.00 17.71 3156 GLY C N 1
ATOM 6292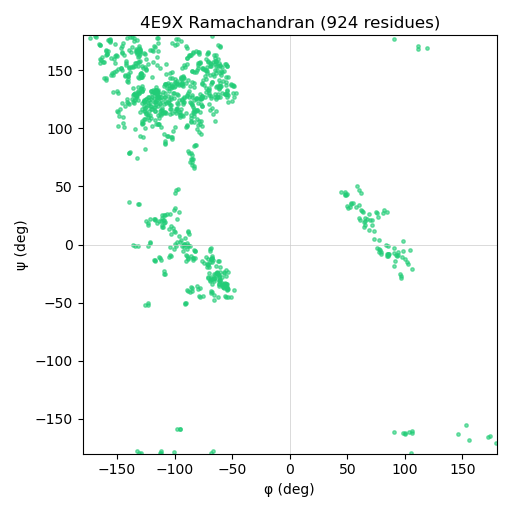 C CA . GLY C 1 156 ? 54.283 106.207 12.007 1.00 17.91 3156 GLY C CA 1
ATOM 6293 C C . GLY C 1 156 ? 54.614 106.346 13.489 1.00 15.84 3156 GLY C C 1
ATOM 6294 O O . GLY C 1 156 ? 55.779 106.539 13.888 1.00 18.88 3156 GLY C O 1
ATOM 6295 N N . GLU C 1 157 ? 53.635 106.268 14.377 1.00 17.29 3157 GLU C N 1
ATOM 6296 C CA . GLU C 1 157 ? 53.854 106.288 15.809 1.00 15.83 3157 GLU C CA 1
ATOM 6297 C C . GLU C 1 157 ? 53.071 105.134 16.418 1.00 14.45 3157 GLU C C 1
ATOM 6298 O O . GLU C 1 157 ? 52.089 104.668 15.877 1.00 14.97 3157 GLU C O 1
ATOM 6304 N N . GLY C 1 158 ? 53.499 104.709 17.604 1.00 16.32 3158 GLY C N 1
ATOM 6305 C CA . GLY C 1 158 ? 52.764 103.773 18.413 1.00 15.15 3158 GLY C CA 1
ATOM 6306 C C . GLY C 1 158 ? 53.545 102.489 18.677 1.00 14.62 3158 GLY C C 1
ATOM 6307 O O . GLY C 1 158 ? 54.546 102.204 18.050 1.00 16.39 3158 GLY C O 1
ATOM 6308 N N . GLY C 1 159 ? 53.048 101.674 19.583 1.00 14.50 3159 GLY C N 1
ATOM 6309 C CA . GLY C 1 159 ? 53.595 100.358 19.807 1.00 14.39 3159 GLY C CA 1
ATOM 6310 C C . GLY C 1 159 ? 54.909 100.297 20.552 1.00 15.85 3159 GLY C C 1
ATOM 6311 O O . GLY C 1 159 ? 55.724 99.387 20.377 1.00 21.01 3159 GLY C O 1
ATOM 6312 N N . THR C 1 160 ? 55.170 101.296 21.412 1.00 14.94 3160 THR C N 1
ATOM 6313 C CA . THR C 1 160 ? 56.414 101.265 22.199 1.00 13.90 3160 THR C CA 1
ATOM 6314 C C . THR C 1 160 ? 56.030 101.221 23.658 1.00 14.52 3160 THR C C 1
ATOM 6315 O O . THR C 1 160 ? 54.871 101.458 23.997 1.00 14.09 3160 THR C O 1
ATOM 6319 N N . PRO C 1 161 ? 56.989 100.920 24.516 1.00 14.56 3161 PRO C N 1
ATOM 6320 C CA . PRO C 1 161 ? 56.721 100.970 25.948 1.00 16.49 3161 PRO C CA 1
ATOM 6321 C C . PRO C 1 161 ? 56.330 102.364 26.458 1.00 17.33 3161 PRO C C 1
ATOM 6322 O O . PRO C 1 161 ? 55.807 102.478 27.607 1.00 23.41 3161 PRO C O 1
ATOM 6326 N N . MET C 1 162 ? 56.546 103.407 25.672 1.00 18.96 3162 MET C N 1
ATOM 6327 C CA . MET C 1 162 ? 56.212 104.759 26.186 1.00 21.15 3162 MET C CA 1
ATOM 6328 C C . MET C 1 162 ? 54.782 105.106 25.835 1.00 18.60 3162 MET C C 1
ATOM 6329 O O . MET C 1 162 ? 54.232 106.050 26.402 1.00 21.78 3162 MET C O 1
ATOM 6334 N N . ASN C 1 163 ? 54.134 104.384 24.929 1.00 14.53 3163 ASN C N 1
ATOM 6335 C CA . ASN C 1 163 ? 52.713 104.568 24.596 1.00 14.75 3163 ASN C CA 1
ATOM 6336 C C . ASN C 1 163 ? 51.815 103.920 25.638 1.00 15.80 3163 ASN C C 1
ATOM 6337 O O . ASN C 1 163 ? 52.271 103.064 26.448 1.00 19.40 3163 ASN C O 1
ATOM 6342 N N . VAL C 1 164 ? 50.546 104.280 25.643 1.00 15.97 3164 VAL C N 1
ATOM 6343 C CA . VAL C 1 164 ? 49.593 103.736 26.617 1.00 15.73 3164 VAL C CA 1
ATOM 6344 C C . VAL C 1 164 ? 48.523 102.956 25.881 1.00 13.03 3164 VAL C C 1
ATOM 6345 O O . VAL C 1 164 ? 47.806 103.591 25.093 1.00 15.15 3164 VAL C O 1
ATOM 6349 N N . ALA C 1 165 ? 48.470 101.638 26.097 1.00 11.92 3165 ALA C N 1
ATOM 6350 C CA . ALA C 1 165 ? 47.348 100.882 25.450 1.00 10.62 3165 ALA C CA 1
ATOM 6351 C C . ALA C 1 165 ? 46.125 101.030 26.341 1.00 9.93 3165 ALA C C 1
ATOM 6352 O O . ALA C 1 165 ? 46.118 100.506 27.468 1.00 13.42 3165 ALA C O 1
ATOM 6354 N N . ASP C 1 166 ? 45.122 101.724 25.827 1.00 10.04 3166 ASP C N 1
ATOM 6355 C CA . ASP C 1 166 ? 43.943 102.066 26.622 1.00 9.81 3166 ASP C CA 1
ATOM 6356 C C . ASP C 1 166 ? 42.650 101.531 26.038 1.00 9.75 3166 ASP C C 1
ATOM 6357 O O . ASP C 1 166 ? 41.595 101.767 26.660 1.00 11.70 3166 ASP C O 1
ATOM 6362 N N . TYR C 1 167 ? 42.686 100.801 24.942 1.00 9.77 3167 TYR C N 1
ATOM 6363 C CA . TYR C 1 167 ? 41.488 100.081 24.426 1.00 9.46 3167 TYR C CA 1
ATOM 6364 C C . TYR C 1 167 ? 41.935 98.695 24.021 1.00 8.31 3167 TYR C C 1
ATOM 6365 O O . TYR C 1 167 ? 43.120 98.404 23.754 1.00 9.53 3167 TYR C O 1
ATOM 6374 N N . PHE C 1 168 ? 41.002 97.757 24.057 1.00 8.72 3168 PHE C N 1
ATOM 6375 C CA . PHE C 1 168 ? 41.265 96.329 23.978 1.00 8.66 3168 PHE C CA 1
ATOM 6376 C C . PHE C 1 168 ? 40.144 95.695 23.162 1.00 8.29 3168 PHE C C 1
ATOM 6377 O O . PHE C 1 168 ? 38.988 96.143 23.269 1.00 9.50 3168 PHE C O 1
ATOM 6385 N N . SER C 1 169 ? 40.430 94.667 22.374 1.00 7.41 3169 SER C N 1
ATOM 6386 C CA . SER C 1 169 ? 39.373 94.130 21.482 1.00 6.75 3169 SER C CA 1
ATOM 6387 C C . SER C 1 169 ? 39.492 92.653 21.198 1.00 6.81 3169 SER C C 1
ATOM 6388 O O . SER C 1 169 ? 40.549 92.023 21.383 1.00 7.00 3169 SER C O 1
ATOM 6391 N N . VAL C 1 170 ? 38.355 92.129 20.727 1.00 7.22 3170 VAL C N 1
ATOM 6392 C CA . VAL C 1 170 ? 38.364 90.855 19.991 1.00 6.86 3170 VAL C CA 1
ATOM 6393 C C . VAL C 1 170 ? 37.900 91.190 18.588 1.00 6.95 3170 VAL C C 1
ATOM 6394 O O . VAL C 1 170 ? 36.900 91.884 18.419 1.00 7.06 3170 VAL C O 1
ATOM 6398 N N . ASN C 1 171 ? 38.624 90.702 17.593 1.00 6.54 3171 ASN C N 1
ATOM 6399 C CA . ASN C 1 171 ? 38.306 90.972 16.177 1.00 7.41 3171 ASN C CA 1
ATOM 6400 C C . ASN C 1 171 ? 38.052 92.449 15.940 1.00 7.10 3171 ASN C C 1
ATOM 6401 O O . ASN C 1 171 ? 37.150 92.825 15.210 1.00 8.06 3171 ASN C O 1
ATOM 6406 N N . ALA C 1 172 ? 38.916 93.289 16.543 1.00 7.63 3172 ALA C N 1
ATOM 6407 C CA . ALA C 1 172 ? 39.011 94.735 16.333 1.00 8.08 3172 ALA C CA 1
ATOM 6408 C C . ALA C 1 172 ? 37.776 95.478 16.791 1.00 8.37 3172 ALA C C 1
ATOM 6409 O O . ALA C 1 172 ? 37.591 96.629 16.405 1.00 10.00 3172 ALA C O 1
ATOM 6411 N N . LYS C 1 173 ? 36.974 94.909 17.714 1.00 8.26 3173 LYS C N 1
ATOM 6412 C CA . LYS C 1 173 ? 35.887 95.656 18.373 1.00 7.66 3173 LYS C CA 1
ATOM 6413 C C . LYS C 1 173 ? 36.026 95.500 19.884 1.00 7.71 3173 LYS C C 1
ATOM 6414 O O . LYS C 1 173 ? 36.395 94.452 20.425 1.00 7.92 3173 LYS C O 1
ATOM 6420 N N . SER C 1 174 ? 35.684 96.622 20.543 1.00 8.57 3174 SER C N 1
ATOM 6421 C CA . SER C 1 174 ? 35.599 96.668 22.018 1.00 8.06 3174 SER C CA 1
ATOM 6422 C C . SER C 1 174 ? 34.131 96.662 22.424 1.00 8.38 3174 SER C C 1
ATOM 6423 O O . SER C 1 174 ? 33.319 97.425 21.854 1.00 8.80 3174 SER C O 1
ATOM 6426 N N . PHE C 1 175 ? 33.776 95.853 23.404 1.00 8.28 3175 PHE C N 1
ATOM 6427 C CA . PHE C 1 175 ? 32.421 95.822 23.946 1.00 8.38 3175 PHE C CA 1
ATOM 6428 C C . PHE C 1 175 ? 31.961 97.252 24.238 1.00 9.25 3175 PHE C C 1
ATOM 6429 O O . PHE C 1 175 ? 32.724 97.998 24.864 1.00 10.01 3175 PHE C O 1
ATOM 6437 N N . PRO C 1 176 ? 30.724 97.643 23.903 1.00 10.36 3176 PRO C N 1
ATOM 6438 C CA . PRO C 1 176 ? 29.627 96.833 23.421 1.00 10.13 3176 PRO C CA 1
ATOM 6439 C C . PRO C 1 176 ? 29.548 96.620 21.924 1.00 9.12 3176 PRO C C 1
ATOM 6440 O O . PRO C 1 176 ? 28.543 96.051 21.471 1.00 10.56 3176 PRO C O 1
ATOM 6444 N N . LEU C 1 177 ? 30.582 96.977 21.169 1.00 9.46 3177 LEU C N 1
ATOM 6445 C CA . LEU C 1 177 ? 30.533 96.848 19.705 1.00 9.62 3177 LEU C CA 1
ATOM 6446 C C . LEU C 1 177 ? 31.000 95.488 19.231 1.00 9.02 3177 LEU C C 1
ATOM 6447 O O . LEU C 1 177 ? 30.982 95.221 18.000 1.00 10.34 3177 LEU C O 1
ATOM 6452 N N . THR C 1 178 ? 31.393 94.591 20.116 1.00 8.62 3178 THR C N 1
ATOM 6453 C CA . THR C 1 178 ? 31.547 93.182 19.791 1.00 8.68 3178 THR C CA 1
ATOM 6454 C C . THR C 1 178 ? 30.163 92.600 19.510 1.00 7.96 3178 THR C C 1
ATOM 6455 O O . THR C 1 178 ? 29.147 93.295 19.538 1.00 9.56 3178 THR C O 1
ATOM 6459 N N . GLN C 1 179 ? 30.116 91.319 19.184 1.00 8.31 3179 GLN C N 1
ATOM 6460 C CA . GLN C 1 179 ? 28.879 90.623 18.864 1.00 7.95 3179 GLN C CA 1
ATOM 6461 C C . GLN C 1 179 ? 28.774 89.381 19.726 1.00 7.85 3179 GLN C C 1
ATOM 6462 O O . GLN C 1 179 ? 29.817 88.814 20.112 1.00 8.64 3179 GLN C O 1
ATOM 6468 N N . PRO C 1 180 ? 27.563 88.937 20.017 1.00 7.89 3180 PRO C N 1
ATOM 6469 C CA . PRO C 1 180 ? 27.394 87.700 20.793 1.00 7.67 3180 PRO C CA 1
ATOM 6470 C C . PRO C 1 180 ? 27.798 86.479 19.943 1.00 8.01 3180 PRO C C 1
ATOM 6471 O O . PRO C 1 180 ? 27.793 86.513 18.727 1.00 8.21 3180 PRO C O 1
ATOM 6475 N N . LEU C 1 181 ? 28.115 85.400 20.686 1.00 7.70 3181 LEU C N 1
ATOM 6476 C CA . LEU C 1 181 ? 28.396 84.088 20.131 1.00 7.46 3181 LEU C CA 1
ATOM 6477 C C . LEU C 1 181 ? 27.132 83.284 20.339 1.00 7.52 3181 LEU C C 1
ATOM 6478 O O . LEU C 1 181 ? 26.836 82.815 21.450 1.00 8.02 3181 LEU C O 1
ATOM 6483 N N . ARG C 1 182 ? 26.318 83.209 19.282 1.00 8.45 3182 ARG C N 1
ATOM 6484 C CA . ARG C 1 182 ? 25.005 82.587 19.392 1.00 8.78 3182 ARG C CA 1
ATOM 6485 C C . ARG C 1 182 ? 25.122 81.099 19.092 1.00 8.71 3182 ARG C C 1
ATOM 6486 O O . ARG C 1 182 ? 25.648 80.679 18.041 1.00 10.97 3182 ARG C O 1
ATOM 6494 N N . VAL C 1 183 ? 24.601 80.285 20.009 1.00 8.06 3183 VAL C N 1
ATOM 6495 C CA . VAL C 1 183 ? 24.683 78.842 19.944 1.00 8.28 3183 VAL C CA 1
ATOM 6496 C C . VAL C 1 183 ? 23.318 78.251 20.207 1.00 8.60 3183 VAL C C 1
ATOM 6497 O O . VAL C 1 183 ? 22.418 78.958 20.691 1.00 9.23 3183 VAL C O 1
ATOM 6501 N N . LYS C 1 184 ? 23.164 76.961 19.921 1.00 10.21 3184 LYS C N 1
ATOM 6502 C CA . LYS C 1 184 ? 21.963 76.230 20.398 1.00 11.27 3184 LYS C CA 1
ATOM 6503 C C . LYS C 1 184 ? 22.457 75.051 21.229 1.00 9.53 3184 LYS C C 1
ATOM 6504 O O . LYS C 1 184 ? 23.577 74.560 21.076 1.00 10.21 3184 LYS C O 1
ATOM 6510 N N . LYS C 1 185 ? 21.591 74.613 22.132 1.00 10.04 3185 LYS C N 1
ATOM 6511 C CA A LYS C 1 185 ? 21.894 73.452 22.988 0.50 10.19 3185 LYS C CA 1
ATOM 6512 C CA B LYS C 1 185 ? 21.910 73.458 22.981 0.50 10.18 3185 LYS C CA 1
ATOM 6513 C C . LYS C 1 185 ? 22.298 72.285 22.086 1.00 9.68 3185 LYS C C 1
ATOM 6514 O O . LYS C 1 185 ? 21.621 71.965 21.084 1.00 11.05 3185 LYS C O 1
ATOM 6525 N N . GLY C 1 186 ? 23.385 71.652 22.441 1.00 9.31 3186 GLY C N 1
ATOM 6526 C CA . GLY C 1 186 ? 23.937 70.510 21.737 1.00 11.20 3186 GLY C CA 1
ATOM 6527 C C . GLY C 1 186 ? 25.047 70.900 20.775 1.00 10.29 3186 GLY C C 1
ATOM 6528 O O . GLY C 1 186 ? 25.733 69.997 20.241 1.00 11.13 3186 GLY C O 1
ATOM 6529 N N . ASP C 1 187 ? 25.255 72.206 20.507 1.00 9.28 3187 ASP C N 1
ATOM 6530 C CA . ASP C 1 187 ? 26.400 72.569 19.658 1.00 9.19 3187 ASP C CA 1
ATOM 6531 C C . ASP C 1 187 ? 27.702 72.105 20.328 1.00 9.00 3187 ASP C C 1
ATOM 6532 O O . ASP C 1 187 ? 27.816 71.968 21.566 1.00 9.48 3187 ASP C O 1
ATOM 6537 N N . VAL C 1 188 ? 28.705 71.862 19.481 1.00 8.34 3188 VAL C N 1
ATOM 6538 C CA . VAL C 1 188 ? 30.078 71.551 19.879 1.00 8.49 3188 VAL C CA 1
ATOM 6539 C C . VAL C 1 188 ? 30.899 72.656 19.236 1.00 7.84 3188 VAL C C 1
ATOM 6540 O O . VAL C 1 188 ? 31.017 72.712 17.987 1.00 8.97 3188 VAL C O 1
ATOM 6544 N N . VAL C 1 189 ? 31.404 73.561 20.062 1.00 7.47 3189 VAL C N 1
ATOM 6545 C CA . VAL C 1 189 ? 31.982 74.791 19.530 1.00 7.31 3189 VAL C CA 1
ATOM 6546 C C . VAL C 1 189 ? 33.487 74.725 19.621 1.00 6.79 3189 VAL C C 1
ATOM 6547 O O . VAL C 1 189 ? 34.050 74.591 20.720 1.00 7.68 3189 VAL C O 1
ATOM 6551 N N . LYS C 1 190 ? 34.182 74.862 18.500 1.00 6.89 3190 LYS C N 1
ATOM 6552 C CA . LYS C 1 190 ? 35.631 75.022 18.490 1.00 6.78 3190 LYS C CA 1
ATOM 6553 C C . LYS C 1 190 ? 35.929 76.517 18.483 1.00 6.96 3190 LYS C C 1
ATOM 6554 O O . LYS C 1 190 ? 35.449 77.249 17.610 1.00 7.92 3190 LYS C O 1
ATOM 6560 N N . ILE C 1 191 ? 36.724 76.961 19.447 1.00 6.55 3191 ILE C N 1
ATOM 6561 C CA . ILE C 1 191 ? 37.160 78.362 19.478 1.00 6.18 3191 ILE C CA 1
ATOM 6562 C C . ILE C 1 191 ? 38.672 78.382 19.326 1.00 6.16 3191 ILE C C 1
ATOM 6563 O O . ILE C 1 191 ? 39.400 77.655 20.027 1.00 7.02 3191 ILE C O 1
ATOM 6568 N N . ARG C 1 192 ? 39.097 79.268 18.429 1.00 5.97 3192 ARG C N 1
ATOM 6569 C CA . ARG C 1 192 ? 40.531 79.455 18.144 1.00 6.41 3192 ARG C CA 1
ATOM 6570 C C . ARG C 1 192 ? 40.896 80.849 18.646 1.00 5.77 3192 ARG C C 1
ATOM 6571 O O . ARG C 1 192 ? 40.392 81.856 18.092 1.00 6.62 3192 ARG C O 1
ATOM 6579 N N . PHE C 1 193 ? 41.712 80.903 19.692 1.00 5.83 3193 PHE C N 1
ATOM 6580 C CA . PHE C 1 193 ? 42.196 82.177 20.241 1.00 5.88 3193 PHE C CA 1
ATOM 6581 C C . PHE C 1 193 ? 43.540 82.547 19.638 1.00 5.77 3193 PHE C C 1
ATOM 6582 O O . PHE C 1 193 ? 44.409 81.663 19.508 1.00 6.94 3193 PHE C O 1
ATOM 6590 N N . PHE C 1 194 ? 43.711 83.837 19.325 1.00 5.78 3194 PHE C N 1
ATOM 6591 C CA . PHE C 1 194 ? 44.970 84.318 18.766 1.00 6.26 3194 PHE C CA 1
ATOM 6592 C C . PHE C 1 194 ? 45.437 85.531 19.560 1.00 6.24 3194 PHE C C 1
ATOM 6593 O O . PHE C 1 194 ? 44.691 86.477 19.793 1.00 6.28 3194 PHE C O 1
ATOM 6601 N N . GLY C 1 195 ? 46.738 85.488 19.897 1.00 6.16 3195 GLY C N 1
ATOM 6602 C CA . GLY C 1 195 ? 47.372 86.682 20.451 1.00 7.05 3195 GLY C CA 1
ATOM 6603 C C . GLY C 1 195 ? 47.904 87.545 19.342 1.00 6.41 3195 GLY C C 1
ATOM 6604 O O . GLY C 1 195 ? 49.075 87.498 18.990 1.00 7.69 3195 GLY C O 1
ATOM 6605 N N . ALA C 1 196 ? 46.997 88.324 18.719 1.00 6.49 3196 ALA C N 1
ATOM 6606 C CA . ALA C 1 196 ? 47.361 89.033 17.496 1.00 7.90 3196 ALA C CA 1
ATOM 6607 C C . ALA C 1 196 ? 48.156 90.291 17.804 1.00 8.54 3196 ALA C C 1
ATOM 6608 O O . ALA C 1 196 ? 49.081 90.654 17.107 1.00 11.39 3196 ALA C O 1
ATOM 6610 N N . GLY C 1 197 ? 47.819 91.011 18.859 1.00 7.50 3197 GLY C N 1
ATOM 6611 C CA . GLY C 1 197 ? 48.495 92.234 19.236 1.00 8.55 3197 GLY C CA 1
ATOM 6612 C C . GLY C 1 197 ? 49.561 91.990 20.276 1.00 8.20 3197 GLY C C 1
ATOM 6613 O O . GLY C 1 197 ? 50.043 90.851 20.483 1.00 8.73 3197 GLY C O 1
ATOM 6614 N N . GLY C 1 198 ? 49.911 93.066 20.998 1.00 8.59 3198 GLY C N 1
ATOM 6615 C CA . GLY C 1 198 ? 51.015 92.968 21.943 1.00 9.37 3198 GLY C CA 1
ATOM 6616 C C . GLY C 1 198 ? 50.621 92.689 23.383 1.00 9.02 3198 GLY C C 1
ATOM 6617 O O . GLY C 1 198 ? 51.514 92.754 24.254 1.00 10.93 3198 GLY C O 1
ATOM 6618 N N . GLY C 1 199 ? 49.349 92.408 23.644 1.00 9.07 3199 GLY C N 1
ATOM 6619 C CA . GLY C 1 199 ? 48.924 92.182 25.018 1.00 10.25 3199 GLY C CA 1
ATOM 6620 C C . GLY C 1 199 ? 48.825 90.702 25.407 1.00 7.28 3199 GLY C C 1
ATOM 6621 O O . GLY C 1 199 ? 48.911 89.797 24.580 1.00 7.79 3199 GLY C O 1
ATOM 6622 N N . ILE C 1 200 ? 48.595 90.486 26.701 1.00 7.31 3200 ILE C N 1
ATOM 6623 C CA A ILE C 1 200 ? 48.237 89.159 27.195 0.50 7.47 3200 ILE C CA 1
ATOM 6624 C CA B ILE C 1 200 ? 48.224 89.159 27.173 0.50 7.21 3200 ILE C CA 1
ATOM 6625 C C . ILE C 1 200 ? 46.738 89.182 27.558 1.00 8.56 3200 ILE C C 1
ATOM 6626 O O . ILE C 1 200 ? 46.211 90.163 28.073 1.00 14.26 3200 ILE C O 1
ATOM 6635 N N . HIS C 1 201 ? 46.065 88.094 27.291 1.00 7.21 3201 HIS C N 1
ATOM 6636 C CA . HIS C 1 201 ? 44.612 88.046 27.418 1.00 7.35 3201 HIS C CA 1
ATOM 6637 C C . HIS C 1 201 ? 44.245 86.760 28.139 1.00 7.90 3201 HIS C C 1
ATOM 6638 O O . HIS C 1 201 ? 44.647 85.667 27.680 1.00 9.69 3201 HIS C O 1
ATOM 6645 N N . ALA C 1 202 ? 43.515 86.853 29.243 1.00 7.12 3202 ALA C N 1
ATOM 6646 C CA . ALA C 1 202 ? 43.147 85.652 30.027 1.00 7.02 3202 ALA C CA 1
ATOM 6647 C C . ALA C 1 202 ? 41.711 85.334 29.696 1.00 6.57 3202 ALA C C 1
ATOM 6648 O O . ALA C 1 202 ? 40.794 85.884 30.333 1.00 7.72 3202 ALA C O 1
ATOM 6650 N N . MET C 1 203 ? 41.467 84.482 28.710 1.00 6.94 3203 MET C N 1
ATOM 6651 C CA . MET C 1 203 ? 40.098 84.325 28.178 1.00 7.90 3203 MET C CA 1
ATOM 6652 C C . MET C 1 203 ? 39.326 83.322 29.041 1.00 7.07 3203 MET C C 1
ATOM 6653 O O . MET C 1 203 ? 39.704 82.160 29.200 1.00 7.61 3203 MET C O 1
ATOM 6658 N N . HIS C 1 204 ? 38.231 83.810 29.619 1.00 8.05 3204 HIS C N 1
ATOM 6659 C CA . HIS C 1 204 ? 37.430 83.022 30.583 1.00 7.49 3204 HIS C CA 1
ATOM 6660 C C . HIS C 1 204 ? 35.994 82.919 30.105 1.00 6.23 3204 HIS C C 1
ATOM 6661 O O . HIS C 1 204 ? 35.312 83.898 29.788 1.00 7.64 3204 HIS C O 1
ATOM 6668 N N . SER C 1 205 ? 35.519 81.678 30.029 1.00 7.08 3205 SER C N 1
ATOM 6669 C CA . SER C 1 205 ? 34.154 81.366 29.621 1.00 7.42 3205 SER C CA 1
ATOM 6670 C C . SER C 1 205 ? 33.292 81.094 30.852 1.00 7.36 3205 SER C C 1
ATOM 6671 O O . SER C 1 205 ? 33.517 80.113 31.557 1.00 9.36 3205 SER C O 1
ATOM 6674 N N . HIS C 1 206 ? 32.299 81.932 31.103 1.00 6.79 3206 HIS C N 1
ATOM 6675 C CA . HIS C 1 206 ? 31.322 81.574 32.171 1.00 6.96 3206 HIS C CA 1
ATOM 6676 C C . HIS C 1 206 ? 30.511 80.377 31.697 1.00 6.84 3206 HIS C C 1
ATOM 6677 O O . HIS C 1 206 ? 30.305 80.184 30.471 1.00 7.92 3206 HIS C O 1
ATOM 6684 N N . GLY C 1 207 ? 29.979 79.626 32.657 1.00 7.13 3207 GLY C N 1
ATOM 6685 C CA . GLY C 1 207 ? 28.993 78.605 32.426 1.00 8.38 3207 GLY C CA 1
ATOM 6686 C C . GLY C 1 207 ? 29.516 77.308 31.873 1.00 7.33 3207 GLY C C 1
ATOM 6687 O O . GLY C 1 207 ? 28.766 76.336 31.685 1.00 8.64 3207 GLY C O 1
ATOM 6688 N N . HIS C 1 208 ? 30.822 77.261 31.519 1.00 7.44 3208 HIS C N 1
ATOM 6689 C CA . HIS C 1 208 ? 31.376 76.149 30.757 1.00 7.72 3208 HIS C CA 1
ATOM 6690 C C . HIS C 1 208 ? 32.880 76.052 31.028 1.00 7.08 3208 HIS C C 1
ATOM 6691 O O . HIS C 1 208 ? 33.535 77.060 31.177 1.00 8.85 3208 HIS C O 1
ATOM 6698 N N . ASP C 1 209 ? 33.376 74.809 31.037 1.00 7.08 3209 ASP C N 1
ATOM 6699 C CA . ASP C 1 209 ? 34.822 74.633 30.880 1.00 7.11 3209 ASP C CA 1
ATOM 6700 C C . ASP C 1 209 ? 35.181 74.503 29.398 1.00 6.70 3209 ASP C C 1
ATOM 6701 O O . ASP C 1 209 ? 34.334 74.128 28.563 1.00 9.11 3209 ASP C O 1
ATOM 6706 N N . MET C 1 210 ? 36.407 74.848 29.101 1.00 6.71 3210 MET C N 1
ATOM 6707 C CA . MET C 1 210 ? 36.987 74.681 27.780 1.00 6.37 3210 MET C CA 1
ATOM 6708 C C . MET C 1 210 ? 37.938 73.488 27.821 1.00 6.55 3210 MET C C 1
ATOM 6709 O O . MET C 1 210 ? 38.732 73.322 28.743 1.00 8.96 3210 MET C O 1
ATOM 6714 N N . LEU C 1 211 ? 37.893 72.640 26.788 1.00 6.33 3211 LEU C N 1
ATOM 6715 C CA . LEU C 1 211 ? 38.884 71.585 26.613 1.00 6.93 3211 LEU C CA 1
ATOM 6716 C C . LEU C 1 211 ? 39.964 72.129 25.659 1.00 6.29 3211 LEU C C 1
ATOM 6717 O O . LEU C 1 211 ? 39.666 72.401 24.505 1.00 6.86 3211 LEU C O 1
ATOM 6722 N N . VAL C 1 212 ? 41.180 72.354 26.204 1.00 7.16 3212 VAL C N 1
ATOM 6723 C CA . VAL C 1 212 ? 42.251 72.886 25.339 1.00 6.69 3212 VAL C CA 1
ATOM 6724 C C . VAL C 1 212 ? 42.828 71.737 24.563 1.00 6.15 3212 VAL C C 1
ATOM 6725 O O . VAL C 1 212 ? 43.361 70.794 25.142 1.00 7.44 3212 VAL C O 1
ATOM 6729 N N . THR C 1 213 ? 42.669 71.794 23.235 1.00 6.82 3213 THR C N 1
ATOM 6730 C CA . THR C 1 213 ? 43.051 70.675 22.363 1.00 7.14 3213 THR C CA 1
ATOM 6731 C C . THR C 1 213 ? 44.283 70.949 21.519 1.00 6.05 3213 THR C C 1
ATOM 6732 O O . THR C 1 213 ? 44.909 69.963 21.077 1.00 7.70 3213 THR C O 1
ATOM 6736 N N . HIS C 1 214 ? 44.591 72.180 21.231 1.00 6.83 3214 HIS C N 1
ATOM 6737 C CA . HIS C 1 214 ? 45.703 72.496 20.323 1.00 6.88 3214 HIS C CA 1
ATOM 6738 C C . HIS C 1 214 ? 46.455 73.737 20.861 1.00 6.38 3214 HIS C C 1
ATOM 6739 O O . HIS C 1 214 ? 45.856 74.697 21.315 1.00 7.25 3214 HIS C O 1
ATOM 6746 N N . LYS C 1 215 ? 47.781 73.635 20.719 1.00 6.34 3215 LYS C N 1
ATOM 6747 C CA . LYS C 1 215 ? 48.695 74.752 21.013 1.00 6.77 3215 LYS C CA 1
ATOM 6748 C C . LYS C 1 215 ? 49.345 75.124 19.705 1.00 6.10 3215 LYS C C 1
ATOM 6749 O O . LYS C 1 215 ? 49.956 74.271 19.036 1.00 6.60 3215 LYS C O 1
ATOM 6755 N N . ASP C 1 216 ? 49.219 76.404 19.314 1.00 6.29 3216 ASP C N 1
ATOM 6756 C CA . ASP C 1 216 ? 49.792 76.903 18.075 1.00 6.65 3216 ASP C CA 1
ATOM 6757 C C . ASP C 1 216 ? 49.365 76.061 16.869 1.00 6.50 3216 ASP C C 1
ATOM 6758 O O . ASP C 1 216 ? 50.143 75.850 15.936 1.00 8.07 3216 ASP C O 1
ATOM 6763 N N . GLY C 1 217 ? 48.138 75.563 16.899 1.00 6.82 3217 GLY C N 1
ATOM 6764 C CA . GLY C 1 217 ? 47.573 74.781 15.833 1.00 7.74 3217 GLY C CA 1
ATOM 6765 C C . GLY C 1 217 ? 47.871 73.284 15.856 1.00 8.26 3217 GLY C C 1
ATOM 6766 O O . GLY C 1 217 ? 47.308 72.542 15.041 1.00 11.29 3217 GLY C O 1
ATOM 6767 N N . LEU C 1 218 ? 48.740 72.805 16.734 1.00 7.57 3218 LEU C N 1
ATOM 6768 C CA . LEU C 1 218 ? 49.130 71.406 16.755 1.00 7.85 3218 LEU C CA 1
ATOM 6769 C C . LEU C 1 218 ? 48.426 70.687 17.903 1.00 7.53 3218 LEU C C 1
ATOM 6770 O O . LEU C 1 218 ? 48.366 71.246 19.027 1.00 7.37 3218 LEU C O 1
ATOM 6775 N N . PRO C 1 219 ? 47.893 69.521 17.650 1.00 7.84 3219 PRO C N 1
ATOM 6776 C CA . PRO C 1 219 ? 47.107 68.871 18.666 1.00 8.54 3219 PRO C CA 1
ATOM 6777 C C . PRO C 1 219 ? 47.943 68.371 19.836 1.00 8.23 3219 PRO C C 1
ATOM 6778 O O . PRO C 1 219 ? 48.979 67.708 19.664 1.00 9.43 3219 PRO C O 1
ATOM 6782 N N . LEU C 1 220 ? 47.436 68.635 21.057 1.00 7.27 3220 LEU C N 1
ATOM 6783 C CA . LEU C 1 220 ? 48.129 68.149 22.236 1.00 8.01 3220 LEU C CA 1
ATOM 6784 C C . LEU C 1 220 ? 47.923 66.668 22.478 1.00 8.26 3220 LEU C C 1
ATOM 6785 O O . LEU C 1 220 ? 46.791 66.165 22.407 1.00 8.55 3220 LEU C O 1
ATOM 6790 N N . ASP C 1 221 ? 49.001 65.971 22.853 1.00 8.11 3221 ASP C N 1
ATOM 6791 C CA . ASP C 1 221 ? 48.809 64.569 23.259 1.00 9.22 3221 ASP C CA 1
ATOM 6792 C C . ASP C 1 221 ? 47.989 64.489 24.547 1.00 9.31 3221 ASP C C 1
ATOM 6793 O O . ASP C 1 221 ? 47.273 63.502 24.767 1.00 11.33 3221 ASP C O 1
ATOM 6798 N N . SER C 1 222 ? 48.095 65.502 25.394 1.00 9.09 3222 SER C N 1
ATOM 6799 C CA A SER C 1 222 ? 47.380 65.518 26.684 0.50 9.56 3222 SER C CA 1
ATOM 6800 C CA B SER C 1 222 ? 47.395 65.539 26.679 0.50 9.74 3222 SER C CA 1
ATOM 6801 C C . SER C 1 222 ? 46.548 66.799 26.780 1.00 8.14 3222 SER C C 1
ATOM 6802 O O . SER C 1 222 ? 46.964 67.790 27.381 1.00 9.96 3222 SER C O 1
ATOM 6807 N N . PRO C 1 223 ? 45.377 66.772 26.180 1.00 7.99 3223 PRO C N 1
ATOM 6808 C CA . PRO C 1 223 ? 44.483 67.928 26.284 1.00 8.57 3223 PRO C CA 1
ATOM 6809 C C . PRO C 1 223 ? 44.078 68.115 27.734 1.00 7.94 3223 PRO C C 1
ATOM 6810 O O . PRO C 1 223 ? 44.118 67.167 28.543 1.00 9.03 3223 PRO C O 1
ATOM 6814 N N . TYR C 1 224 ? 43.683 69.319 28.086 1.00 7.69 3224 TYR C N 1
ATOM 6815 C CA . TYR C 1 224 ? 43.359 69.621 29.492 1.00 7.60 3224 TYR C CA 1
ATOM 6816 C C . TYR C 1 224 ? 42.213 70.626 29.527 1.00 7.01 3224 TYR C C 1
ATOM 6817 O O . TYR C 1 224 ? 42.085 71.498 28.632 1.00 7.89 3224 TYR C O 1
ATOM 6826 N N . TYR C 1 225 ? 41.417 70.536 30.595 1.00 7.07 3225 TYR C N 1
ATOM 6827 C CA . TYR C 1 225 ? 40.367 71.497 30.794 1.00 6.76 3225 TYR C CA 1
ATOM 6828 C C . TYR C 1 225 ? 40.859 72.740 31.485 1.00 7.31 3225 TYR C C 1
ATOM 6829 O O . TYR C 1 225 ? 41.758 72.754 32.304 1.00 9.25 3225 TYR C O 1
ATOM 6838 N N . ALA C 1 226 ? 40.187 73.841 31.120 1.00 7.65 3226 ALA C N 1
ATOM 6839 C CA . ALA C 1 226 ? 40.471 75.151 31.707 1.00 7.25 3226 ALA C CA 1
ATOM 6840 C C . ALA C 1 226 ? 39.213 75.974 31.743 1.00 6.78 3226 ALA C C 1
ATOM 6841 O O . ALA C 1 226 ? 38.394 75.833 30.814 1.00 9.12 3226 ALA C O 1
ATOM 6843 N N . ASP C 1 227 ? 39.043 76.885 32.680 1.00 6.34 3227 ASP C N 1
ATOM 6844 C CA . ASP C 1 227 ? 37.989 77.886 32.534 1.00 6.50 3227 ASP C CA 1
ATOM 6845 C C . ASP C 1 227 ? 38.626 79.225 32.142 1.00 6.15 3227 ASP C C 1
ATOM 6846 O O . ASP C 1 227 ? 37.873 80.080 31.736 1.00 6.95 3227 ASP C O 1
ATOM 6851 N N . THR C 1 228 ? 39.950 79.367 32.201 1.00 6.24 3228 THR C N 1
ATOM 6852 C CA . THR C 1 228 ? 40.634 80.597 31.842 1.00 7.18 3228 THR C CA 1
ATOM 6853 C C . THR C 1 228 ? 41.883 80.217 31.073 1.00 7.46 3228 THR C C 1
ATOM 6854 O O . THR C 1 228 ? 42.734 79.503 31.587 1.00 9.25 3228 THR C O 1
ATOM 6858 N N . VAL C 1 229 ? 42.022 80.676 29.839 1.00 6.96 3229 VAL C N 1
ATOM 6859 C CA . VAL C 1 229 ? 43.169 80.340 28.984 1.00 7.51 3229 VAL C CA 1
ATOM 6860 C C . VAL C 1 229 ? 43.964 81.601 28.730 1.00 7.09 3229 VAL C C 1
ATOM 6861 O O . VAL C 1 229 ? 43.455 82.558 28.112 1.00 7.54 3229 VAL C O 1
ATOM 6865 N N . LEU C 1 230 ? 45.239 81.616 29.151 1.00 7.06 3230 LEU C N 1
ATOM 6866 C CA . LEU C 1 230 ? 46.102 82.753 28.913 1.00 7.59 3230 LEU C CA 1
ATOM 6867 C C . LEU C 1 230 ? 46.660 82.695 27.499 1.00 7.34 3230 LEU C C 1
ATOM 6868 O O . LEU C 1 230 ? 47.341 81.708 27.111 1.00 9.26 3230 LEU C O 1
ATOM 6873 N N . VAL C 1 231 ? 46.452 83.778 26.756 1.00 7.38 3231 VAL C N 1
ATOM 6874 C CA . VAL C 1 231 ? 46.890 83.909 25.347 1.00 8.29 3231 VAL C CA 1
ATOM 6875 C C . VAL C 1 231 ? 47.829 85.114 25.273 1.00 7.78 3231 VAL C C 1
ATOM 6876 O O . VAL C 1 231 ? 47.446 86.239 25.595 1.00 8.79 3231 VAL C O 1
ATOM 6880 N N . SER C 1 232 ? 49.077 84.856 24.858 1.00 7.60 3232 SER C N 1
ATOM 6881 C CA A SER C 1 232 ? 50.101 85.921 24.765 0.50 7.30 3232 SER C CA 1
ATOM 6882 C CA B SER C 1 232 ? 50.070 85.948 24.754 0.50 8.30 3232 SER C CA 1
ATOM 6883 C C . SER C 1 232 ? 50.454 86.130 23.300 1.00 6.82 3232 SER C C 1
ATOM 6884 O O . SER C 1 232 ? 50.063 85.343 22.419 1.00 7.17 3232 SER C O 1
ATOM 6889 N N . PRO C 1 233 ? 51.209 87.213 23.004 1.00 6.97 3233 PRO C N 1
ATOM 6890 C CA . PRO C 1 233 ? 51.506 87.536 21.614 1.00 7.22 3233 PRO C CA 1
ATOM 6891 C C . PRO C 1 233 ? 52.128 86.409 20.813 1.00 6.66 3233 PRO C C 1
ATOM 6892 O O . PRO C 1 233 ? 53.110 85.802 21.188 1.00 7.94 3233 PRO C O 1
ATOM 6896 N N . GLY C 1 234 ? 51.495 86.149 19.629 1.00 6.71 3234 GLY C N 1
ATOM 6897 C CA . GLY C 1 234 ? 52.006 85.115 18.721 1.00 7.64 3234 GLY C CA 1
ATOM 6898 C C . GLY C 1 234 ? 51.313 83.807 18.884 1.00 6.51 3234 GLY C C 1
ATOM 6899 O O . GLY C 1 234 ? 51.256 83.012 17.941 1.00 7.72 3234 GLY C O 1
ATOM 6900 N N . GLU C 1 235 ? 50.798 83.491 20.086 1.00 6.45 3235 GLU C N 1
ATOM 6901 C CA . GLU C 1 235 ? 50.254 82.180 20.359 1.00 6.20 3235 GLU C CA 1
ATOM 6902 C C . GLU C 1 235 ? 48.880 81.954 19.798 1.00 6.16 3235 GLU C C 1
ATOM 6903 O O . GLU C 1 235 ? 48.101 82.901 19.593 1.00 7.02 3235 GLU C O 1
ATOM 6909 N N . ARG C 1 236 ? 48.544 80.693 19.590 1.00 5.97 3236 ARG C N 1
ATOM 6910 C CA . ARG C 1 236 ? 47.160 80.306 19.392 1.00 6.17 3236 ARG C CA 1
ATOM 6911 C C . ARG C 1 236 ? 46.821 79.152 20.335 1.00 5.95 3236 ARG C C 1
ATOM 6912 O O . ARG C 1 236 ? 47.678 78.302 20.631 1.00 6.66 3236 ARG C O 1
ATOM 6920 N N . TYR C 1 237 ? 45.588 79.119 20.772 1.00 6.06 3237 TYR C N 1
ATOM 6921 C CA . TYR C 1 237 ? 45.056 77.977 21.514 1.00 6.26 3237 TYR C CA 1
ATOM 6922 C C . TYR C 1 237 ? 43.721 77.637 20.864 1.00 6.40 3237 TYR C C 1
ATOM 6923 O O . TYR C 1 237 ? 42.929 78.553 20.590 1.00 7.53 3237 TYR C O 1
ATOM 6932 N N . ASP C 1 238 ? 43.479 76.346 20.631 1.00 6.35 3238 ASP C N 1
ATOM 6933 C CA . ASP C 1 238 ? 42.150 75.896 20.204 1.00 6.23 3238 ASP C CA 1
ATOM 6934 C C . ASP C 1 238 ? 41.518 75.171 21.388 1.00 5.62 3238 ASP C C 1
ATOM 6935 O O . ASP C 1 238 ? 42.184 74.356 22.052 1.00 6.43 3238 ASP C O 1
ATOM 6940 N N . VAL C 1 239 ? 40.233 75.441 21.606 1.00 5.94 3239 VAL C N 1
ATOM 6941 C CA . VAL C 1 239 ? 39.472 74.765 22.640 1.00 6.22 3239 VAL C CA 1
ATOM 6942 C C . VAL C 1 239 ? 38.178 74.254 22.037 1.00 6.12 3239 VAL C C 1
ATOM 6943 O O . VAL C 1 239 ? 37.727 74.634 20.955 1.00 6.64 3239 VAL C O 1
ATOM 6947 N N . ILE C 1 240 ? 37.542 73.354 22.830 1.00 6.43 3240 ILE C N 1
ATOM 6948 C CA . ILE C 1 240 ? 36.186 72.895 22.554 1.00 6.44 3240 ILE C CA 1
ATOM 6949 C C . ILE C 1 240 ? 35.309 73.239 23.739 1.00 6.30 3240 ILE C C 1
ATOM 6950 O O . ILE C 1 240 ? 35.700 72.983 24.891 1.00 7.30 3240 ILE C O 1
ATOM 6955 N N . ILE C 1 241 ? 34.140 73.833 23.455 1.00 7.22 3241 ILE C N 1
ATOM 6956 C CA . ILE C 1 241 ? 33.096 73.988 24.485 1.00 7.65 3241 ILE C CA 1
ATOM 6957 C C . ILE C 1 241 ? 31.892 73.158 24.049 1.00 7.69 3241 ILE C C 1
ATOM 6958 O O . ILE C 1 241 ? 31.448 73.261 22.908 1.00 8.33 3241 ILE C O 1
ATOM 6963 N N . GLU C 1 242 ? 31.396 72.314 24.971 1.00 7.54 3242 GLU C N 1
ATOM 6964 C CA . GLU C 1 242 ? 30.148 71.612 24.788 1.00 7.97 3242 GLU C CA 1
ATOM 6965 C C . GLU C 1 242 ? 29.024 72.555 25.206 1.00 8.01 3242 GLU C C 1
ATOM 6966 O O . GLU C 1 242 ? 28.940 72.956 26.362 1.00 9.47 3242 GLU C O 1
ATOM 6972 N N . ALA C 1 243 ? 28.188 72.943 24.255 1.00 8.33 3243 ALA C N 1
ATOM 6973 C CA . ALA C 1 243 ? 27.116 73.879 24.572 1.00 8.38 3243 ALA C CA 1
ATOM 6974 C C . ALA C 1 243 ? 25.908 73.148 25.122 1.00 8.81 3243 ALA C C 1
ATOM 6975 O O . ALA C 1 243 ? 24.878 72.971 24.451 1.00 10.52 3243 ALA C O 1
ATOM 6977 N N . ASP C 1 244 ? 26.077 72.700 26.381 1.00 8.72 3244 ASP C N 1
ATOM 6978 C CA . ASP C 1 244 ? 25.007 71.894 26.981 1.00 10.86 3244 ASP C CA 1
ATOM 6979 C C . ASP C 1 244 ? 24.397 72.581 28.198 1.00 9.59 3244 ASP C C 1
ATOM 6980 O O . ASP C 1 244 ? 23.801 71.878 29.029 1.00 12.85 3244 ASP C O 1
ATOM 6985 N N . ASN C 1 245 ? 24.523 73.889 28.306 1.00 8.42 3245 ASN C N 1
ATOM 6986 C CA . ASN C 1 245 ? 24.085 74.585 29.510 1.00 8.53 3245 ASN C CA 1
ATOM 6987 C C . ASN C 1 245 ? 23.380 75.882 29.123 1.00 7.73 3245 ASN C C 1
ATOM 6988 O O . ASN C 1 245 ? 23.994 76.962 29.159 1.00 7.98 3245 ASN C O 1
ATOM 6993 N N . PRO C 1 246 ? 22.113 75.819 28.719 1.00 8.10 3246 PRO C N 1
ATOM 6994 C CA . PRO C 1 246 ? 21.496 77.010 28.168 1.00 8.57 3246 PRO C CA 1
ATOM 6995 C C . PRO C 1 246 ? 21.381 78.168 29.147 1.00 8.60 3246 PRO C C 1
ATOM 6996 O O . PRO C 1 246 ? 20.965 78.036 30.300 1.00 10.19 3246 PRO C O 1
ATOM 7000 N N . GLY C 1 247 ? 21.700 79.367 28.669 1.00 8.54 3247 GLY C N 1
ATOM 7001 C CA . GLY C 1 247 ? 21.649 80.585 29.446 1.00 8.70 3247 GLY C CA 1
ATOM 7002 C C . GLY C 1 247 ? 22.271 81.698 28.619 1.00 7.61 3247 GLY C C 1
ATOM 7003 O O . GLY C 1 247 ? 22.417 81.521 27.391 1.00 9.01 3247 GLY C O 1
ATOM 7004 N N . ARG C 1 248 ? 22.580 82.802 29.278 1.00 8.10 3248 ARG C N 1
ATOM 7005 C CA . ARG C 1 248 ? 23.439 83.846 28.680 1.00 7.68 3248 ARG C CA 1
ATOM 7006 C C . ARG C 1 248 ? 24.688 83.923 29.540 1.00 7.62 3248 ARG C C 1
ATOM 7007 O O . ARG C 1 248 ? 24.621 84.282 30.722 1.00 8.95 3248 ARG C O 1
ATOM 7015 N N . PHE C 1 249 ? 25.834 83.560 28.940 1.00 7.09 3249 PHE C N 1
ATOM 7016 C CA . PHE C 1 249 ? 27.075 83.385 29.700 1.00 7.28 3249 PHE C CA 1
ATOM 7017 C C . PHE C 1 249 ? 28.170 84.263 29.097 1.00 6.64 3249 PHE C C 1
ATOM 7018 O O . PHE C 1 249 ? 28.638 84.047 27.965 1.00 7.64 3249 PHE C O 1
ATOM 7026 N N . ILE C 1 250 ? 28.584 85.253 29.857 1.00 7.46 3250 ILE C N 1
ATOM 7027 C CA . ILE C 1 250 ? 29.645 86.174 29.328 1.00 8.52 3250 ILE C CA 1
ATOM 7028 C C . ILE C 1 250 ? 30.939 85.411 29.166 1.00 8.51 3250 ILE C C 1
ATOM 7029 O O . ILE C 1 250 ? 31.194 84.383 29.809 1.00 8.84 3250 ILE C O 1
ATOM 7034 N N . PHE C 1 251 ? 31.779 85.931 28.296 1.00 8.01 3251 PHE C N 1
ATOM 7035 C CA . PHE C 1 251 ? 33.004 85.241 27.847 1.00 8.22 3251 PHE C CA 1
ATOM 7036 C C . PHE C 1 251 ? 33.972 86.366 27.544 1.00 9.64 3251 PHE C C 1
ATOM 7037 O O . PHE C 1 251 ? 33.690 87.178 26.659 1.00 10.82 3251 PHE C O 1
ATOM 7045 N N . HIS C 1 252 ? 35.052 86.479 28.295 1.00 8.24 3252 HIS C N 1
ATOM 7046 C CA . HIS C 1 252 ? 35.812 87.752 28.243 1.00 7.66 3252 HIS C CA 1
ATOM 7047 C C . HIS C 1 252 ? 37.242 87.581 28.717 1.00 7.46 3252 HIS C C 1
ATOM 7048 O O . HIS C 1 252 ? 37.561 86.613 29.423 1.00 8.29 3252 HIS C O 1
ATOM 7055 N N . ASP C 1 253 ? 38.039 88.588 28.385 1.00 7.63 3253 ASP C N 1
ATOM 7056 C CA . ASP C 1 253 ? 39.386 88.662 28.969 1.00 7.64 3253 ASP C CA 1
ATOM 7057 C C . ASP C 1 253 ? 39.242 89.008 30.459 1.00 8.08 3253 ASP C C 1
ATOM 7058 O O . ASP C 1 253 ? 38.533 89.944 30.793 1.00 10.11 3253 ASP C O 1
ATOM 7063 N N . HIS C 1 254 ? 39.909 88.246 31.288 1.00 7.96 3254 HIS C N 1
ATOM 7064 C CA . HIS C 1 254 ? 39.856 88.419 32.743 1.00 8.79 3254 HIS C CA 1
ATOM 7065 C C . HIS C 1 254 ? 40.934 89.332 33.256 1.00 8.82 3254 HIS C C 1
ATOM 7066 O O . HIS C 1 254 ? 40.999 89.592 34.491 1.00 11.81 3254 HIS C O 1
ATOM 7073 N N . VAL C 1 255 ? 41.810 89.841 32.435 1.00 9.06 3255 VAL C N 1
ATOM 7074 C CA . VAL C 1 255 ? 42.779 90.839 32.891 1.00 9.83 3255 VAL C CA 1
ATOM 7075 C C . VAL C 1 255 ? 42.042 92.136 33.201 1.00 9.90 3255 VAL C C 1
ATOM 7076 O O . VAL C 1 255 ? 41.438 92.723 32.305 1.00 11.17 3255 VAL C O 1
ATOM 7080 N N . ASP C 1 256 ? 42.088 92.521 34.503 1.00 11.65 3256 ASP C N 1
ATOM 7081 C CA . ASP C 1 256 ? 41.176 93.560 34.986 1.00 14.21 3256 ASP C CA 1
ATOM 7082 C C . ASP C 1 256 ? 41.215 94.840 34.181 1.00 13.73 3256 ASP C C 1
ATOM 7083 O O . ASP C 1 256 ? 40.162 95.413 33.905 1.00 13.60 3256 ASP C O 1
ATOM 7088 N N . THR C 1 257 ? 42.386 95.341 33.841 1.00 12.31 3257 THR C N 1
ATOM 7089 C CA . THR C 1 257 ? 42.458 96.624 33.117 1.00 13.36 3257 THR C CA 1
ATOM 7090 C C . THR C 1 257 ? 42.002 96.486 31.680 1.00 11.60 3257 THR C C 1
ATOM 7091 O O . THR C 1 257 ? 41.764 97.494 31.015 1.00 13.41 3257 THR C O 1
ATOM 7095 N N . HIS C 1 258 ? 41.809 95.253 31.174 1.00 10.85 3258 HIS C N 1
ATOM 7096 C CA . HIS C 1 258 ? 41.413 95.066 29.785 1.00 9.96 3258 HIS C CA 1
ATOM 7097 C C . HIS C 1 258 ? 39.931 95.143 29.537 1.00 10.38 3258 HIS C C 1
ATOM 7098 O O . HIS C 1 258 ? 39.508 95.281 28.387 1.00 12.33 3258 HIS C O 1
ATOM 7105 N N . VAL C 1 259 ? 39.155 95.163 30.631 1.00 11.21 3259 VAL C N 1
ATOM 7106 C CA . VAL C 1 259 ? 37.703 95.315 30.441 1.00 12.05 3259 VAL C CA 1
ATOM 7107 C C . VAL C 1 259 ? 37.326 96.788 30.694 1.00 11.14 3259 VAL C C 1
ATOM 7108 O O . VAL C 1 259 ? 36.324 97.191 31.252 1.00 15.15 3259 VAL C O 1
ATOM 7112 N N . THR C 1 260 ? 38.189 97.622 30.107 1.00 12.24 3260 THR C N 1
ATOM 7113 C CA . THR C 1 260 ? 37.954 99.072 30.105 1.00 11.68 3260 THR C CA 1
ATOM 7114 C C . THR C 1 260 ? 38.136 99.589 28.685 1.00 10.58 3260 THR C C 1
ATOM 7115 O O . THR C 1 260 ? 38.617 98.869 27.826 1.00 11.47 3260 THR C O 1
ATOM 7119 N N . ALA C 1 261 ? 37.747 100.854 28.458 1.00 11.55 3261 ALA C N 1
ATOM 7120 C CA . ALA C 1 261 ? 37.826 101.487 27.168 1.00 11.71 3261 ALA C CA 1
ATOM 7121 C C . ALA C 1 261 ? 38.074 102.963 27.461 1.00 11.62 3261 ALA C C 1
ATOM 7122 O O . ALA C 1 261 ? 37.173 103.631 27.977 1.00 13.05 3261 ALA C O 1
ATOM 7124 N N . GLY C 1 262 ? 39.265 103.444 27.146 1.00 12.29 3262 GLY C N 1
ATOM 7125 C CA . GLY C 1 262 ? 39.525 104.862 27.415 1.00 14.01 3262 GLY C CA 1
ATOM 7126 C C . GLY C 1 262 ? 39.313 105.170 28.894 1.00 12.15 3262 GLY C C 1
ATOM 7127 O O . GLY C 1 262 ? 38.872 106.275 29.206 1.00 15.72 3262 GLY C O 1
ATOM 7128 N N . GLY C 1 263 ? 39.596 104.218 29.784 1.00 12.55 3263 GLY C N 1
ATOM 7129 C CA . GLY C 1 263 ? 39.504 104.477 31.235 1.00 14.66 3263 GLY C CA 1
ATOM 7130 C C . GLY C 1 263 ? 38.147 104.161 31.845 1.00 14.19 3263 GLY C C 1
ATOM 7131 O O . GLY C 1 263 ? 37.961 104.234 33.074 1.00 17.87 3263 GLY C O 1
ATOM 7132 N N . LYS C 1 264 ? 37.155 103.832 31.019 1.00 15.86 3264 LYS C N 1
ATOM 7133 C CA . LYS C 1 264 ? 35.802 103.562 31.495 1.00 16.26 3264 LYS C CA 1
ATOM 7134 C C . LYS C 1 264 ? 35.390 102.115 31.317 1.00 15.10 3264 LYS C C 1
ATOM 7135 O O . LYS C 1 264 ? 35.875 101.449 30.406 1.00 20.18 3264 LYS C O 1
ATOM 7141 N N . HIS C 1 265 ? 34.507 101.605 32.149 1.00 15.73 3265 HIS C N 1
ATOM 7142 C CA . HIS C 1 265 ? 34.094 100.209 32.209 1.00 14.45 3265 HIS C CA 1
ATOM 7143 C C . HIS C 1 265 ? 32.595 100.231 31.922 1.00 14.61 3265 HIS C C 1
ATOM 7144 O O . HIS C 1 265 ? 31.890 101.152 32.389 1.00 18.58 3265 HIS C O 1
ATOM 7151 N N . PRO C 1 266 ? 32.038 99.276 31.237 1.00 13.99 3266 PRO C N 1
ATOM 7152 C CA . PRO C 1 266 ? 32.748 98.123 30.651 1.00 14.42 3266 PRO C CA 1
ATOM 7153 C C . PRO C 1 266 ? 33.230 98.443 29.258 1.00 13.34 3266 PRO C C 1
ATOM 7154 O O . PRO C 1 266 ? 32.776 99.348 28.587 1.00 18.72 3266 PRO C O 1
ATOM 7158 N N . GLY C 1 267 ? 34.184 97.666 28.809 1.00 11.62 3267 GLY C N 1
ATOM 7159 C CA . GLY C 1 267 ? 34.734 97.766 27.439 1.00 11.04 3267 GLY C CA 1
ATOM 7160 C C . GLY C 1 267 ? 35.592 96.548 27.256 1.00 10.59 3267 GLY C C 1
ATOM 7161 O O . GLY C 1 267 ? 35.751 95.726 28.180 1.00 10.74 3267 GLY C O 1
ATOM 7162 N N . GLY C 1 268 ? 36.181 96.422 26.088 1.00 9.68 3268 GLY C N 1
ATOM 7163 C CA . GLY C 1 268 ? 37.234 95.425 25.894 1.00 9.39 3268 GLY C CA 1
ATOM 7164 C C . GLY C 1 268 ? 36.748 94.146 25.235 1.00 7.84 3268 GLY C C 1
ATOM 7165 O O . GLY C 1 268 ? 35.697 94.068 24.581 1.00 8.30 3268 GLY C O 1
ATOM 7166 N N . PRO C 1 269 ? 37.560 93.072 25.366 1.00 7.76 3269 PRO C N 1
ATOM 7167 C CA . PRO C 1 269 ? 37.265 91.805 24.692 1.00 7.91 3269 PRO C CA 1
ATOM 7168 C C . PRO C 1 269 ? 36.233 91.028 25.503 1.00 7.37 3269 PRO C C 1
ATOM 7169 O O . PRO C 1 269 ? 36.578 90.182 26.341 1.00 9.14 3269 PRO C O 1
ATOM 7173 N N . ILE C 1 270 ? 34.950 91.365 25.240 1.00 8.16 3270 ILE C N 1
ATOM 7174 C CA . ILE C 1 270 ? 33.833 90.730 25.915 1.00 8.34 3270 ILE C CA 1
ATOM 7175 C C . ILE C 1 270 ? 32.816 90.290 24.873 1.00 7.52 3270 ILE C C 1
ATOM 7176 O O . ILE C 1 270 ? 32.454 91.102 24.029 1.00 9.25 3270 ILE C O 1
ATOM 7181 N N . THR C 1 271 ? 32.371 89.035 24.944 1.00 7.67 3271 THR C N 1
ATOM 7182 C CA . THR C 1 271 ? 31.199 88.576 24.227 1.00 7.86 3271 THR C CA 1
ATOM 7183 C C . THR C 1 271 ? 30.284 87.870 25.204 1.00 7.33 3271 THR C C 1
ATOM 7184 O O . THR C 1 271 ? 30.561 87.807 26.408 1.00 7.58 3271 THR C O 1
ATOM 7188 N N . VAL C 1 272 ? 29.169 87.375 24.692 1.00 7.08 3272 VAL C N 1
ATOM 7189 C CA . VAL C 1 272 ? 28.217 86.612 25.495 1.00 7.71 3272 VAL C CA 1
ATOM 7190 C C . VAL C 1 272 ? 27.895 85.371 24.690 1.00 7.14 3272 VAL C C 1
ATOM 7191 O O . VAL C 1 272 ? 27.511 85.484 23.494 1.00 7.92 3272 VAL C O 1
ATOM 7195 N N . ILE C 1 273 ? 27.954 84.215 25.295 1.00 6.95 3273 ILE C N 1
ATOM 7196 C CA . ILE C 1 273 ? 27.444 82.975 24.711 1.00 7.51 3273 ILE C CA 1
ATOM 7197 C C . ILE C 1 273 ? 25.948 83.034 24.983 1.00 7.42 3273 ILE C C 1
ATOM 7198 O O . ILE C 1 273 ? 25.513 82.859 26.121 1.00 8.63 3273 ILE C O 1
ATOM 7203 N N . GLU C 1 274 ? 25.186 83.264 23.912 1.00 7.37 327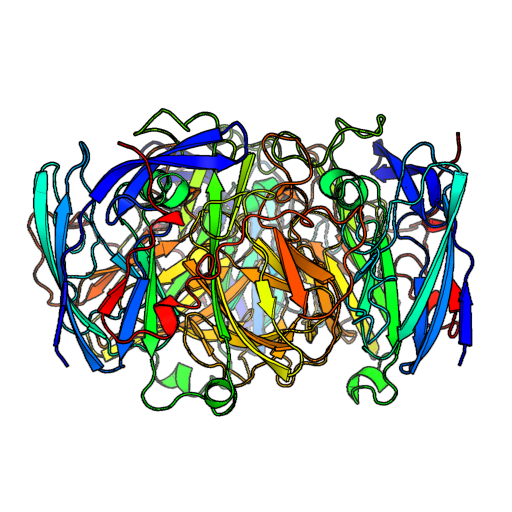4 GLU C N 1
ATOM 7204 C CA . GLU C 1 274 ? 23.737 83.384 23.942 1.00 7.59 3274 GLU C CA 1
ATOM 7205 C C . GLU C 1 274 ? 23.135 82.111 23.402 1.00 7.95 3274 GLU C C 1
ATOM 7206 O O . GLU C 1 274 ? 23.315 81.802 22.221 1.00 8.75 3274 GLU C O 1
ATOM 7212 N N . TYR C 1 275 ? 22.380 81.334 24.174 1.00 7.66 3275 TYR C N 1
ATOM 7213 C CA . TYR C 1 275 ? 21.728 80.159 23.635 1.00 7.70 3275 TYR C CA 1
ATOM 7214 C C . TYR C 1 275 ? 20.343 80.515 23.100 1.00 8.18 3275 TYR C C 1
ATOM 7215 O O . TYR C 1 275 ? 19.558 81.282 23.686 1.00 8.98 3275 TYR C O 1
ATOM 7224 N N . ASP C 1 276 ? 20.077 79.898 21.952 1.00 9.41 3276 ASP C N 1
ATOM 7225 C CA . ASP C 1 276 ? 18.791 80.111 21.319 1.00 10.85 3276 ASP C CA 1
ATOM 7226 C C . ASP C 1 276 ? 17.677 79.709 22.285 1.00 11.23 3276 ASP C C 1
ATOM 7227 O O . ASP C 1 276 ? 17.808 78.697 23.028 1.00 12.49 3276 ASP C O 1
ATOM 7232 N N . GLY C 1 277 ? 16.628 80.462 22.294 1.00 11.71 3277 GLY C N 1
ATOM 7233 C CA . GLY C 1 277 ? 15.498 80.083 23.131 1.00 13.23 3277 GLY C CA 1
ATOM 7234 C C . GLY C 1 277 ? 15.457 80.631 24.516 1.00 14.13 3277 GLY C C 1
ATOM 7235 O O . GLY C 1 277 ? 14.414 80.567 25.177 1.00 15.34 3277 GLY C O 1
ATOM 7236 N N . VAL C 1 278 ? 16.536 81.181 25.021 1.00 11.94 3278 VAL C N 1
ATOM 7237 C CA . VAL C 1 278 ? 16.499 81.728 26.418 1.00 10.44 3278 VAL C CA 1
ATOM 7238 C C . VAL C 1 278 ? 15.789 83.066 26.349 1.00 9.74 3278 VAL C C 1
ATOM 7239 O O . VAL C 1 278 ? 16.142 83.942 25.525 1.00 10.97 3278 VAL C O 1
ATOM 7243 N N . PRO C 1 279 ? 14.730 83.301 27.143 1.00 9.72 3279 PRO C N 1
ATOM 7244 C CA . PRO C 1 279 ? 14.006 84.565 27.066 1.00 9.85 3279 PRO C CA 1
ATOM 7245 C C . PRO C 1 279 ? 14.917 85.765 27.369 1.00 10.13 3279 PRO C C 1
ATOM 7246 O O . PRO C 1 279 ? 15.718 85.778 28.307 1.00 11.30 3279 PRO C O 1
ATOM 7250 N N . VAL C 1 280 ? 14.742 86.772 26.544 1.00 10.23 3280 VAL C N 1
ATOM 7251 C CA . VAL C 1 280 ? 15.553 87.987 26.685 1.00 10.81 3280 VAL C CA 1
ATOM 7252 C C . VAL C 1 280 ? 14.891 88.923 27.696 1.00 10.87 3280 VAL C C 1
ATOM 7253 O O . VAL C 1 280 ? 13.753 89.382 27.535 1.00 13.66 3280 VAL C O 1
ATOM 7257 N N . ASP C 1 281 ? 15.637 89.261 28.768 1.00 11.03 3281 ASP C N 1
ATOM 7258 C CA . ASP C 1 281 ? 15.142 90.182 29.789 1.00 11.00 3281 ASP C CA 1
ATOM 7259 C C . ASP C 1 281 ? 15.182 91.626 29.299 1.00 11.79 3281 ASP C C 1
ATOM 7260 O O . ASP C 1 281 ? 16.049 91.986 28.454 1.00 12.11 3281 ASP C O 1
ATOM 7265 N N . ASP C 1 282 ? 14.255 92.438 29.851 1.00 11.78 3282 ASP C N 1
ATOM 7266 C CA . ASP C 1 282 ? 14.188 93.833 29.471 1.00 14.51 3282 ASP C CA 1
ATOM 7267 C C . ASP C 1 282 ? 15.523 94.564 29.651 1.00 12.39 3282 ASP C C 1
ATOM 7268 O O . ASP C 1 282 ? 15.813 95.488 28.878 1.00 14.99 3282 ASP C O 1
ATOM 7273 N N . TRP C 1 283 ? 16.272 94.164 30.670 1.00 12.27 3283 TRP C N 1
ATOM 7274 C CA . TRP C 1 283 ? 17.489 94.862 31.047 1.00 12.60 3283 TRP C CA 1
ATOM 7275 C C . TRP C 1 283 ? 18.714 94.230 30.396 1.00 12.13 3283 TRP C C 1
ATOM 7276 O O . TRP C 1 283 ? 19.841 94.624 30.692 1.00 13.86 3283 TRP C O 1
ATOM 7287 N N . TYR C 1 284 ? 18.564 93.226 29.539 1.00 10.09 3284 TYR C N 1
ATOM 7288 C CA . TYR C 1 284 ? 19.744 92.624 28.913 1.00 9.04 3284 TYR C CA 1
ATOM 7289 C C . TYR C 1 284 ? 20.476 93.655 28.042 1.00 9.20 3284 TYR C C 1
ATOM 7290 O O . TYR C 1 284 ? 19.862 94.291 27.157 1.00 10.28 3284 TYR C O 1
ATOM 7299 N N . VAL C 1 285 ? 21.759 93.825 28.265 1.00 9.15 3285 VAL C N 1
ATOM 7300 C CA . VAL C 1 285 ? 22.549 94.832 27.528 1.00 9.88 3285 VAL C CA 1
ATOM 7301 C C . VAL C 1 285 ? 22.448 94.668 26.028 1.00 9.29 3285 VAL C C 1
ATOM 7302 O O . VAL C 1 285 ? 22.502 95.678 25.297 1.00 11.95 3285 VAL C O 1
ATOM 7306 N N . TRP C 1 286 ? 22.331 93.443 25.523 1.00 9.40 3286 TRP C N 1
ATOM 7307 C CA . TRP C 1 286 ? 22.319 93.232 24.063 1.00 9.41 3286 TRP C CA 1
ATOM 7308 C C . TRP C 1 286 ? 20.926 92.880 23.548 1.00 9.14 3286 TRP C C 1
ATOM 7309 O O . TRP C 1 286 ? 20.781 92.249 22.495 1.00 10.51 3286 TRP C O 1
ATOM 7320 N N . LYS C 1 287 ? 19.891 93.319 24.261 1.00 9.99 3287 LYS C N 1
ATOM 7321 C CA . LYS C 1 287 ? 18.536 93.106 23.768 1.00 12.18 3287 LYS C CA 1
ATOM 7322 C C . LYS C 1 287 ? 18.421 93.818 22.438 1.00 13.48 3287 LYS C C 1
ATOM 7323 O O . LYS C 1 287 ? 18.945 94.942 22.335 1.00 16.96 3287 LYS C O 1
ATOM 7329 N N . ASP C 1 288 ? 17.783 93.259 21.434 1.00 15.98 3288 ASP C N 1
ATOM 7330 C CA . ASP C 1 288 ? 17.814 94.107 20.186 1.00 23.27 3288 ASP C CA 1
ATOM 7331 C C . ASP C 1 288 ? 19.142 94.465 19.525 1.00 22.57 3288 ASP C C 1
ATOM 7332 O O . ASP C 1 288 ? 19.243 95.411 18.680 1.00 20.83 3288 ASP C O 1
ATOM 7337 N N . LYS C 1 289 ? 20.211 93.737 19.758 1.00 15.51 3289 LYS C N 1
ATOM 7338 C CA . LYS C 1 289 ? 21.482 93.876 19.079 1.00 13.32 3289 LYS C CA 1
ATOM 7339 C C . LYS C 1 289 ? 21.293 93.754 17.568 1.00 12.34 3289 LYS C C 1
ATOM 7340 O O . LYS C 1 289 ? 20.579 92.863 17.109 1.00 14.77 3289 LYS C O 1
ATOM 7346 N N . ASP C 1 290 ? 21.982 94.629 16.812 1.00 14.33 3290 ASP C N 1
ATOM 7347 C CA . ASP C 1 290 ? 22.049 94.472 15.364 1.00 16.26 3290 ASP C CA 1
ATOM 7348 C C . ASP C 1 290 ? 23.129 93.398 15.129 1.00 15.99 3290 ASP C C 1
ATOM 7349 O O . ASP C 1 290 ? 24.327 93.680 15.159 1.00 18.24 3290 ASP C O 1
ATOM 7354 N N . TYR C 1 291 ? 22.697 92.163 14.895 1.00 14.73 3291 TYR C N 1
ATOM 7355 C CA . TYR C 1 291 ? 23.544 91.000 14.976 1.00 13.75 3291 TYR C CA 1
ATOM 7356 C C . TYR C 1 291 ? 24.326 90.718 13.688 1.00 13.77 3291 TYR C C 1
ATOM 7357 O O . TYR C 1 291 ? 23.771 90.849 12.624 1.00 17.54 3291 TYR C O 1
ATOM 7366 N N . ASP C 1 292 ? 25.577 90.314 13.879 1.00 11.01 3292 ASP C N 1
ATOM 7367 C CA . ASP C 1 292 ? 26.442 89.882 12.771 1.00 10.21 3292 ASP C CA 1
ATOM 7368 C C . ASP C 1 292 ? 26.779 88.412 12.961 1.00 9.21 3292 ASP C C 1
ATOM 7369 O O . ASP C 1 292 ? 27.648 88.174 13.835 1.00 9.51 3292 ASP C O 1
ATOM 7374 N N . PRO C 1 293 ? 26.199 87.471 12.253 1.00 9.76 3293 PRO C N 1
ATOM 7375 C CA . PRO C 1 293 ? 26.497 86.059 12.455 1.00 10.09 3293 PRO C CA 1
ATOM 7376 C C . PRO C 1 293 ? 27.904 85.686 12.041 1.00 9.46 3293 PRO C C 1
ATOM 7377 O O . PRO C 1 293 ? 28.346 84.590 12.373 1.00 10.62 3293 PRO C O 1
ATOM 7381 N N . ASN C 1 294 ? 28.633 86.566 11.381 1.00 9.59 3294 ASN C N 1
ATOM 7382 C CA . ASN C 1 294 ? 30.003 86.207 10.939 1.00 8.86 3294 ASN C CA 1
ATOM 7383 C C . ASN C 1 294 ? 31.068 87.009 11.657 1.00 8.42 3294 ASN C C 1
ATOM 7384 O O . ASN C 1 294 ? 32.228 87.047 11.213 1.00 8.59 3294 ASN C O 1
ATOM 7389 N N . PHE C 1 295 ? 30.743 87.575 12.816 1.00 7.81 3295 PHE C N 1
ATOM 7390 C CA . PHE C 1 295 ? 31.752 88.337 13.575 1.00 7.51 3295 PHE C CA 1
ATOM 7391 C C . PHE C 1 295 ? 32.937 87.496 14.042 1.00 7.65 3295 PHE C C 1
ATOM 7392 O O . PHE C 1 295 ? 34.013 88.085 14.219 1.00 7.82 3295 PHE C O 1
ATOM 7400 N N . PHE C 1 296 ? 32.738 86.177 14.188 1.00 7.49 3296 PHE C N 1
ATOM 7401 C CA . PHE C 1 296 ? 33.855 85.294 14.542 1.00 7.38 3296 PHE C CA 1
ATOM 7402 C C . PHE C 1 296 ? 34.229 84.436 13.356 1.00 7.12 3296 PHE C C 1
ATOM 7403 O O . PHE C 1 296 ? 34.837 83.361 13.542 1.00 7.35 3296 PHE C O 1
ATOM 7411 N N . TYR C 1 297 ? 33.861 84.852 12.162 1.00 7.66 3297 TYR C N 1
ATOM 7412 C CA . TYR C 1 297 ? 34.147 84.107 10.917 1.00 8.15 3297 TYR C CA 1
ATOM 7413 C C . TYR C 1 297 ? 33.415 82.769 10.877 1.00 8.20 3297 TYR C C 1
ATOM 7414 O O . TYR C 1 297 ? 33.746 81.919 10.027 1.00 8.39 3297 TYR C O 1
ATOM 7423 N N . SER C 1 298 ? 32.389 82.538 11.709 1.00 8.13 3298 SER C N 1
ATOM 7424 C CA . SER C 1 298 ? 31.839 81.190 11.752 1.00 8.25 3298 SER C CA 1
ATOM 7425 C C . SER C 1 298 ? 31.098 80.804 10.470 1.00 9.03 3298 SER C C 1
ATOM 7426 O O . SER C 1 298 ? 31.030 79.600 10.146 1.00 10.34 3298 SER C O 1
ATOM 7429 N N . GLU C 1 299 ? 30.496 81.788 9.782 1.00 9.35 3299 GLU C N 1
ATOM 7430 C CA . GLU C 1 299 ? 29.829 81.468 8.473 1.00 9.74 3299 GLU C CA 1
ATOM 7431 C C . GLU C 1 299 ? 30.889 81.288 7.445 1.00 8.94 3299 GLU C C 1
ATOM 7432 O O . GLU C 1 299 ? 30.790 80.300 6.677 1.00 11.07 3299 GLU C O 1
ATOM 7438 N N . SER C 1 300 ? 31.903 82.147 7.393 1.00 9.01 3300 SER C N 1
ATOM 7439 C CA . SER C 1 300 ? 32.936 81.954 6.348 1.00 10.06 3300 SER C CA 1
ATOM 7440 C C . SER C 1 300 ? 33.642 80.616 6.503 1.00 9.49 3300 SER C C 1
ATOM 7441 O O . SER C 1 300 ? 34.036 79.967 5.510 1.00 9.78 3300 SER C O 1
ATOM 7444 N N . LEU C 1 301 ? 33.821 80.158 7.756 1.00 9.74 3301 LEU C N 1
ATOM 7445 C CA . LEU C 1 301 ? 34.531 78.901 7.986 1.00 9.59 3301 LEU C CA 1
ATOM 7446 C C . LEU C 1 301 ? 33.742 77.700 7.460 1.00 11.48 3301 LEU C C 1
ATOM 7447 O O . LEU C 1 301 ? 34.335 76.601 7.403 1.00 16.54 3301 LEU C O 1
ATOM 7452 N N . LYS C 1 302 ? 32.480 77.865 7.106 1.00 11.25 3302 LYS C N 1
ATOM 7453 C CA . LYS C 1 302 ? 31.733 76.722 6.546 1.00 13.28 3302 LYS C CA 1
ATOM 7454 C C . LYS C 1 302 ? 31.744 76.730 5.033 1.00 11.81 3302 LYS C C 1
ATOM 7455 O O . LYS C 1 302 ? 31.107 75.868 4.430 1.00 16.71 3302 LYS C O 1
ATOM 7461 N N . GLN C 1 303 ? 32.425 77.686 4.414 1.00 11.77 3303 GLN C N 1
ATOM 7462 C CA . GLN C 1 303 ? 32.310 77.907 2.961 1.00 13.58 3303 GLN C CA 1
ATOM 7463 C C . GLN C 1 303 ? 33.443 77.312 2.166 1.00 14.31 3303 GLN C C 1
ATOM 7464 O O . GLN C 1 303 ? 33.562 77.550 0.941 1.00 17.30 3303 GLN C O 1
ATOM 7470 N N . GLY C 1 304 ? 34.263 76.495 2.795 1.00 13.64 3304 GLY C N 1
ATOM 7471 C CA . GLY C 1 304 ? 35.277 75.733 2.023 1.00 15.40 3304 GLY C CA 1
ATOM 7472 C C . GLY C 1 304 ? 36.573 76.522 1.940 1.00 11.68 3304 GLY C C 1
ATOM 7473 O O . GLY C 1 304 ? 36.857 77.424 2.711 1.00 15.75 3304 GLY C O 1
ATOM 7474 N N . TYR C 1 305 ? 37.377 76.100 0.937 1.00 10.49 3305 TYR C N 1
ATOM 7475 C CA A TYR C 1 305 ? 38.736 76.632 0.852 0.50 10.14 3305 TYR C CA 1
ATOM 7476 C CA B TYR C 1 305 ? 38.721 76.619 0.806 0.50 10.12 3305 TYR C CA 1
ATOM 7477 C C . TYR C 1 305 ? 38.706 77.897 0.016 1.00 10.48 3305 TYR C C 1
ATOM 7478 O O . TYR C 1 305 ? 37.986 77.997 -0.988 1.00 14.06 3305 TYR C O 1
ATOM 7495 N N . GLY C 1 306 ? 39.478 78.883 0.432 1.00 10.01 3306 GLY C N 1
ATOM 7496 C CA . GLY C 1 306 ? 39.507 80.132 -0.315 1.00 11.50 3306 GLY C CA 1
ATOM 7497 C C . GLY C 1 306 ? 39.945 81.259 0.625 1.00 9.99 3306 GLY C C 1
ATOM 7498 O O . GLY C 1 306 ? 40.447 81.000 1.729 1.00 11.11 3306 GLY C O 1
ATOM 7499 N N . MET C 1 307 ? 39.771 82.469 0.139 1.00 10.26 3307 MET C N 1
ATOM 7500 C CA . MET C 1 307 ? 40.054 83.711 0.826 1.00 10.52 3307 MET C CA 1
ATOM 7501 C C . MET C 1 307 ? 38.724 84.450 1.002 1.00 10.79 3307 MET C C 1
ATOM 7502 O O . MET C 1 307 ? 38.047 84.685 -0.046 1.00 13.43 3307 MET C O 1
ATOM 7507 N N . PHE C 1 308 ? 38.357 84.772 2.215 1.00 9.90 3308 PHE C N 1
ATOM 7508 C CA . PHE C 1 308 ? 37.030 85.268 2.514 1.00 10.30 3308 PHE C CA 1
ATOM 7509 C C . PHE C 1 308 ? 37.089 86.632 3.177 1.00 9.31 3308 PHE C C 1
ATOM 7510 O O . PHE C 1 308 ? 37.599 86.730 4.307 1.00 10.27 3308 PHE C O 1
ATOM 7518 N N . ASP C 1 309 ? 36.578 87.662 2.504 1.00 10.96 3309 ASP C N 1
ATOM 7519 C CA . ASP C 1 309 ? 36.413 88.995 3.090 1.00 10.84 3309 ASP C CA 1
ATOM 7520 C C . ASP C 1 309 ? 35.158 88.987 3.948 1.00 11.40 3309 ASP C C 1
ATOM 7521 O O . ASP C 1 309 ? 34.327 88.040 3.846 1.00 13.33 3309 ASP C O 1
ATOM 7526 N N . HIS C 1 310 ? 34.985 89.984 4.793 1.00 10.49 3310 HIS C N 1
ATOM 7527 C CA . HIS C 1 310 ? 33.757 90.128 5.553 1.00 11.11 3310 HIS C CA 1
ATOM 7528 C C . HIS C 1 310 ? 33.413 91.601 5.632 1.00 10.85 3310 HIS C C 1
ATOM 7529 O O . HIS C 1 310 ? 34.227 92.399 6.125 1.00 11.53 3310 HIS C O 1
ATOM 7536 N N . ASP C 1 311 ? 32.217 91.957 5.150 1.00 12.15 3311 ASP C N 1
ATOM 7537 C CA . ASP C 1 311 ? 31.914 93.391 5.130 1.00 13.74 3311 ASP C CA 1
ATOM 7538 C C . ASP C 1 311 ? 31.903 94.015 6.515 1.00 13.71 3311 ASP C C 1
ATOM 7539 O O . ASP C 1 311 ? 32.217 95.223 6.656 1.00 14.64 3311 ASP C O 1
ATOM 7544 N N . GLY C 1 312 ? 31.540 93.218 7.543 1.00 13.17 3312 GLY C N 1
ATOM 7545 C CA . GLY C 1 312 ? 31.512 93.826 8.881 1.00 14.28 3312 GLY C CA 1
ATOM 7546 C C . GLY C 1 312 ? 32.887 94.244 9.422 1.00 12.88 3312 GLY C C 1
ATOM 7547 O O . GLY C 1 312 ? 32.960 94.959 10.422 1.00 16.05 3312 GLY C O 1
ATOM 7548 N N . PHE C 1 313 ? 33.962 93.792 8.790 1.00 10.06 3313 PHE C N 1
ATOM 7549 C CA . PHE C 1 313 ? 35.323 94.136 9.207 1.00 10.73 3313 PHE C CA 1
ATOM 7550 C C . PHE C 1 313 ? 35.920 95.244 8.334 1.00 9.99 3313 PHE C C 1
ATOM 7551 O O . PHE C 1 313 ? 37.040 95.691 8.606 1.00 10.79 3313 PHE C O 1
ATOM 7559 N N . LYS C 1 314 ? 35.190 95.682 7.297 1.00 11.06 3314 LYS C N 1
ATOM 7560 C CA . LYS C 1 314 ? 35.794 96.662 6.379 1.00 12.09 3314 LYS C CA 1
ATOM 7561 C C . LYS C 1 314 ? 35.872 98.024 7.036 1.00 11.75 3314 LYS C C 1
ATOM 7562 O O . LYS C 1 314 ? 34.989 98.423 7.802 1.00 14.77 3314 LYS C O 1
ATOM 7568 N N . GLY C 1 315 ? 36.924 98.784 6.742 1.00 13.24 3315 GLY C N 1
ATOM 7569 C CA . GLY C 1 315 ? 37.063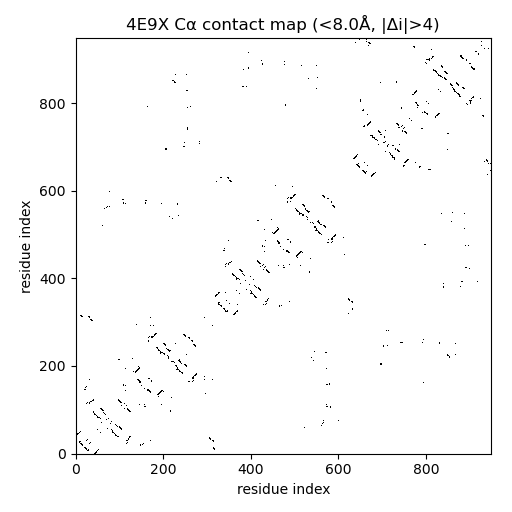 100.147 7.149 1.00 15.35 3315 GLY C CA 1
ATOM 7570 C C . GLY C 1 315 ? 36.643 101.094 6.035 1.00 18.55 3315 GLY C C 1
ATOM 7571 O O . GLY C 1 315 ? 36.306 100.639 4.923 1.00 19.55 3315 GLY C O 1
ATOM 7572 N N . GLU C 1 316 ? 36.694 102.384 6.382 1.00 16.21 3316 GLU C N 1
ATOM 7573 C CA . GLU C 1 316 ? 36.256 103.391 5.442 1.00 18.34 3316 GLU C CA 1
ATOM 7574 C C . GLU C 1 316 ? 37.489 104.051 4.848 1.00 17.51 3316 GLU C C 1
ATOM 7575 O O . GLU C 1 316 ? 38.441 104.273 5.560 1.00 18.44 3316 GLU C O 1
ATOM 7581 N N . PHE C 1 317 ? 37.459 104.402 3.567 1.00 19.99 3317 PHE C N 1
ATOM 7582 C CA . PHE C 1 317 ? 38.477 105.291 2.993 1.00 27.20 3317 PHE C CA 1
ATOM 7583 C C . PHE C 1 317 ? 38.127 106.753 3.288 1.00 35.72 3317 PHE C C 1
ATOM 7584 O O . PHE C 1 317 ? 38.923 107.384 3.992 1.00 47.84 3317 PHE C O 1
#

InterPro domains:
  IPR008972 Cupredoxin [G3DSA:2.60.40.420] (37-162)
  IPR008972 Cupredoxin [G3DSA:2.60.40.420] (163-308)
  IPR008972 Cupredoxin [SSF49503] (32-164)
  IPR008972 Cupredoxin [SSF49503] (150-295)
  IPR011706 Multicopper oxidase, C-terminal [PF07731] (199-295)
  IPR011707 Multicopper oxidase-like, N-terminal [PF07732] (43-161)
  IPR045087 Multicopper oxidase [PTHR11709] (57-288)

Organism: NCBI:txid77133

Foldseek 3Di:
DEEEEEKEWAFFWDAAEVVFIFTAGEINQFFVHWEFEEAAFYKYKYKYFYQDQAWWWKAWFQAPCVVHQLQRQADPPNHPTQHHGGMDMHIGTRNGAFKIKMFTNPPCLPRQQARRGMHIYHYHYPDDDVLVVQADWEFEWEKHFHFRVCRPPPPDGRDPVTDGQAIETSSYKPPLAAADEDAAQHKYKYKYADRHADKFWKAKPPWWWFWADKQTHGDPDIDIDRTHIHGHSIMIITITRRHGADWIKIGGPPVSQCAHNNHDGMHYIHIHHHPVDDDDPPDPCDVPPHDNCSRPGVVVPPDGHIDDDVSRHGHHD/DEFEDEKEWDFFWDAAEVVFIFTAGEINQFFVHWEFEEAAFYKYKYKYFYQDQAWWWKAWFQAPCVVHQLLRQADPPNHPTQHHGGMDMHIGTRNGAFKIKMFINPPCLPRQQARRGMHIYHYHYPDDPPLVVQADWEFEWEKHFHFRVCRVPPPDGRDPVTDGQAIETRSYKPPVAAAAEDAAQHKYKYKYADRHQDKFWKFKPPWWWWWADKQTHGDPDIDIDRTDIHGHSIMIITITRRHGADKIKIGGPPVSQCGHNNHPGMHYIHIHHYPPHDDDPPPPCVPPPHDNCSRPRVVNVPDGHIGDDVVRHGHD/DEFEEEKEWDFFWDDAEVVAIFTAGEINQFFLHWEFEEAAFYKYKYKYFYQDQAWWWKAWFQAPCVVHQLQRTADPPNHPTQHHGGMDMHIGTRNGAFKIKMFTNPPCLDRQQARRGMHIYHYHYPDDDPLVVQADWEFEWEKHFHFRVCRVPPPDGRDPVTDGQAIETSSYKPPVAAAAEAAAQHKYKYKYADRHADKFWKAKPPWKWFWADKQTHGDPDIDIDRTDIHGHSIMIITITRRHGADKIKIGGPPVSQCGHNRHPGMHYIHIHHYPPDDDDPPPPCDVPPHDNCSRPGVVVVVDGHIGDDVVRHGHD

Nearest PDB structures (foldseek):
  4e9w-assembly1_A  TM=1.002E+00  e=3.018E-70  uncultured bacterium
  3g5w-assembly1_A  TM=9.922E-01  e=2.415E-52  Nitrosomonas europaea
  6klg-assembly1_A  TM=8.270E-01  e=2.581E-23  Zea mays
  1zpu-assembly5_E  TM=8.054E-01  e=6.619E-22  Saccharomyces cerevisiae
  6q29-assembly1_A  TM=7.366E-01  e=2.782E-19  Thermus thermophilus HB27

Sequence (949 aa):
AEREFDMMTIEEVTIKVAPGLDYKVFGFNGQVPGPLIHVQEGDDVIVNVTNNTSLPHTIHWHGVHQKGTWRSDGVPGVTQQPIEAGDSYTYKFKADRIGTLWYHCHVNVNEHVGVRGMWGPLIVDPKQPLPIEKRVTKDVIMMMSTWESAVADKYGEGGTPMMNVADYFSVNAKKSFPLTQPLLRVKKGDVVKIRFFGAGGGIIHAMHSHGHDMLVTHKDGLPLDSSPYYADTVLVSSPGERYDVIIEADNPGRFIFHDHVDTHVTAGGKHPGGPITVIEYDGVPVDDWYVWKDKDYDPNFFYSESLKQGYGMFDHDGFKGEFEAEREFDMMTIEEVTIKVAPGLDYKVFGFNGQVPGPLIHVQEGDDVIVNVTNNTSLPHTIHWHGVHQKGTWRSDGVPGVTQQPIEAGDSYTYKFKADDRIGTLWYHCHVNVNEHVGVRGMWGPLIVDPKQPLPIEKRVTKDVIMMMSTWESAVADKYGEGGTPMNVADYFSVNAKSFPLTQPLRVKKGDVVKIRFFGAGGGIIHAMHSHGHDMLVTHKDGLPLDSSPYYADTVLVSSPGERYDVIIEADNPGRFIFHDHVDTHVTAGGKHPGGPITVIEYDGVPVDDWYVWKDKDYDPNFFYSESLKQGYGMFDHDGFKGEFAEREFDMMTIEEVTIKVAPGLDYKVFGFNGQVPGPPLIHVQEGDDVIVNVTNNTSLPHTIHWHGVHQKGTWRSDGVPGVTQQPIEAGDSYTYKFKADRIGTLWYHCHVNVNEHVGVRGMWGPLIVDPKQPLPIEKRVTKDVIMMMSTWESAVADKYGEGGTPMNVADYFSVNAKSFPLTQPLRVKKKGDVVKIRFFGAGGGIIHAMHSHGHDMLVTHKDGLPLDSSPYYADTVLVSSPGERYDVIIEADNPGRFIFHDHVDTHVTAGGKHPGGPITVIEYDGVPVDDWYVWKDKDYDPNFFYSESLKQGYYGMFDHDGFKGEF